Protein AF-A0A023F7Y7-F1 (afdb_monomer)

Mean predicted aligned error: 24.51 Å

Radius of gyration: 85.64 Å; Cα contacts (8 Å, |Δi|>4): 2; chains: 1; bounding box: 188×161×275 Å

Organism: Triatoma infestans (NCBI:txid30076)

pLDDT: mean 73.12, std 21.16, range [27.33, 96.0]

Secondary structure (DSSP, 8-state):
-------------------------------------------------------------------------------------------S-SSS-------------------HHHHHHHHHHHHHHHHHHHHHHHHHHHHHHHHHHHHHHHHHHHHHHHHHHHHHHHHHHHHHHHHHHHHHHHHHHHHHHHHHHHHHHHHHHHHHHHHHHHHHHHHHHHHHHHHHHHTT-SS---------------HHHHHHHHHHHHHHHHHHHHHHHHHHHHHHHHHHHHHHHHHHTTPPPPPS--HHHHHHHHHHHHHHHHHHHHHHHHHHHHHHHHHHHHHHHHHHHHHHHHHHHHHHHHHHHHHHHHHHHHHHHHHHHHHHHHHHHHHHHHHHHHHHHHHHHHHHHHHHHHHHHHHHHHHHHHHHHHHHHHHHHHHHHHHHHHHHHHHHHHHHHHHHHHHHHHHHHHHHHHHHHHHHHHHHHHHHHHHHHHHHHHHHHHHHHHHHHHHHHHHHHHHHHHHHHHHTS--------------------HHHHHHHHHHHHHHHHHHHHHHHHHHHHHHHHHHHHHHHHHHHHHHHHHHHHHHHHHHHHHHHHHHHHHHHHHHHHHHHHHHHHHHHHHHHHHHHHHHHHHHHHHHHHHHHHHHHHHHHHHHHHHHHHHHHHHHHHHHHHHHHHHHHHHHHHHHHHHHHHHHHHHHHHHHHHHHHHHHHHHHHHHHHHHHHHHHHHHHHHHHHHHHGGGTGGG-SS--SSSSSGGGSTTSS------------TTS-SSSHHHHHHHHHHHHHHHHHHHHHHHHHHHHHHHHHHHHHHHHHHHHHHHHHHHHHHHHHHHHHHHHHHHHHHHHHHHHHHHHHHHHHHHHHHHHHHHHHHHHHHHHHHHHHHHHHHHHHHHHHHHHHHHHHHHHHHHHHHHHHHHHHHHHHHHHHHHHHHHHHHHHHHHHHHHHHHHHHHHHHHHHHHHTT----------------------

Sequence (1006 aa):
ENEGSRNDISSPSGSTSTDNGLRSNVNNKEANDWNDAFLSAENVIDPATVPLSSWSNEELQQQSNIEEKSISSNKDNTTDTDVASILPRGLANFFTHHVTSNSTGVEKYERGVQTEGELQTQIRALTEANRRLVQQNASLTSEVASLSRVVEDLESQVAVSQDENANLSTGLEELDIQHQQAIEQVLVVKDETQKQYEVLQTRYSELENNFEKELKQRLEAKQREKKDSETMYDIELNDVGTECEQETEGIDSFDFMKELEERDNELELVLCENARLREVVKEMKEELERQADSLPAIPENNIEEVEALELRVSVLENEISILREVRTNLETEVASSRTTIEDLTRRLQISDAMIRNQDNSQCDEEKVAAAVREQCEQELQTIRNHCEKVEASLRSLELQSGDALAKLRREVEDKDRRREELERELEKLQNEVAEERRQYSLNVDVENASYKKKISQLQCQLQDMDTQLDKLQKEIEVKDKKMCAIIFESNSLKEEFDFYKNEMEVNYKTLSEDYENLQAVVKSTKTEVCEEFTQSNESELASSSPRMIASLENEIKHQQEMHTKTESELRLIIKEQELEIQSRKVSENKKKQEIEDKTVLCQDLQMQITQLQLQIDNLEFRNSQIQADYKLEKELLLKELDSLKTISNEFDVSKDIFKQKELEFKNQLQLKDEELTKLKSKMKEHEVSLEEKFAQIKMSLEEEVNKKDKEIEKAKEMETESKKEAENLIIELQTKLERLEKELDEMHCRMERTVEENISLKQFSNELQKKYDSLVKITEMSSAEAENKIISLLEEVNGLKSILEKSETQLKQAEDNANYNAEMYESIKEEFLKKLEHERLAHQKEIEMINQEKLSLEENITKQSQDYQEQIKRIQTEISELSKNYQMKLAEIRNNQNEIERLNAVLVAEKTKYEKMLVEKQQEIATEKLAAVNLEEKLAQMEDMLKDKNKETSVLSQEVVSLKNQLEYASQLLSVVDRQEAEGQPSADANLSGSQVDQITCNVIK

Foldseek 3Di:
DDDYDDYDDDDDDDDDDDDDDDDDDDDDDDDDPDDDDDDDDDDDDDDDDDDDDDDDDDDDDDDDDDDDDDDDDDDDDDDDDDDDDDDDPDDDDDPPDDDDDDDDDDDDDDDDPPDPVNVVVVVVVVVVVVVVVVVVVVVVVVVVVVVVVVVVVVVVVVVVVVVVVVVVVVVVVVVVVVVVVVVVVVVVVVVVVVVVVVVVVVVVVVVVVVVVVVVVVVVVVVVVVVVVVVVPPPDDDDDDDDDDDDDDDDVVVVVVVVVVVVVVVVVVVVVVVVVVVVVVVVVVVVVVVVVVVVDDDDDPPDVVVVVVVVVVVVVVVVVVVVVVVVVVVVVVVVVVVVVVVVVVVVVVVVVVVVVVVVVVVVVVVVVVVVVVVVVVVVVVVVVVVVVVVVVVVVVVVVVVVVVVVVVVVVVVVVVVVVVVVVVVVVVVVVVVVVVVVVVVVVVVVVVVVVVVVVVVVVVVVVVVVVVVVVVVVVVVVVVVVVVVVVVVVVVVVVVVVVVVVVVVVVVVVVVVVVVVVVVVVVVPPDDDDDDDDDDDDDDDDDDDDVPVVVVVVVVVVVVVVVVVVVVVVVVVVVVVVVVVVVVVVVVVVVVVVVVVVVVVVVVVVVVVVVVVVVVVVVVVVVVVVVVVVVVVVVVVVVVVVVVVVVVVVVVVVVVVVVVVVVVVVVVVVVVVVVVVVVVVVVVVVVVVVVVVVVVVVVVVVVVVVVVVVVVVVVVVVVVVVVVVVVVVVVVVVVVVVVVVVVVVVVVVVVVVVVVVVPPDPPPPPPPPPPPDPPPPDDDDDDDDDDDDPPVPDPCVVVVVVVVVVVVVVVVVCVVVVVVCVVVVVVVVVVVVVVVVVVVVVVVVVVVVVVVVVVVVVVVVVVVVVVVVVVVVVVVVVVVVVVVVVVVVVVVVVVVVVVVVVVVVVVVVVVVVVVVVVVVVVVVVVVVVVVVVVVVVVVVVVVVVVVVVVVVVVVVVVVVVVVVVVVVVVVVVVVVVVVVVVVVDDDDDDDDDDDDDDDDDDDDDDD

Solvent-accessible surface area (backbone atoms only — not comparable to full-atom values): 59619 Å² total; per-residue (Å²): 140,86,82,87,79,81,87,79,85,88,87,88,90,88,82,87,90,79,88,89,81,94,80,90,84,85,88,89,80,89,87,87,94,84,89,88,80,90,86,84,88,85,87,90,81,88,92,82,79,92,82,92,77,92,82,77,95,7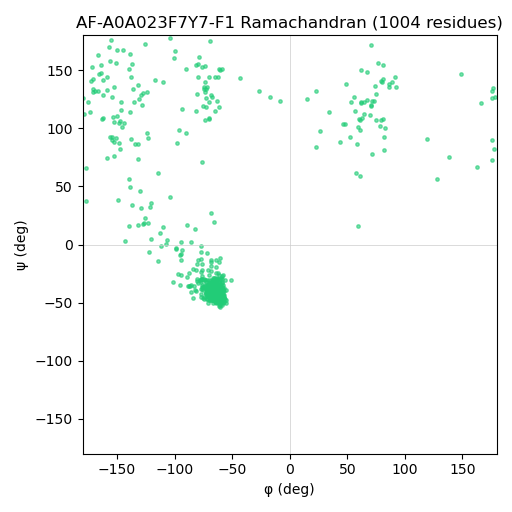6,90,90,87,82,89,89,87,80,84,88,80,87,77,89,84,90,78,90,80,90,80,84,90,78,92,82,92,80,85,86,86,84,89,86,86,87,88,85,84,90,91,78,90,82,84,90,85,92,77,91,81,82,91,77,89,71,49,73,63,55,57,53,49,52,52,49,52,52,50,54,50,51,53,50,52,52,52,51,50,52,50,50,53,53,49,50,57,52,51,51,50,54,48,52,55,48,54,51,51,49,50,53,51,50,54,52,50,50,52,50,52,53,52,50,53,53,48,51,50,52,50,52,51,52,51,52,52,52,50,53,52,47,56,51,50,50,52,53,47,54,53,49,50,53,52,46,54,53,49,51,58,48,48,53,50,50,53,49,51,52,51,54,47,52,53,46,55,48,57,65,47,69,74,69,62,90,65,84,82,86,83,87,88,82,89,81,92,79,94,69,97,61,74,72,59,54,60,51,52,47,51,50,52,53,48,52,52,50,50,50,54,52,51,53,51,52,51,52,52,52,50,51,53,48,52,54,48,55,48,50,56,57,49,66,80,62,67,75,86,77,75,95,82,50,68,72,60,49,54,53,45,53,54,48,48,56,51,50,53,50,52,52,51,51,54,50,50,53,49,50,50,50,53,51,50,52,50,54,50,48,56,49,50,58,49,52,51,52,50,49,56,50,49,57,52,50,50,53,51,49,54,52,51,50,55,51,50,50,50,51,57,48,53,52,51,52,50,53,50,55,51,51,51,51,49,50,60,48,51,55,52,50,51,54,50,49,56,51,49,52,50,53,52,49,53,52,50,58,50,51,50,50,52,49,58,51,49,51,54,51,47,56,48,51,51,52,52,50,53,52,52,51,52,51,52,50,50,51,50,50,52,51,50,51,50,51,52,52,50,50,52,50,51,51,52,50,50,53,52,52,49,52,52,48,54,52,48,51,58,46,50,57,49,53,50,53,48,48,54,54,49,50,56,50,50,51,50,50,50,52,53,52,49,51,54,44,53,53,49,53,48,53,49,50,51,50,52,49,52,50,48,52,53,48,51,50,49,51,52,50,54,53,58,62,70,74,75,74,81,88,80,86,85,89,87,79,88,83,85,82,86,86,82,88,85,88,66,75,67,60,56,52,52,53,52,49,49,54,47,48,50,50,51,51,49,53,49,52,49,51,51,49,54,48,52,52,52,50,51,51,51,49,52,49,51,50,51,54,53,49,51,52,52,51,49,54,51,50,56,49,50,52,53,52,51,53,51,52,50,50,52,53,53,51,48,55,51,50,55,52,50,52,51,51,51,53,48,52,53,50,52,54,52,51,52,52,53,50,55,50,53,50,51,55,48,52,51,49,54,52,53,54,48,54,52,51,52,52,53,48,54,50,50,51,52,49,52,50,53,54,50,50,54,49,52,53,51,50,50,55,48,51,51,52,50,50,54,49,48,52,55,47,52,53,51,50,52,52,52,46,52,54,49,51,54,50,47,60,51,48,51,56,55,47,49,57,51,46,54,57,48,54,56,54,47,54,57,51,49,56,53,49,54,57,50,50,67,51,48,59,57,51,52,54,58,49,50,66,47,51,72,59,54,58,77,72,53,71,85,73,80,83,84,83,84,83,80,80,75,72,80,82,72,70,91,82,77,89,86,88,86,87,82,90,80,87,83,94,83,72,92,70,82,52,82,65,65,65,71,58,56,67,61,56,59,66,60,50,65,67,49,54,67,53,50,60,62,48,48,62,56,45,50,55,54,44,54,52,45,50,49,51,48,48,49,52,47,52,50,49,48,51,52,47,51,52,48,49,54,51,48,52,51,52,53,48,52,52,50,53,51,50,50,53,50,53,51,49,54,51,52,51,50,52,50,52,52,52,49,51,53,51,51,52,50,51,52,51,53,51,50,53,51,50,51,50,52,51,50,53,49,52,51,51,51,50,52,51,50,52,53,51,50,52,50,51,54,49,51,51,54,52,50,53,50,50,53,52,52,49,52,54,52,48,54,59,46,52,56,51,49,52,54,49,50,53,52,50,52,50,51,49,51,52,51,50,51,51,49,52,48,51,51,51,51,48,52,51,49,52,51,50,50,52,53,47,55,52,48,56,51,51,63,74,67,71,73,84,89,84,82,88,84,92,86,89,84,84,90,80,83,88,80,91,76,83,88,133

Structure (mmCIF, N/CA/C/O backbone):
data_AF-A0A023F7Y7-F1
#
_entry.id   AF-A0A023F7Y7-F1
#
loop_
_atom_site.group_PDB
_atom_site.id
_atom_site.type_symbol
_atom_site.label_atom_id
_atom_site.label_alt_id
_atom_site.label_comp_id
_atom_site.label_asym_id
_atom_site.label_entity_id
_atom_site.label_seq_id
_atom_site.pdbx_PDB_ins_code
_atom_site.Cartn_x
_atom_site.Cartn_y
_atom_site.Cartn_z
_atom_site.occupancy
_atom_site.B_iso_or_equiv
_atom_site.auth_seq_id
_atom_site.auth_comp_id
_atom_site.auth_asym_id
_atom_site.auth_atom_id
_atom_site.pdbx_PDB_model_num
ATOM 1 N N . GLU A 1 1 ? 1.804 -61.308 -26.197 1.00 37.00 1 GLU A N 1
ATOM 2 C CA . GLU A 1 1 ? 3.216 -61.297 -26.616 1.00 37.00 1 GLU A CA 1
ATOM 3 C C . GLU A 1 1 ? 3.505 -59.957 -27.298 1.00 37.00 1 GLU A C 1
ATOM 5 O O . GLU A 1 1 ? 2.946 -59.751 -28.362 1.00 37.00 1 GLU A O 1
ATOM 10 N N . ASN A 1 2 ? 4.271 -58.982 -26.782 1.00 35.34 2 ASN A N 1
ATOM 11 C CA . ASN A 1 2 ? 4.605 -58.543 -25.404 1.00 35.34 2 ASN A CA 1
ATOM 12 C C . ASN A 1 2 ? 5.389 -57.194 -25.497 1.00 35.34 2 ASN A C 1
ATOM 14 O O . ASN A 1 2 ? 6.049 -56.981 -26.505 1.00 35.34 2 ASN A O 1
ATOM 18 N N . GLU A 1 3 ? 5.398 -56.251 -24.539 1.00 41.00 3 GLU A N 1
ATOM 19 C CA . GLU A 1 3 ? 4.597 -56.075 -23.309 1.00 41.00 3 GLU A CA 1
ATOM 20 C C . GLU A 1 3 ? 4.677 -54.618 -22.765 1.00 41.00 3 GLU A C 1
ATOM 22 O O . GLU A 1 3 ? 5.773 -54.138 -22.500 1.00 41.00 3 GLU A O 1
ATOM 27 N N . GLY A 1 4 ? 3.533 -53.961 -22.496 1.00 36.62 4 GLY A N 1
ATOM 28 C CA . GLY A 1 4 ? 3.425 -52.824 -21.550 1.00 36.62 4 GLY A CA 1
ATOM 29 C C . GLY A 1 4 ? 3.942 -51.438 -22.008 1.00 36.62 4 GLY A C 1
ATOM 30 O O . GLY A 1 4 ? 4.792 -51.331 -22.875 1.00 36.62 4 GLY A O 1
ATOM 31 N N . SER A 1 5 ? 3.476 -50.314 -21.445 1.00 40.50 5 SER A N 1
ATOM 32 C CA . SER A 1 5 ? 2.498 -50.150 -20.358 1.00 40.50 5 SER A CA 1
ATOM 33 C C . SER A 1 5 ? 1.924 -48.722 -20.299 1.00 40.50 5 SER A C 1
ATOM 35 O O . SER A 1 5 ? 2.685 -47.772 -20.408 1.00 40.50 5 SER A O 1
ATOM 37 N N . ARG A 1 6 ? 0.616 -48.628 -20.002 1.00 38.41 6 ARG A N 1
ATOM 38 C CA . ARG A 1 6 ? -0.070 -47.635 -19.135 1.00 38.41 6 ARG A CA 1
ATOM 39 C C . ARG A 1 6 ? 0.058 -46.120 -19.426 1.00 38.41 6 ARG A C 1
ATOM 41 O O . ARG A 1 6 ? 1.143 -45.570 -19.365 1.00 38.41 6 ARG A O 1
ATOM 48 N N . ASN A 1 7 ? -1.050 -45.449 -19.785 1.00 38.50 7 ASN A N 1
ATOM 49 C CA . ASN A 1 7 ? -2.026 -44.751 -18.895 1.00 38.50 7 ASN A CA 1
ATOM 50 C C . ASN A 1 7 ? -1.510 -43.351 -18.452 1.00 38.50 7 ASN A C 1
ATOM 52 O O . ASN A 1 7 ? -0.341 -43.226 -18.120 1.00 38.50 7 ASN A O 1
ATOM 56 N N . ASP A 1 8 ? -2.297 -42.268 -18.366 1.00 34.56 8 ASP A N 1
ATOM 57 C CA . ASP A 1 8 ? -3.756 -42.096 -18.505 1.00 34.56 8 ASP A CA 1
ATOM 58 C C . ASP A 1 8 ? -4.146 -40.595 -18.642 1.00 34.56 8 ASP A C 1
ATOM 60 O O . ASP A 1 8 ? -3.380 -39.736 -18.223 1.00 34.56 8 ASP A O 1
ATOM 64 N N . ILE A 1 9 ? -5.376 -40.323 -19.123 1.00 34.91 9 ILE A N 1
ATOM 65 C CA . ILE A 1 9 ? -6.310 -39.247 -18.667 1.00 34.91 9 ILE A CA 1
ATOM 66 C C . ILE A 1 9 ? -5.819 -37.768 -18.762 1.00 34.91 9 ILE A C 1
ATOM 68 O O . ILE A 1 9 ? -5.003 -37.320 -17.972 1.00 34.91 9 ILE A O 1
ATOM 72 N N . SER A 1 10 ? -6.246 -36.991 -19.777 1.00 32.69 10 SER A N 1
ATOM 73 C CA . SER A 1 10 ? -7.430 -36.073 -19.801 1.00 32.69 10 SER A CA 1
ATOM 74 C C . SER A 1 10 ? -7.183 -34.683 -19.147 1.00 32.69 10 SER A C 1
ATOM 76 O O . SER A 1 10 ? -6.282 -34.545 -18.338 1.00 32.69 10 SER A O 1
ATOM 78 N N . SER A 1 11 ? -7.864 -33.565 -19.457 1.00 34.91 11 SER A N 1
ATOM 79 C CA . SER A 1 11 ? -9.120 -33.278 -20.185 1.00 34.91 11 SER A CA 1
ATOM 80 C C . SER A 1 11 ? -9.082 -31.890 -20.883 1.00 34.91 11 SER A C 1
ATOM 82 O O . SER A 1 11 ? -8.210 -31.084 -20.567 1.00 34.91 11 SER A O 1
ATOM 84 N N . PRO A 1 12 ? -10.034 -31.571 -21.790 1.00 52.00 12 PRO A N 1
ATOM 85 C CA . PRO A 1 12 ? -10.094 -30.301 -22.530 1.00 52.00 12 PRO A CA 1
ATOM 86 C C . PRO A 1 12 ? -11.100 -29.283 -21.951 1.00 52.00 12 PRO A C 1
ATOM 88 O O . PRO A 1 12 ? -12.031 -29.660 -21.239 1.00 52.00 12 PRO A O 1
ATOM 91 N N . SER A 1 13 ? -11.018 -28.016 -22.378 1.00 35.25 13 SER A N 1
ATOM 92 C CA . SER A 1 13 ? -12.151 -27.077 -22.306 1.00 35.25 13 SER A CA 1
ATOM 93 C C . SER A 1 13 ? -12.146 -26.043 -23.443 1.00 35.25 13 SER A C 1
ATOM 95 O O . SER A 1 13 ? -11.407 -25.064 -23.448 1.00 35.25 13 SER A O 1
ATOM 97 N N . GLY A 1 14 ? -13.040 -26.249 -24.409 1.00 37.78 14 GLY A N 1
ATOM 98 C CA . GLY A 1 14 ? -13.419 -25.250 -25.401 1.00 37.78 14 GLY A CA 1
ATOM 99 C C . GLY A 1 14 ? -14.891 -25.422 -25.762 1.00 37.78 14 GLY A C 1
ATOM 100 O O . GLY A 1 14 ? -15.275 -26.462 -26.288 1.00 37.78 14 GLY A O 1
ATOM 101 N N . SER A 1 15 ? -15.708 -24.415 -25.457 1.00 33.47 15 SER A N 1
ATOM 102 C CA . SER A 1 15 ? -17.111 -24.291 -25.882 1.00 33.47 15 SER A CA 1
ATOM 103 C C . SER A 1 15 ? -17.527 -22.826 -25.692 1.00 33.47 15 SER A C 1
ATOM 105 O O . SER A 1 15 ? -17.471 -22.328 -24.571 1.00 33.47 15 SER A O 1
ATOM 107 N N . THR A 1 16 ? -17.705 -22.016 -26.736 1.00 36.50 16 THR A N 1
ATOM 108 C CA . THR A 1 16 ? -18.857 -21.951 -27.665 1.00 36.50 16 THR A CA 1
ATOM 109 C C . THR A 1 16 ? -20.177 -21.526 -27.021 1.00 36.50 16 THR A C 1
ATOM 111 O O . THR A 1 16 ? -20.703 -22.172 -26.122 1.00 36.50 16 THR A O 1
ATOM 114 N N . SER A 1 17 ? -20.724 -20.451 -27.582 1.00 38.72 17 SER A N 1
ATOM 115 C CA . SER A 1 17 ? -22.015 -19.816 -27.317 1.00 38.72 17 SER A CA 1
ATOM 116 C C . SER A 1 17 ? -23.241 -20.614 -27.779 1.00 38.72 17 SER A C 1
ATOM 118 O O . SER A 1 17 ? -23.219 -21.137 -28.887 1.00 38.72 17 SER A O 1
ATOM 120 N N . THR A 1 18 ? -24.327 -20.535 -27.001 1.00 36.72 18 THR A N 1
ATOM 121 C CA . THR A 1 18 ? -25.775 -20.522 -27.365 1.00 36.72 18 THR A CA 1
ATOM 122 C C . THR A 1 18 ? -26.507 -20.298 -26.030 1.00 36.72 18 THR A C 1
ATOM 124 O O . THR A 1 18 ? -26.172 -20.981 -25.069 1.00 36.72 18 THR A O 1
ATOM 127 N N . ASP A 1 19 ? -27.348 -19.295 -25.775 1.00 36.34 19 ASP A N 1
ATOM 128 C CA . ASP A 1 19 ? -28.493 -18.696 -26.488 1.00 36.34 19 ASP A CA 1
ATOM 129 C C . ASP A 1 19 ? -29.791 -19.539 -26.479 1.00 36.34 19 ASP A C 1
ATOM 131 O O . ASP A 1 19 ? -29.773 -20.739 -26.736 1.00 36.34 19 ASP A O 1
ATOM 135 N N . ASN A 1 20 ? -30.911 -18.841 -26.237 1.00 35.41 20 ASN A N 1
ATOM 136 C CA . ASN A 1 20 ? -32.318 -19.256 -26.088 1.00 35.41 20 ASN A CA 1
ATOM 137 C C . ASN A 1 20 ? -32.792 -19.961 -24.795 1.00 35.41 20 ASN A C 1
ATOM 139 O O . ASN A 1 20 ? -32.363 -21.057 -24.455 1.00 35.41 20 ASN A O 1
ATOM 143 N N . GLY A 1 21 ? -33.897 -19.436 -24.232 1.00 30.86 21 GLY A N 1
ATOM 144 C CA . GLY A 1 21 ? -35.080 -20.302 -24.061 1.00 30.86 21 GLY A CA 1
ATOM 145 C C . GLY A 1 21 ? -35.904 -20.242 -22.764 1.00 30.86 21 GLY A C 1
ATOM 146 O O . GLY A 1 21 ? -35.910 -21.193 -21.995 1.00 30.86 21 GLY A O 1
ATOM 147 N N . LEU A 1 22 ? -36.711 -19.190 -22.593 1.00 36.91 22 LEU A N 1
ATOM 148 C CA . LEU A 1 22 ? -37.979 -19.151 -21.825 1.00 36.91 22 LEU A CA 1
ATOM 149 C C . LEU A 1 22 ? -38.660 -20.512 -21.490 1.00 36.91 22 LEU A C 1
ATOM 151 O O . LEU A 1 22 ? -39.102 -21.188 -22.421 1.00 36.91 22 LEU A O 1
ATOM 155 N N . ARG A 1 23 ? -38.976 -20.782 -20.200 1.00 32.16 23 ARG A N 1
ATOM 156 C CA . ARG A 1 23 ? -40.371 -21.001 -19.698 1.00 32.16 23 ARG A CA 1
ATOM 157 C C . ARG A 1 23 ? -40.525 -21.349 -18.194 1.00 32.16 23 ARG A C 1
ATOM 159 O O . ARG A 1 23 ? -39.996 -22.335 -17.709 1.00 32.16 23 ARG A O 1
ATOM 166 N N . SER A 1 24 ? -41.376 -20.561 -17.526 1.00 36.25 24 SER A N 1
ATOM 167 C CA . SER A 1 24 ? -42.404 -20.906 -16.507 1.00 36.25 24 SER A CA 1
ATOM 168 C C . SER A 1 24 ? -42.422 -22.282 -15.794 1.00 36.25 24 SER A C 1
ATOM 170 O O . SER A 1 24 ? -42.680 -23.287 -16.456 1.00 36.25 24 SER A O 1
ATOM 172 N N . ASN A 1 25 ? -42.402 -22.291 -14.444 1.00 30.94 25 ASN A N 1
ATOM 173 C CA . ASN A 1 25 ? -43.534 -22.640 -13.531 1.00 30.94 25 ASN A CA 1
ATOM 174 C C . ASN A 1 25 ? -43.037 -22.873 -12.072 1.00 30.94 25 ASN A C 1
ATOM 176 O O . ASN A 1 25 ? -42.085 -23.612 -11.884 1.00 30.94 25 ASN A O 1
ATOM 180 N N . VAL A 1 26 ? -43.516 -22.137 -11.050 1.00 33.12 26 VAL A N 1
ATOM 181 C CA . VAL A 1 26 ? -44.699 -22.383 -10.165 1.00 33.12 26 VAL A CA 1
ATOM 182 C C . VAL A 1 26 ? -44.358 -23.152 -8.863 1.00 33.12 26 VAL A C 1
ATOM 184 O O . VAL A 1 26 ? -43.688 -24.173 -8.915 1.00 33.12 26 VAL A O 1
ATOM 187 N N . ASN A 1 27 ? -44.915 -22.670 -7.732 1.00 33.41 27 ASN A N 1
ATOM 188 C CA . ASN A 1 27 ? -44.823 -23.153 -6.329 1.00 33.41 27 ASN A CA 1
ATOM 189 C C . ASN A 1 27 ? -43.442 -22.948 -5.652 1.00 33.41 27 ASN A C 1
ATOM 191 O O . ASN A 1 27 ? -42.433 -23.443 -6.125 1.00 33.41 27 ASN A O 1
ATOM 195 N N . ASN A 1 28 ? -43.306 -22.194 -4.554 1.00 34.22 28 ASN A N 1
ATOM 196 C CA . ASN A 1 28 ? -44.057 -22.328 -3.299 1.00 34.22 28 ASN A CA 1
ATOM 197 C C . ASN A 1 28 ? -44.479 -20.991 -2.656 1.00 34.22 28 ASN A C 1
ATOM 199 O O . ASN A 1 28 ? -43.803 -19.970 -2.761 1.00 34.22 28 ASN A O 1
ATOM 203 N N . LYS A 1 29 ? -45.601 -21.057 -1.939 1.00 34.12 29 LYS A N 1
ATOM 204 C CA . LYS A 1 29 ? -46.192 -20.052 -1.042 1.00 34.12 29 LYS A CA 1
ATOM 205 C C . LYS A 1 29 ? -46.704 -20.829 0.187 1.00 34.12 29 LYS A C 1
ATOM 207 O O . LYS A 1 29 ? -46.882 -22.034 0.047 1.00 34.12 29 LYS A O 1
ATOM 212 N N . GLU A 1 30 ? -46.988 -20.147 1.303 1.00 35.38 30 GLU A N 1
ATOM 213 C CA . GLU A 1 30 ? -47.218 -20.702 2.665 1.00 35.38 30 GLU A CA 1
ATOM 214 C C . GLU A 1 30 ? -45.902 -20.898 3.455 1.00 35.38 30 GLU A C 1
ATOM 216 O O . GLU A 1 30 ? -44.915 -21.361 2.893 1.00 35.38 30 GLU A O 1
ATOM 221 N N . ALA A 1 31 ? -45.791 -20.526 4.738 1.00 34.62 31 ALA A N 1
ATOM 222 C CA . ALA A 1 31 ? -46.728 -19.828 5.634 1.00 34.62 31 ALA A CA 1
ATOM 223 C C . ALA A 1 31 ? -45.968 -19.005 6.697 1.00 34.62 31 ALA A C 1
ATOM 225 O O . ALA A 1 31 ? -44.827 -19.342 7.005 1.00 34.62 31 ALA A O 1
ATOM 226 N N . ASN A 1 32 ? -46.613 -17.964 7.253 1.00 33.81 32 ASN A N 1
ATOM 227 C CA . ASN A 1 32 ? -46.604 -17.594 8.687 1.00 33.81 32 ASN A CA 1
ATOM 228 C C . ASN A 1 32 ? -47.371 -16.272 8.931 1.00 33.81 32 ASN A C 1
ATOM 230 O O . ASN A 1 32 ? -46.775 -15.240 9.225 1.00 33.81 32 ASN A O 1
ATOM 234 N N . ASP A 1 33 ? -48.705 -16.325 8.844 1.00 36.06 33 ASP A N 1
ATOM 235 C CA . ASP A 1 33 ? -49.616 -15.292 9.373 1.00 36.06 33 ASP A CA 1
ATOM 236 C C . ASP A 1 33 ? -50.139 -15.735 10.753 1.00 36.06 33 ASP A C 1
ATOM 238 O O . ASP A 1 33 ? -51.183 -16.375 10.832 1.00 36.06 33 ASP A O 1
ATOM 242 N N . TRP A 1 34 ? -49.422 -15.425 11.839 1.00 37.28 34 TRP A N 1
ATOM 243 C CA . TRP A 1 34 ? -49.931 -15.516 13.222 1.00 37.28 34 TRP A CA 1
ATOM 244 C C . TRP A 1 34 ? -49.201 -14.507 14.121 1.00 37.28 34 TRP A C 1
ATOM 246 O O . TRP A 1 34 ? -48.181 -14.847 14.715 1.00 37.28 34 TRP A O 1
ATOM 256 N N . ASN A 1 35 ? -49.715 -13.273 14.208 1.00 35.00 35 ASN A N 1
ATOM 257 C CA . ASN A 1 35 ? -49.787 -12.469 15.442 1.00 35.00 35 ASN A CA 1
ATOM 258 C C . ASN A 1 35 ? -50.341 -11.069 15.145 1.00 35.00 35 ASN A C 1
ATOM 260 O O . ASN A 1 35 ? -49.585 -10.135 14.894 1.00 35.00 35 ASN A O 1
ATOM 264 N N . ASP A 1 36 ? -51.665 -10.930 15.223 1.00 35.91 36 ASP A N 1
ATOM 265 C CA . ASP A 1 36 ? -52.320 -9.622 15.257 1.00 35.91 36 ASP A CA 1
ATOM 266 C C . ASP A 1 36 ? -53.638 -9.725 16.052 1.00 35.91 36 ASP A C 1
ATOM 268 O O . ASP A 1 36 ? -54.665 -10.122 15.502 1.00 35.91 36 ASP A O 1
ATOM 272 N N . ALA A 1 37 ? -53.598 -9.462 17.370 1.00 34.62 37 ALA A N 1
ATOM 273 C CA . ALA A 1 37 ? -54.764 -9.138 18.215 1.00 34.62 37 ALA A CA 1
ATOM 274 C C . ALA A 1 37 ? -54.356 -8.719 19.653 1.00 34.62 37 ALA A C 1
ATOM 276 O O . ALA A 1 37 ? -53.533 -9.392 20.265 1.00 34.62 37 ALA A O 1
ATOM 277 N N . PHE A 1 38 ? -55.052 -7.711 20.219 1.00 31.06 38 PHE A N 1
ATOM 278 C CA . PHE A 1 38 ? -54.976 -7.199 21.615 1.00 31.06 38 PHE A CA 1
ATOM 279 C C . PHE A 1 38 ? -53.634 -6.507 22.002 1.00 31.06 38 PHE A C 1
ATOM 281 O O . PHE A 1 38 ? -52.578 -7.111 21.903 1.00 31.06 38 PHE A O 1
ATOM 288 N N . LEU A 1 39 ? -53.568 -5.250 22.482 1.00 36.31 39 LEU A N 1
ATOM 289 C CA . LEU A 1 39 ? -54.580 -4.319 23.029 1.00 36.31 39 LEU A CA 1
ATOM 290 C C . LEU A 1 39 ? -54.312 -2.836 22.679 1.00 36.31 39 LEU A C 1
ATOM 292 O O . LEU A 1 39 ? -53.236 -2.468 22.224 1.00 36.31 39 LEU A O 1
ATOM 296 N N . SER A 1 40 ? -55.323 -1.993 22.920 1.00 37.09 40 SER A N 1
ATOM 297 C CA . SER A 1 40 ? -55.353 -0.544 22.643 1.00 37.09 40 SER A CA 1
ATOM 298 C C . SER A 1 40 ? -55.175 0.329 23.904 1.00 37.09 40 SER A C 1
ATOM 300 O O . SER A 1 40 ? -55.202 -0.195 25.015 1.00 37.09 40 SER A O 1
ATOM 302 N N . ALA A 1 41 ? -55.147 1.660 23.698 1.00 33.34 41 ALA A N 1
ATOM 303 C CA . ALA A 1 41 ? -54.934 2.762 24.663 1.00 33.34 41 ALA A CA 1
ATOM 304 C C . ALA A 1 41 ? -53.441 3.022 25.000 1.00 33.34 41 ALA A C 1
ATOM 306 O O . ALA A 1 41 ? -52.652 2.090 25.046 1.00 33.34 41 ALA A O 1
ATOM 307 N N . GLU A 1 42 ? -52.966 4.263 25.184 1.00 31.59 42 GLU A N 1
ATOM 308 C CA . GLU A 1 42 ? -53.670 5.529 25.467 1.00 31.59 42 GLU A CA 1
ATOM 309 C C . GLU A 1 42 ? -52.857 6.773 25.000 1.00 31.59 42 GLU A C 1
ATOM 311 O O . GLU A 1 42 ? -51.707 6.648 24.592 1.00 31.59 42 GLU A O 1
ATOM 316 N N . ASN A 1 43 ? -53.447 7.971 25.136 1.00 36.78 43 ASN A N 1
ATOM 317 C CA . ASN A 1 43 ? -52.856 9.323 25.013 1.00 36.78 43 ASN A CA 1
ATOM 318 C C . ASN A 1 43 ? -52.663 9.967 23.622 1.00 36.78 43 ASN A C 1
ATOM 320 O O . ASN A 1 43 ? -51.617 9.920 22.979 1.00 36.78 43 ASN A O 1
ATOM 324 N N . VAL A 1 44 ? -53.703 10.727 23.267 1.00 34.88 44 VAL A N 1
ATOM 325 C CA . VAL A 1 44 ? -53.732 11.844 22.311 1.00 34.88 44 VAL A CA 1
ATOM 326 C C . VAL A 1 44 ? -53.065 13.090 22.913 1.00 34.88 44 VAL A C 1
ATOM 328 O O . VAL A 1 44 ? -53.423 13.473 24.025 1.00 34.88 44 VAL A O 1
ATOM 331 N N . ILE A 1 45 ? -52.214 13.789 22.150 1.00 34.34 45 ILE A N 1
ATOM 332 C CA . ILE A 1 45 ? -51.974 15.242 22.291 1.00 34.34 45 ILE A CA 1
ATOM 333 C C . ILE A 1 45 ? -51.948 15.879 20.886 1.00 34.34 45 ILE A C 1
ATOM 335 O O . ILE A 1 45 ? -51.327 15.345 19.969 1.00 34.34 45 ILE A O 1
ATOM 339 N N . ASP A 1 46 ? -52.656 17.003 20.733 1.00 32.62 46 ASP A N 1
ATOM 340 C CA . ASP A 1 46 ? -52.842 17.781 19.495 1.00 32.62 46 ASP A CA 1
ATOM 341 C C . ASP A 1 46 ? -51.551 18.333 18.858 1.00 32.62 46 ASP A C 1
ATOM 343 O O . ASP A 1 46 ? -50.649 18.791 19.566 1.00 32.62 46 ASP A O 1
ATOM 347 N N . PRO A 1 47 ? -51.550 18.489 17.519 1.00 37.22 47 PRO A N 1
ATOM 348 C CA . PRO A 1 47 ? -50.796 19.543 16.849 1.00 37.22 47 PRO A CA 1
ATOM 349 C C . PRO A 1 47 ? -51.688 20.436 15.958 1.00 37.22 47 PRO A C 1
ATOM 351 O O . PRO A 1 47 ? -51.907 20.176 14.774 1.00 37.22 47 PRO A O 1
ATOM 354 N N . ALA A 1 48 ? -52.116 21.567 16.518 1.00 36.72 48 ALA A N 1
ATOM 355 C CA . ALA A 1 48 ? -52.597 22.759 15.815 1.00 36.72 48 ALA A CA 1
ATOM 356 C C . ALA A 1 48 ? -51.981 23.983 16.539 1.00 36.72 48 ALA A C 1
ATOM 358 O O . ALA A 1 48 ? -51.820 23.942 17.752 1.00 36.72 48 ALA A O 1
ATOM 359 N N . THR A 1 49 ? -51.583 25.105 15.925 1.00 35.25 49 THR A N 1
ATOM 360 C CA . THR A 1 49 ? -51.965 25.705 14.633 1.00 35.25 49 THR A CA 1
ATOM 361 C C . THR A 1 49 ? -50.945 26.813 14.263 1.00 35.25 49 THR A C 1
ATOM 363 O O . THR A 1 49 ? -50.591 27.558 15.166 1.00 35.25 49 THR A O 1
ATOM 366 N N . VAL A 1 50 ? -50.635 27.029 12.962 1.00 33.94 50 VAL A N 1
ATOM 367 C CA . VAL A 1 50 ? -50.388 28.366 12.311 1.00 33.94 50 VAL A CA 1
ATOM 368 C C . VAL A 1 50 ? -49.125 29.195 12.716 1.00 33.94 50 VAL A C 1
ATOM 370 O O . VAL A 1 50 ? -48.775 29.221 13.888 1.00 33.94 50 VAL A O 1
ATOM 373 N N . PRO A 1 51 ? -48.492 30.014 11.828 1.00 45.62 51 PRO A N 1
ATOM 374 C CA . PRO A 1 51 ? -48.360 29.988 10.356 1.00 45.62 51 PRO A CA 1
ATOM 375 C C . PRO A 1 51 ? -46.892 30.037 9.838 1.00 45.62 51 PRO A C 1
ATOM 377 O O . PRO A 1 51 ? -45.958 30.363 10.563 1.00 45.62 51 PRO A O 1
ATOM 380 N N . LEU A 1 52 ? -46.701 29.859 8.522 1.00 42.50 52 LEU A N 1
ATOM 381 C CA . LEU A 1 52 ? -45.516 30.387 7.825 1.00 42.50 52 LEU A CA 1
ATOM 382 C C . LEU A 1 52 ? -45.627 31.912 7.646 1.00 42.50 52 LEU A C 1
ATOM 384 O O . LEU A 1 52 ? -46.627 32.391 7.109 1.00 42.50 52 LEU A O 1
ATOM 388 N N . SER A 1 53 ? -44.559 32.655 7.952 1.00 31.45 53 SER A N 1
ATOM 389 C CA . SER A 1 53 ? -44.367 34.022 7.447 1.00 31.45 53 SER A CA 1
ATOM 390 C C . SER A 1 53 ? -42.887 34.363 7.229 1.00 31.45 53 SER A C 1
ATOM 392 O O . SER A 1 53 ? -42.151 34.597 8.184 1.00 31.45 53 SER A O 1
ATOM 394 N N . SER A 1 54 ? -42.496 34.414 5.952 1.00 36.09 54 SER A N 1
ATOM 395 C CA . SER A 1 54 ? -41.544 35.375 5.363 1.00 36.09 54 SER A CA 1
ATOM 396 C C . SER A 1 54 ? -40.484 35.998 6.288 1.00 36.09 54 SER A C 1
ATOM 398 O O . SER A 1 54 ? -40.744 37.037 6.897 1.00 36.09 54 SER A O 1
ATOM 400 N N . TRP A 1 55 ? -39.267 35.448 6.293 1.00 32.72 55 TRP A N 1
ATOM 401 C CA . TRP A 1 55 ? -38.063 36.180 6.713 1.00 32.72 55 TRP A CA 1
ATOM 402 C C . TRP A 1 55 ? -37.171 36.462 5.499 1.00 32.72 55 TRP A C 1
ATOM 404 O O . TRP A 1 55 ? -37.090 35.664 4.564 1.00 32.72 55 TRP A O 1
ATOM 414 N N . SER A 1 56 ? -36.612 37.666 5.486 1.00 32.78 56 SER A N 1
ATOM 415 C CA . SER A 1 56 ? -35.996 38.342 4.346 1.00 32.78 56 SER A CA 1
ATOM 416 C C . SER A 1 56 ? -34.502 38.054 4.204 1.00 32.78 56 SER A C 1
ATOM 418 O O . SER A 1 56 ? -33.799 37.881 5.195 1.00 32.78 56 SER A O 1
ATOM 420 N N . ASN A 1 57 ? -34.007 38.100 2.963 1.00 38.88 57 ASN A N 1
ATOM 421 C CA . ASN A 1 57 ? -32.579 38.259 2.689 1.00 38.88 57 ASN A CA 1
ATOM 422 C C . ASN A 1 57 ? -32.147 39.683 3.060 1.00 38.88 57 ASN A C 1
ATOM 424 O O . ASN A 1 57 ? -32.459 40.614 2.320 1.00 38.88 57 ASN A O 1
ATOM 428 N N . GLU A 1 58 ? -31.395 39.841 4.144 1.00 35.09 58 GLU A N 1
ATOM 429 C CA . GLU A 1 58 ? -30.551 41.011 4.400 1.00 35.09 58 GLU A CA 1
ATOM 430 C C . GLU A 1 58 ? -29.415 40.619 5.367 1.00 35.09 58 GLU A C 1
ATOM 432 O O . GLU A 1 58 ? -29.525 39.623 6.074 1.00 35.09 58 GLU A O 1
ATOM 437 N N . GLU A 1 59 ? -28.321 41.387 5.353 1.00 35.00 59 GLU A N 1
ATOM 438 C CA . GLU A 1 59 ? -27.110 41.225 6.189 1.00 35.00 59 GLU A CA 1
ATOM 439 C C . GLU A 1 59 ? -26.159 40.042 5.893 1.00 35.00 59 GLU A C 1
ATOM 441 O O . GLU A 1 59 ? -26.023 39.095 6.663 1.00 35.00 59 GLU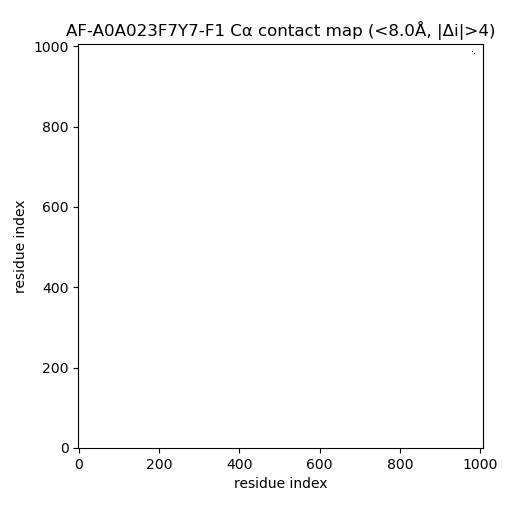 A O 1
ATOM 446 N N . LEU A 1 60 ? -25.336 40.197 4.845 1.00 34.34 60 LEU A N 1
ATOM 447 C CA . LEU A 1 60 ? -23.924 39.778 4.904 1.00 34.34 60 LEU A CA 1
ATOM 448 C C . LEU A 1 60 ? -23.059 40.618 3.946 1.00 34.34 60 LEU A C 1
ATOM 450 O O . LEU A 1 60 ? -22.682 40.193 2.857 1.00 34.34 60 LEU A O 1
ATOM 454 N N . GLN A 1 61 ? -22.768 41.861 4.345 1.00 36.47 61 GLN A N 1
ATOM 455 C CA . GLN A 1 61 ? -21.844 42.731 3.613 1.00 36.47 61 GLN A CA 1
ATOM 456 C C . GLN A 1 61 ? -21.075 43.668 4.557 1.00 36.47 61 GLN A C 1
ATOM 458 O O . GLN A 1 61 ? -21.428 44.834 4.726 1.00 36.47 61 GLN A O 1
ATOM 463 N N . GLN A 1 62 ? -19.998 43.160 5.164 1.00 34.56 62 GLN A N 1
ATOM 464 C CA . GLN A 1 62 ? -18.925 43.982 5.732 1.00 34.56 62 GLN A CA 1
ATOM 465 C C . GLN A 1 62 ? -17.656 43.151 5.997 1.00 34.56 62 GLN A C 1
ATOM 467 O O . GLN A 1 62 ? -17.750 41.990 6.371 1.00 34.56 62 GLN A O 1
ATOM 472 N N . GLN A 1 63 ? -16.495 43.807 5.858 1.00 33.16 63 GLN A N 1
ATOM 473 C CA . GLN A 1 63 ? -15.126 43.338 6.163 1.00 33.16 63 GLN A CA 1
ATOM 474 C C . GLN A 1 63 ? -14.388 42.457 5.130 1.00 33.16 63 GLN A C 1
ATOM 476 O O . GLN A 1 63 ? -14.171 41.270 5.334 1.00 33.16 63 GLN A O 1
ATOM 481 N N . SER A 1 64 ? -13.804 43.115 4.121 1.00 34.22 64 SER A N 1
ATOM 482 C CA . SER A 1 64 ? -12.404 42.861 3.728 1.00 34.22 64 SER A CA 1
ATOM 483 C C . SER A 1 64 ? -11.807 44.103 3.047 1.00 34.22 64 SER A C 1
ATOM 485 O O . SER A 1 64 ? -11.909 44.270 1.836 1.00 34.22 64 SER A O 1
ATOM 487 N N . ASN A 1 65 ? -11.209 44.998 3.836 1.00 36.31 65 ASN A N 1
ATOM 488 C CA . ASN A 1 65 ? -10.395 46.113 3.342 1.00 36.31 65 ASN A CA 1
ATOM 489 C C . ASN A 1 65 ? -9.158 46.219 4.246 1.00 36.31 65 ASN A C 1
ATOM 491 O O . ASN A 1 65 ? -9.197 46.876 5.285 1.00 36.31 65 ASN A O 1
ATOM 495 N N . ILE A 1 66 ? -8.082 45.528 3.871 1.00 38.38 66 ILE A N 1
ATOM 496 C CA . ILE A 1 66 ? -6.737 45.736 4.417 1.00 38.38 66 ILE A CA 1
ATOM 497 C C . ILE A 1 66 ? -5.802 45.857 3.216 1.00 38.38 66 ILE A C 1
ATOM 499 O O . ILE A 1 66 ? -5.813 45.014 2.324 1.00 38.38 66 ILE A O 1
ATOM 503 N N . GLU A 1 67 ? -5.058 46.958 3.175 1.00 33.00 67 GLU A N 1
ATOM 504 C CA . GLU A 1 67 ? -4.205 47.342 2.053 1.00 33.00 67 GLU A CA 1
ATOM 505 C C . GLU A 1 67 ? -2.942 46.472 1.989 1.00 33.00 67 GLU A C 1
ATOM 507 O O . GLU A 1 67 ? -2.202 46.361 2.970 1.00 33.00 67 GLU A O 1
ATOM 512 N N . GLU A 1 68 ? -2.630 45.931 0.811 1.00 33.97 68 GLU A N 1
ATOM 513 C CA . GLU A 1 68 ? -1.312 45.361 0.540 1.00 33.97 68 GLU A CA 1
ATOM 514 C C . GLU A 1 68 ? -0.261 46.479 0.463 1.00 33.97 68 GLU A C 1
ATOM 516 O O . GLU A 1 68 ? -0.195 47.238 -0.506 1.00 33.97 68 GLU A O 1
ATOM 521 N N . LYS A 1 69 ? 0.613 46.563 1.472 1.00 37.25 69 LYS A N 1
ATOM 522 C CA . LYS A 1 69 ? 1.870 47.315 1.374 1.00 37.25 69 LYS A CA 1
ATOM 523 C C . LYS A 1 69 ? 3.011 46.379 1.012 1.00 37.25 69 LYS A C 1
ATOM 525 O O . LYS A 1 69 ? 3.601 45.729 1.870 1.00 37.25 69 LYS A O 1
ATOM 530 N N . SER A 1 70 ? 3.346 46.367 -0.270 1.00 40.41 70 SER A N 1
ATOM 531 C CA . SER A 1 70 ? 4.557 45.741 -0.788 1.00 40.41 70 SER A CA 1
ATOM 532 C C . SER A 1 70 ? 5.803 46.498 -0.308 1.00 40.41 70 SER A C 1
ATOM 534 O O . SER A 1 70 ? 5.933 47.707 -0.505 1.00 40.41 70 SER A O 1
ATOM 536 N N . ILE A 1 71 ? 6.746 45.776 0.302 1.00 34.09 71 ILE A N 1
ATOM 537 C CA . ILE A 1 71 ? 8.116 46.239 0.550 1.00 34.09 71 ILE A CA 1
ATOM 538 C C . ILE A 1 71 ? 9.056 45.167 0.009 1.00 34.09 71 ILE A C 1
ATOM 540 O O . ILE A 1 71 ? 9.006 44.015 0.431 1.00 34.09 71 ILE A O 1
ATOM 544 N N . SER A 1 72 ? 9.901 45.547 -0.947 1.00 35.91 72 SER A N 1
ATOM 545 C CA . SER A 1 72 ? 10.946 44.683 -1.486 1.00 35.91 72 SER A CA 1
ATOM 546 C C . SER A 1 72 ? 12.156 44.635 -0.553 1.00 35.91 72 SER A C 1
ATOM 548 O O . SER A 1 72 ? 12.555 45.650 0.020 1.00 35.91 72 SER A O 1
ATOM 550 N N . SER A 1 73 ? 12.798 43.471 -0.462 1.00 33.03 73 SER A N 1
ATOM 551 C CA . SER A 1 73 ? 14.095 43.322 0.200 1.00 33.03 73 SER A CA 1
ATOM 552 C C . SER A 1 73 ? 15.051 42.482 -0.647 1.00 33.03 73 SER A C 1
ATOM 554 O O . SER A 1 73 ? 15.185 41.279 -0.447 1.00 33.03 73 SER A O 1
ATOM 556 N N . ASN A 1 74 ? 15.759 43.144 -1.564 1.00 39.72 74 ASN A N 1
ATOM 557 C CA . ASN A 1 74 ? 17.072 42.678 -2.005 1.00 39.72 74 ASN A CA 1
ATOM 558 C C . ASN A 1 74 ? 18.127 43.377 -1.147 1.00 39.72 74 ASN A C 1
ATOM 560 O O . ASN A 1 74 ? 18.276 44.597 -1.267 1.00 39.72 74 ASN A O 1
ATOM 564 N N . LYS A 1 75 ? 18.893 42.614 -0.359 1.00 34.53 75 LYS A N 1
ATOM 565 C CA . LYS A 1 75 ? 20.344 42.814 -0.251 1.00 34.53 75 LYS A CA 1
ATOM 566 C C . LYS A 1 75 ? 21.038 41.701 0.521 1.00 34.53 75 LYS A C 1
ATOM 568 O O . LYS A 1 75 ? 20.632 41.354 1.624 1.00 34.53 75 LYS A O 1
ATOM 573 N N . ASP A 1 76 ? 22.136 41.246 -0.060 1.00 39.97 76 ASP A N 1
ATOM 574 C CA . ASP A 1 76 ? 23.155 40.429 0.581 1.00 39.97 76 ASP A CA 1
ATOM 575 C C . ASP A 1 76 ? 23.768 41.147 1.792 1.00 39.97 76 ASP A C 1
ATOM 577 O O . ASP A 1 76 ? 23.902 42.376 1.796 1.00 39.97 76 ASP A O 1
ATOM 581 N N . ASN A 1 77 ? 24.229 40.366 2.771 1.00 34.41 77 ASN A N 1
ATOM 582 C CA . ASN A 1 77 ? 25.615 40.461 3.232 1.00 34.41 77 ASN A CA 1
ATOM 583 C C . ASN A 1 77 ? 26.001 39.263 4.111 1.00 34.41 77 ASN A C 1
ATOM 585 O O . ASN A 1 77 ? 25.318 38.908 5.068 1.00 34.41 77 ASN A O 1
ATOM 589 N N . THR A 1 78 ? 27.157 38.698 3.790 1.00 42.81 78 THR A N 1
ATOM 590 C CA . THR A 1 78 ? 27.955 37.790 4.619 1.00 42.81 78 THR A CA 1
ATOM 591 C C . THR A 1 78 ? 28.433 38.464 5.909 1.00 42.81 78 THR A C 1
ATOM 593 O O . THR A 1 78 ? 28.848 39.617 5.827 1.00 42.81 78 THR A O 1
ATOM 596 N N . THR A 1 79 ? 28.499 37.727 7.026 1.00 35.94 79 THR A N 1
ATOM 597 C CA . THR A 1 79 ? 29.714 37.555 7.868 1.00 35.94 79 THR A CA 1
ATOM 598 C C . THR A 1 79 ? 29.432 36.634 9.058 1.00 35.94 79 THR A C 1
ATOM 600 O O . THR A 1 79 ? 28.526 36.908 9.838 1.00 35.94 79 THR A O 1
ATOM 603 N N . ASP A 1 80 ? 30.265 35.603 9.181 1.00 32.62 80 ASP A N 1
ATOM 604 C CA . ASP A 1 80 ? 30.866 35.028 10.393 1.00 32.62 80 ASP A CA 1
ATOM 605 C C . ASP A 1 80 ? 30.085 35.007 11.719 1.00 32.62 80 ASP A C 1
ATOM 607 O O . ASP A 1 80 ? 29.891 36.007 12.412 1.00 32.62 80 ASP A O 1
ATOM 611 N N . THR A 1 81 ? 29.781 33.778 12.128 1.00 38.94 81 THR A N 1
ATOM 612 C CA . THR A 1 81 ? 29.429 33.379 13.489 1.00 38.94 81 THR A CA 1
ATOM 613 C C . THR A 1 81 ? 30.654 33.468 14.401 1.00 38.94 81 THR A C 1
ATOM 615 O O . THR A 1 81 ? 31.618 32.744 14.167 1.00 38.94 81 THR A O 1
ATOM 618 N N . ASP A 1 82 ? 30.598 34.242 15.492 1.00 33.94 82 ASP A N 1
ATOM 619 C CA . ASP A 1 82 ? 31.414 33.920 16.669 1.00 33.94 82 ASP A CA 1
ATOM 620 C C . ASP A 1 82 ? 30.829 34.417 18.009 1.00 33.94 82 ASP A C 1
ATOM 622 O O . ASP A 1 82 ? 30.338 35.536 18.157 1.00 33.94 82 ASP A O 1
ATOM 626 N N . VAL A 1 83 ? 30.892 33.504 18.976 1.00 40.66 83 VAL A N 1
ATOM 627 C CA . VAL A 1 83 ? 30.644 33.550 20.431 1.00 40.66 83 VAL A CA 1
ATOM 628 C C . VAL A 1 83 ? 30.408 34.917 21.120 1.00 40.66 83 VAL A C 1
ATOM 630 O O . VAL A 1 83 ? 31.332 35.716 21.242 1.00 40.66 83 VAL A O 1
ATOM 633 N N . ALA A 1 84 ? 29.260 35.071 21.814 1.00 32.62 84 ALA A N 1
ATOM 634 C CA . ALA A 1 84 ? 29.214 35.527 23.226 1.00 32.62 84 ALA A CA 1
ATOM 635 C C . ALA A 1 84 ? 27.822 35.422 23.897 1.00 32.62 84 ALA A C 1
ATOM 637 O O . ALA A 1 84 ? 26.819 35.944 23.419 1.00 32.62 84 ALA A O 1
ATOM 638 N N . SER A 1 85 ? 27.791 34.835 25.094 1.00 47.69 85 SER A N 1
ATOM 639 C CA . SER A 1 85 ? 26.629 34.736 25.991 1.00 47.69 85 SER A CA 1
ATOM 640 C C . SER A 1 85 ? 26.246 36.066 26.669 1.00 47.69 85 SER A C 1
ATOM 642 O O . SER A 1 85 ? 27.070 36.616 27.405 1.00 47.69 85 SER A O 1
ATOM 644 N N . ILE A 1 86 ? 24.986 36.522 26.565 1.00 35.44 86 ILE A N 1
ATOM 645 C CA . ILE A 1 86 ? 24.428 37.588 27.431 1.00 35.44 86 ILE A CA 1
ATOM 646 C C . ILE A 1 86 ? 22.983 37.274 27.871 1.00 35.44 86 ILE A C 1
ATOM 648 O O . ILE A 1 86 ? 22.045 37.309 27.082 1.00 35.44 86 ILE A O 1
ATOM 652 N N . LEU A 1 87 ? 22.807 37.047 29.178 1.00 45.91 87 LEU A N 1
ATOM 653 C CA . LEU A 1 87 ? 21.518 36.996 29.886 1.00 45.91 87 LEU A CA 1
ATOM 654 C C . LEU A 1 87 ? 20.890 38.398 30.043 1.00 45.91 87 LEU A C 1
ATOM 656 O O . LEU A 1 87 ? 21.559 39.282 30.589 1.00 45.91 87 LEU A O 1
ATOM 660 N N . PRO A 1 88 ? 19.588 38.596 29.762 1.00 43.94 88 PRO A N 1
ATOM 661 C CA . PRO A 1 88 ? 18.863 39.795 30.181 1.00 43.94 88 PRO A CA 1
ATOM 662 C C . PRO A 1 88 ? 18.209 39.615 31.567 1.00 43.94 88 PRO A C 1
ATOM 664 O O . PRO A 1 88 ? 17.082 39.144 31.704 1.00 43.94 88 PRO A O 1
ATOM 667 N N . ARG A 1 89 ? 18.882 40.074 32.631 1.00 46.66 89 ARG A N 1
ATOM 668 C CA . ARG A 1 89 ? 18.190 40.478 33.875 1.00 46.66 89 ARG A CA 1
ATOM 669 C C . ARG A 1 89 ? 17.528 41.838 33.634 1.00 46.66 89 ARG A C 1
ATOM 671 O O . ARG A 1 89 ? 18.260 42.800 33.417 1.00 46.66 89 ARG A O 1
ATOM 678 N N . GLY A 1 90 ? 16.198 41.970 33.739 1.00 41.59 90 GLY A N 1
ATOM 679 C CA . GLY A 1 90 ? 15.601 43.288 33.462 1.00 41.59 90 GLY A CA 1
ATOM 680 C C . GLY A 1 90 ? 14.096 43.531 33.628 1.00 41.59 90 GLY A C 1
ATOM 681 O O . GLY A 1 90 ? 13.570 44.306 32.844 1.00 41.59 90 GLY A O 1
ATOM 682 N N . LEU A 1 91 ? 13.396 42.969 34.625 1.00 40.94 91 LEU A N 1
ATOM 683 C CA . LEU A 1 91 ? 11.986 43.335 34.911 1.00 40.94 91 LEU A CA 1
ATOM 684 C C . LEU A 1 91 ? 11.670 43.442 36.421 1.00 40.94 91 LEU A C 1
ATOM 686 O O . LEU A 1 91 ? 10.779 42.778 36.937 1.00 40.94 91 LEU A O 1
ATOM 690 N N . ALA A 1 92 ? 12.413 44.286 37.149 1.00 42.06 92 ALA A N 1
ATOM 691 C CA . ALA A 1 92 ? 12.226 44.480 38.600 1.00 42.06 92 ALA A CA 1
ATOM 692 C C . ALA A 1 92 ? 11.931 45.930 39.052 1.00 42.06 92 ALA A C 1
ATOM 694 O O . ALA A 1 92 ? 11.627 46.140 40.221 1.00 42.06 92 ALA A O 1
ATOM 695 N N . ASN A 1 93 ? 11.996 46.931 38.161 1.00 45.72 93 ASN A N 1
ATOM 696 C CA . ASN A 1 93 ? 11.960 48.357 38.532 1.00 45.72 93 ASN A CA 1
ATOM 697 C C . ASN A 1 93 ? 10.956 49.174 37.693 1.00 45.72 93 ASN A C 1
ATOM 699 O O . ASN A 1 93 ? 11.377 49.957 36.845 1.00 45.72 93 ASN A O 1
ATOM 703 N N . PHE A 1 94 ? 9.642 49.026 37.919 1.00 39.53 94 PHE A N 1
ATOM 704 C CA . PHE A 1 94 ? 8.645 49.912 37.274 1.00 39.53 94 PHE A CA 1
ATOM 705 C C . PHE A 1 94 ? 7.413 50.316 38.115 1.00 39.53 94 PHE A C 1
ATOM 707 O O . PHE A 1 94 ? 6.562 51.044 37.617 1.00 39.53 94 PHE A O 1
ATOM 714 N N . PHE A 1 95 ? 7.314 49.922 39.393 1.00 38.94 95 PHE A N 1
ATOM 715 C CA . PHE A 1 95 ? 6.148 50.223 40.253 1.00 38.94 95 PHE A CA 1
ATOM 716 C C . PHE A 1 95 ? 6.478 51.013 41.537 1.00 38.94 95 PHE A C 1
ATOM 718 O O . PHE A 1 95 ? 5.820 50.863 42.563 1.00 38.94 95 PHE A O 1
ATOM 725 N N . THR A 1 96 ? 7.486 51.891 41.490 1.00 42.62 96 THR A N 1
ATOM 726 C CA . THR A 1 96 ? 7.960 52.655 42.667 1.00 42.62 96 THR A CA 1
ATOM 727 C C . THR A 1 96 ? 8.033 54.178 42.496 1.00 42.62 96 THR A C 1
ATOM 729 O O . THR A 1 96 ? 8.643 54.845 43.324 1.00 42.62 96 THR A O 1
ATOM 732 N N . HIS A 1 97 ? 7.345 54.767 41.509 1.00 40.06 97 HIS A N 1
ATOM 733 C CA . HIS A 1 97 ? 7.119 56.221 41.466 1.00 40.06 97 HIS A CA 1
ATOM 734 C C . HIS A 1 97 ? 5.760 56.605 40.859 1.00 40.06 97 HIS A C 1
ATOM 736 O O . HIS A 1 97 ? 5.622 56.640 39.645 1.00 40.06 97 HIS A O 1
ATOM 742 N N . HIS A 1 98 ? 4.783 56.935 41.718 1.00 38.03 98 HIS A N 1
ATOM 743 C CA . HIS A 1 98 ? 3.954 58.156 41.639 1.00 38.03 98 HIS A CA 1
ATOM 744 C C . HIS A 1 98 ? 2.893 58.185 42.758 1.00 38.03 98 HIS A C 1
ATOM 746 O O . HIS A 1 98 ? 1.723 57.877 42.552 1.00 38.03 98 HIS A O 1
ATOM 752 N N . VAL A 1 99 ? 3.299 58.619 43.958 1.00 41.66 99 VAL A N 1
ATOM 753 C CA . VAL A 1 99 ? 2.375 59.088 45.007 1.00 41.66 99 VAL A CA 1
ATOM 754 C C . VAL A 1 99 ? 2.896 60.416 45.552 1.00 41.66 99 VAL A C 1
ATOM 756 O O . VAL A 1 99 ? 3.622 60.448 46.541 1.00 41.66 99 VAL A O 1
ATOM 759 N N . THR A 1 100 ? 2.524 61.516 44.896 1.00 38.94 100 THR A N 1
ATOM 760 C CA . THR A 1 100 ? 2.652 62.880 45.434 1.00 38.94 100 THR A CA 1
ATOM 761 C C . THR A 1 100 ? 1.601 63.814 44.824 1.00 38.94 100 THR A C 1
ATOM 763 O O . THR A 1 100 ? 1.724 64.263 43.692 1.00 38.94 100 THR A O 1
ATOM 766 N N . SER A 1 101 ? 0.592 64.126 45.638 1.00 42.69 101 SER A N 1
ATOM 767 C CA . SER A 1 101 ? 0.045 65.475 45.858 1.00 42.69 101 SER A CA 1
ATOM 768 C C . SER A 1 101 ? -0.249 66.401 44.660 1.00 42.69 101 SER A C 1
ATOM 770 O O . SER A 1 101 ? 0.640 67.103 44.194 1.00 42.69 101 SER A O 1
ATOM 772 N N . ASN A 1 102 ? -1.536 66.530 44.311 1.00 34.12 102 ASN A N 1
ATOM 773 C CA . ASN A 1 102 ? -2.280 67.790 44.070 1.00 34.12 102 ASN A CA 1
ATOM 774 C C . ASN A 1 102 ? -3.762 67.398 43.865 1.00 34.12 102 ASN A C 1
ATOM 776 O O . ASN A 1 102 ? -4.045 66.581 43.002 1.00 34.12 102 ASN A O 1
ATOM 780 N N . SER A 1 103 ? -4.746 67.741 44.704 1.00 44.53 103 SER A N 1
ATOM 781 C CA . SER A 1 103 ? -5.138 69.019 45.326 1.00 44.53 103 SER A CA 1
ATOM 782 C C . SER A 1 103 ? -5.799 70.010 44.355 1.00 44.53 103 SER A C 1
ATOM 784 O O . SER A 1 103 ? -5.192 70.437 43.380 1.00 44.53 103 SER A O 1
ATOM 786 N N . THR A 1 104 ? -7.017 70.429 44.723 1.00 42.56 104 THR A N 1
ATOM 787 C CA . THR A 1 104 ? -7.929 71.399 44.072 1.00 42.56 104 THR A CA 1
ATOM 788 C C . THR A 1 104 ? -8.604 70.964 42.761 1.00 42.56 104 THR A C 1
ATOM 790 O O . THR A 1 104 ? -7.955 70.627 41.782 1.00 42.56 104 THR A O 1
ATOM 793 N N . GLY A 1 105 ? -9.944 71.004 42.756 1.00 34.66 105 GLY A N 1
ATOM 794 C CA . GLY A 1 105 ? -10.792 70.589 41.630 1.00 34.66 105 GLY A CA 1
ATOM 795 C C . GLY A 1 105 ? -12.240 70.361 42.074 1.00 34.66 105 GLY A C 1
ATOM 796 O O . GLY A 1 105 ? -12.700 69.228 42.134 1.00 34.66 105 GLY A O 1
ATOM 797 N N . VAL A 1 106 ? -12.933 71.428 42.486 1.00 45.66 106 VAL A N 1
ATOM 798 C CA . VAL A 1 106 ? -14.336 71.354 42.931 1.00 45.66 106 VAL A CA 1
ATOM 799 C C . VAL A 1 106 ? -15.266 71.343 41.722 1.00 45.66 106 VAL A C 1
ATOM 801 O O . VAL A 1 106 ? -15.419 72.382 41.088 1.00 45.66 106 VAL A O 1
ATOM 804 N N . GLU A 1 107 ? -15.994 70.249 41.504 1.00 37.25 107 GLU A N 1
ATOM 805 C CA . GLU A 1 107 ? -17.316 70.308 40.872 1.00 37.25 107 GLU A CA 1
ATOM 806 C C . GLU A 1 107 ? -18.342 69.501 41.671 1.00 37.25 107 GLU A C 1
ATOM 808 O O . GLU A 1 107 ? -18.072 68.421 42.196 1.00 37.25 107 GLU A O 1
ATOM 813 N N . LYS A 1 108 ? -19.529 70.092 41.822 1.00 48.53 108 LYS A N 1
ATOM 814 C CA . LYS A 1 108 ? -20.654 69.509 42.551 1.00 48.53 108 LYS A CA 1
ATOM 815 C C . LYS A 1 108 ? -21.373 68.507 41.656 1.00 48.53 108 LYS A C 1
ATOM 817 O O . LYS A 1 108 ? -21.872 68.912 40.612 1.00 48.53 108 LYS A O 1
ATOM 822 N N . TYR A 1 109 ? -21.605 67.299 42.158 1.00 39.19 109 TYR A N 1
ATOM 823 C CA . TYR A 1 109 ? -22.831 66.574 41.832 1.00 39.19 109 TYR A CA 1
ATOM 824 C C . TYR A 1 109 ? -23.571 66.185 43.109 1.00 39.19 109 TYR A C 1
ATOM 826 O O . TYR A 1 109 ? -22.988 65.716 44.085 1.00 39.19 109 TYR A O 1
ATOM 834 N N . GLU A 1 110 ? -24.868 66.479 43.117 1.00 41.56 110 GLU A N 1
ATOM 835 C CA . GLU A 1 110 ? -25.774 66.143 44.208 1.00 41.56 110 GLU A CA 1
ATOM 836 C C . GLU A 1 110 ? -26.201 64.671 44.151 1.00 41.56 110 GLU A C 1
ATOM 838 O O . GLU A 1 110 ? -26.232 64.065 43.086 1.00 41.56 110 GLU A O 1
ATOM 843 N N . ARG A 1 111 ? -26.704 64.178 45.291 1.00 44.00 111 ARG A N 1
ATOM 844 C CA . ARG A 1 111 ? -27.641 63.045 45.391 1.00 44.00 111 ARG A CA 1
ATOM 845 C C . ARG A 1 111 ? -27.169 61.707 44.808 1.00 44.00 111 ARG A C 1
ATOM 847 O O . ARG A 1 111 ? -27.612 61.251 43.762 1.00 44.00 111 ARG A O 1
ATOM 854 N N . GLY A 1 112 ? -26.459 60.985 45.663 1.00 40.91 112 GLY A N 1
ATOM 855 C CA . GLY A 1 112 ? -26.451 59.528 45.674 1.00 40.91 112 GLY A CA 1
ATOM 856 C C . GLY A 1 112 ? -26.057 59.041 47.060 1.00 40.91 112 GLY A C 1
ATOM 857 O O . GLY A 1 112 ? -24.872 58.896 47.333 1.00 40.91 112 GLY A O 1
ATOM 858 N N . VAL A 1 113 ? -27.030 58.792 47.947 1.00 51.03 113 VAL A N 1
ATOM 859 C CA . VAL A 1 113 ? -26.772 57.981 49.151 1.00 51.03 113 VAL A CA 1
ATOM 860 C C . VAL A 1 113 ? -26.727 56.527 48.690 1.00 51.03 113 VAL A C 1
ATOM 862 O O . VAL A 1 113 ? -27.656 55.762 48.932 1.00 51.03 113 VAL A O 1
ATOM 865 N N . GLN A 1 114 ? -25.664 56.173 47.965 1.00 47.69 114 GLN A N 1
ATOM 866 C CA . GLN A 1 114 ? -25.303 54.775 47.791 1.00 47.69 114 GLN A CA 1
ATOM 867 C C . GLN A 1 114 ? -24.923 54.277 49.172 1.00 47.69 114 GLN A C 1
ATOM 869 O O . GLN A 1 114 ? -24.008 54.800 49.815 1.00 47.69 114 GLN A O 1
ATOM 874 N N . THR A 1 115 ? -25.717 53.340 49.672 1.00 61.25 115 THR A N 1
ATOM 875 C CA . THR A 1 115 ? -25.532 52.825 51.024 1.00 61.25 115 THR A CA 1
ATOM 876 C C . THR A 1 115 ? -24.153 52.178 51.140 1.00 61.25 115 THR A C 1
ATOM 878 O O . THR A 1 115 ? -23.620 51.646 50.167 1.00 61.25 115 THR A O 1
ATOM 881 N N . GLU A 1 116 ? -23.566 52.187 52.337 1.00 62.91 116 GLU A N 1
ATOM 882 C CA . GLU A 1 116 ? -22.258 51.564 52.600 1.00 62.91 116 GLU A CA 1
ATOM 883 C C . GLU A 1 116 ? -22.200 50.103 52.097 1.00 62.91 116 GLU A C 1
ATOM 885 O O . GLU A 1 116 ? -21.170 49.651 51.598 1.00 62.91 116 GLU A O 1
ATOM 890 N N . GLY A 1 117 ? -23.344 49.404 52.106 1.00 69.44 117 GLY A N 1
ATOM 891 C CA . GLY A 1 117 ? -23.518 48.064 51.545 1.00 69.44 117 GLY A CA 1
ATOM 892 C C . GLY A 1 117 ? -23.381 47.949 50.018 1.00 69.44 117 GLY A C 1
ATOM 893 O O . GLY A 1 117 ? -22.934 46.904 49.547 1.00 69.44 117 GLY A O 1
ATOM 894 N N . GLU A 1 118 ? -23.692 48.980 49.224 1.00 72.44 118 GLU A N 1
ATOM 895 C CA . GLU A 1 118 ? -23.446 48.976 47.769 1.00 72.44 118 GLU A CA 1
ATOM 896 C C . GLU A 1 118 ? -21.946 49.032 47.472 1.00 72.44 118 GLU A C 1
ATOM 898 O O . GLU A 1 118 ? -21.431 48.196 46.729 1.00 72.44 118 GLU A O 1
ATOM 903 N N . LEU A 1 119 ? -21.225 49.940 48.138 1.00 76.75 119 LEU A N 1
ATOM 904 C CA . LEU A 1 119 ? -19.761 50.015 48.094 1.00 76.75 119 LEU A CA 1
ATOM 905 C C . LEU A 1 119 ? -19.123 48.698 48.553 1.00 76.75 119 LEU A C 1
ATOM 907 O O . LEU A 1 119 ? -18.225 48.176 47.894 1.00 76.75 119 LEU A O 1
ATOM 911 N N . GLN A 1 120 ? -19.625 48.105 49.638 1.00 79.62 120 GLN A N 1
ATOM 912 C CA . GLN A 1 120 ? -19.135 46.824 50.150 1.00 79.62 120 GLN A CA 1
ATOM 913 C C . GLN A 1 120 ? -19.429 45.652 49.193 1.00 79.62 120 GLN A C 1
ATOM 915 O O . GLN A 1 120 ? -18.611 44.737 49.061 1.00 79.62 120 GLN A O 1
ATOM 920 N N . THR A 1 121 ? -20.556 45.694 48.475 1.00 80.12 121 THR A N 1
ATOM 921 C CA . THR A 1 121 ? -20.906 44.729 47.419 1.00 80.12 121 THR A CA 1
ATOM 922 C C . THR A 1 121 ? -19.994 44.888 46.204 1.00 80.12 121 THR A C 1
ATOM 924 O O . THR A 1 121 ? -19.496 43.893 45.679 1.00 80.12 121 THR A O 1
ATOM 927 N N . GLN A 1 122 ? -19.697 46.125 45.800 1.00 84.56 122 GLN A N 1
ATOM 928 C CA . GLN A 1 122 ? -18.804 46.424 44.681 1.00 84.56 122 GLN A CA 1
ATOM 929 C C . GLN A 1 122 ? -17.349 46.040 44.993 1.00 84.56 122 GLN A C 1
ATOM 931 O O . GLN A 1 122 ? -16.688 45.425 44.159 1.00 84.56 122 GLN A O 1
ATOM 936 N N . ILE A 1 123 ? -16.876 46.289 46.221 1.00 83.44 123 ILE A N 1
ATOM 937 C CA . ILE A 1 123 ? -15.577 45.805 46.717 1.00 83.44 123 ILE A CA 1
ATOM 938 C C . ILE A 1 123 ? -15.527 44.271 46.690 1.00 83.44 123 ILE A C 1
ATOM 940 O O . ILE A 1 123 ? -14.542 43.703 46.217 1.00 83.44 123 ILE A O 1
ATOM 944 N N . ARG A 1 124 ? -16.586 43.578 47.136 1.00 87.94 124 ARG A N 1
ATOM 945 C CA . ARG A 1 124 ? -16.654 42.106 47.094 1.00 87.94 124 ARG A CA 1
ATOM 946 C C . ARG A 1 124 ? -16.629 41.570 45.658 1.00 87.94 124 ARG A C 1
ATOM 948 O O . ARG A 1 124 ? -15.895 40.625 45.386 1.00 87.94 124 ARG A O 1
ATOM 955 N N . ALA A 1 125 ? -17.368 42.195 44.740 1.00 87.06 125 ALA A N 1
ATOM 956 C CA . ALA A 1 125 ? -17.377 41.835 43.322 1.00 87.06 125 ALA A CA 1
ATOM 957 C C . ALA A 1 125 ? -15.999 42.041 42.665 1.00 87.06 125 ALA A C 1
ATOM 959 O O . ALA A 1 125 ? -15.509 41.143 41.984 1.00 87.06 125 ALA A O 1
ATOM 960 N N . LEU A 1 126 ? -15.337 43.173 42.930 1.00 89.19 126 LEU A N 1
ATOM 961 C CA . LEU A 1 126 ? -13.968 43.439 42.472 1.00 89.19 126 LEU A CA 1
ATOM 962 C C . LEU A 1 126 ? -12.953 42.459 43.079 1.00 89.19 126 LEU A C 1
ATOM 964 O O . LEU A 1 126 ? -12.048 42.015 42.379 1.00 89.19 126 LEU A O 1
ATOM 968 N N . THR A 1 127 ? -13.117 42.075 44.348 1.00 88.81 127 THR A N 1
ATOM 969 C CA . THR A 1 127 ? -12.248 41.087 45.013 1.00 88.81 127 THR A CA 1
ATOM 970 C C . THR A 1 127 ? -12.379 39.708 44.363 1.00 88.81 127 THR A C 1
ATOM 972 O O . THR A 1 127 ? -11.367 39.077 44.066 1.00 88.81 127 THR A O 1
ATOM 975 N N . GLU A 1 128 ? -13.603 39.256 44.074 1.00 90.75 128 GLU A N 1
ATOM 976 C CA . GLU A 1 128 ? -13.833 37.971 43.403 1.00 90.75 128 GLU A CA 1
ATOM 977 C C . GLU A 1 128 ? -13.382 37.999 41.931 1.00 90.75 128 GLU A C 1
ATOM 979 O O . GLU A 1 128 ? -12.820 37.019 41.443 1.00 90.75 128 GLU A O 1
ATOM 984 N N . ALA A 1 129 ? -13.537 39.130 41.233 1.00 87.50 129 ALA A N 1
ATOM 985 C CA . ALA A 1 129 ? -12.983 39.323 39.892 1.00 87.50 129 ALA A CA 1
ATOM 986 C C . ALA A 1 129 ? -11.445 39.238 39.892 1.00 87.50 129 ALA A C 1
ATOM 988 O O . ALA A 1 129 ? -10.872 38.525 39.069 1.00 87.50 129 ALA A O 1
ATOM 989 N N . ASN A 1 130 ? -10.776 39.878 40.858 1.00 89.06 130 ASN A N 1
ATOM 990 C CA . ASN A 1 130 ? -9.325 39.762 41.030 1.00 89.06 130 ASN A CA 1
ATOM 991 C C . ASN A 1 130 ? -8.908 38.318 41.356 1.00 89.06 130 ASN A C 1
ATOM 993 O O . ASN A 1 130 ? -7.929 37.822 40.805 1.00 89.06 130 ASN A O 1
ATOM 997 N N . ARG A 1 131 ? -9.676 37.607 42.195 1.00 91.94 131 ARG A N 1
ATOM 998 C CA . ARG A 1 131 ? -9.431 36.189 42.513 1.00 91.94 131 ARG A CA 1
ATOM 999 C C . ARG A 1 131 ? -9.488 35.309 41.261 1.00 91.94 131 ARG A C 1
ATOM 1001 O O . ARG A 1 131 ? -8.603 34.478 41.070 1.00 91.94 131 ARG A O 1
ATOM 1008 N N . ARG A 1 132 ? -10.473 35.535 40.384 1.00 90.81 132 ARG A N 1
ATOM 1009 C CA . ARG A 1 132 ? -10.597 34.843 39.089 1.00 90.81 132 ARG A CA 1
ATOM 1010 C C . ARG A 1 132 ? -9.448 35.177 38.139 1.00 90.81 132 ARG A C 1
ATOM 1012 O O . ARG A 1 132 ? -8.888 34.259 37.556 1.00 90.81 132 ARG A O 1
ATOM 1019 N N . LEU A 1 133 ? -9.047 36.447 38.032 1.00 90.44 133 LEU A N 1
ATOM 1020 C CA . LEU A 1 133 ? -7.897 36.853 37.211 1.00 90.44 133 LEU A CA 1
ATOM 1021 C C . LEU A 1 133 ? -6.581 36.235 37.709 1.00 90.44 133 LEU A C 1
ATOM 1023 O O . LEU A 1 133 ? -5.775 35.785 36.902 1.00 90.44 133 LEU A O 1
ATOM 1027 N N . VAL A 1 134 ? -6.375 36.139 39.027 1.00 90.88 134 VAL A N 1
ATOM 1028 C CA . VAL A 1 134 ? -5.208 35.448 39.606 1.00 90.88 134 VAL A CA 1
ATOM 1029 C C . VAL A 1 134 ? -5.234 33.948 39.292 1.00 90.88 134 VAL A C 1
ATOM 1031 O O . VAL A 1 134 ? -4.202 33.395 38.918 1.00 90.88 134 VAL A O 1
ATOM 1034 N N . GLN A 1 135 ? -6.395 33.291 39.379 1.00 90.06 135 GLN A N 1
ATOM 1035 C CA . GLN A 1 135 ? -6.541 31.882 38.986 1.00 90.06 135 GLN A CA 1
ATOM 1036 C C . GLN A 1 135 ? -6.303 31.669 37.483 1.00 90.06 135 GLN A C 1
ATOM 1038 O O . GLN A 1 135 ? -5.594 30.738 37.105 1.00 90.06 135 GLN A O 1
ATOM 1043 N N . GLN A 1 136 ? -6.824 32.553 36.630 1.00 91.81 136 GLN A N 1
ATOM 1044 C CA . GLN A 1 136 ? -6.606 32.511 35.184 1.00 91.81 136 GLN A CA 1
ATOM 1045 C C . GLN A 1 136 ? -5.125 32.724 34.833 1.00 91.81 136 GLN A C 1
ATOM 1047 O O . GLN A 1 136 ? -4.570 31.952 34.058 1.00 91.81 136 GLN A O 1
ATOM 1052 N N . ASN A 1 137 ? -4.450 33.693 35.458 1.00 89.81 137 ASN A N 1
ATOM 1053 C CA . ASN A 1 137 ? -3.014 33.923 35.271 1.00 89.81 137 ASN A CA 1
ATOM 1054 C C . ASN A 1 137 ? -2.157 32.751 35.769 1.00 89.81 137 ASN A C 1
ATOM 1056 O O . ASN A 1 137 ? -1.137 32.447 35.153 1.00 89.81 137 ASN A O 1
ATOM 1060 N N . ALA A 1 138 ? -2.557 32.069 36.848 1.00 90.06 138 ALA A N 1
ATOM 1061 C CA . ALA A 1 138 ? -1.888 30.850 37.302 1.00 90.06 138 ALA A CA 1
ATOM 1062 C C . ALA A 1 138 ? -2.058 29.701 36.288 1.00 90.06 138 ALA A C 1
ATOM 1064 O O . ALA A 1 138 ? -1.084 29.019 35.975 1.00 90.06 138 ALA A O 1
ATOM 1065 N N . SER A 1 139 ? -3.261 29.541 35.722 1.00 90.81 139 SER A N 1
ATOM 1066 C CA . SER A 1 139 ? -3.537 28.567 34.656 1.00 90.81 139 SER A CA 1
ATOM 1067 C C . SER A 1 139 ? -2.703 28.850 33.404 1.00 90.81 139 SER A C 1
ATOM 1069 O O . SER A 1 139 ? -1.988 27.967 32.941 1.00 90.81 139 SER A O 1
ATOM 1071 N N . LEU A 1 140 ? -2.715 30.093 32.911 1.00 91.69 140 LEU A N 1
ATOM 1072 C CA . LEU A 1 140 ? -1.943 30.513 31.736 1.00 91.69 140 LEU A CA 1
ATOM 1073 C C . LEU A 1 140 ? -0.429 30.382 31.962 1.00 91.69 140 LEU A C 1
ATOM 1075 O O . LEU A 1 140 ? 0.286 29.949 31.068 1.00 91.69 140 LEU A O 1
ATOM 1079 N N . THR A 1 141 ? 0.074 30.684 33.164 1.00 91.44 141 THR A N 1
ATOM 1080 C CA . THR A 1 141 ? 1.491 30.449 33.508 1.00 91.44 141 THR A CA 1
ATOM 1081 C C . THR A 1 141 ? 1.844 28.958 33.453 1.00 91.44 141 THR A C 1
ATOM 1083 O O . THR A 1 141 ? 2.922 28.603 32.980 1.00 91.44 141 THR A O 1
ATOM 1086 N N . SER A 1 142 ? 0.944 28.075 33.902 1.00 90.69 142 SER A N 1
ATOM 1087 C CA . SER A 1 142 ? 1.139 26.621 33.815 1.00 90.69 142 SER A CA 1
ATOM 1088 C C . SER A 1 142 ? 1.082 26.107 32.373 1.00 90.69 142 SER A C 1
ATOM 1090 O O . SER A 1 142 ? 1.840 25.208 32.018 1.00 90.69 142 SER A O 1
ATOM 1092 N N . GLU A 1 143 ? 0.203 26.671 31.546 1.00 91.38 143 GLU A N 1
ATOM 1093 C CA . GLU A 1 143 ? 0.074 26.348 30.123 1.00 91.38 143 GLU A CA 1
ATOM 1094 C C . GLU A 1 143 ? 1.316 26.789 29.340 1.00 91.38 143 GLU A C 1
ATOM 1096 O O . GLU A 1 143 ? 1.922 25.974 28.650 1.00 91.38 143 GLU A O 1
ATOM 1101 N N . VAL A 1 144 ? 1.782 28.028 29.542 1.00 90.88 144 VAL A N 1
ATOM 1102 C CA . VAL A 1 144 ? 3.043 28.532 28.972 1.00 90.88 144 VAL A CA 1
ATOM 1103 C C . VAL A 1 144 ? 4.224 27.657 29.396 1.00 90.88 144 VAL A C 1
ATOM 1105 O O . VAL A 1 144 ? 5.011 27.265 28.545 1.00 90.88 144 VAL A O 1
ATOM 1108 N N . ALA A 1 145 ? 4.325 27.273 30.674 1.00 88.75 145 ALA A N 1
ATOM 1109 C CA . ALA A 1 145 ? 5.387 26.376 31.137 1.00 88.75 145 ALA A CA 1
ATOM 1110 C C . ALA A 1 145 ? 5.306 24.965 30.518 1.00 88.75 145 ALA A C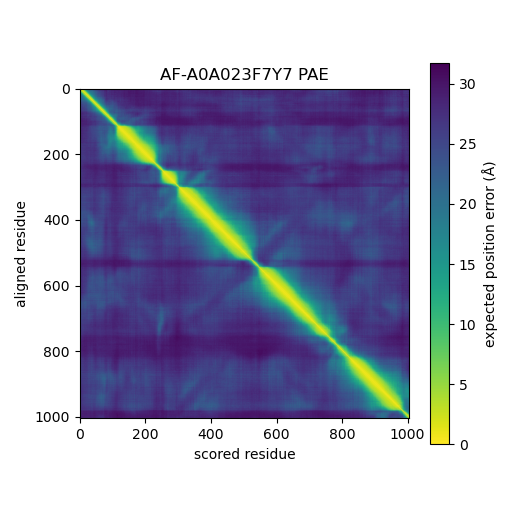 1
ATOM 1112 O O . ALA A 1 145 ? 6.337 24.322 30.328 1.00 88.75 145 ALA A O 1
ATOM 1113 N N . SER A 1 146 ? 4.103 24.479 30.192 1.00 92.38 146 SER A N 1
ATOM 1114 C CA . SER A 1 146 ? 3.921 23.220 29.461 1.00 92.38 146 SER A CA 1
ATOM 1115 C C . SER A 1 146 ? 4.351 23.355 28.000 1.00 92.38 146 SER A C 1
ATOM 1117 O O . SER A 1 146 ? 5.058 22.489 27.495 1.00 92.38 146 SER A O 1
ATOM 1119 N N . LEU A 1 147 ? 3.969 24.449 27.335 1.00 89.50 147 LEU A N 1
ATOM 1120 C CA . LEU A 1 147 ? 4.352 24.732 25.951 1.00 89.50 147 LEU A CA 1
ATOM 1121 C C . LEU A 1 147 ? 5.863 24.958 25.813 1.00 89.50 147 LEU A C 1
ATOM 1123 O O . LEU A 1 147 ? 6.451 24.459 24.861 1.00 89.50 147 LEU A O 1
ATOM 1127 N N . SER A 1 148 ? 6.516 25.618 26.776 1.00 90.25 148 SER A N 1
ATOM 1128 C CA . SER A 1 148 ? 7.978 25.763 26.792 1.00 90.25 148 SER A CA 1
ATOM 1129 C C . SER A 1 148 ? 8.703 24.417 26.829 1.00 90.25 148 SER A C 1
ATOM 1131 O O . SER A 1 148 ? 9.667 24.255 26.095 1.00 90.25 148 SER A O 1
ATOM 1133 N N . ARG A 1 149 ? 8.217 23.428 27.596 1.00 90.69 149 ARG A N 1
ATOM 1134 C CA . ARG A 1 149 ? 8.801 22.072 27.576 1.00 90.69 149 ARG A CA 1
ATOM 1135 C C . ARG A 1 149 ? 8.606 21.376 26.235 1.00 90.69 149 ARG A C 1
ATOM 1137 O O . ARG A 1 149 ? 9.531 20.749 25.750 1.00 90.69 149 ARG A O 1
ATOM 1144 N N . VAL A 1 150 ? 7.430 21.518 25.619 1.00 90.06 150 VAL A N 1
ATOM 1145 C CA . VAL A 1 150 ? 7.182 20.967 24.275 1.00 90.06 150 VAL A CA 1
ATOM 1146 C C . VAL A 1 150 ? 8.114 21.610 23.241 1.00 90.06 150 VAL A C 1
ATOM 1148 O O . VAL A 1 150 ? 8.585 20.918 22.347 1.00 90.06 150 VAL A O 1
ATOM 1151 N N . VAL A 1 151 ? 8.428 22.904 23.373 1.00 88.56 151 VAL A N 1
ATOM 1152 C CA . VAL A 1 151 ? 9.439 23.570 22.535 1.00 88.56 151 VAL A CA 1
ATOM 1153 C C . VAL A 1 151 ? 10.841 23.014 22.808 1.00 88.56 151 VAL A C 1
ATOM 1155 O O . VAL A 1 151 ? 11.506 22.641 21.852 1.00 88.56 151 VAL A O 1
ATOM 1158 N N . GLU A 1 152 ? 11.265 22.872 24.069 1.00 89.69 152 GLU A N 1
ATOM 1159 C CA . GLU A 1 152 ? 12.564 22.267 24.430 1.00 89.69 152 GLU A CA 1
ATOM 1160 C C . GLU A 1 152 ? 12.700 20.817 23.906 1.00 89.69 152 GLU A C 1
ATOM 1162 O O . GLU A 1 152 ? 13.736 20.448 23.349 1.00 89.69 152 GLU A O 1
ATOM 1167 N N . ASP A 1 153 ? 11.643 20.004 24.013 1.00 89.88 153 ASP A N 1
ATOM 1168 C CA . ASP A 1 153 ? 11.599 18.631 23.490 1.00 89.88 153 ASP A CA 1
ATOM 1169 C C . ASP A 1 153 ? 11.675 18.601 21.950 1.00 89.88 153 ASP A C 1
ATOM 1171 O O . ASP A 1 153 ? 12.363 17.751 21.379 1.00 89.88 153 ASP A O 1
ATOM 1175 N N . LEU A 1 154 ? 11.002 19.531 21.261 1.00 89.19 154 LEU A N 1
ATOM 1176 C CA . LEU A 1 154 ? 11.058 19.660 19.799 1.00 89.19 154 LEU A CA 1
ATOM 1177 C C . LEU A 1 154 ? 12.421 20.172 19.315 1.00 89.19 154 LEU A C 1
ATOM 1179 O O . LEU A 1 154 ? 12.946 19.647 18.336 1.00 89.19 154 LEU A O 1
ATOM 1183 N N . GLU A 1 155 ? 13.024 21.147 19.998 1.00 89.06 155 GLU A N 1
ATOM 1184 C CA . GLU A 1 155 ? 14.384 21.624 19.714 1.00 89.06 155 GLU A CA 1
ATOM 1185 C C . GLU A 1 155 ? 15.410 20.490 19.886 1.00 89.06 155 GLU A C 1
ATOM 1187 O O . GLU A 1 155 ? 16.272 20.300 19.026 1.00 89.06 155 GLU A O 1
ATOM 1192 N N . SER A 1 156 ? 15.258 19.668 20.930 1.00 91.75 156 SER A N 1
ATOM 1193 C CA . SER A 1 156 ? 16.070 18.464 21.148 1.00 91.75 156 SER A CA 1
ATOM 1194 C C . SER A 1 156 ? 15.892 17.421 20.031 1.00 91.75 156 SER A C 1
ATOM 1196 O O . SER A 1 156 ? 16.876 16.886 19.519 1.00 91.75 156 SER A O 1
ATOM 1198 N N . GLN A 1 157 ? 14.658 17.170 19.575 1.00 85.75 157 GLN A N 1
ATOM 1199 C CA . GLN A 1 157 ? 14.399 16.270 18.439 1.00 85.75 157 GLN A CA 1
ATOM 1200 C C . GLN A 1 157 ? 14.973 16.801 17.117 1.00 85.75 157 GLN A C 1
ATOM 1202 O O . GLN A 1 157 ? 15.496 16.020 16.320 1.00 85.75 157 GLN A O 1
ATOM 1207 N N . VAL A 1 158 ? 14.914 18.115 16.880 1.00 89.12 158 VAL A N 1
ATOM 1208 C CA . VAL A 1 158 ? 15.527 18.746 15.701 1.00 89.12 158 VAL A CA 1
ATOM 1209 C C . VAL A 1 158 ? 17.049 18.605 15.739 1.00 89.12 158 VAL A C 1
ATOM 1211 O O . VAL A 1 158 ? 17.629 18.262 14.712 1.00 89.12 158 VAL A O 1
ATOM 1214 N N . ALA A 1 159 ? 17.689 18.784 16.899 1.00 85.81 159 ALA A N 1
ATOM 1215 C CA . ALA A 1 159 ? 19.129 18.569 17.051 1.00 85.81 159 ALA A CA 1
ATOM 1216 C C . ALA A 1 159 ? 19.531 17.111 16.748 1.00 85.81 159 ALA A C 1
ATOM 1218 O O . ALA A 1 159 ? 20.419 16.880 15.931 1.00 85.81 159 ALA A O 1
ATOM 1219 N N . VAL A 1 160 ? 18.817 16.123 17.305 1.00 88.25 160 VAL A N 1
ATOM 1220 C CA . VAL A 1 160 ? 19.061 14.696 17.007 1.00 88.25 160 VAL A CA 1
ATOM 1221 C C . VAL A 1 160 ? 18.847 14.384 15.520 1.00 88.25 160 VAL A C 1
ATOM 1223 O O . VAL A 1 160 ? 19.637 13.657 14.926 1.00 88.25 160 VAL A O 1
ATOM 1226 N N . SER A 1 161 ? 17.825 14.965 14.884 1.00 83.81 161 SER A N 1
ATOM 1227 C CA . SER A 1 161 ? 17.582 14.807 13.442 1.00 83.81 161 SER A CA 1
ATOM 1228 C C . SER A 1 161 ? 18.679 15.448 12.578 1.00 83.81 161 SER A C 1
ATOM 1230 O O . SER A 1 161 ? 19.020 14.927 11.516 1.00 83.81 161 SER A O 1
ATOM 1232 N N . GLN A 1 162 ? 19.275 16.559 13.020 1.00 86.06 162 GLN A N 1
ATOM 1233 C CA . GLN A 1 162 ? 20.424 17.170 12.344 1.00 86.06 162 GLN A CA 1
ATOM 1234 C C . GLN A 1 162 ? 21.677 16.292 12.457 1.00 86.06 162 GLN A C 1
ATOM 1236 O O . GLN A 1 162 ? 22.340 16.080 11.442 1.00 86.06 162 GLN A O 1
ATOM 1241 N N . ASP A 1 163 ? 21.944 15.704 13.627 1.00 87.25 163 ASP A N 1
ATOM 1242 C CA . ASP A 1 163 ? 23.037 14.741 13.815 1.00 87.25 163 ASP A CA 1
ATOM 1243 C C . ASP A 1 163 ? 22.814 13.447 13.005 1.00 87.25 163 ASP A C 1
ATOM 1245 O O . ASP A 1 163 ? 23.743 12.950 12.365 1.00 87.25 163 ASP A O 1
ATOM 1249 N N . GLU A 1 164 ? 21.593 12.898 12.963 1.00 86.19 164 GLU A N 1
ATOM 1250 C CA . GLU A 1 164 ? 21.266 11.746 12.103 1.00 86.19 164 GLU A CA 1
ATOM 1251 C C . GLU A 1 164 ? 21.495 12.067 10.615 1.00 86.19 164 GLU A C 1
ATOM 1253 O O . GLU A 1 164 ? 22.118 11.275 9.906 1.00 86.19 164 GLU A O 1
ATOM 1258 N N . ASN A 1 165 ? 21.061 13.241 10.143 1.00 84.38 165 ASN A N 1
ATOM 1259 C CA . ASN A 1 165 ? 21.275 13.671 8.758 1.00 84.38 165 ASN A CA 1
ATOM 1260 C C . ASN A 1 165 ? 22.757 13.922 8.436 1.00 84.38 165 ASN A C 1
ATOM 1262 O O . ASN A 1 165 ? 23.199 13.583 7.339 1.00 84.38 165 ASN A O 1
ATOM 1266 N N . ALA A 1 166 ? 23.538 14.467 9.373 1.00 84.25 166 ALA A N 1
ATOM 1267 C CA . ALA A 1 166 ? 24.982 14.628 9.207 1.00 84.25 166 ALA A CA 1
ATOM 1268 C C . ALA A 1 166 ? 25.678 13.264 9.061 1.00 84.25 166 ALA A C 1
ATOM 1270 O O . ALA A 1 166 ? 26.436 13.058 8.115 1.00 84.25 166 ALA A O 1
ATOM 1271 N N . ASN A 1 167 ? 25.343 12.301 9.927 1.00 86.19 167 ASN A N 1
ATOM 1272 C CA . ASN A 1 167 ? 25.873 10.937 9.854 1.00 86.19 167 ASN A CA 1
ATOM 1273 C C . ASN A 1 167 ? 25.469 10.217 8.553 1.00 86.19 167 ASN A C 1
ATOM 1275 O O . ASN A 1 167 ? 26.298 9.534 7.954 1.00 86.19 167 ASN A O 1
ATOM 1279 N N . LEU A 1 168 ? 24.229 10.393 8.079 1.00 85.94 168 LEU A N 1
ATOM 1280 C CA . LEU A 1 168 ? 23.789 9.868 6.779 1.00 85.94 168 LEU A CA 1
ATOM 1281 C C . LEU A 1 168 ? 24.545 10.514 5.610 1.00 85.94 168 LEU A C 1
ATOM 1283 O O . LEU A 1 168 ? 24.923 9.810 4.677 1.00 85.94 168 LEU A O 1
ATOM 1287 N N . SER A 1 169 ? 24.812 11.822 5.669 1.00 87.25 169 SER A N 1
ATOM 1288 C CA . SER A 1 169 ? 25.602 12.521 4.650 1.00 87.25 169 SER A CA 1
ATOM 1289 C C . SER A 1 169 ? 27.041 12.000 4.590 1.00 87.25 169 SER A C 1
ATOM 1291 O O . SER A 1 169 ? 27.544 11.751 3.499 1.00 87.25 169 SER A O 1
ATOM 1293 N N . THR A 1 170 ? 27.688 11.778 5.739 1.00 86.75 170 THR A N 1
ATOM 1294 C CA . THR A 1 170 ? 29.031 11.175 5.798 1.00 86.75 170 THR A CA 1
ATOM 1295 C C . THR A 1 170 ? 29.024 9.714 5.335 1.00 86.75 170 THR A C 1
ATOM 1297 O O . THR A 1 170 ? 29.936 9.297 4.630 1.00 86.75 170 THR A O 1
ATOM 1300 N N . GLY A 1 171 ? 27.983 8.941 5.663 1.00 88.00 171 GLY A N 1
ATOM 1301 C CA . GLY A 1 171 ? 27.837 7.561 5.186 1.00 88.00 171 GLY A CA 1
ATOM 1302 C C . GLY A 1 171 ? 27.636 7.454 3.669 1.00 88.00 171 GLY A C 1
ATOM 1303 O O . GLY A 1 171 ? 28.145 6.520 3.052 1.00 88.00 171 GLY A O 1
ATOM 1304 N N . LEU A 1 172 ? 26.941 8.418 3.055 1.00 84.50 172 LEU A N 1
ATOM 1305 C CA . LEU A 1 172 ? 26.826 8.526 1.596 1.00 84.50 172 LEU A CA 1
ATOM 1306 C C . LEU A 1 172 ? 28.156 8.932 0.948 1.00 84.50 172 LEU A C 1
ATOM 1308 O O . LEU A 1 172 ? 28.538 8.335 -0.052 1.00 84.50 172 LEU A O 1
ATOM 1312 N N . GLU A 1 173 ? 28.890 9.881 1.536 1.00 88.88 173 GLU A N 1
ATOM 1313 C CA . GLU A 1 173 ? 30.226 10.270 1.064 1.00 88.88 173 GLU A CA 1
ATOM 1314 C C . GLU A 1 173 ? 31.216 9.090 1.128 1.00 88.88 173 GLU A C 1
ATOM 1316 O O . GLU A 1 173 ? 31.950 8.842 0.172 1.00 88.88 173 GLU A O 1
ATOM 1321 N N . GLU A 1 174 ? 31.199 8.300 2.207 1.00 89.25 174 GLU A N 1
ATOM 1322 C CA . GLU A 1 174 ? 32.030 7.095 2.321 1.00 89.25 174 GLU A CA 1
ATOM 1323 C C . GLU A 1 174 ? 31.623 6.007 1.308 1.00 89.25 174 GLU A C 1
ATOM 1325 O O . GLU A 1 174 ? 32.495 5.347 0.736 1.00 89.25 174 GLU A O 1
ATOM 1330 N N . LEU A 1 175 ? 30.325 5.851 1.021 1.00 90.06 175 LEU A N 1
ATOM 1331 C CA . LEU A 1 175 ? 29.835 4.928 -0.007 1.00 90.06 175 LEU A CA 1
ATOM 1332 C C . LEU A 1 175 ? 30.250 5.364 -1.424 1.00 90.06 175 LEU A C 1
ATOM 1334 O O . LEU A 1 175 ? 30.697 4.527 -2.208 1.00 90.06 175 LEU A O 1
ATOM 1338 N N . ASP A 1 176 ? 30.168 6.656 -1.746 1.00 89.19 176 ASP A N 1
ATOM 1339 C CA . ASP A 1 176 ? 30.633 7.196 -3.030 1.00 89.19 176 ASP A CA 1
ATOM 1340 C C . ASP A 1 176 ? 32.154 7.051 -3.188 1.00 89.19 176 ASP A C 1
ATOM 1342 O O . ASP A 1 176 ? 32.629 6.679 -4.262 1.00 89.19 176 ASP A O 1
ATOM 1346 N N . ILE A 1 177 ? 32.931 7.234 -2.113 1.00 88.69 177 ILE A N 1
ATOM 1347 C CA . ILE A 1 177 ? 34.373 6.941 -2.108 1.00 88.69 177 ILE A CA 1
ATOM 1348 C C . ILE A 1 177 ? 34.629 5.448 -2.378 1.00 88.69 177 ILE A C 1
ATOM 1350 O O . ILE A 1 177 ? 35.514 5.118 -3.172 1.00 88.69 177 ILE A O 1
ATOM 1354 N N . GLN A 1 178 ? 33.857 4.536 -1.776 1.00 88.31 178 GLN A N 1
ATOM 1355 C CA . GLN A 1 178 ? 33.972 3.095 -2.039 1.00 88.31 178 GLN A CA 1
ATOM 1356 C C . GLN A 1 178 ? 33.606 2.739 -3.489 1.00 88.31 178 GLN A C 1
ATOM 1358 O O . GLN A 1 178 ? 34.321 1.960 -4.124 1.00 88.31 178 GLN A O 1
ATOM 1363 N N . HIS A 1 179 ? 32.548 3.333 -4.050 1.00 86.50 179 HIS A N 1
ATOM 1364 C CA . HIS A 1 179 ? 32.191 3.162 -5.460 1.00 86.50 179 HIS A CA 1
ATOM 1365 C C . HIS A 1 179 ? 33.280 3.700 -6.395 1.00 86.50 179 HIS A C 1
ATOM 1367 O O . HIS A 1 179 ? 33.668 3.009 -7.337 1.00 86.50 179 HIS A O 1
ATOM 1373 N N . GLN A 1 180 ? 33.836 4.881 -6.115 1.00 90.31 180 GLN A N 1
ATOM 1374 C CA . GLN A 1 180 ? 34.919 5.466 -6.905 1.00 90.31 180 GLN A CA 1
ATOM 1375 C C . GLN A 1 180 ? 36.178 4.580 -6.882 1.00 90.31 180 GLN A C 1
ATOM 1377 O O . GLN A 1 180 ? 36.777 4.336 -7.930 1.00 90.31 180 GLN A O 1
ATOM 1382 N N . GLN A 1 181 ? 36.538 4.022 -5.720 1.00 89.50 181 GLN A N 1
ATOM 1383 C CA . GLN A 1 181 ? 37.639 3.059 -5.589 1.00 89.50 181 GLN A CA 1
ATOM 1384 C C . GLN A 1 181 ? 37.365 1.742 -6.332 1.00 89.50 181 GLN A C 1
ATOM 1386 O O . GLN A 1 181 ? 38.280 1.173 -6.929 1.00 89.50 181 GLN A O 1
ATOM 1391 N N . ALA A 1 182 ? 36.124 1.248 -6.325 1.00 87.88 182 ALA A N 1
ATOM 1392 C CA . ALA A 1 182 ? 35.741 0.059 -7.085 1.00 87.88 182 ALA A CA 1
ATOM 1393 C C . ALA A 1 182 ? 35.830 0.303 -8.604 1.00 87.88 182 ALA A C 1
ATOM 1395 O O . ALA A 1 182 ? 36.337 -0.549 -9.333 1.00 87.88 182 ALA A O 1
ATOM 1396 N N . ILE A 1 183 ? 35.413 1.483 -9.076 1.00 88.06 183 ILE A N 1
ATOM 1397 C CA . ILE A 1 183 ? 35.552 1.904 -10.478 1.00 88.06 183 ILE A CA 1
ATOM 1398 C C . ILE A 1 183 ? 37.034 1.988 -10.873 1.00 88.06 183 ILE A C 1
ATOM 1400 O O . ILE A 1 183 ? 37.411 1.441 -11.910 1.00 88.06 183 ILE A O 1
ATOM 1404 N N . GLU A 1 184 ? 37.897 2.590 -10.045 1.00 91.25 184 GLU A N 1
ATOM 1405 C CA . GLU A 1 184 ? 39.349 2.602 -10.291 1.00 91.25 184 GLU A CA 1
ATOM 1406 C C . GLU A 1 184 ? 39.939 1.185 -10.366 1.00 91.25 184 GLU A C 1
ATOM 1408 O O . GLU A 1 184 ? 40.715 0.895 -11.277 1.00 91.25 184 GLU A O 1
ATOM 1413 N N . GLN A 1 185 ? 39.544 0.270 -9.474 1.00 88.81 185 GLN A N 1
ATOM 1414 C CA . GLN A 1 185 ? 39.999 -1.125 -9.522 1.00 88.81 185 GLN A CA 1
ATOM 1415 C C . GLN A 1 185 ? 39.561 -1.837 -10.811 1.00 88.81 185 GLN A C 1
ATOM 1417 O O . GLN A 1 185 ? 40.369 -2.536 -11.424 1.00 88.81 185 GLN A O 1
ATOM 1422 N N . VAL A 1 186 ? 38.319 -1.632 -11.263 1.00 86.69 186 VAL A N 1
ATOM 1423 C CA . VAL A 1 186 ? 37.821 -2.190 -12.533 1.00 86.69 186 VAL A CA 1
ATOM 1424 C C . VAL A 1 186 ? 38.587 -1.620 -13.730 1.00 86.69 186 VAL A C 1
ATOM 1426 O O . VAL A 1 186 ? 38.948 -2.378 -14.630 1.00 86.69 186 VAL A O 1
ATOM 1429 N N . LEU A 1 187 ? 38.901 -0.320 -13.736 1.00 88.06 187 LEU A N 1
ATOM 1430 C CA . LEU A 1 187 ? 39.714 0.300 -14.788 1.00 88.06 187 LEU A CA 1
ATOM 1431 C C . LEU A 1 187 ? 41.148 -0.252 -14.812 1.00 88.06 187 LEU A C 1
ATOM 1433 O O . LEU A 1 187 ? 41.647 -0.589 -15.882 1.00 88.06 187 LEU A O 1
ATOM 1437 N N . VAL A 1 188 ? 41.783 -0.449 -13.652 1.00 91.75 188 VAL A N 1
ATOM 1438 C CA . VAL A 1 188 ? 43.115 -1.078 -13.565 1.00 91.75 188 VAL A CA 1
ATOM 1439 C C . VAL A 1 188 ? 43.095 -2.519 -14.091 1.00 91.75 188 VAL A C 1
ATOM 1441 O O . VAL A 1 188 ? 43.997 -2.913 -14.832 1.00 91.75 188 VAL A O 1
ATOM 1444 N N . VAL A 1 189 ? 42.063 -3.305 -13.763 1.00 88.38 189 VAL A N 1
ATOM 1445 C CA . VAL A 1 189 ? 41.900 -4.674 -14.287 1.00 88.38 189 VAL A CA 1
ATOM 1446 C C . VAL A 1 189 ? 41.647 -4.667 -15.797 1.00 88.38 189 VAL A C 1
ATOM 1448 O O . VAL A 1 189 ? 42.207 -5.505 -16.507 1.00 88.38 189 VAL A O 1
ATOM 1451 N N . LYS A 1 190 ? 40.863 -3.713 -16.312 1.00 93.44 190 LYS A N 1
ATOM 1452 C CA . LYS A 1 190 ? 40.639 -3.527 -17.752 1.00 93.44 190 LYS A CA 1
ATOM 1453 C C . LYS A 1 190 ? 41.948 -3.223 -18.483 1.00 93.44 190 LYS A C 1
ATOM 1455 O O . LYS A 1 190 ? 42.254 -3.905 -19.456 1.00 93.44 190 LYS A O 1
ATOM 1460 N N . ASP A 1 191 ? 42.734 -2.262 -18.003 1.00 90.62 191 ASP A N 1
ATOM 1461 C CA . ASP A 1 191 ? 44.009 -1.870 -18.619 1.00 90.62 191 ASP A CA 1
ATOM 1462 C C . ASP A 1 191 ? 45.045 -3.005 -18.590 1.00 90.62 191 ASP A C 1
ATOM 1464 O O . ASP A 1 191 ? 45.835 -3.166 -19.522 1.00 90.62 191 ASP A O 1
ATOM 1468 N N . GLU A 1 192 ? 45.052 -3.819 -17.534 1.00 91.88 192 GLU A N 1
ATOM 1469 C CA . GLU A 1 192 ? 45.907 -5.006 -17.446 1.00 91.88 192 GLU A CA 1
ATOM 1470 C C . GLU A 1 192 ? 45.437 -6.124 -18.394 1.00 91.88 192 GLU A C 1
ATOM 1472 O O . GLU A 1 192 ? 46.252 -6.735 -19.087 1.00 91.88 192 GLU A O 1
ATOM 1477 N N . THR A 1 193 ? 44.125 -6.341 -18.510 1.00 86.56 193 THR A N 1
ATOM 1478 C CA . THR A 1 193 ? 43.541 -7.310 -19.457 1.00 86.56 193 THR A CA 1
ATOM 1479 C C . THR A 1 193 ? 43.794 -6.891 -20.910 1.00 86.56 193 THR A C 1
ATOM 1481 O O . THR A 1 193 ? 44.158 -7.726 -21.736 1.00 86.56 193 THR A O 1
ATOM 1484 N N . GLN A 1 194 ? 43.693 -5.594 -21.212 1.00 90.75 194 GLN A N 1
ATOM 1485 C CA . GLN A 1 194 ? 44.010 -5.013 -22.518 1.00 90.75 194 GLN A CA 1
ATOM 1486 C C . GLN A 1 194 ? 45.476 -5.270 -22.907 1.00 90.75 194 GLN A C 1
ATOM 1488 O O . GLN A 1 194 ? 45.742 -5.767 -24.000 1.00 90.75 194 GLN A O 1
ATOM 1493 N N . LYS A 1 195 ? 46.432 -5.044 -21.994 1.00 91.44 195 LYS A N 1
ATOM 1494 C CA . LYS A 1 195 ? 47.852 -5.380 -22.228 1.00 91.44 195 LYS A CA 1
ATOM 1495 C C . LYS A 1 195 ? 48.066 -6.874 -22.464 1.00 91.44 195 LYS A C 1
ATOM 1497 O O . LYS A 1 195 ? 48.854 -7.253 -23.328 1.00 91.44 195 LYS A O 1
ATOM 1502 N N . GLN A 1 196 ? 47.385 -7.735 -21.707 1.00 88.56 196 GLN A N 1
ATOM 1503 C CA . GLN A 1 196 ? 47.475 -9.186 -21.898 1.00 88.56 196 GLN A CA 1
ATOM 1504 C C . GLN A 1 196 ? 46.920 -9.613 -23.263 1.00 88.56 196 GLN A C 1
ATOM 1506 O O . GLN A 1 196 ? 47.517 -10.471 -23.917 1.00 88.56 196 GLN A O 1
ATOM 1511 N N . TYR A 1 197 ? 45.841 -8.977 -23.727 1.00 90.56 197 TYR A N 1
ATOM 1512 C CA . TYR A 1 197 ? 45.294 -9.177 -25.066 1.00 90.56 197 TYR A CA 1
ATOM 1513 C C . TYR A 1 197 ? 46.273 -8.724 -26.162 1.00 90.56 197 TYR A C 1
ATOM 1515 O O . TYR A 1 197 ? 46.549 -9.493 -27.077 1.00 90.56 197 TYR A O 1
ATOM 1523 N N . GLU A 1 198 ? 46.882 -7.541 -26.039 1.00 91.69 198 GLU A N 1
ATOM 1524 C CA . GLU A 1 198 ? 47.891 -7.031 -26.986 1.00 91.69 198 GLU A CA 1
ATOM 1525 C C . GLU A 1 198 ? 49.130 -7.947 -27.076 1.00 91.69 198 GLU A C 1
ATOM 1527 O O . GLU A 1 198 ? 49.632 -8.237 -28.169 1.00 91.69 198 GLU A O 1
ATOM 1532 N N . VAL A 1 199 ? 49.593 -8.481 -25.939 1.00 90.94 199 VAL A N 1
ATOM 1533 C CA . VAL A 1 199 ? 50.672 -9.485 -25.889 1.00 90.94 199 VAL A CA 1
ATOM 1534 C C . VAL A 1 199 ? 50.249 -10.795 -26.565 1.00 90.94 199 VAL A C 1
ATOM 1536 O O . VAL A 1 199 ? 51.037 -11.386 -27.309 1.00 90.94 199 VAL A O 1
ATOM 1539 N N . LEU A 1 200 ? 49.016 -11.256 -26.340 1.00 91.06 200 LEU A N 1
ATOM 1540 C CA . LEU A 1 200 ? 48.499 -12.481 -26.952 1.00 91.06 200 LEU A CA 1
ATOM 1541 C C . LEU A 1 200 ? 48.317 -12.329 -28.468 1.00 91.06 200 LEU A C 1
ATOM 1543 O O . LEU A 1 200 ? 48.703 -13.228 -29.213 1.00 91.06 200 LEU A O 1
ATOM 1547 N N . GLN A 1 201 ? 47.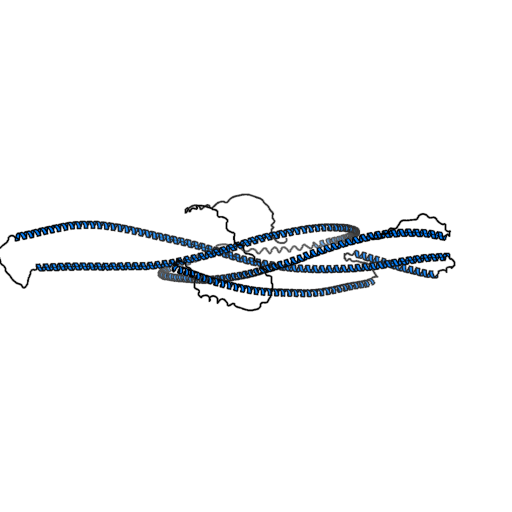806 -11.184 -28.924 1.00 90.81 201 GLN A N 1
ATOM 1548 C CA . GLN A 1 201 ? 47.655 -10.840 -30.337 1.00 90.81 201 GLN A CA 1
ATOM 1549 C C . GLN A 1 201 ? 49.018 -10.797 -31.039 1.00 90.81 201 GLN A C 1
ATOM 1551 O O . GLN A 1 201 ? 49.188 -11.430 -32.079 1.00 90.81 201 GLN A O 1
ATOM 1556 N N . THR A 1 202 ? 50.020 -10.158 -30.423 1.00 90.75 202 THR A N 1
ATOM 1557 C CA . THR A 1 202 ? 51.405 -10.149 -30.928 1.00 90.75 202 THR A CA 1
ATOM 1558 C C . THR A 1 202 ? 51.940 -11.576 -31.096 1.00 90.75 202 THR A C 1
ATOM 1560 O O . THR A 1 202 ? 52.464 -11.933 -32.151 1.00 90.75 202 THR A O 1
ATOM 1563 N N . ARG A 1 203 ? 51.740 -12.433 -30.086 1.00 89.56 203 ARG A N 1
ATOM 1564 C CA . ARG A 1 203 ? 52.165 -13.840 -30.118 1.00 89.56 203 ARG A CA 1
ATOM 1565 C C . ARG A 1 203 ? 51.404 -14.676 -31.155 1.00 89.56 203 ARG A C 1
ATOM 1567 O O . ARG A 1 203 ? 51.974 -15.618 -31.706 1.00 89.56 203 ARG A O 1
ATOM 1574 N N . TYR A 1 204 ? 50.141 -14.353 -31.427 1.00 89.25 204 TYR A N 1
ATOM 1575 C CA . TYR A 1 204 ? 49.361 -14.995 -32.485 1.00 89.25 204 TYR A CA 1
ATOM 1576 C C . TYR A 1 204 ? 49.921 -14.637 -33.866 1.00 89.25 204 TYR A C 1
ATOM 1578 O O . TYR A 1 204 ? 50.214 -15.536 -34.650 1.00 89.25 204 TYR A O 1
ATOM 1586 N N . SER A 1 205 ? 50.194 -13.353 -34.122 1.00 89.06 205 SER A N 1
ATOM 1587 C CA . SER A 1 205 ? 50.846 -12.906 -35.360 1.00 89.06 205 SER A CA 1
ATOM 1588 C C . SER A 1 205 ? 52.242 -13.517 -35.543 1.00 89.06 205 SER A C 1
ATOM 1590 O O . SER A 1 205 ? 52.608 -13.880 -36.659 1.00 89.06 205 SER A O 1
ATOM 1592 N N . GLU A 1 206 ? 53.026 -13.695 -34.474 1.00 91.44 206 GLU A N 1
ATOM 1593 C CA . GLU A 1 206 ? 54.296 -14.438 -34.536 1.00 91.44 206 GLU A CA 1
ATOM 1594 C C . GLU A 1 206 ? 54.095 -15.913 -34.923 1.00 91.44 206 GLU A C 1
ATOM 1596 O O . GLU A 1 206 ? 54.863 -16.450 -35.726 1.00 91.44 206 GLU A O 1
ATOM 1601 N N . LEU A 1 207 ? 53.075 -16.577 -34.368 1.00 91.38 207 LEU A N 1
ATOM 1602 C CA . LEU A 1 207 ? 52.763 -17.977 -34.662 1.00 91.38 207 LEU A CA 1
ATOM 1603 C C . LEU A 1 207 ? 52.289 -18.163 -36.109 1.00 91.38 207 LEU A C 1
ATOM 1605 O O . LEU A 1 207 ? 52.759 -19.076 -36.783 1.00 91.38 207 LEU A O 1
ATOM 1609 N N . GLU A 1 208 ? 51.430 -17.272 -36.598 1.00 90.69 208 GLU A N 1
ATOM 1610 C CA . GLU A 1 208 ? 50.949 -17.227 -37.982 1.00 90.69 208 GLU A CA 1
ATOM 1611 C C . GLU A 1 208 ? 52.109 -17.028 -38.971 1.00 90.69 208 GLU A C 1
ATOM 1613 O O . GLU A 1 208 ? 52.304 -17.847 -39.869 1.00 90.69 208 GLU A O 1
ATOM 1618 N N . ASN A 1 209 ? 52.981 -16.042 -38.722 1.00 89.94 209 ASN A N 1
ATOM 1619 C CA . ASN A 1 209 ? 54.206 -15.825 -39.501 1.00 89.94 209 ASN A CA 1
ATOM 1620 C C . ASN A 1 209 ? 55.149 -17.044 -39.494 1.00 89.94 209 ASN A C 1
ATOM 1622 O O . ASN A 1 209 ? 55.894 -17.266 -40.451 1.00 89.94 209 ASN A O 1
ATOM 1626 N N . ASN A 1 210 ? 55.189 -17.815 -38.405 1.00 89.50 210 ASN A N 1
ATOM 1627 C CA . ASN A 1 210 ? 55.991 -19.036 -38.330 1.00 89.50 210 ASN A CA 1
ATOM 1628 C C . ASN A 1 210 ? 55.335 -20.196 -39.091 1.00 89.50 210 ASN A C 1
ATOM 1630 O O . ASN A 1 210 ? 56.041 -20.938 -39.774 1.00 89.50 210 ASN A O 1
ATOM 1634 N N . PHE A 1 211 ? 54.007 -20.317 -39.033 1.00 88.94 211 PHE A N 1
ATOM 1635 C CA . PHE A 1 211 ? 53.252 -21.313 -39.788 1.00 88.94 211 PHE A CA 1
ATOM 1636 C C . PHE A 1 211 ? 53.351 -21.067 -41.298 1.00 88.94 211 PHE A C 1
ATOM 1638 O O . PHE A 1 211 ? 53.632 -21.998 -42.047 1.00 88.94 211 PHE A O 1
ATOM 1645 N N . GLU A 1 212 ? 53.230 -19.816 -41.751 1.00 89.62 212 GLU A N 1
ATOM 1646 C CA . GLU A 1 212 ? 53.403 -19.444 -43.161 1.00 89.62 212 GLU A CA 1
ATOM 1647 C C . GLU A 1 212 ? 54.824 -19.763 -43.664 1.00 89.62 212 GLU A C 1
ATOM 1649 O O . GLU A 1 212 ? 54.997 -20.352 -44.736 1.00 89.62 212 GLU A O 1
ATOM 1654 N N . LYS A 1 213 ? 55.859 -19.473 -42.858 1.00 89.50 213 LYS A N 1
ATOM 1655 C CA . LYS A 1 213 ? 57.247 -19.873 -43.156 1.00 89.50 213 LYS A CA 1
ATOM 1656 C C . LYS A 1 213 ? 57.406 -21.389 -43.250 1.00 89.50 213 LYS A C 1
ATOM 1658 O O . LYS A 1 213 ? 58.096 -21.854 -44.155 1.00 89.50 213 LYS A O 1
ATOM 1663 N N . GLU A 1 214 ? 56.797 -22.158 -42.348 1.00 89.19 214 GLU A N 1
ATOM 1664 C CA . GLU A 1 214 ? 56.860 -23.622 -42.397 1.00 89.19 214 GLU A CA 1
ATOM 1665 C C . GLU A 1 214 ? 56.120 -24.173 -43.626 1.00 89.19 214 GLU A C 1
ATOM 1667 O O . GLU A 1 214 ? 56.643 -25.041 -44.327 1.00 89.19 214 GLU A O 1
ATOM 1672 N N . LEU A 1 215 ? 54.940 -23.633 -43.944 1.00 87.56 215 LEU A N 1
ATOM 1673 C CA . LEU A 1 215 ? 54.156 -24.015 -45.116 1.00 87.56 215 LEU A CA 1
ATOM 1674 C C . LEU A 1 215 ? 54.942 -23.756 -46.409 1.00 87.56 215 LEU A C 1
ATOM 1676 O O . LEU A 1 215 ? 55.035 -24.636 -47.268 1.00 87.56 215 LEU A O 1
ATOM 1680 N N . LYS A 1 216 ? 55.590 -22.588 -46.504 1.00 88.81 216 LYS A N 1
ATOM 1681 C CA . LYS A 1 216 ? 56.484 -22.230 -47.609 1.00 88.81 216 LYS A CA 1
ATOM 1682 C C . LYS A 1 216 ? 57.694 -23.163 -47.698 1.00 88.81 216 LYS A C 1
ATOM 1684 O O . LYS A 1 216 ? 57.994 -23.650 -48.783 1.00 88.81 216 LYS A O 1
ATOM 1689 N N . GLN A 1 217 ? 58.342 -23.489 -46.577 1.00 87.25 217 GLN A N 1
ATOM 1690 C CA . GLN A 1 217 ? 59.447 -24.457 -46.553 1.00 87.25 217 GLN A CA 1
ATOM 1691 C C . GLN A 1 217 ? 59.009 -25.860 -47.000 1.00 87.25 217 GLN A C 1
ATOM 1693 O O . GLN A 1 217 ? 59.744 -26.514 -47.737 1.00 87.25 217 GLN A O 1
ATOM 1698 N N . ARG A 1 218 ? 57.809 -26.319 -46.618 1.00 83.81 218 ARG A N 1
ATOM 1699 C CA . ARG A 1 218 ? 57.247 -27.602 -47.080 1.00 83.81 218 ARG A CA 1
ATOM 1700 C C . ARG A 1 218 ? 56.921 -27.586 -48.579 1.00 83.81 218 ARG A C 1
ATOM 1702 O O . ARG A 1 218 ? 57.143 -28.591 -49.249 1.00 83.81 218 ARG A O 1
ATOM 1709 N N . LEU A 1 219 ? 56.432 -26.465 -49.113 1.00 82.19 219 LEU A N 1
ATOM 1710 C CA . LEU A 1 219 ? 56.215 -26.265 -50.552 1.00 82.19 219 LEU A CA 1
ATOM 1711 C C . LEU A 1 219 ? 57.535 -26.280 -51.336 1.00 82.19 219 LEU A C 1
ATOM 1713 O O . LEU A 1 219 ? 57.657 -27.021 -52.308 1.00 82.19 219 LEU A O 1
ATOM 1717 N N . GLU A 1 220 ? 58.544 -25.538 -50.878 1.00 82.25 220 GLU A N 1
ATOM 1718 C CA . GLU A 1 220 ? 59.884 -25.529 -51.477 1.00 82.25 220 GLU A CA 1
ATOM 1719 C C . GLU A 1 220 ? 60.569 -26.906 -51.386 1.00 82.25 220 GLU A C 1
ATOM 1721 O O . GLU A 1 220 ? 61.243 -27.318 -52.330 1.00 82.25 220 GLU A O 1
ATOM 1726 N N . ALA A 1 221 ? 60.367 -27.654 -50.293 1.00 76.88 221 ALA A N 1
ATOM 1727 C CA . ALA A 1 221 ? 60.856 -29.026 -50.151 1.00 76.88 221 ALA A CA 1
ATOM 1728 C C . ALA A 1 221 ? 60.183 -29.980 -51.151 1.00 76.88 221 ALA A C 1
ATOM 1730 O O . ALA A 1 221 ? 60.886 -30.669 -51.887 1.00 76.88 221 ALA A O 1
ATOM 1731 N N . LYS A 1 222 ? 58.846 -29.949 -51.267 1.00 79.56 222 LYS A N 1
ATOM 1732 C CA . LYS A 1 222 ? 58.107 -30.742 -52.267 1.00 79.56 222 LYS A CA 1
ATOM 1733 C C . LYS A 1 222 ? 58.495 -30.391 -53.705 1.00 79.56 222 LYS A C 1
ATOM 1735 O O . LYS A 1 222 ? 58.567 -31.278 -54.548 1.00 79.56 222 LYS A O 1
ATOM 1740 N N . GLN A 1 223 ? 58.769 -29.119 -54.006 1.00 74.56 223 GLN A N 1
ATOM 1741 C CA . GLN A 1 223 ? 59.255 -28.714 -55.330 1.00 74.56 223 GLN A CA 1
ATOM 1742 C C . GLN A 1 223 ? 60.666 -29.241 -55.628 1.00 74.56 223 GLN A C 1
ATOM 1744 O O . GLN A 1 223 ? 60.948 -29.573 -56.778 1.00 74.56 223 GLN A O 1
ATOM 1749 N N . ARG A 1 224 ? 61.541 -29.363 -54.618 1.00 65.88 224 ARG A N 1
ATOM 1750 C CA . ARG A 1 224 ? 62.850 -30.023 -54.775 1.00 65.88 224 ARG A CA 1
ATOM 1751 C C . ARG A 1 224 ? 62.702 -31.529 -54.964 1.00 65.88 224 ARG A C 1
ATOM 1753 O O . ARG A 1 224 ? 63.229 -32.041 -55.939 1.00 65.88 224 ARG A O 1
ATOM 1760 N N . GLU A 1 225 ? 61.900 -32.205 -54.139 1.00 63.62 225 GLU A N 1
ATOM 1761 C CA . GLU A 1 225 ? 61.599 -33.636 -54.318 1.00 63.62 225 GLU A CA 1
ATOM 1762 C C . GLU A 1 225 ? 60.992 -33.932 -55.698 1.00 63.62 225 GLU A C 1
ATOM 1764 O O . GLU A 1 225 ? 61.347 -34.934 -56.321 1.00 63.62 225 GLU A O 1
ATOM 1769 N N . LYS A 1 226 ? 60.136 -33.044 -56.228 1.00 61.28 226 LYS A N 1
ATOM 1770 C CA . LYS A 1 226 ? 59.608 -33.173 -57.593 1.00 61.28 226 LYS A CA 1
ATOM 1771 C C . LYS A 1 226 ? 60.711 -33.015 -58.649 1.00 61.28 226 LYS A C 1
ATOM 1773 O O . LYS A 1 226 ? 60.822 -33.868 -59.517 1.00 61.28 226 LYS A O 1
ATOM 1778 N N . LYS A 1 227 ? 61.595 -32.015 -58.535 1.00 55.81 227 LYS A N 1
ATOM 1779 C CA . LYS A 1 227 ? 62.743 -31.842 -59.454 1.00 55.81 227 LYS A CA 1
ATOM 1780 C C . LYS A 1 227 ? 63.757 -32.993 -59.405 1.00 55.81 227 LYS A C 1
ATOM 1782 O O . LYS A 1 227 ? 64.317 -33.364 -60.437 1.00 55.81 227 LYS A O 1
ATOM 1787 N N . ASP A 1 228 ? 63.965 -33.568 -58.226 1.00 50.09 228 ASP A N 1
ATOM 1788 C CA . ASP A 1 228 ? 64.899 -34.676 -58.003 1.00 50.09 228 ASP A CA 1
ATOM 1789 C C . ASP A 1 228 ? 64.306 -36.044 -58.416 1.00 50.09 228 ASP A C 1
ATOM 1791 O O . ASP A 1 228 ? 65.053 -36.998 -58.628 1.00 50.09 228 ASP A O 1
ATOM 1795 N N . SER A 1 229 ? 62.979 -36.156 -58.583 1.00 48.94 229 SER A N 1
ATOM 1796 C CA . SER A 1 229 ? 62.309 -37.354 -59.131 1.00 48.94 229 SER A CA 1
ATOM 1797 C C . SER A 1 229 ? 62.030 -37.260 -60.637 1.00 48.94 229 SER A C 1
ATOM 1799 O O . SER A 1 229 ? 62.200 -38.246 -61.354 1.00 48.94 229 SER A O 1
ATOM 1801 N N . GLU A 1 230 ? 61.713 -36.067 -61.143 1.00 44.69 230 GLU A N 1
ATOM 1802 C CA . GLU A 1 230 ? 61.507 -35.763 -62.570 1.00 44.69 230 GLU A CA 1
ATOM 1803 C C . GLU A 1 230 ? 62.816 -35.843 -63.387 1.00 44.69 230 GLU A C 1
ATOM 1805 O O . GLU A 1 230 ? 62.787 -35.953 -64.606 1.00 44.69 230 GLU A O 1
ATOM 1810 N N . THR A 1 231 ? 63.978 -35.892 -62.722 1.00 42.75 231 THR A N 1
ATOM 1811 C CA . THR A 1 231 ? 65.285 -36.184 -63.345 1.00 42.75 231 THR A CA 1
ATOM 1812 C C . THR A 1 231 ? 65.709 -37.661 -63.284 1.00 42.75 231 THR A C 1
ATOM 1814 O O . THR A 1 231 ? 66.790 -37.993 -63.774 1.00 42.75 231 THR A O 1
ATOM 1817 N N . MET A 1 232 ? 64.885 -38.564 -62.727 1.00 38.81 232 MET A N 1
ATOM 1818 C CA . MET A 1 232 ? 65.202 -40.002 -62.625 1.00 38.81 232 MET A CA 1
ATOM 1819 C C . MET A 1 232 ? 64.289 -40.927 -63.455 1.00 38.81 232 MET A C 1
ATOM 1821 O O . MET A 1 232 ? 64.658 -42.080 -63.665 1.00 38.81 232 MET A O 1
ATOM 1825 N N . TYR A 1 233 ? 63.140 -40.447 -63.948 1.00 38.97 233 TYR A N 1
ATOM 1826 C CA . TYR A 1 233 ? 62.115 -41.270 -64.621 1.00 38.97 233 TYR A CA 1
ATOM 1827 C C . TYR A 1 233 ? 61.791 -40.860 -66.072 1.00 38.97 233 TYR A C 1
ATOM 1829 O O . TYR A 1 233 ? 60.678 -41.047 -66.549 1.00 38.97 233 TYR A O 1
ATOM 1837 N N . ASP A 1 234 ? 62.799 -40.405 -66.818 1.00 39.25 234 ASP A N 1
ATOM 1838 C CA . ASP A 1 234 ? 62.729 -40.272 -68.289 1.00 39.25 234 ASP A CA 1
ATOM 1839 C C . ASP A 1 234 ? 63.017 -41.610 -69.022 1.00 39.25 234 ASP A C 1
ATOM 1841 O O . ASP A 1 234 ? 63.289 -41.658 -70.224 1.00 39.25 234 ASP A O 1
ATOM 1845 N N . ILE A 1 235 ? 63.006 -42.729 -68.284 1.00 39.88 235 ILE A N 1
ATOM 1846 C CA . ILE A 1 235 ? 63.224 -44.086 -68.791 1.00 39.88 235 ILE A CA 1
ATOM 1847 C C . ILE A 1 235 ? 62.174 -45.031 -68.186 1.00 39.88 235 ILE A C 1
ATOM 1849 O O . ILE A 1 235 ? 62.119 -45.214 -66.975 1.00 39.88 235 ILE A O 1
ATOM 1853 N N . GLU A 1 236 ? 61.437 -45.683 -69.091 1.00 36.06 236 GLU A N 1
ATOM 1854 C CA . GLU A 1 236 ? 60.598 -46.883 -68.914 1.00 36.06 236 GLU A CA 1
ATOM 1855 C C . GLU A 1 236 ? 59.189 -46.764 -68.282 1.00 36.06 236 GLU A C 1
ATOM 1857 O O . GLU A 1 236 ? 59.012 -46.753 -67.072 1.00 36.06 236 GLU A O 1
ATOM 1862 N N . LEU A 1 237 ? 58.202 -46.915 -69.186 1.00 37.75 237 LEU A N 1
ATOM 1863 C CA . LEU A 1 237 ? 56.964 -47.716 -69.071 1.00 37.75 237 LEU A CA 1
ATOM 1864 C C . LEU A 1 237 ? 55.882 -47.232 -68.077 1.00 37.75 237 LEU A C 1
ATOM 1866 O O . LEU A 1 237 ? 56.063 -47.213 -66.870 1.00 37.75 237 LEU A O 1
ATOM 1870 N N . ASN A 1 238 ? 54.732 -46.763 -68.569 1.00 33.69 238 ASN A N 1
ATOM 1871 C CA . ASN A 1 238 ? 53.564 -47.552 -69.012 1.00 33.69 238 ASN A CA 1
ATOM 1872 C C . ASN A 1 238 ? 52.874 -48.416 -67.933 1.00 33.69 238 ASN A C 1
ATOM 1874 O O . ASN A 1 238 ? 53.417 -49.425 -67.493 1.00 33.69 238 ASN A O 1
ATOM 1878 N N . ASP A 1 239 ? 51.575 -48.122 -67.798 1.00 32.56 239 ASP A N 1
ATOM 1879 C CA . ASP A 1 239 ? 50.455 -49.040 -67.534 1.00 32.56 239 ASP A CA 1
ATOM 1880 C C . ASP A 1 239 ? 50.070 -49.371 -66.073 1.00 32.56 239 ASP A C 1
ATOM 1882 O O . ASP A 1 239 ? 50.912 -49.634 -65.221 1.00 32.56 239 ASP A O 1
ATOM 1886 N N . VAL A 1 240 ? 48.745 -49.428 -65.851 1.00 36.06 240 VAL A N 1
ATOM 1887 C CA . VAL A 1 240 ? 48.009 -49.745 -64.601 1.00 36.06 240 VAL A CA 1
ATOM 1888 C C . VAL A 1 240 ? 48.246 -48.771 -63.415 1.00 36.06 240 VAL A C 1
ATOM 1890 O O . VAL A 1 240 ? 49.354 -48.626 -62.922 1.00 36.06 240 VAL A O 1
ATOM 1893 N N . GLY A 1 241 ? 47.261 -48.089 -62.817 1.00 37.25 241 GLY A N 1
ATOM 1894 C CA . GLY A 1 241 ? 45.802 -48.178 -62.926 1.00 37.25 241 GLY A CA 1
ATOM 1895 C C . GLY A 1 241 ? 45.151 -48.525 -61.579 1.00 37.25 241 GLY A C 1
ATOM 1896 O O . GLY A 1 241 ? 44.951 -49.704 -61.301 1.00 37.25 241 GLY A O 1
ATOM 1897 N N . THR A 1 242 ? 44.779 -47.516 -60.779 1.00 42.84 242 THR A N 1
ATOM 1898 C CA . THR A 1 242 ? 43.801 -47.655 -59.677 1.00 42.84 242 THR A CA 1
ATOM 1899 C C . THR A 1 242 ? 43.183 -46.310 -59.292 1.00 42.84 242 THR A C 1
ATOM 1901 O O . THR A 1 242 ? 43.856 -45.281 -59.324 1.00 42.84 242 THR A O 1
ATOM 1904 N N . GLU A 1 243 ? 41.901 -46.331 -58.931 1.00 41.75 243 GLU A N 1
ATOM 1905 C CA . GLU A 1 243 ? 41.091 -45.147 -58.626 1.00 41.75 243 GLU A CA 1
ATOM 1906 C C . GLU A 1 243 ? 41.390 -44.540 -57.242 1.00 41.75 243 GLU A C 1
ATOM 1908 O O . GLU A 1 243 ? 41.724 -45.252 -56.293 1.00 41.75 243 GLU A O 1
ATOM 1913 N N . CYS A 1 244 ? 41.167 -43.230 -57.100 1.00 34.88 244 CYS A N 1
ATOM 1914 C CA . CYS A 1 244 ? 40.694 -42.637 -55.848 1.00 34.88 244 CYS A CA 1
ATOM 1915 C C . CYS A 1 244 ? 39.942 -41.333 -56.154 1.00 34.88 244 CYS A C 1
ATOM 1917 O O . CYS A 1 244 ? 40.456 -40.464 -56.857 1.00 34.88 244 CYS A O 1
ATOM 1919 N N . GLU A 1 245 ? 38.714 -41.225 -55.658 1.00 47.03 245 GLU A N 1
ATOM 1920 C CA . GLU A 1 245 ? 37.781 -40.132 -55.938 1.00 47.03 245 GLU A CA 1
ATOM 1921 C C . GLU A 1 245 ? 38.208 -38.829 -55.241 1.00 47.03 245 GLU A C 1
ATOM 1923 O O . GLU A 1 245 ? 38.512 -38.830 -54.047 1.00 47.03 245 GLU A O 1
ATOM 1928 N N . GLN A 1 246 ? 38.154 -37.699 -55.955 1.00 38.75 246 GLN A N 1
ATOM 1929 C CA . GLN A 1 246 ? 38.040 -36.378 -55.328 1.00 38.75 246 GLN A CA 1
ATOM 1930 C C . GLN A 1 246 ? 37.385 -35.368 -56.282 1.00 38.75 246 GLN A C 1
ATOM 1932 O O . GLN A 1 246 ? 38.038 -34.712 -57.092 1.00 38.75 246 GLN A O 1
ATOM 1937 N N . GLU A 1 247 ? 36.060 -35.252 -56.175 1.00 47.84 247 GLU A N 1
ATOM 1938 C CA . GLU A 1 247 ? 35.292 -34.154 -56.760 1.00 47.84 247 GLU A CA 1
ATOM 1939 C C . GLU A 1 247 ? 35.511 -32.869 -55.945 1.00 47.84 247 GLU A C 1
ATOM 1941 O O . GLU A 1 247 ? 34.951 -32.725 -54.861 1.00 47.84 247 GLU A O 1
ATOM 1946 N N . THR A 1 248 ? 36.267 -31.908 -56.481 1.00 42.12 248 THR A N 1
ATOM 1947 C CA . THR A 1 248 ? 36.108 -30.477 -56.155 1.00 42.12 248 THR A CA 1
ATOM 1948 C C . THR A 1 248 ? 36.517 -29.618 -57.352 1.00 42.12 248 THR A C 1
ATOM 1950 O O . THR A 1 248 ? 37.696 -29.558 -57.692 1.00 42.12 248 THR A O 1
ATOM 1953 N N . GLU A 1 249 ? 35.527 -28.972 -57.972 1.00 49.25 249 GLU A N 1
ATOM 1954 C CA . GLU A 1 249 ? 35.586 -27.670 -58.665 1.00 49.25 249 GLU A CA 1
ATOM 1955 C C . GLU A 1 249 ? 36.974 -27.209 -59.170 1.00 49.25 249 GLU A C 1
ATOM 1957 O O . GLU A 1 249 ? 37.663 -26.423 -58.526 1.00 49.25 249 GLU A O 1
ATOM 1962 N N . GLY A 1 250 ? 37.370 -27.673 -60.364 1.00 49.22 250 GLY A N 1
ATOM 1963 C CA . GLY A 1 250 ? 38.676 -27.362 -60.971 1.00 49.22 250 GLY A CA 1
ATOM 1964 C C . GLY A 1 250 ? 38.642 -26.916 -62.438 1.00 49.22 250 GLY A C 1
ATOM 1965 O O . GLY A 1 250 ? 39.674 -26.967 -63.104 1.00 49.22 250 GLY A O 1
ATOM 1966 N N . ILE A 1 251 ? 37.480 -26.517 -62.968 1.00 48.09 251 ILE A N 1
ATOM 1967 C CA . ILE A 1 251 ? 37.290 -26.309 -64.418 1.00 48.09 251 ILE A CA 1
ATOM 1968 C C . ILE A 1 251 ? 37.955 -25.014 -64.932 1.00 48.09 251 ILE A C 1
ATOM 1970 O O . ILE A 1 251 ? 38.580 -25.048 -65.988 1.00 48.09 251 ILE A O 1
ATOM 1974 N N . ASP A 1 252 ? 37.961 -23.922 -64.160 1.00 55.19 252 ASP A N 1
ATOM 1975 C CA . ASP A 1 252 ? 38.554 -22.645 -64.610 1.00 55.19 252 ASP A CA 1
ATOM 1976 C C . ASP A 1 252 ? 40.094 -22.591 -64.494 1.00 55.19 252 ASP A C 1
ATOM 1978 O O . ASP A 1 252 ? 40.739 -21.718 -65.075 1.00 55.19 252 ASP A O 1
ATOM 1982 N N . SER A 1 253 ? 40.725 -23.529 -63.774 1.00 57.84 253 SER A N 1
ATOM 1983 C CA . SER A 1 253 ? 42.188 -23.530 -63.612 1.00 57.84 253 SER A CA 1
ATOM 1984 C C . SER A 1 253 ? 42.926 -24.053 -64.846 1.00 57.84 253 SER A C 1
ATOM 1986 O O . SER A 1 253 ? 44.065 -23.648 -65.077 1.00 57.84 253 SER A O 1
ATOM 1988 N N . PHE A 1 254 ? 42.326 -24.970 -65.612 1.00 62.50 254 PHE A N 1
ATOM 1989 C CA . PHE A 1 254 ? 42.987 -25.569 -66.773 1.00 62.50 254 PHE A CA 1
ATOM 1990 C C . PHE A 1 254 ? 42.987 -24.614 -67.970 1.00 62.50 254 PHE A C 1
ATOM 1992 O O . PHE A 1 254 ? 44.038 -24.393 -68.568 1.00 62.50 254 PHE A O 1
ATOM 1999 N N . ASP A 1 255 ? 41.849 -23.977 -68.260 1.00 63.16 255 ASP A N 1
ATOM 2000 C CA . ASP A 1 255 ? 41.750 -23.002 -69.351 1.00 63.16 255 ASP A CA 1
ATOM 2001 C C . ASP A 1 255 ? 42.605 -21.750 -69.086 1.00 63.16 255 ASP A C 1
ATOM 2003 O O . ASP A 1 255 ? 43.240 -21.247 -70.009 1.00 63.16 255 ASP A O 1
ATOM 2007 N N . PHE A 1 256 ? 42.735 -21.300 -67.829 1.00 69.44 256 PHE A N 1
ATOM 2008 C CA . PHE A 1 256 ? 43.642 -20.197 -67.481 1.00 69.44 256 PHE A CA 1
ATOM 2009 C C . PHE A 1 256 ? 45.128 -20.565 -67.639 1.00 69.44 256 PHE A C 1
ATOM 2011 O O . PHE A 1 256 ? 45.909 -19.780 -68.177 1.00 69.44 256 PHE A O 1
ATOM 2018 N N . MET A 1 257 ? 45.531 -21.769 -67.213 1.00 76.00 257 MET A N 1
ATOM 2019 C CA . MET A 1 257 ? 46.898 -22.265 -67.434 1.00 76.00 257 MET A CA 1
ATOM 2020 C C . MET A 1 257 ? 47.204 -22.432 -68.926 1.00 76.00 257 MET A C 1
ATOM 2022 O O . MET A 1 257 ? 48.319 -22.149 -69.358 1.00 76.00 257 MET A O 1
ATOM 2026 N N . LYS A 1 258 ? 46.204 -22.828 -69.719 1.00 80.56 258 LYS A N 1
ATOM 2027 C CA . LYS A 1 258 ? 46.317 -22.943 -71.169 1.00 80.56 258 LYS A CA 1
ATOM 2028 C C . LYS A 1 258 ? 46.372 -21.580 -71.869 1.00 80.56 258 LYS A C 1
ATOM 2030 O O . LYS A 1 258 ? 47.169 -21.431 -72.785 1.00 80.56 258 LYS A O 1
ATOM 2035 N N . GLU A 1 259 ? 45.613 -20.569 -71.433 1.00 81.44 259 GLU A N 1
ATOM 2036 C CA . GLU A 1 259 ? 45.759 -19.198 -71.961 1.00 81.44 259 GLU A CA 1
ATOM 2037 C C . GLU A 1 259 ? 47.148 -18.623 -71.630 1.00 81.44 259 GLU A C 1
ATOM 2039 O O . GLU A 1 259 ? 47.748 -17.954 -72.470 1.00 81.44 259 GLU A O 1
ATOM 2044 N N . LEU A 1 260 ? 47.692 -18.912 -70.441 1.00 80.75 260 LEU A N 1
ATOM 2045 C CA . LEU A 1 260 ? 49.072 -18.565 -70.086 1.00 80.75 260 LEU A CA 1
ATOM 2046 C C . LEU A 1 260 ? 50.093 -19.251 -71.003 1.00 80.75 260 LEU A C 1
ATOM 2048 O O . LEU A 1 260 ? 50.981 -18.581 -71.523 1.00 80.75 260 LEU A O 1
ATOM 2052 N N . GLU A 1 261 ? 49.941 -20.550 -71.259 1.00 85.31 261 GLU A N 1
ATOM 2053 C CA . GLU A 1 261 ? 50.813 -21.291 -72.176 1.00 85.31 261 GLU A CA 1
ATOM 2054 C C . GLU A 1 261 ? 50.685 -20.783 -73.627 1.00 85.31 261 GLU A C 1
ATOM 2056 O O . GLU A 1 261 ? 51.691 -20.598 -74.310 1.00 85.31 261 GLU A O 1
ATOM 2061 N N . GLU A 1 262 ? 49.476 -20.473 -74.105 1.00 85.88 262 GLU A N 1
ATOM 2062 C CA . GLU A 1 262 ? 49.249 -19.862 -75.423 1.00 85.88 262 GLU A CA 1
ATOM 2063 C C . GLU A 1 262 ? 49.874 -18.449 -75.512 1.00 85.88 262 GLU A C 1
ATOM 2065 O O . GLU A 1 262 ? 50.478 -18.114 -76.534 1.00 85.88 262 GLU A O 1
ATOM 2070 N N . ARG A 1 263 ? 49.825 -17.651 -74.434 1.00 85.50 263 ARG A N 1
ATOM 2071 C CA . ARG A 1 263 ? 50.477 -16.328 -74.330 1.00 85.50 263 ARG A CA 1
ATOM 2072 C C . ARG A 1 263 ? 51.999 -16.406 -74.303 1.00 85.50 263 ARG A C 1
ATOM 2074 O O . ARG A 1 263 ? 52.643 -15.590 -74.960 1.00 85.50 263 ARG A O 1
ATOM 2081 N N . ASP A 1 264 ? 52.574 -17.365 -73.584 1.00 87.31 264 ASP A N 1
ATOM 2082 C CA . ASP A 1 264 ? 54.026 -17.570 -73.547 1.00 87.31 264 ASP A CA 1
ATOM 2083 C C . ASP A 1 264 ? 54.545 -18.062 -74.912 1.00 87.31 264 ASP A C 1
ATOM 2085 O O . ASP A 1 264 ? 55.558 -17.558 -75.401 1.00 87.31 264 ASP A O 1
ATOM 2089 N N . ASN A 1 265 ? 53.803 -18.943 -75.596 1.00 87.19 265 ASN A N 1
ATOM 2090 C CA . ASN A 1 265 ? 54.096 -19.346 -76.977 1.00 87.19 265 ASN A CA 1
ATOM 2091 C C . ASN A 1 265 ? 53.994 -18.167 -77.971 1.00 87.19 265 ASN A C 1
ATOM 2093 O O . ASN A 1 265 ? 54.841 -18.023 -78.857 1.00 87.19 265 ASN A O 1
ATOM 2097 N N . GLU A 1 266 ? 52.986 -17.296 -77.836 1.00 87.62 266 GLU A N 1
ATOM 2098 C CA . GLU A 1 266 ? 52.857 -16.080 -78.653 1.00 87.62 266 GLU A CA 1
ATOM 2099 C C . GLU A 1 266 ? 54.019 -15.102 -78.390 1.00 87.62 266 GLU A C 1
ATOM 2101 O O . GLU A 1 266 ? 54.595 -14.545 -79.330 1.00 87.62 266 GLU A O 1
ATOM 2106 N N . LEU A 1 267 ? 54.434 -14.947 -77.128 1.00 89.38 267 LEU A N 1
ATOM 2107 C CA . LEU A 1 267 ? 55.585 -14.132 -76.743 1.00 89.38 267 LEU A CA 1
ATOM 2108 C C . LEU A 1 267 ? 56.899 -14.691 -77.312 1.00 89.38 267 LEU A C 1
ATOM 2110 O O . LEU A 1 267 ? 57.714 -13.919 -77.824 1.00 89.38 267 LEU A O 1
ATOM 2114 N N . GLU A 1 268 ? 57.108 -16.010 -77.273 1.00 90.50 268 GLU A N 1
ATOM 2115 C CA . GLU A 1 268 ? 58.294 -16.653 -77.847 1.00 90.50 268 GLU A CA 1
ATOM 2116 C C . GLU A 1 268 ? 58.342 -16.492 -79.376 1.00 90.50 268 GLU A C 1
ATOM 2118 O O . GLU A 1 268 ? 59.380 -16.097 -79.916 1.00 90.50 268 GLU A O 1
ATOM 2123 N N . LEU A 1 269 ? 57.212 -16.650 -80.077 1.00 87.06 269 LEU A N 1
ATOM 2124 C CA . LEU A 1 269 ? 57.108 -16.353 -81.513 1.00 87.06 269 LEU A CA 1
ATOM 2125 C C . LEU A 1 269 ? 57.466 -14.891 -81.831 1.00 87.06 269 LEU A C 1
ATOM 2127 O O . LEU A 1 269 ? 58.229 -14.631 -82.768 1.00 87.06 269 LEU A O 1
ATOM 2131 N N . VAL A 1 270 ? 56.974 -13.934 -81.037 1.00 86.88 270 VAL A N 1
ATOM 2132 C CA . VAL A 1 270 ? 57.313 -12.509 -81.188 1.00 86.88 270 VAL A CA 1
ATOM 2133 C C . VAL A 1 270 ? 58.801 -12.256 -80.928 1.00 86.88 270 VAL A C 1
ATOM 2135 O O . VAL A 1 270 ? 59.416 -11.475 -81.657 1.00 86.88 270 VAL A O 1
ATOM 2138 N N . LEU A 1 271 ? 59.415 -12.918 -79.942 1.00 86.12 271 LEU A N 1
ATOM 2139 C CA . LEU A 1 271 ? 60.852 -12.810 -79.661 1.00 86.12 271 LEU A CA 1
ATOM 2140 C C . LEU A 1 271 ? 61.709 -13.409 -80.788 1.00 86.12 271 LEU A C 1
ATOM 2142 O O . LEU A 1 271 ? 62.688 -12.778 -81.204 1.00 86.12 271 LEU A O 1
ATOM 2146 N N . CYS A 1 272 ? 61.325 -14.565 -81.335 1.00 86.88 272 CYS A N 1
ATOM 2147 C CA . CYS A 1 272 ? 61.970 -15.174 -82.499 1.00 86.88 272 CYS A CA 1
ATOM 2148 C C . CYS A 1 272 ? 61.884 -14.276 -83.742 1.00 86.88 272 CYS A C 1
ATOM 2150 O O . CYS A 1 272 ? 62.893 -14.074 -84.421 1.00 86.88 272 CYS A O 1
ATOM 2152 N N . GLU A 1 273 ? 60.725 -13.677 -84.019 1.00 88.38 273 GLU A N 1
ATOM 2153 C CA . GLU A 1 273 ? 60.570 -12.744 -85.141 1.00 88.38 273 GLU A CA 1
ATOM 2154 C C . GLU A 1 273 ? 61.366 -11.446 -84.916 1.00 88.38 273 GLU A C 1
ATOM 2156 O O . GLU A 1 273 ? 61.994 -10.934 -85.844 1.00 88.38 273 GLU A O 1
ATOM 2161 N N . ASN A 1 274 ? 61.453 -10.946 -83.677 1.00 85.31 274 ASN A N 1
ATOM 2162 C CA . ASN A 1 274 ? 62.307 -9.802 -83.337 1.00 85.31 274 ASN A CA 1
ATOM 2163 C C . ASN A 1 274 ? 63.797 -10.111 -83.572 1.00 85.31 274 ASN A C 1
ATOM 2165 O O . ASN A 1 274 ? 64.535 -9.267 -84.086 1.00 85.31 274 ASN A O 1
ATOM 2169 N N . ALA A 1 275 ? 64.245 -11.324 -83.232 1.00 87.56 275 ALA A N 1
ATOM 2170 C CA . ALA A 1 275 ? 65.597 -11.791 -83.528 1.00 87.56 275 ALA A CA 1
ATOM 2171 C C . ALA A 1 275 ? 65.836 -11.891 -85.045 1.00 87.56 275 ALA A C 1
ATOM 2173 O O . ALA A 1 275 ? 66.826 -11.354 -85.544 1.00 87.56 275 ALA A O 1
ATOM 2174 N N . ARG A 1 276 ? 64.890 -12.471 -85.797 1.00 91.62 276 ARG A N 1
ATOM 2175 C CA . ARG A 1 276 ? 64.951 -12.565 -87.265 1.00 91.62 276 ARG A CA 1
ATOM 2176 C C . ARG A 1 276 ? 65.037 -11.188 -87.928 1.00 91.62 276 ARG A C 1
ATOM 2178 O O . ARG A 1 276 ? 65.864 -10.985 -88.813 1.00 91.62 276 ARG A O 1
ATOM 2185 N N . LEU A 1 277 ? 64.230 -10.223 -87.485 1.00 86.19 277 LEU A N 1
ATOM 2186 C CA . LEU A 1 277 ? 64.258 -8.848 -87.995 1.00 86.19 277 LEU A CA 1
ATOM 2187 C C . LEU A 1 277 ? 65.584 -8.138 -87.685 1.00 86.19 277 LEU A C 1
ATOM 2189 O O . LEU A 1 277 ? 66.074 -7.382 -88.522 1.00 86.19 277 LEU A O 1
ATOM 2193 N N . ARG A 1 278 ? 66.209 -8.404 -86.530 1.00 84.62 278 ARG A N 1
ATOM 2194 C CA . ARG A 1 278 ? 67.556 -7.892 -86.214 1.00 84.62 278 ARG A CA 1
ATOM 2195 C C . ARG A 1 278 ? 68.628 -8.484 -87.128 1.00 84.62 278 ARG A C 1
ATOM 2197 O O . ARG A 1 278 ? 69.512 -7.741 -87.550 1.00 84.62 278 ARG A O 1
ATOM 2204 N N . GLU A 1 279 ? 68.533 -9.770 -87.466 1.00 84.88 279 GLU A N 1
ATOM 2205 C CA . GLU A 1 279 ? 69.432 -10.404 -88.438 1.00 84.88 279 GLU A CA 1
ATOM 2206 C C . GLU A 1 279 ? 69.247 -9.786 -89.837 1.00 84.88 279 GLU A C 1
ATOM 2208 O O . GLU A 1 279 ? 70.228 -9.377 -90.446 1.00 84.88 279 GLU A O 1
ATOM 2213 N N . VAL A 1 280 ? 68.005 -9.570 -90.297 1.00 84.62 280 VAL A N 1
ATOM 2214 C CA . VAL A 1 280 ? 67.717 -8.894 -91.583 1.00 84.62 280 VAL A CA 1
ATOM 2215 C C . VAL A 1 280 ? 68.243 -7.454 -91.613 1.00 84.62 280 VAL A C 1
ATOM 2217 O O . VAL A 1 280 ? 68.840 -7.037 -92.602 1.00 84.62 280 VAL A O 1
ATOM 2220 N N . VAL A 1 281 ? 68.072 -6.678 -90.536 1.00 83.06 281 VAL A N 1
ATOM 2221 C CA . VAL A 1 281 ? 68.624 -5.311 -90.442 1.00 83.06 281 VAL A CA 1
ATOM 2222 C C . VAL A 1 281 ? 70.155 -5.326 -90.484 1.00 83.06 281 VAL A C 1
ATOM 2224 O O . VAL A 1 281 ? 70.763 -4.443 -91.090 1.00 83.06 281 VAL A O 1
ATOM 2227 N N . LYS A 1 282 ? 70.790 -6.333 -89.877 1.00 85.19 282 LYS A N 1
ATOM 2228 C CA . LYS A 1 282 ? 72.240 -6.531 -89.927 1.00 85.19 282 LYS A CA 1
ATOM 2229 C C . LYS A 1 282 ? 72.706 -6.930 -91.332 1.00 85.19 282 LYS A C 1
ATOM 2231 O O . LYS A 1 282 ? 73.623 -6.296 -91.839 1.00 85.19 282 LYS A O 1
ATOM 2236 N N . GLU A 1 283 ? 72.041 -7.877 -91.995 1.00 81.69 283 GLU A N 1
ATOM 2237 C CA . GLU A 1 283 ? 72.322 -8.253 -93.389 1.00 81.69 283 GLU A CA 1
ATOM 2238 C C . GLU A 1 283 ? 72.163 -7.065 -94.345 1.00 81.69 283 GLU A C 1
ATOM 2240 O O . GLU A 1 283 ? 73.053 -6.812 -95.154 1.00 81.69 283 GLU A O 1
ATOM 2245 N N . MET A 1 284 ? 71.078 -6.290 -94.219 1.00 80.00 284 MET A N 1
ATOM 2246 C CA . MET A 1 284 ? 70.872 -5.068 -95.003 1.00 80.00 284 MET A CA 1
ATOM 2247 C C . MET A 1 284 ? 71.964 -4.028 -94.750 1.00 80.00 284 MET A C 1
ATOM 2249 O O . MET A 1 284 ? 72.372 -3.345 -95.684 1.00 80.00 284 MET A O 1
ATOM 2253 N N . LYS A 1 285 ? 72.448 -3.898 -93.509 1.00 79.81 285 LYS A N 1
ATOM 2254 C CA . LYS A 1 285 ? 73.530 -2.968 -93.174 1.00 79.81 285 LYS A CA 1
ATOM 2255 C C . LYS A 1 285 ? 74.872 -3.422 -93.754 1.00 79.81 285 LYS A C 1
ATOM 2257 O O . LYS A 1 285 ? 75.572 -2.603 -94.341 1.00 79.81 285 LYS A O 1
ATOM 2262 N N . GLU A 1 286 ? 75.207 -4.704 -93.632 1.00 80.31 286 GLU A N 1
ATOM 2263 C CA . GLU A 1 286 ? 76.414 -5.277 -94.238 1.00 80.31 286 GLU A CA 1
ATOM 2264 C C . GLU A 1 286 ? 76.364 -5.207 -95.773 1.00 80.31 286 GLU A C 1
ATOM 2266 O O . GLU A 1 286 ? 77.385 -4.979 -96.414 1.00 80.31 286 GLU A O 1
ATOM 2271 N N . GLU A 1 287 ? 75.185 -5.358 -96.379 1.00 77.56 287 GLU A N 1
ATOM 2272 C CA . GLU A 1 287 ? 74.990 -5.178 -97.819 1.00 77.56 287 GLU A CA 1
ATOM 2273 C C . GLU A 1 287 ? 75.111 -3.703 -98.238 1.00 77.56 287 GLU A C 1
ATOM 2275 O O . GLU A 1 287 ? 75.722 -3.414 -99.264 1.00 77.56 287 GLU A O 1
ATOM 2280 N N . LEU A 1 288 ? 74.633 -2.756 -97.421 1.00 75.81 288 LEU A N 1
ATOM 2281 C CA . LEU A 1 288 ? 74.861 -1.324 -97.647 1.00 75.81 288 LEU A CA 1
ATOM 2282 C C . LEU A 1 288 ? 76.356 -0.966 -97.570 1.00 75.81 288 LEU A C 1
ATOM 2284 O O . LEU A 1 288 ? 76.844 -0.190 -98.389 1.00 75.81 288 LEU A O 1
ATOM 2288 N N . GLU A 1 289 ? 77.088 -1.548 -96.613 1.00 74.19 289 GLU A N 1
ATOM 2289 C CA . GLU A 1 289 ? 78.541 -1.376 -96.473 1.00 74.19 289 GLU A CA 1
ATOM 2290 C C . GLU A 1 289 ? 79.300 -2.011 -97.659 1.00 74.19 289 GLU A C 1
ATOM 2292 O O . GLU A 1 289 ? 80.192 -1.370 -98.214 1.00 74.19 289 GLU A O 1
ATOM 2297 N N . ARG A 1 290 ? 78.891 -3.192 -98.156 1.00 71.94 290 ARG A N 1
ATOM 2298 C CA . ARG A 1 290 ? 79.438 -3.776 -99.405 1.00 71.94 290 ARG A CA 1
ATOM 2299 C C . ARG A 1 290 ? 79.156 -2.914 -100.636 1.00 71.94 290 ARG A C 1
ATOM 2301 O O . ARG A 1 290 ? 80.012 -2.804 -101.513 1.00 71.94 290 ARG A O 1
ATOM 2308 N N . GLN A 1 291 ? 77.969 -2.315 -100.725 1.00 63.56 291 GLN A N 1
ATOM 2309 C CA . GLN A 1 291 ? 77.603 -1.466 -101.858 1.00 63.56 291 GLN A CA 1
ATOM 2310 C C . GLN A 1 291 ? 78.352 -0.126 -101.833 1.00 63.56 291 GLN A C 1
ATOM 2312 O O . GLN A 1 291 ? 78.771 0.335 -102.897 1.00 63.56 291 GLN A O 1
ATOM 2317 N N . ALA A 1 292 ? 78.618 0.440 -100.649 1.00 57.44 292 ALA A N 1
ATOM 2318 C CA . ALA A 1 292 ? 79.408 1.663 -100.484 1.00 57.44 292 ALA A CA 1
ATOM 2319 C C . ALA A 1 292 ? 80.831 1.551 -101.073 1.00 57.44 292 ALA A C 1
ATOM 2321 O O . ALA A 1 292 ? 81.287 2.483 -101.735 1.00 57.44 292 ALA A O 1
ATOM 2322 N N . ASP A 1 293 ? 81.485 0.393 -100.929 1.00 53.09 293 ASP A N 1
ATOM 2323 C CA . ASP A 1 293 ? 82.826 0.122 -101.478 1.00 53.09 293 ASP A CA 1
ATOM 2324 C C . ASP A 1 293 ? 82.841 -0.179 -102.998 1.00 53.09 293 ASP A C 1
ATOM 2326 O O . ASP A 1 293 ? 83.907 -0.387 -103.584 1.00 53.09 293 ASP A O 1
ATOM 2330 N N . SER A 1 294 ? 81.678 -0.201 -103.664 1.00 52.62 294 SER A N 1
ATOM 2331 C CA . SER A 1 294 ? 81.537 -0.591 -105.082 1.00 52.62 294 SER A CA 1
ATOM 2332 C C . SER A 1 294 ? 80.955 0.489 -106.008 1.00 52.62 294 SER A C 1
ATOM 2334 O O . SER A 1 294 ? 80.745 0.233 -107.197 1.00 52.62 294 SER A O 1
ATOM 2336 N N . LEU A 1 295 ? 80.715 1.702 -105.497 1.00 48.09 295 LEU A N 1
ATOM 2337 C CA . LEU A 1 295 ? 80.166 2.811 -106.283 1.00 48.09 295 LEU A CA 1
ATOM 2338 C C . LEU A 1 295 ? 81.121 3.228 -107.427 1.00 48.09 295 LEU A C 1
ATOM 2340 O O . LEU A 1 295 ? 82.270 3.594 -107.164 1.00 48.09 295 LEU A O 1
ATOM 2344 N N . PRO A 1 296 ? 80.672 3.224 -108.700 1.00 52.59 296 PRO A N 1
ATOM 2345 C CA . PRO A 1 296 ? 81.475 3.722 -109.813 1.00 52.59 296 PRO A CA 1
ATOM 2346 C C . PRO A 1 296 ? 81.744 5.225 -109.683 1.00 52.59 296 PRO A C 1
ATOM 2348 O O . PRO A 1 296 ? 80.863 5.989 -109.290 1.00 52.59 296 PRO A O 1
ATOM 2351 N N . ALA A 1 297 ? 82.936 5.669 -110.089 1.00 50.66 297 ALA A N 1
ATOM 2352 C CA . ALA A 1 297 ? 83.243 7.094 -110.178 1.00 50.66 297 ALA A CA 1
ATOM 2353 C C . ALA A 1 297 ? 82.300 7.785 -111.183 1.00 50.66 297 ALA A C 1
ATOM 2355 O O . ALA A 1 297 ? 82.292 7.449 -112.370 1.00 50.66 297 ALA A O 1
ATOM 2356 N N . ILE A 1 298 ? 81.512 8.746 -110.695 1.00 46.12 298 ILE A N 1
ATOM 2357 C CA . ILE A 1 298 ? 80.546 9.504 -111.498 1.00 46.12 298 ILE A CA 1
ATOM 2358 C C . ILE A 1 298 ? 81.314 10.411 -112.481 1.00 46.12 298 ILE A C 1
ATOM 2360 O O . ILE A 1 298 ? 82.202 11.148 -112.049 1.00 46.12 298 ILE A O 1
ATOM 2364 N N . PRO A 1 299 ? 81.015 10.385 -113.793 1.00 47.62 299 PRO A N 1
ATOM 2365 C CA . PRO A 1 299 ? 81.673 11.257 -114.762 1.00 47.62 299 PRO A CA 1
ATOM 2366 C C . PRO A 1 299 ? 81.183 12.711 -114.624 1.00 47.62 299 PRO A C 1
ATOM 2368 O O . PRO A 1 299 ? 80.015 13.005 -114.857 1.00 47.62 299 PRO A O 1
ATOM 2371 N N . GLU A 1 300 ? 82.095 13.635 -114.308 1.00 47.59 300 GLU A N 1
ATOM 2372 C CA . GLU A 1 300 ? 81.833 15.043 -113.933 1.00 47.59 300 GLU A CA 1
ATOM 2373 C C . GLU A 1 300 ? 81.286 15.972 -115.056 1.00 47.59 300 GLU A C 1
ATOM 2375 O O . GLU A 1 300 ? 81.556 17.169 -115.044 1.00 47.59 300 GLU A O 1
ATOM 2380 N N . ASN A 1 301 ? 80.569 15.472 -116.073 1.00 50.38 301 ASN A N 1
ATOM 2381 C CA . ASN A 1 301 ? 80.194 16.263 -117.265 1.00 50.38 301 ASN A CA 1
ATOM 2382 C C . ASN A 1 301 ? 78.739 16.088 -117.763 1.00 50.38 301 ASN A C 1
ATOM 2384 O O . ASN A 1 301 ? 78.485 16.200 -118.960 1.00 50.38 301 ASN A O 1
ATOM 2388 N N . ASN A 1 302 ? 77.774 15.876 -116.861 1.00 51.16 302 ASN A N 1
ATOM 2389 C CA . ASN A 1 302 ? 76.334 15.943 -117.164 1.00 51.16 302 ASN A CA 1
ATOM 2390 C C . ASN A 1 302 ? 75.636 16.965 -116.243 1.00 51.16 302 ASN A C 1
ATOM 2392 O O . ASN A 1 302 ? 75.197 16.630 -115.146 1.00 51.16 302 ASN A O 1
ATOM 2396 N N . ILE A 1 303 ? 75.527 18.223 -116.687 1.00 59.12 303 ILE A N 1
ATOM 2397 C CA . ILE A 1 303 ? 74.925 19.316 -115.892 1.00 59.12 303 ILE A CA 1
ATOM 2398 C C . ILE A 1 303 ? 73.447 19.037 -115.560 1.00 59.12 303 ILE A C 1
ATOM 2400 O O . ILE A 1 303 ? 73.043 19.232 -114.419 1.00 59.12 303 ILE A O 1
ATOM 2404 N N . GLU A 1 304 ? 72.668 18.490 -116.500 1.00 63.16 304 GLU A N 1
ATOM 2405 C CA . GLU A 1 304 ? 71.253 18.135 -116.270 1.00 63.16 304 GLU A CA 1
ATOM 2406 C C . GLU A 1 304 ? 71.073 17.050 -115.189 1.00 63.16 304 GLU A C 1
ATOM 2408 O O . GLU A 1 304 ? 70.072 17.031 -114.476 1.00 63.16 304 GLU A O 1
ATOM 2413 N N . GLU A 1 305 ? 72.047 16.149 -115.039 1.00 64.81 305 GLU A N 1
ATOM 2414 C CA . GLU A 1 305 ? 72.006 15.067 -114.048 1.00 64.81 305 GLU A CA 1
ATOM 2415 C C . GLU A 1 305 ? 72.405 15.578 -112.653 1.00 64.81 305 GLU A C 1
ATOM 2417 O O . GLU A 1 305 ? 71.849 15.130 -111.652 1.00 64.81 305 GLU A O 1
ATOM 2422 N N . VAL A 1 306 ? 73.287 16.584 -112.589 1.00 70.31 306 VAL A N 1
ATOM 2423 C CA . VAL A 1 306 ? 73.605 17.319 -111.354 1.00 70.31 306 VAL A CA 1
ATOM 2424 C C . VAL A 1 306 ? 72.419 18.176 -110.905 1.00 70.31 306 VAL A C 1
ATOM 2426 O O . VAL A 1 306 ? 72.021 18.056 -109.753 1.00 70.31 306 VAL A O 1
ATOM 2429 N N . GLU A 1 307 ? 71.785 18.955 -111.789 1.00 73.94 307 GLU A N 1
ATOM 2430 C CA . GLU A 1 307 ? 70.587 19.745 -111.441 1.00 73.94 307 GLU A CA 1
ATOM 2431 C C . GLU A 1 307 ? 69.423 18.849 -110.970 1.00 73.94 307 GLU A C 1
ATOM 2433 O O . GLU A 1 307 ? 68.738 19.163 -109.993 1.00 73.94 307 GLU A O 1
ATOM 2438 N N . ALA A 1 308 ? 69.225 17.684 -111.602 1.00 76.19 308 ALA A N 1
ATOM 2439 C CA . ALA A 1 308 ? 68.235 16.702 -111.160 1.00 76.19 308 ALA A CA 1
ATOM 2440 C C . ALA A 1 308 ? 68.567 16.096 -109.781 1.00 76.19 308 ALA A C 1
ATOM 2442 O O . ALA A 1 308 ? 67.657 15.826 -108.990 1.00 76.19 308 ALA A O 1
ATOM 2443 N N . LEU A 1 309 ? 69.853 15.893 -109.471 1.00 78.19 309 LEU A N 1
ATOM 2444 C CA . LEU A 1 309 ? 70.306 15.442 -108.154 1.00 78.19 309 LEU A CA 1
ATOM 2445 C C . LEU A 1 309 ? 70.185 16.544 -107.094 1.00 78.19 309 LEU A C 1
ATOM 2447 O O . LEU A 1 309 ? 69.709 16.245 -106.005 1.00 78.19 309 LEU A O 1
ATOM 2451 N N . GLU A 1 310 ? 70.522 17.798 -107.395 1.00 79.94 310 GLU A N 1
ATOM 2452 C CA . GLU A 1 310 ? 70.345 18.941 -106.486 1.00 79.94 310 GLU A CA 1
ATOM 2453 C C . GLU A 1 310 ? 68.867 19.157 -106.137 1.00 79.94 310 GLU A C 1
ATOM 2455 O O . GLU A 1 310 ? 68.513 19.296 -104.964 1.00 79.94 310 GLU A O 1
ATOM 2460 N N . LEU A 1 311 ? 67.975 19.091 -107.131 1.00 83.12 311 LEU A N 1
ATOM 2461 C CA . LEU A 1 311 ? 66.534 19.209 -106.905 1.00 83.12 311 LEU A CA 1
ATOM 2462 C C . LEU A 1 311 ? 65.994 18.024 -106.086 1.00 83.12 311 LEU A C 1
ATOM 2464 O O . LEU A 1 311 ? 65.157 18.210 -105.202 1.00 83.12 311 LEU A O 1
ATOM 2468 N N . ARG A 1 312 ? 66.522 16.811 -106.303 1.00 85.12 312 ARG A N 1
ATOM 2469 C CA . ARG A 1 312 ? 66.197 15.631 -105.486 1.00 85.12 312 ARG A CA 1
ATOM 2470 C C . ARG A 1 312 ? 66.744 15.730 -104.059 1.00 85.12 312 ARG A C 1
ATOM 2472 O O . ARG A 1 312 ? 66.050 15.316 -103.135 1.00 85.12 312 ARG A O 1
ATOM 2479 N N . VAL A 1 313 ? 67.939 16.289 -103.863 1.00 83.75 313 VAL A N 1
ATOM 2480 C CA . VAL A 1 313 ? 68.501 16.582 -102.535 1.00 83.75 313 VAL A CA 1
ATOM 2481 C C . VAL A 1 313 ? 67.620 17.597 -101.813 1.00 83.75 313 VAL A C 1
ATOM 2483 O O . VAL A 1 313 ? 67.236 17.332 -100.683 1.00 83.75 313 VAL A O 1
ATOM 2486 N N . SER A 1 314 ? 67.189 18.676 -102.472 1.00 86.81 314 SER A N 1
ATOM 2487 C CA . SER A 1 314 ? 66.289 19.670 -101.870 1.00 86.81 314 SER A CA 1
ATOM 2488 C C . SER A 1 314 ? 64.933 19.076 -101.448 1.00 86.81 314 SER A C 1
ATOM 2490 O O . SER A 1 314 ? 64.432 19.381 -100.363 1.00 86.81 314 SER A O 1
ATOM 2492 N N . VAL A 1 315 ? 64.358 18.168 -102.249 1.00 86.69 315 VAL A N 1
ATOM 2493 C CA . VAL A 1 315 ? 63.145 17.419 -101.865 1.00 86.69 315 VAL A CA 1
ATOM 2494 C C . VAL A 1 315 ? 63.407 16.523 -100.649 1.00 86.69 315 VAL A C 1
ATOM 2496 O O . VAL A 1 315 ? 62.632 16.562 -99.695 1.00 86.69 315 VAL A O 1
ATOM 2499 N N . LEU A 1 316 ? 64.515 15.774 -100.635 1.00 89.88 316 LEU A N 1
ATOM 2500 C CA . LEU A 1 316 ? 64.892 14.913 -99.507 1.00 89.88 316 LEU A CA 1
ATOM 2501 C C . LEU A 1 316 ? 65.204 15.714 -98.230 1.00 89.88 316 LEU A C 1
ATOM 2503 O O . LEU A 1 316 ? 64.864 15.272 -97.138 1.00 89.88 316 LEU A O 1
ATOM 2507 N N . GLU A 1 317 ? 65.803 16.900 -98.334 1.00 89.56 317 GLU A N 1
ATOM 2508 C CA . GLU A 1 317 ? 66.030 17.805 -97.201 1.00 89.56 317 GLU A CA 1
ATOM 2509 C C . GLU A 1 317 ? 64.709 18.310 -96.606 1.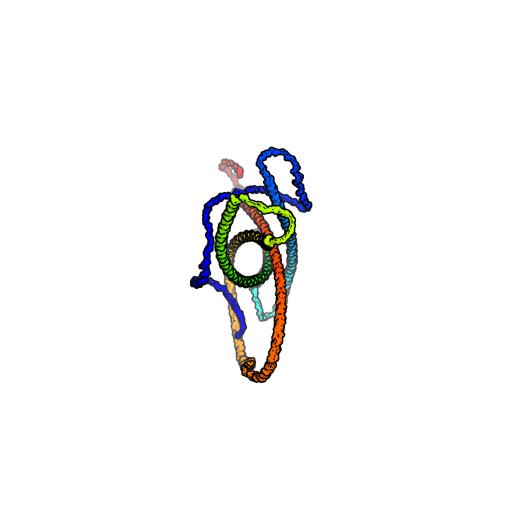00 89.56 317 GLU A C 1
ATOM 2511 O O . GLU A 1 317 ? 64.564 18.358 -95.381 1.00 89.56 317 GLU A O 1
ATOM 2516 N N . ASN A 1 318 ? 63.721 18.618 -97.452 1.00 90.25 318 ASN A N 1
ATOM 2517 C CA . ASN A 1 318 ? 62.379 18.990 -97.010 1.00 90.25 318 ASN A CA 1
ATOM 2518 C C . ASN A 1 318 ? 61.646 17.809 -96.342 1.00 90.25 318 ASN A C 1
ATOM 2520 O O . ASN A 1 318 ? 61.079 17.970 -95.262 1.00 90.25 318 ASN A O 1
ATOM 2524 N N . GLU A 1 319 ? 61.722 16.603 -96.915 1.00 91.75 319 GLU A N 1
ATOM 2525 C CA . GLU A 1 319 ? 61.195 15.378 -96.291 1.00 91.75 319 GLU A CA 1
ATOM 2526 C C . GLU A 1 319 ? 61.866 15.093 -94.936 1.00 91.75 319 GLU A C 1
ATOM 2528 O O . GLU A 1 319 ? 61.181 14.812 -93.954 1.00 91.75 319 GLU A O 1
ATOM 2533 N N . ILE A 1 320 ? 63.192 15.247 -94.833 1.00 89.12 320 ILE A N 1
ATOM 2534 C CA . ILE A 1 320 ? 63.935 15.137 -93.567 1.00 89.12 320 ILE A CA 1
ATOM 2535 C C . ILE A 1 320 ? 63.478 16.203 -92.559 1.00 89.12 320 ILE A C 1
ATOM 2537 O O . ILE A 1 320 ? 63.403 15.911 -91.364 1.00 89.12 320 ILE A O 1
ATOM 2541 N N . SER A 1 321 ? 63.159 17.422 -93.005 1.00 91.75 321 SER A N 1
ATOM 2542 C CA . SER A 1 321 ? 62.623 18.476 -92.136 1.00 91.75 321 SER A CA 1
ATOM 2543 C C . SER A 1 321 ? 61.244 18.105 -91.582 1.00 91.75 321 SER A C 1
ATOM 2545 O O . SER A 1 321 ? 61.042 18.163 -90.369 1.00 91.75 321 SER A O 1
ATOM 2547 N N . ILE A 1 322 ? 60.331 17.635 -92.438 1.00 92.00 322 ILE A N 1
ATOM 2548 C CA . ILE A 1 322 ? 58.993 17.168 -92.039 1.00 92.00 322 ILE A CA 1
ATOM 2549 C C . ILE A 1 322 ? 59.101 15.973 -91.081 1.00 92.00 322 ILE A C 1
ATOM 2551 O O . ILE A 1 322 ? 58.441 15.946 -90.046 1.00 92.00 322 ILE A O 1
ATOM 2555 N N . LEU A 1 323 ? 59.977 15.003 -91.362 1.00 91.12 323 LEU A N 1
ATOM 2556 C CA . LEU A 1 323 ? 60.193 13.845 -90.488 1.00 91.12 323 LEU A CA 1
ATOM 2557 C C . LEU A 1 323 ? 60.781 14.231 -89.122 1.00 91.12 323 LEU A C 1
ATOM 2559 O O . LEU A 1 323 ? 60.457 13.592 -88.120 1.00 91.12 323 LEU A O 1
ATOM 2563 N N . ARG A 1 324 ? 61.614 15.279 -89.048 1.00 91.81 324 ARG A N 1
ATOM 2564 C CA . ARG A 1 324 ? 62.086 15.838 -87.769 1.00 91.81 324 ARG A CA 1
ATOM 2565 C C . ARG A 1 324 ? 60.947 16.484 -86.986 1.00 91.81 324 ARG A C 1
ATOM 2567 O O . ARG A 1 324 ? 60.838 16.218 -85.796 1.00 91.81 324 ARG A O 1
ATOM 2574 N N . GLU A 1 325 ? 60.091 17.267 -87.639 1.00 92.38 325 GLU A N 1
ATOM 2575 C CA . GLU A 1 325 ? 58.920 17.885 -87.004 1.00 92.38 325 GLU A CA 1
ATOM 2576 C C . GLU A 1 325 ? 57.930 16.830 -86.488 1.00 92.38 325 GLU A C 1
ATOM 2578 O O . GLU A 1 325 ? 57.567 16.851 -85.313 1.00 92.38 325 GLU A O 1
ATOM 2583 N N . VAL A 1 326 ? 57.569 15.843 -87.317 1.00 92.56 326 VAL A N 1
ATOM 2584 C CA . VAL A 1 326 ? 56.714 14.710 -86.920 1.00 92.56 326 VAL A CA 1
ATOM 2585 C C . VAL A 1 326 ? 57.324 13.950 -85.744 1.00 92.56 326 VAL A C 1
ATOM 2587 O O . VAL A 1 326 ? 56.619 13.643 -84.783 1.00 92.56 326 VAL A O 1
ATOM 2590 N N . ARG A 1 327 ? 58.639 13.690 -85.768 1.00 91.69 327 ARG A N 1
ATOM 2591 C CA . ARG A 1 327 ? 59.338 13.060 -84.643 1.00 91.69 327 ARG A CA 1
ATOM 2592 C C . ARG A 1 327 ? 59.247 13.905 -83.371 1.00 91.69 327 ARG A C 1
ATOM 2594 O O . ARG A 1 327 ? 58.945 13.346 -82.323 1.00 91.69 327 ARG A O 1
ATOM 2601 N N . THR A 1 328 ? 59.493 15.213 -83.436 1.00 92.50 328 THR A N 1
ATOM 2602 C CA . THR A 1 328 ? 59.393 16.097 -82.263 1.00 92.50 328 THR A CA 1
ATOM 2603 C C . THR A 1 328 ? 57.964 16.147 -81.721 1.00 92.50 328 THR A C 1
ATOM 2605 O O . THR A 1 328 ? 57.779 16.046 -80.511 1.00 92.50 328 THR A O 1
ATOM 2608 N N . ASN A 1 329 ? 56.952 16.205 -82.591 1.00 91.75 329 ASN A N 1
ATOM 2609 C CA . ASN A 1 329 ? 55.548 16.162 -82.183 1.00 91.75 329 ASN A CA 1
ATOM 2610 C C . ASN A 1 329 ? 55.221 14.842 -81.458 1.00 91.75 329 ASN A C 1
ATOM 2612 O O . ASN A 1 329 ? 54.702 14.879 -80.342 1.00 91.75 329 ASN A O 1
ATOM 2616 N N . LEU A 1 330 ? 55.629 13.692 -82.008 1.00 92.56 330 LEU A N 1
ATOM 2617 C CA . LEU A 1 330 ? 55.475 12.385 -81.354 1.00 92.56 330 LEU A CA 1
ATOM 2618 C C . LEU A 1 330 ? 56.250 12.290 -80.029 1.00 92.56 330 LEU A C 1
ATOM 2620 O O . LEU A 1 330 ? 55.729 11.758 -79.053 1.00 92.56 330 LEU A O 1
ATOM 2624 N N . GLU A 1 331 ? 57.466 12.836 -79.942 1.00 91.25 331 GLU A N 1
ATOM 2625 C CA . GLU A 1 331 ? 58.228 12.900 -78.686 1.00 91.25 331 GLU A CA 1
ATOM 2626 C C . GLU A 1 331 ? 57.496 13.744 -77.622 1.00 91.25 331 GLU A C 1
ATOM 2628 O O . GLU A 1 331 ? 57.461 13.352 -76.452 1.00 91.25 331 GLU A O 1
ATOM 2633 N N . THR A 1 332 ? 56.842 14.849 -78.007 1.00 91.94 332 THR A N 1
ATOM 2634 C CA . THR A 1 332 ? 56.008 15.643 -77.083 1.00 91.94 332 THR A CA 1
ATOM 2635 C C . THR A 1 332 ? 54.699 14.950 -76.695 1.00 91.94 332 THR A C 1
ATOM 2637 O O . THR A 1 332 ? 54.300 15.021 -75.532 1.00 91.94 332 THR A O 1
ATOM 2640 N N . GLU A 1 333 ? 54.056 14.224 -77.611 1.00 91.75 333 GLU A N 1
ATOM 2641 C CA . GLU A 1 333 ? 52.834 13.458 -77.340 1.00 91.75 333 GLU A CA 1
ATOM 2642 C C . GLU A 1 333 ? 53.109 12.263 -76.414 1.00 91.75 333 GLU A C 1
ATOM 2644 O O . GLU A 1 333 ? 52.367 12.031 -75.457 1.00 91.75 333 GLU A O 1
ATOM 2649 N N . VAL A 1 334 ? 54.230 11.561 -76.612 1.00 91.75 334 VAL A N 1
ATOM 2650 C CA . VAL A 1 334 ? 54.710 10.499 -75.712 1.00 91.75 334 VAL A CA 1
ATOM 2651 C C . VAL A 1 334 ? 55.060 11.061 -74.331 1.00 91.75 334 VAL A C 1
ATOM 2653 O O . VAL A 1 334 ? 54.730 10.439 -73.319 1.00 91.75 334 VAL A O 1
ATOM 2656 N N . ALA A 1 335 ? 55.675 12.247 -74.252 1.00 90.56 335 ALA A N 1
ATOM 2657 C CA . ALA A 1 335 ? 55.938 12.911 -72.974 1.00 90.56 335 ALA A CA 1
ATOM 2658 C C . ALA A 1 335 ? 54.637 13.297 -72.241 1.00 90.56 335 ALA A C 1
ATOM 2660 O O . ALA A 1 335 ? 54.512 13.031 -71.046 1.00 90.56 335 ALA A O 1
ATOM 2661 N N . SER A 1 336 ? 53.650 13.849 -72.957 1.00 92.19 336 SER A N 1
ATOM 2662 C CA . SER A 1 336 ? 52.317 14.185 -72.426 1.00 92.19 336 SER A CA 1
ATOM 2663 C C . SER A 1 336 ? 51.524 12.942 -71.986 1.00 92.19 336 SER A C 1
ATOM 2665 O O . SER A 1 336 ? 50.848 12.930 -70.954 1.00 92.19 336 SER A O 1
ATOM 2667 N N . SER A 1 337 ? 51.660 11.843 -72.728 1.00 92.06 337 SER A N 1
ATOM 2668 C CA . SER A 1 337 ? 51.061 10.554 -72.372 1.00 92.06 337 SER A CA 1
ATOM 2669 C C . SER A 1 337 ? 51.700 9.979 -71.106 1.00 92.06 337 SER A C 1
ATOM 2671 O O . SER A 1 337 ? 50.992 9.502 -70.221 1.00 92.06 337 SER A O 1
ATOM 2673 N N . ARG A 1 338 ? 53.030 10.086 -70.961 1.00 92.25 338 ARG A N 1
ATOM 2674 C CA . ARG A 1 338 ? 53.744 9.654 -69.751 1.00 92.25 338 ARG A CA 1
ATOM 2675 C C . ARG A 1 338 ? 53.307 10.441 -68.513 1.00 92.25 338 ARG A C 1
ATOM 2677 O O . ARG A 1 338 ? 52.991 9.814 -67.507 1.00 92.25 338 ARG A O 1
ATOM 2684 N N . THR A 1 339 ? 53.225 11.771 -68.578 1.00 91.25 339 THR A N 1
ATOM 2685 C CA . THR A 1 339 ? 52.760 12.577 -67.430 1.00 91.25 339 THR A CA 1
ATOM 2686 C C . THR A 1 339 ? 51.301 12.280 -67.070 1.00 91.25 339 THR A C 1
ATOM 2688 O O . THR A 1 339 ? 50.954 12.257 -65.889 1.00 91.25 339 THR A O 1
ATOM 2691 N N . THR A 1 340 ? 50.458 11.973 -68.061 1.00 92.62 340 THR A N 1
ATOM 2692 C CA . THR A 1 340 ? 49.073 11.522 -67.840 1.00 92.62 340 THR A CA 1
ATOM 2693 C C . THR A 1 340 ? 49.026 10.165 -67.127 1.00 92.62 340 THR A C 1
ATOM 2695 O O . THR A 1 340 ? 48.289 10.012 -66.154 1.00 92.62 340 THR A O 1
ATOM 2698 N N . ILE A 1 341 ? 49.853 9.196 -67.538 1.00 90.00 341 ILE A N 1
ATOM 2699 C CA . ILE A 1 341 ? 49.981 7.888 -66.869 1.00 90.00 341 ILE A CA 1
ATOM 2700 C C . ILE A 1 341 ? 50.492 8.049 -65.426 1.00 90.00 341 ILE A C 1
ATOM 2702 O O . ILE A 1 341 ? 49.963 7.417 -64.511 1.00 90.00 341 ILE A O 1
ATOM 2706 N N . GLU A 1 342 ? 51.478 8.916 -65.192 1.00 91.75 342 GLU A N 1
ATOM 2707 C CA . GLU A 1 342 ? 52.000 9.231 -63.853 1.00 91.75 342 GLU A CA 1
ATOM 2708 C C . GLU A 1 342 ? 50.964 9.919 -62.943 1.00 91.75 342 GLU A C 1
ATOM 2710 O O . GLU A 1 342 ? 51.004 9.751 -61.722 1.00 91.75 342 GLU A O 1
ATOM 2715 N N . ASP A 1 343 ? 50.027 10.697 -63.495 1.00 92.12 343 ASP A N 1
ATOM 2716 C CA . ASP A 1 343 ? 48.902 11.258 -62.737 1.00 92.12 343 ASP A CA 1
ATOM 2717 C C . ASP A 1 343 ? 47.833 10.206 -62.423 1.00 92.12 343 ASP A C 1
ATOM 2719 O O . ASP A 1 343 ? 47.411 10.090 -61.273 1.00 92.12 343 ASP A O 1
ATOM 2723 N N . LEU A 1 344 ? 47.460 9.375 -63.400 1.00 92.00 344 LEU A N 1
ATOM 2724 C CA . LEU A 1 344 ? 46.519 8.269 -63.199 1.00 92.00 344 LEU A CA 1
ATOM 2725 C C . LEU A 1 344 ? 47.041 7.249 -62.176 1.00 92.00 344 LEU A C 1
ATOM 2727 O O . LEU A 1 344 ? 46.286 6.824 -61.305 1.00 92.00 344 LEU A O 1
ATOM 2731 N N . THR A 1 345 ? 48.338 6.931 -62.208 1.00 91.62 345 THR A N 1
ATOM 2732 C CA . THR A 1 345 ? 48.984 6.032 -61.236 1.00 91.62 345 THR A CA 1
ATOM 2733 C C . THR A 1 345 ? 48.930 6.618 -59.822 1.00 91.62 345 THR A C 1
ATOM 2735 O O . THR A 1 345 ? 48.602 5.906 -58.876 1.00 91.62 345 THR A O 1
ATOM 2738 N N . ARG A 1 346 ? 49.172 7.929 -59.658 1.00 92.06 346 ARG A N 1
ATOM 2739 C CA . ARG A 1 346 ? 49.029 8.608 -58.357 1.00 92.06 346 ARG A CA 1
ATOM 2740 C C . ARG A 1 346 ? 47.578 8.631 -57.872 1.00 92.06 346 ARG A C 1
ATOM 2742 O O . ARG A 1 346 ? 47.343 8.403 -56.690 1.00 92.06 346 ARG A O 1
ATOM 2749 N N . ARG A 1 347 ? 46.599 8.853 -58.758 1.00 91.38 347 ARG A N 1
ATOM 2750 C CA . ARG A 1 347 ? 45.167 8.780 -58.405 1.00 91.38 347 ARG A CA 1
ATOM 2751 C C . ARG A 1 347 ? 44.753 7.374 -57.972 1.00 91.38 347 ARG A C 1
ATOM 2753 O O . ARG A 1 347 ? 44.038 7.255 -56.983 1.00 91.38 347 ARG A O 1
ATOM 2760 N N . LEU A 1 348 ? 45.236 6.336 -58.657 1.00 91.81 348 LEU A N 1
ATOM 2761 C CA . LEU A 1 348 ? 44.997 4.940 -58.284 1.00 91.81 348 LEU A CA 1
ATOM 2762 C C . LEU A 1 348 ? 45.574 4.640 -56.892 1.00 91.81 348 LEU A C 1
ATOM 2764 O O . LEU A 1 348 ? 44.839 4.211 -56.015 1.00 91.81 348 LEU A O 1
ATOM 2768 N N . GLN A 1 349 ? 46.835 5.006 -56.637 1.00 92.94 349 GLN A N 1
ATOM 2769 C CA . GLN A 1 349 ? 47.471 4.836 -55.322 1.00 92.94 349 GLN A CA 1
ATOM 2770 C C . GLN A 1 349 ? 46.739 5.574 -54.187 1.00 92.94 349 GLN A C 1
ATOM 2772 O O . GLN A 1 349 ? 46.674 5.067 -53.066 1.00 92.94 349 GLN A O 1
ATOM 2777 N N . ILE A 1 350 ? 46.179 6.760 -54.460 1.00 91.44 350 ILE A N 1
ATOM 2778 C CA . ILE A 1 350 ? 45.326 7.487 -53.507 1.00 91.44 350 ILE A CA 1
ATOM 2779 C C . ILE A 1 350 ? 44.016 6.722 -53.272 1.00 91.44 350 ILE A C 1
ATOM 2781 O O . ILE A 1 350 ? 43.617 6.560 -52.121 1.00 91.44 350 ILE A O 1
ATOM 2785 N N . SER A 1 351 ? 43.382 6.203 -54.327 1.00 92.19 351 SER A N 1
ATOM 2786 C CA . SER A 1 351 ? 42.174 5.373 -54.225 1.00 92.19 351 SER A CA 1
ATOM 2787 C C . SER A 1 351 ? 42.420 4.107 -53.395 1.00 92.19 351 SER A C 1
ATOM 2789 O O . SER A 1 351 ? 41.665 3.833 -52.468 1.00 92.19 351 SER A O 1
ATOM 2791 N N . ASP A 1 352 ? 43.519 3.390 -53.638 1.00 91.75 352 ASP A N 1
ATOM 2792 C CA . ASP A 1 352 ? 43.899 2.180 -52.894 1.00 91.75 352 ASP A CA 1
ATOM 2793 C C . ASP A 1 352 ? 44.213 2.469 -51.417 1.00 91.75 352 ASP A C 1
ATOM 2795 O O . ASP A 1 352 ? 44.085 1.600 -50.553 1.00 91.75 352 ASP A O 1
ATOM 2799 N N . ALA A 1 353 ? 44.681 3.680 -51.099 1.00 90.06 353 ALA A N 1
ATOM 2800 C CA . ALA A 1 353 ? 44.860 4.130 -49.720 1.00 90.06 353 ALA A CA 1
ATOM 2801 C C . ALA A 1 353 ? 43.521 4.508 -49.060 1.00 90.06 353 ALA A C 1
ATOM 2803 O O . ALA A 1 353 ? 43.327 4.232 -47.877 1.00 90.06 353 ALA A O 1
ATOM 2804 N N . MET A 1 354 ? 42.586 5.098 -49.813 1.00 90.88 354 MET A N 1
ATOM 2805 C CA . MET A 1 354 ? 41.237 5.403 -49.327 1.00 90.88 354 MET A CA 1
ATOM 2806 C C . MET A 1 354 ? 40.421 4.135 -49.058 1.00 90.88 354 MET A C 1
ATOM 2808 O O . MET A 1 354 ? 39.805 4.056 -48.000 1.00 90.88 354 MET A O 1
ATOM 2812 N N . ILE A 1 355 ? 40.475 3.137 -49.948 1.00 91.19 355 ILE A N 1
ATOM 2813 C CA . ILE A 1 355 ? 39.806 1.837 -49.766 1.00 91.19 355 ILE A CA 1
ATOM 2814 C C . ILE A 1 355 ? 40.322 1.159 -48.492 1.00 91.19 355 ILE A C 1
ATOM 2816 O O . ILE A 1 355 ? 39.539 0.905 -47.587 1.00 91.19 355 ILE A O 1
ATOM 2820 N N . ARG A 1 356 ? 41.645 1.018 -48.325 1.00 89.94 356 ARG A N 1
ATOM 2821 C CA . ARG A 1 356 ? 42.220 0.427 -47.099 1.00 89.94 356 ARG A CA 1
ATOM 2822 C C . ARG A 1 356 ? 41.855 1.182 -45.816 1.00 89.94 356 ARG A C 1
ATOM 2824 O O . ARG A 1 356 ? 41.701 0.563 -44.769 1.00 89.94 356 ARG A O 1
ATOM 2831 N N . ASN A 1 357 ? 41.705 2.507 -45.870 1.00 90.69 357 ASN A N 1
ATOM 2832 C CA . ASN A 1 357 ? 41.217 3.278 -44.722 1.00 90.69 357 ASN A CA 1
ATOM 2833 C C . ASN A 1 357 ? 39.726 3.033 -44.443 1.00 90.69 357 ASN A C 1
ATOM 2835 O O . ASN A 1 357 ? 39.332 3.011 -43.279 1.00 90.69 357 ASN A O 1
ATOM 2839 N N . GLN A 1 358 ? 38.910 2.835 -45.480 1.00 91.06 358 GLN A N 1
ATOM 2840 C CA . GLN A 1 358 ? 37.506 2.452 -45.338 1.00 91.06 358 GLN A CA 1
ATOM 2841 C C . GLN A 1 358 ? 37.376 1.041 -44.748 1.00 91.06 358 GLN A C 1
ATOM 2843 O O . GLN A 1 358 ? 36.621 0.871 -43.794 1.00 91.06 358 GLN A O 1
ATOM 2848 N N . ASP A 1 359 ? 38.160 0.073 -45.228 1.00 89.94 359 ASP A N 1
ATOM 2849 C CA . ASP A 1 359 ? 38.184 -1.302 -44.707 1.00 89.94 359 ASP A CA 1
ATOM 2850 C C . ASP A 1 359 ? 38.597 -1.329 -43.223 1.00 89.94 359 ASP A C 1
ATOM 2852 O O . ASP A 1 359 ? 37.967 -1.996 -42.402 1.00 89.94 359 ASP A O 1
ATOM 2856 N N . ASN A 1 360 ? 39.613 -0.540 -42.844 1.00 89.38 360 ASN A N 1
ATOM 2857 C CA . ASN A 1 360 ? 40.012 -0.367 -41.443 1.00 89.38 360 ASN A CA 1
ATOM 2858 C C . ASN A 1 360 ? 38.880 0.243 -40.596 1.00 89.38 360 ASN A C 1
ATOM 2860 O O . ASN A 1 360 ? 38.615 -0.241 -39.498 1.00 89.38 360 ASN A O 1
ATOM 2864 N N . SER A 1 361 ? 38.183 1.265 -41.111 1.00 89.12 361 SER A N 1
ATOM 2865 C CA . SER A 1 361 ? 37.042 1.886 -40.422 1.00 89.12 361 SER A CA 1
ATOM 2866 C C . SER A 1 361 ? 35.885 0.901 -40.231 1.00 89.12 361 SER A C 1
ATOM 2868 O O . SER A 1 361 ? 35.303 0.860 -39.153 1.00 89.12 361 SER A O 1
ATOM 2870 N N . GLN A 1 362 ? 35.581 0.072 -41.235 1.00 90.06 362 GLN A N 1
ATOM 2871 C CA . GLN A 1 362 ? 34.561 -0.977 -41.133 1.00 90.06 362 GLN A CA 1
ATOM 2872 C C . GLN A 1 362 ? 34.961 -2.060 -40.122 1.00 90.06 362 GLN A C 1
ATOM 2874 O O . GLN A 1 362 ? 34.147 -2.461 -39.298 1.00 90.06 362 GLN A O 1
ATOM 2879 N N . CYS A 1 363 ? 36.229 -2.476 -40.116 1.00 92.50 363 CYS A N 1
ATOM 2880 C CA . CYS A 1 363 ? 36.770 -3.419 -39.136 1.00 92.50 363 CYS A CA 1
ATOM 2881 C C . CYS A 1 363 ? 36.659 -2.884 -37.693 1.00 92.50 363 CYS A C 1
ATOM 2883 O O . CYS A 1 363 ? 36.349 -3.636 -36.767 1.00 92.50 363 CYS A O 1
ATOM 2885 N N . ASP A 1 364 ? 36.877 -1.584 -37.480 1.00 89.38 364 ASP A N 1
ATOM 2886 C CA . ASP A 1 364 ? 36.717 -0.956 -36.165 1.00 89.38 364 ASP A CA 1
ATOM 2887 C C . ASP A 1 364 ? 35.237 -0.742 -35.786 1.00 89.38 364 ASP A C 1
ATOM 2889 O O . ASP A 1 364 ? 34.871 -0.976 -34.632 1.00 89.38 364 ASP A O 1
ATOM 2893 N N . GLU A 1 365 ? 34.359 -0.411 -36.740 1.00 88.25 365 GLU A N 1
ATOM 2894 C CA . GLU A 1 365 ? 32.900 -0.410 -36.543 1.00 88.25 365 GLU A CA 1
ATOM 2895 C C . GLU A 1 365 ? 32.379 -1.801 -36.138 1.00 88.25 365 GLU A C 1
ATOM 2897 O O . GLU A 1 365 ? 31.599 -1.911 -35.190 1.00 88.25 365 GLU A O 1
ATOM 2902 N N . GLU A 1 366 ? 32.847 -2.874 -36.783 1.00 91.00 366 GLU A N 1
ATOM 2903 C CA . GLU A 1 366 ? 32.482 -4.253 -36.439 1.00 91.00 366 GLU A CA 1
ATOM 2904 C C . GLU A 1 366 ? 32.966 -4.660 -35.041 1.00 91.00 366 GLU A C 1
ATOM 2906 O O . GLU A 1 366 ? 32.201 -5.275 -34.292 1.00 91.00 366 GLU A O 1
ATOM 2911 N N . LYS A 1 367 ? 34.190 -4.277 -34.643 1.00 90.19 367 LYS A N 1
ATOM 2912 C CA . LYS A 1 367 ? 34.703 -4.500 -33.275 1.00 90.19 367 LYS A CA 1
ATOM 2913 C C . LYS A 1 367 ? 33.864 -3.768 -32.233 1.00 90.19 367 LYS A C 1
ATOM 2915 O O . LYS A 1 367 ? 33.504 -4.365 -31.219 1.00 90.19 367 LYS A O 1
ATOM 2920 N N . VAL A 1 368 ? 33.517 -2.502 -32.476 1.00 90.00 368 VAL A N 1
ATOM 2921 C CA . VAL A 1 368 ? 32.651 -1.726 -31.574 1.00 90.00 368 VAL A CA 1
ATOM 2922 C C . VAL A 1 368 ? 31.255 -2.351 -31.506 1.00 90.00 368 VAL A C 1
ATOM 2924 O O . VAL A 1 368 ? 30.726 -2.546 -30.414 1.00 90.00 368 VAL A O 1
ATOM 2927 N N . ALA A 1 369 ? 30.678 -2.760 -32.638 1.00 88.50 369 ALA A N 1
ATOM 2928 C CA . ALA A 1 369 ? 29.385 -3.440 -32.681 1.00 88.50 369 ALA A CA 1
ATOM 2929 C C . ALA A 1 369 ? 29.408 -4.837 -32.027 1.00 88.50 369 ALA A C 1
ATOM 2931 O O . ALA A 1 369 ? 28.381 -5.300 -31.527 1.00 88.50 369 ALA A O 1
ATOM 2932 N N . ALA A 1 370 ? 30.544 -5.538 -32.026 1.00 89.56 370 ALA A N 1
ATOM 2933 C CA . ALA A 1 370 ? 30.732 -6.777 -31.274 1.00 89.56 370 ALA A CA 1
ATOM 2934 C C . ALA A 1 370 ? 30.798 -6.507 -29.762 1.00 89.56 370 ALA A C 1
ATOM 2936 O O . ALA A 1 370 ? 30.019 -7.096 -29.017 1.00 89.56 370 ALA A O 1
ATOM 2937 N N . ALA A 1 371 ? 31.629 -5.556 -29.324 1.00 88.94 371 ALA A N 1
ATOM 2938 C CA . ALA A 1 371 ? 31.769 -5.186 -27.914 1.00 88.94 371 ALA A CA 1
ATOM 2939 C C . ALA A 1 371 ? 30.454 -4.665 -27.302 1.00 88.94 371 ALA A C 1
ATOM 2941 O O . ALA A 1 371 ? 30.097 -5.045 -26.190 1.00 88.94 371 ALA A O 1
ATOM 2942 N N . VAL A 1 372 ? 29.687 -3.851 -28.040 1.00 89.44 372 VAL A N 1
ATOM 2943 C CA . VAL A 1 372 ? 28.361 -3.379 -27.602 1.00 89.44 372 VAL A CA 1
ATOM 2944 C C . VAL A 1 372 ? 27.361 -4.535 -27.497 1.00 89.44 372 VAL A C 1
ATOM 2946 O O . VAL A 1 372 ? 26.603 -4.590 -26.532 1.00 89.44 372 VAL A O 1
ATOM 2949 N N . ARG A 1 373 ? 27.365 -5.490 -28.441 1.00 91.50 373 ARG A N 1
ATOM 2950 C CA . ARG A 1 373 ? 26.508 -6.687 -28.350 1.00 91.50 373 ARG A CA 1
ATOM 2951 C C . ARG A 1 373 ? 26.855 -7.541 -27.132 1.00 91.50 373 ARG A C 1
ATOM 2953 O O . ARG A 1 373 ? 25.942 -7.936 -26.413 1.00 91.50 373 ARG A O 1
ATOM 2960 N N . GLU A 1 374 ? 28.142 -7.771 -26.881 1.00 92.75 374 GLU A N 1
ATOM 2961 C CA . GLU A 1 374 ? 28.609 -8.516 -25.710 1.00 92.75 374 GLU A CA 1
ATOM 2962 C C . GLU A 1 374 ? 28.214 -7.812 -24.401 1.00 92.75 374 GLU A C 1
ATOM 2964 O O . GLU A 1 374 ? 27.650 -8.449 -23.512 1.00 92.75 374 GLU A O 1
ATOM 2969 N N . GLN A 1 375 ? 28.413 -6.491 -24.301 1.00 91.31 375 GLN A N 1
ATOM 2970 C CA . GLN A 1 375 ? 27.989 -5.713 -23.134 1.00 91.31 375 GLN A CA 1
ATOM 2971 C C . GLN A 1 375 ? 26.472 -5.814 -22.908 1.00 91.31 375 GLN A C 1
ATOM 2973 O O . GLN A 1 375 ? 26.039 -6.120 -21.797 1.00 91.31 375 GLN A O 1
ATOM 2978 N N . CYS A 1 376 ? 25.653 -5.619 -23.948 1.00 89.75 376 CYS A N 1
ATOM 2979 C CA . CYS A 1 376 ? 24.200 -5.753 -23.831 1.00 89.75 376 CYS A CA 1
ATOM 2980 C C . CYS A 1 376 ? 23.771 -7.172 -23.420 1.00 89.75 376 CYS A C 1
ATOM 2982 O O . CYS A 1 376 ? 22.803 -7.322 -22.676 1.00 89.75 376 CYS A O 1
ATOM 2984 N N . GLU A 1 377 ? 24.473 -8.219 -23.862 1.00 92.69 377 GLU A N 1
ATOM 2985 C CA . GLU A 1 377 ? 24.188 -9.597 -23.451 1.00 92.69 377 GLU A CA 1
ATOM 2986 C C . GLU A 1 377 ? 24.568 -9.856 -21.980 1.00 92.69 377 GLU A C 1
ATOM 2988 O O . GLU A 1 377 ? 23.784 -10.463 -21.244 1.00 92.69 377 GLU A O 1
ATOM 2993 N N . GLN A 1 378 ? 25.701 -9.320 -21.510 1.00 91.75 378 GLN A N 1
ATOM 2994 C CA . GLN A 1 378 ? 26.103 -9.363 -20.097 1.00 91.75 378 GLN A CA 1
ATOM 2995 C C . GLN A 1 378 ? 25.122 -8.591 -19.189 1.00 91.75 378 GLN A C 1
ATOM 2997 O O . GLN A 1 378 ? 24.740 -9.083 -18.120 1.00 91.75 378 GLN A O 1
ATOM 3002 N N . GLU A 1 379 ? 24.656 -7.415 -19.618 1.00 90.62 379 GLU A N 1
ATOM 3003 C CA . GLU A 1 379 ? 23.638 -6.624 -18.914 1.00 90.62 379 GLU A CA 1
ATOM 3004 C C . GLU A 1 379 ? 22.289 -7.358 -18.868 1.00 90.62 379 GLU A C 1
ATOM 3006 O O . GLU A 1 379 ? 21.711 -7.517 -17.791 1.00 90.62 379 GLU A O 1
ATOM 3011 N N . LEU A 1 380 ? 21.817 -7.900 -19.998 1.00 89.62 380 LEU A N 1
ATOM 3012 C CA . LEU A 1 380 ? 20.591 -8.705 -20.055 1.00 89.62 380 LEU A CA 1
ATOM 3013 C C . LEU A 1 380 ? 20.672 -9.946 -19.161 1.00 89.62 380 LEU A C 1
ATOM 3015 O O . LEU A 1 380 ? 19.697 -10.270 -18.479 1.00 89.62 380 LEU A O 1
ATOM 3019 N N . GLN A 1 381 ? 21.816 -10.632 -19.117 1.00 92.38 381 GLN A N 1
ATOM 3020 C CA . GLN A 1 381 ? 21.990 -11.783 -18.234 1.00 92.38 381 GLN A CA 1
ATOM 3021 C C . GLN A 1 381 ? 22.022 -11.371 -16.755 1.00 92.38 381 GLN A C 1
ATOM 3023 O O . GLN A 1 381 ? 21.460 -12.069 -15.910 1.00 92.38 381 GLN A O 1
ATOM 3028 N N . THR A 1 382 ? 22.599 -10.212 -16.436 1.00 91.19 382 THR A N 1
ATOM 3029 C CA . THR A 1 382 ? 22.572 -9.640 -15.081 1.00 91.19 382 THR A CA 1
ATOM 3030 C C . THR A 1 382 ? 21.145 -9.287 -14.651 1.00 91.19 382 THR A C 1
ATOM 3032 O O . THR A 1 382 ? 20.743 -9.622 -13.535 1.00 91.19 382 THR A O 1
ATOM 3035 N N . ILE A 1 383 ? 20.347 -8.700 -15.550 1.00 90.06 383 ILE A N 1
ATOM 3036 C CA . ILE A 1 383 ? 18.927 -8.399 -15.322 1.00 90.06 383 ILE A CA 1
ATOM 3037 C C . ILE A 1 383 ? 18.124 -9.690 -15.109 1.00 90.06 383 ILE A C 1
ATOM 3039 O O . ILE A 1 383 ? 17.396 -9.775 -14.123 1.00 90.06 383 ILE A O 1
ATOM 3043 N N . ARG A 1 384 ? 18.299 -10.728 -15.945 1.00 92.12 384 ARG A N 1
ATOM 3044 C CA . ARG A 1 384 ? 17.652 -12.045 -15.746 1.00 92.12 384 ARG A CA 1
ATOM 3045 C C . ARG A 1 384 ? 17.967 -12.630 -14.369 1.00 92.12 384 ARG A C 1
ATOM 3047 O O . ARG A 1 384 ? 17.050 -12.951 -13.620 1.00 92.12 384 ARG A O 1
ATOM 3054 N N . ASN A 1 385 ? 19.249 -12.675 -14.001 1.00 90.94 385 ASN A N 1
ATOM 3055 C CA . ASN A 1 385 ? 19.698 -13.173 -12.699 1.00 90.94 385 ASN A CA 1
ATOM 3056 C C . ASN A 1 385 ? 19.117 -12.353 -11.523 1.00 90.94 385 ASN A C 1
ATOM 3058 O O . ASN A 1 385 ? 18.946 -12.881 -10.422 1.00 90.94 385 ASN A O 1
ATOM 3062 N N . HIS A 1 386 ? 18.841 -11.058 -11.716 1.00 91.19 386 HIS A N 1
ATOM 3063 C CA . HIS A 1 386 ? 18.171 -10.221 -10.719 1.00 91.19 386 HIS A CA 1
ATOM 3064 C C . HIS A 1 386 ? 16.665 -10.519 -10.644 1.00 91.19 386 HIS A C 1
ATOM 3066 O O . HIS A 1 386 ? 16.150 -10.727 -9.546 1.00 91.19 386 HIS A O 1
ATOM 3072 N N . CYS A 1 387 ? 15.976 -10.629 -11.784 1.00 88.38 387 CYS A N 1
ATOM 3073 C CA . CYS A 1 387 ? 14.566 -11.021 -11.850 1.00 88.38 387 CYS A CA 1
ATOM 3074 C C . CYS A 1 387 ? 14.320 -12.385 -11.187 1.00 88.38 387 CYS A C 1
ATOM 3076 O O . CYS A 1 387 ? 13.430 -12.490 -10.349 1.00 88.38 387 CYS A O 1
ATOM 3078 N N . GLU A 1 388 ? 15.151 -13.397 -11.459 1.00 91.00 388 GLU A N 1
ATOM 3079 C CA . GLU A 1 388 ? 15.053 -14.719 -10.819 1.00 91.00 388 GLU A CA 1
ATOM 3080 C C . GLU A 1 388 ? 15.191 -14.645 -9.285 1.00 91.00 388 GLU A C 1
ATOM 3082 O O . GLU A 1 388 ? 14.450 -15.311 -8.557 1.00 91.00 388 GLU A O 1
ATOM 3087 N N . LYS A 1 389 ? 16.089 -13.794 -8.764 1.00 91.12 389 LYS A N 1
ATOM 3088 C CA . LYS A 1 389 ? 16.231 -13.553 -7.314 1.00 91.12 389 LYS A CA 1
ATOM 3089 C C . LYS A 1 389 ? 15.012 -12.847 -6.719 1.00 91.12 389 LYS A C 1
ATOM 3091 O O . LYS A 1 389 ? 14.591 -13.195 -5.613 1.00 91.12 389 LYS A O 1
ATOM 3096 N N . VAL A 1 390 ? 14.447 -11.870 -7.430 1.00 89.75 390 VAL A N 1
ATOM 3097 C CA . VAL A 1 390 ? 13.232 -11.157 -7.007 1.00 89.75 390 VAL A CA 1
ATOM 3098 C C . VAL A 1 390 ? 12.030 -12.104 -7.009 1.00 89.75 390 VAL A C 1
ATOM 3100 O O . VAL A 1 390 ? 11.303 -12.145 -6.020 1.00 89.75 390 VAL A O 1
ATOM 3103 N N . GLU A 1 391 ? 11.866 -12.942 -8.036 1.00 91.56 391 GLU A N 1
ATOM 3104 C CA . GLU A 1 391 ? 10.829 -13.980 -8.076 1.00 91.56 391 GLU A CA 1
ATOM 3105 C C . GLU A 1 391 ? 10.979 -15.005 -6.946 1.00 91.56 391 GLU A C 1
ATOM 3107 O O . GLU A 1 391 ? 9.995 -15.348 -6.292 1.00 91.56 391 GLU A O 1
ATOM 3112 N N . ALA A 1 392 ? 12.198 -15.481 -6.671 1.00 90.69 392 ALA A N 1
ATOM 3113 C CA . ALA A 1 392 ? 12.451 -16.390 -5.554 1.00 90.69 392 ALA A CA 1
ATOM 3114 C C . ALA A 1 392 ? 12.112 -15.743 -4.196 1.00 90.69 392 ALA A C 1
ATOM 3116 O O . ALA A 1 392 ? 11.536 -16.395 -3.323 1.00 90.69 392 ALA A O 1
ATOM 3117 N N . SER A 1 393 ? 12.414 -14.450 -4.035 1.00 93.50 393 SER A N 1
ATOM 3118 C CA . SER A 1 393 ? 12.077 -13.684 -2.829 1.00 93.50 393 SER A CA 1
ATOM 3119 C C . SER A 1 393 ? 10.567 -13.473 -2.688 1.00 93.50 393 SER A C 1
ATOM 3121 O O . SER A 1 393 ? 10.032 -13.653 -1.595 1.00 93.50 393 SER A O 1
ATOM 3123 N N . LEU A 1 394 ? 9.865 -13.176 -3.788 1.00 90.06 394 LEU A N 1
ATOM 3124 C CA . LEU A 1 394 ? 8.405 -13.063 -3.821 1.00 90.06 394 LEU A CA 1
ATOM 3125 C C . LEU A 1 394 ? 7.732 -14.385 -3.439 1.00 90.06 394 LEU A C 1
ATOM 3127 O O . LEU A 1 394 ? 6.927 -14.392 -2.515 1.00 90.06 394 LEU A O 1
ATOM 3131 N N . ARG A 1 395 ? 8.127 -15.515 -4.044 1.00 91.06 395 ARG A N 1
ATOM 3132 C CA . ARG A 1 395 ? 7.575 -16.843 -3.700 1.00 91.06 395 ARG A CA 1
ATOM 3133 C C . ARG A 1 395 ? 7.821 -17.219 -2.232 1.00 91.06 395 ARG A C 1
ATOM 3135 O O . ARG A 1 395 ? 6.977 -17.856 -1.607 1.00 91.06 395 ARG A O 1
ATOM 3142 N N . SER A 1 396 ? 8.958 -16.809 -1.663 1.00 92.69 396 SER A N 1
ATOM 3143 C CA . SER A 1 396 ? 9.248 -16.973 -0.229 1.00 92.69 396 SER A CA 1
ATOM 3144 C C . SER A 1 396 ? 8.298 -16.141 0.646 1.00 92.69 396 SER A C 1
ATOM 3146 O O . SER A 1 396 ? 7.753 -16.649 1.627 1.00 92.69 396 SER A O 1
ATOM 3148 N N . LEU A 1 397 ? 8.036 -14.886 0.267 1.00 91.19 397 LEU A N 1
ATOM 3149 C CA . LEU A 1 397 ? 7.119 -13.988 0.976 1.00 91.19 397 LEU A CA 1
ATOM 3150 C C . LEU A 1 397 ? 5.647 -14.428 0.851 1.00 91.19 397 LEU A C 1
ATOM 3152 O O . LEU A 1 397 ? 4.891 -14.356 1.821 1.00 91.19 397 LEU A O 1
ATOM 3156 N N . GLU A 1 398 ? 5.237 -14.935 -0.313 1.00 90.81 398 GLU A N 1
ATOM 3157 C CA . GLU A 1 398 ? 3.925 -15.557 -0.540 1.00 90.81 398 GLU A CA 1
ATOM 3158 C C . GLU A 1 398 ? 3.724 -16.781 0.365 1.00 90.81 398 GLU A C 1
ATOM 3160 O O . GLU A 1 398 ? 2.670 -16.927 0.983 1.00 90.81 398 GLU A O 1
ATOM 3165 N N . LEU A 1 399 ? 4.751 -17.624 0.521 1.00 91.44 399 LEU A N 1
ATOM 3166 C CA . LEU A 1 399 ? 4.701 -18.773 1.426 1.00 91.44 399 LEU A CA 1
ATOM 3167 C C . LEU A 1 399 ? 4.585 -18.332 2.898 1.00 91.44 399 LEU A C 1
ATOM 3169 O O . LEU A 1 399 ? 3.705 -18.807 3.614 1.00 91.44 399 LEU A O 1
ATOM 3173 N N . GLN A 1 400 ? 5.413 -17.376 3.335 1.00 88.94 400 GLN A N 1
ATOM 3174 C CA . GLN A 1 400 ? 5.390 -16.851 4.709 1.00 88.94 400 GLN A CA 1
ATOM 3175 C C . GLN A 1 400 ? 4.062 -16.164 5.061 1.00 88.94 400 GLN A C 1
ATOM 3177 O O . GLN A 1 400 ? 3.516 -16.376 6.146 1.00 88.94 400 GLN A O 1
ATOM 3182 N N . SER A 1 401 ? 3.514 -15.361 4.145 1.00 88.94 401 SER A N 1
ATOM 3183 C CA . SER A 1 401 ? 2.210 -14.713 4.329 1.00 88.94 401 SER A CA 1
ATOM 3184 C C . SER A 1 401 ? 1.055 -15.720 4.284 1.00 88.94 401 SER A C 1
ATOM 3186 O O . SER A 1 401 ? 0.116 -15.598 5.074 1.00 88.94 401 SER A O 1
ATOM 3188 N N . GLY A 1 402 ? 1.150 -16.766 3.456 1.00 91.31 402 GLY A N 1
ATOM 3189 C CA . GLY A 1 402 ? 0.235 -17.908 3.462 1.00 91.31 402 GLY A CA 1
ATOM 3190 C C . GLY A 1 402 ? 0.200 -18.636 4.810 1.00 91.31 402 GLY A C 1
ATOM 3191 O O . GLY A 1 402 ? -0.881 -18.840 5.369 1.00 91.31 402 GLY A O 1
ATOM 3192 N N . ASP A 1 403 ? 1.365 -18.950 5.383 1.00 90.50 403 ASP A N 1
ATOM 3193 C CA . ASP A 1 403 ? 1.481 -19.581 6.705 1.00 90.50 403 ASP A CA 1
ATOM 3194 C C . ASP A 1 403 ? 0.954 -18.678 7.833 1.00 90.50 403 ASP A C 1
ATOM 3196 O O . ASP A 1 403 ? 0.240 -19.146 8.730 1.00 90.50 403 ASP A O 1
ATOM 3200 N N . ALA A 1 404 ? 1.238 -17.372 7.777 1.00 89.06 404 ALA A N 1
ATOM 3201 C CA . ALA A 1 404 ? 0.716 -16.392 8.727 1.00 89.06 404 ALA A CA 1
ATOM 3202 C C . ALA A 1 404 ? -0.820 -16.294 8.666 1.00 89.06 404 ALA A C 1
ATOM 3204 O O . ALA A 1 404 ? -1.487 -16.356 9.703 1.00 89.06 404 ALA A O 1
ATOM 3205 N N . LEU A 1 405 ? -1.402 -16.235 7.462 1.00 89.06 405 LEU A N 1
ATOM 3206 C CA . LEU A 1 405 ? -2.854 -16.263 7.259 1.00 89.06 405 LEU A CA 1
ATOM 3207 C C . LEU A 1 405 ? -3.472 -17.588 7.725 1.00 89.06 405 LEU A C 1
ATOM 3209 O O . LEU A 1 405 ? -4.533 -17.581 8.348 1.00 89.06 405 LEU A O 1
ATOM 3213 N N . ALA A 1 406 ? -2.815 -18.724 7.483 1.00 89.62 406 ALA A N 1
ATOM 3214 C CA . ALA A 1 406 ? -3.271 -20.028 7.960 1.00 89.62 406 ALA A CA 1
ATOM 3215 C C . ALA A 1 406 ? -3.218 -20.146 9.494 1.00 89.62 406 ALA A C 1
ATOM 3217 O O . ALA A 1 406 ? -4.027 -20.870 10.079 1.00 89.62 406 ALA A O 1
ATOM 3218 N N . LYS A 1 407 ? -2.280 -19.457 10.158 1.00 92.12 407 LYS A N 1
ATOM 3219 C CA . LYS A 1 407 ? -2.217 -19.357 11.624 1.00 92.12 407 LYS A CA 1
ATOM 3220 C C . LYS A 1 407 ? -3.333 -18.460 12.171 1.00 92.12 407 LYS A C 1
ATOM 3222 O O . LYS A 1 407 ? -4.032 -18.880 13.087 1.00 92.12 407 LYS A O 1
ATOM 3227 N N . LEU A 1 408 ? -3.547 -17.285 11.573 1.00 90.31 408 LEU A N 1
ATOM 3228 C CA . LEU A 1 408 ? -4.621 -16.363 11.964 1.00 90.31 408 LEU A CA 1
ATOM 3229 C C . LEU A 1 408 ? -6.017 -16.973 11.769 1.00 90.31 408 LEU A C 1
ATOM 3231 O O . LEU A 1 408 ? -6.866 -16.815 12.639 1.00 90.31 408 LEU A O 1
ATOM 3235 N N . ARG A 1 409 ? -6.253 -17.723 10.681 1.00 92.56 409 ARG A N 1
ATOM 3236 C CA . ARG A 1 409 ? -7.516 -18.460 10.471 1.00 92.56 409 ARG A CA 1
ATOM 3237 C C . ARG A 1 409 ? -7.798 -19.446 11.604 1.00 92.56 409 ARG A C 1
ATOM 3239 O O . ARG A 1 409 ? -8.883 -19.403 12.168 1.00 92.56 409 ARG A O 1
ATOM 3246 N N . ARG A 1 410 ? -6.806 -20.257 11.993 1.00 93.38 410 ARG A N 1
ATOM 3247 C CA . ARG A 1 410 ? -6.925 -21.183 13.134 1.00 93.38 410 ARG A CA 1
ATOM 3248 C C . ARG A 1 410 ? -7.200 -20.451 14.449 1.00 93.38 410 ARG A C 1
ATOM 3250 O O . ARG A 1 410 ? -8.060 -20.879 15.204 1.00 93.38 410 ARG A O 1
ATOM 3257 N N . GLU A 1 411 ? -6.536 -19.322 14.694 1.00 93.31 411 GLU A N 1
ATOM 3258 C CA . GLU A 1 411 ? -6.777 -18.509 15.895 1.00 93.31 411 GLU A CA 1
ATOM 3259 C C . GLU A 1 411 ? -8.198 -17.912 15.931 1.00 93.31 411 GLU A C 1
ATOM 3261 O O . GLU A 1 411 ? -8.808 -17.840 16.998 1.00 93.31 411 GLU A O 1
ATOM 3266 N N . VAL A 1 412 ? -8.752 -17.514 14.780 1.00 91.44 412 VAL A N 1
ATOM 3267 C CA . VAL A 1 412 ? -10.156 -17.083 14.661 1.00 91.44 412 VAL A CA 1
ATOM 3268 C C . VAL A 1 412 ? -11.106 -18.261 14.903 1.00 91.44 412 VAL A C 1
ATOM 3270 O O . VAL A 1 412 ? -12.001 -18.144 15.733 1.00 91.44 412 VAL A O 1
ATOM 3273 N N . GLU A 1 413 ? -10.866 -19.421 14.286 1.00 92.75 413 GLU A N 1
ATOM 3274 C CA . GLU A 1 413 ? -11.659 -20.647 14.488 1.00 92.75 413 GLU A CA 1
ATOM 3275 C C . GLU A 1 413 ? -11.629 -21.164 15.941 1.00 92.75 413 GLU A C 1
ATOM 3277 O O . GLU A 1 413 ? -12.604 -21.758 16.409 1.00 92.75 413 GLU A O 1
ATOM 3282 N N . ASP A 1 414 ? -10.522 -20.971 16.665 1.00 91.62 414 ASP A N 1
ATOM 3283 C CA . ASP A 1 414 ? -10.413 -21.272 18.099 1.00 91.62 414 ASP A CA 1
ATOM 3284 C C . ASP A 1 414 ? -11.189 -20.244 18.949 1.00 91.62 414 ASP A C 1
ATOM 3286 O O . ASP A 1 414 ? -11.908 -20.622 19.879 1.00 91.62 414 ASP A O 1
ATOM 3290 N N . LYS A 1 415 ? -11.105 -18.946 18.615 1.00 92.56 415 LYS A N 1
ATOM 3291 C CA . LYS A 1 415 ? -11.851 -17.874 19.302 1.00 92.56 415 LYS A CA 1
ATOM 3292 C C . LYS A 1 415 ? -13.359 -17.980 19.094 1.00 92.56 415 LYS A C 1
ATOM 3294 O O . LYS A 1 415 ? -14.103 -17.772 20.050 1.00 92.56 415 LYS A O 1
ATOM 3299 N N . ASP A 1 416 ? -13.812 -18.334 17.897 1.00 91.19 416 ASP A N 1
ATOM 3300 C CA . ASP A 1 416 ? -15.234 -18.521 17.613 1.00 91.19 416 ASP A CA 1
ATOM 3301 C C . ASP A 1 416 ? -15.778 -19.778 18.309 1.00 91.19 416 ASP A C 1
ATOM 3303 O O . ASP A 1 416 ? -16.817 -19.696 18.961 1.00 91.19 416 ASP A O 1
ATOM 3307 N N . ARG A 1 417 ? -15.025 -20.890 18.347 1.00 94.00 417 ARG A N 1
ATOM 3308 C CA . ARG A 1 417 ? -15.384 -22.052 19.189 1.00 94.00 417 ARG A CA 1
ATOM 3309 C C . ARG A 1 417 ? -15.479 -21.702 20.676 1.00 94.00 417 ARG A C 1
ATOM 3311 O O . ARG A 1 417 ? -16.398 -22.170 21.350 1.00 94.00 417 ARG A O 1
ATOM 3318 N N . ARG A 1 418 ? -14.576 -20.861 21.200 1.00 94.12 418 ARG A N 1
ATOM 3319 C CA . ARG A 1 418 ? -14.663 -20.392 22.594 1.00 94.12 418 ARG A CA 1
ATOM 3320 C C . ARG A 1 418 ? -15.838 -19.433 22.812 1.00 94.12 418 ARG A C 1
ATOM 3322 O O . ARG A 1 418 ? -16.428 -19.457 23.889 1.00 94.12 418 ARG A O 1
ATOM 3329 N N . ARG A 1 419 ? -16.214 -18.630 21.810 1.00 90.88 419 ARG A N 1
ATOM 3330 C CA . ARG A 1 419 ? -17.421 -17.790 21.846 1.00 90.88 419 ARG A CA 1
ATOM 3331 C C . ARG A 1 419 ? -18.685 -18.644 21.925 1.00 90.88 419 ARG A C 1
ATOM 3333 O O . ARG A 1 419 ? -19.468 -18.435 22.841 1.00 90.88 419 ARG A O 1
ATOM 3340 N N . GLU A 1 420 ? -18.840 -19.639 21.052 1.00 92.25 420 GLU A N 1
ATOM 3341 C CA . GLU A 1 420 ? -19.977 -20.576 21.086 1.00 92.25 420 GLU A CA 1
ATOM 3342 C C . GLU A 1 420 ? -20.085 -21.320 22.426 1.00 92.25 420 GLU A C 1
ATOM 3344 O O . GLU A 1 420 ? -21.177 -21.643 22.889 1.00 92.25 420 GLU A O 1
ATOM 3349 N N . GLU A 1 421 ? -18.949 -21.638 23.051 1.00 93.19 421 GLU A N 1
ATOM 3350 C CA . GLU A 1 421 ? -18.912 -22.285 24.362 1.00 93.19 421 GLU A CA 1
ATOM 3351 C C . GLU A 1 421 ? -19.353 -21.345 25.487 1.00 93.19 421 GLU A C 1
ATOM 3353 O O . GLU A 1 421 ? -20.192 -21.730 26.300 1.00 93.19 421 GLU A O 1
ATOM 3358 N N . LEU A 1 422 ? -18.877 -20.098 25.479 1.00 90.38 422 LEU A N 1
ATOM 3359 C CA . LEU A 1 422 ? -19.338 -19.059 26.401 1.00 90.38 422 LEU A CA 1
ATOM 3360 C C . LEU A 1 422 ? -20.822 -18.722 26.193 1.00 90.38 422 LEU A C 1
ATOM 3362 O O . LEU A 1 422 ? -21.532 -18.526 27.170 1.00 90.38 422 LEU A O 1
ATOM 3366 N N . GLU A 1 423 ? -21.318 -18.695 24.954 1.00 92.94 423 GLU A N 1
ATOM 3367 C CA . GLU A 1 423 ? -22.742 -18.490 24.649 1.00 92.94 423 GLU A CA 1
ATOM 3368 C C . GLU A 1 423 ? -23.604 -19.637 25.202 1.00 92.94 423 GLU A C 1
ATOM 3370 O O . GLU A 1 423 ? -24.623 -19.375 25.843 1.00 92.94 423 GLU A O 1
ATOM 3375 N N . ARG A 1 424 ? -23.153 -20.895 25.072 1.00 93.75 424 ARG A N 1
ATOM 3376 C CA . ARG A 1 424 ? -23.796 -22.068 25.698 1.00 93.75 424 ARG A CA 1
ATOM 3377 C C . ARG A 1 424 ? -23.772 -22.016 27.232 1.00 93.75 424 ARG A C 1
ATOM 3379 O O . ARG A 1 424 ? -24.764 -22.371 27.868 1.00 93.75 424 ARG A O 1
ATOM 3386 N N . GLU A 1 425 ? -22.674 -21.569 27.845 1.00 92.44 425 GLU A N 1
ATOM 3387 C CA . GLU A 1 425 ? -22.600 -21.341 29.298 1.00 92.44 425 GLU A CA 1
ATOM 3388 C C . GLU A 1 425 ? -23.563 -20.225 29.747 1.00 92.44 425 GLU A C 1
ATOM 3390 O O . GLU A 1 425 ? -24.250 -20.369 30.760 1.00 92.44 425 GLU A O 1
ATOM 3395 N N . LEU A 1 426 ? -23.665 -19.139 28.977 1.00 89.75 426 LEU A N 1
ATOM 3396 C CA . LEU A 1 426 ? -24.532 -17.994 29.264 1.00 89.75 426 LEU A CA 1
ATOM 3397 C C . LEU A 1 426 ? -26.018 -18.372 29.128 1.00 89.75 426 LEU A C 1
ATOM 3399 O O . LEU A 1 426 ? -26.814 -18.031 30.002 1.00 89.75 426 LEU A O 1
ATOM 3403 N N . GLU A 1 427 ? -26.390 -19.145 28.104 1.00 93.38 427 GLU A N 1
ATOM 3404 C CA . GLU A 1 427 ? -27.733 -19.723 27.958 1.00 93.38 427 GLU A CA 1
ATOM 3405 C C . GLU A 1 427 ? -28.070 -20.666 29.128 1.00 93.38 427 GLU A C 1
ATOM 3407 O O . GLU A 1 427 ? -29.165 -20.594 29.695 1.00 93.38 427 GLU A O 1
ATOM 3412 N N . LYS A 1 428 ? -27.125 -21.514 29.559 1.00 93.44 428 LYS A N 1
ATOM 3413 C CA . LYS A 1 428 ? -27.312 -22.380 30.734 1.00 93.44 428 LYS A CA 1
ATOM 3414 C C . LYS A 1 428 ? -27.557 -21.561 32.006 1.00 93.44 428 LYS A C 1
ATOM 3416 O O . LYS A 1 428 ? -28.523 -21.832 32.716 1.00 93.44 428 LYS A O 1
ATOM 3421 N N . LEU A 1 429 ? -26.745 -20.533 32.260 1.00 91.25 429 LEU A N 1
ATOM 3422 C CA . LEU A 1 429 ? -26.903 -19.638 33.413 1.00 91.25 429 LEU A CA 1
ATOM 3423 C C . LE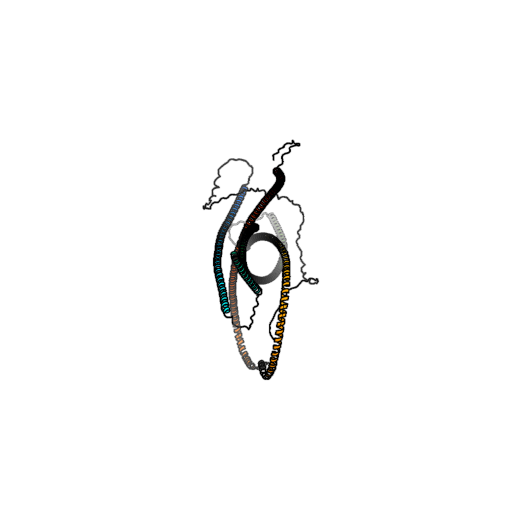U A 1 429 ? -28.214 -18.838 33.359 1.00 91.25 429 LEU A C 1
ATOM 3425 O O . LEU A 1 429 ? -28.859 -18.654 34.389 1.00 91.25 429 LEU A O 1
ATOM 3429 N N . GLN A 1 430 ? -28.656 -18.391 32.179 1.00 90.69 430 GLN A N 1
ATOM 3430 C CA . GLN A 1 430 ? -29.963 -17.742 32.025 1.00 90.69 430 GLN A CA 1
ATOM 3431 C C . GLN A 1 430 ? -31.117 -18.689 32.366 1.00 90.69 430 GLN A C 1
ATOM 3433 O O . GLN A 1 430 ? -32.064 -18.271 33.034 1.00 90.69 430 GLN A O 1
ATOM 3438 N N . ASN A 1 431 ? -31.028 -19.957 31.957 1.00 92.12 431 ASN A N 1
ATOM 3439 C CA . ASN A 1 431 ? -32.014 -20.977 32.306 1.00 92.12 431 ASN A CA 1
ATOM 3440 C C . ASN A 1 431 ? -32.009 -21.290 33.814 1.00 92.12 431 ASN A C 1
ATOM 3442 O O . ASN A 1 431 ? -33.079 -21.345 34.416 1.00 92.12 431 ASN A O 1
ATOM 3446 N N . GLU A 1 432 ? -30.837 -21.411 34.445 1.00 91.88 432 GLU A N 1
ATOM 3447 C CA . GLU A 1 432 ? -30.709 -21.588 35.903 1.00 91.88 432 GLU A CA 1
ATOM 3448 C C . GLU A 1 432 ? -31.318 -20.400 36.672 1.00 91.88 432 GLU A C 1
ATOM 3450 O O . GLU A 1 432 ? -32.161 -20.598 37.546 1.00 91.88 432 GLU A O 1
ATOM 3455 N N . VAL A 1 433 ? -31.011 -19.158 36.278 1.00 91.50 433 VAL A N 1
ATOM 3456 C CA . VAL A 1 433 ? -31.604 -17.943 36.872 1.00 91.50 433 VAL A CA 1
ATOM 3457 C C . VAL A 1 433 ? -33.116 -17.852 36.621 1.00 91.50 433 VAL A C 1
ATOM 3459 O O . VAL A 1 433 ? -33.856 -17.349 37.470 1.00 91.50 433 VAL A O 1
ATOM 3462 N N . ALA A 1 434 ? -33.616 -18.320 35.475 1.00 89.81 434 ALA A N 1
ATOM 3463 C CA . ALA A 1 434 ? -35.052 -18.372 35.201 1.00 89.81 434 ALA A CA 1
ATOM 3464 C C . ALA A 1 434 ? -35.770 -19.402 36.093 1.00 89.81 434 ALA A C 1
ATOM 3466 O O . ALA A 1 434 ? -36.875 -19.133 36.575 1.00 89.81 434 ALA A O 1
ATOM 3467 N N . GLU A 1 435 ? -35.132 -20.543 36.355 1.00 92.44 435 GLU A N 1
ATOM 3468 C CA . GLU A 1 435 ? -35.636 -21.587 37.248 1.00 92.44 435 GLU A CA 1
ATOM 3469 C C . GLU A 1 435 ? -35.620 -21.119 38.717 1.00 92.44 435 GLU A C 1
ATOM 3471 O O . GLU A 1 435 ? -36.642 -21.216 39.400 1.00 92.44 435 GLU A O 1
ATOM 3476 N N . GLU A 1 436 ? -34.537 -20.478 39.178 1.00 90.38 436 GLU A N 1
ATOM 3477 C CA . GLU A 1 436 ? -34.476 -19.836 40.502 1.00 90.38 436 GLU A CA 1
ATOM 3478 C C . GLU A 1 436 ? -35.556 -18.758 40.667 1.00 90.38 436 GLU A C 1
ATOM 3480 O O . GLU A 1 436 ? -36.235 -18.708 41.695 1.00 90.38 436 GLU A O 1
ATOM 3485 N N . ARG A 1 437 ? -35.781 -17.914 39.649 1.00 90.12 437 ARG A N 1
ATOM 3486 C CA . ARG A 1 437 ? -36.849 -16.898 39.672 1.00 90.12 437 ARG A CA 1
ATOM 3487 C C . ARG A 1 437 ? -38.240 -17.525 39.762 1.00 90.12 437 ARG A C 1
ATOM 3489 O O . ARG A 1 437 ? -39.074 -17.011 40.510 1.00 90.12 437 ARG A O 1
ATOM 3496 N N . ARG A 1 438 ? -38.500 -18.636 39.060 1.00 89.50 438 ARG A N 1
ATOM 3497 C CA . ARG A 1 438 ? -39.749 -19.407 39.220 1.00 89.50 438 ARG A CA 1
ATOM 3498 C C . ARG A 1 438 ? -39.887 -19.955 40.635 1.00 89.50 438 ARG A C 1
ATOM 3500 O O . ARG A 1 438 ? -40.956 -19.823 41.226 1.00 89.50 438 ARG A O 1
ATOM 3507 N N . GLN A 1 439 ? -38.827 -20.545 41.181 1.00 90.56 439 GLN A N 1
ATOM 3508 C CA . GLN A 1 439 ? -38.848 -21.142 42.514 1.00 90.56 439 GLN A CA 1
ATOM 3509 C C . GLN A 1 439 ? -39.034 -20.082 43.610 1.00 90.56 439 GLN A C 1
ATOM 3511 O O . GLN A 1 439 ? -39.822 -20.284 44.534 1.00 90.56 439 GLN A O 1
ATOM 3516 N N . TYR A 1 440 ? -38.392 -18.920 43.475 1.00 90.31 440 TYR A N 1
ATOM 3517 C CA . TYR A 1 440 ? -38.598 -17.774 44.357 1.00 90.31 440 TYR A CA 1
ATOM 3518 C C . TYR A 1 440 ? -40.033 -17.236 44.266 1.00 90.31 440 TYR A C 1
ATOM 3520 O O . TYR A 1 440 ? -40.669 -17.046 45.299 1.00 90.31 440 TYR A O 1
ATOM 3528 N N . SER A 1 441 ? -40.581 -17.071 43.054 1.00 91.31 441 SER A N 1
ATOM 3529 C CA . SER A 1 441 ? -41.987 -16.679 42.862 1.00 91.31 441 SER A CA 1
ATOM 3530 C C . SER A 1 441 ? -42.944 -17.662 43.541 1.00 91.31 441 SER A C 1
ATOM 3532 O O . SER A 1 441 ? -43.837 -17.240 44.269 1.00 91.31 441 SER A O 1
ATOM 3534 N N . LEU A 1 442 ? -42.721 -18.969 43.370 1.00 90.44 442 LEU A N 1
ATOM 3535 C CA . LEU A 1 442 ? -43.539 -20.012 43.988 1.00 90.44 442 LEU A CA 1
ATOM 3536 C C . LEU A 1 442 ? -43.469 -19.961 45.524 1.00 90.44 442 LEU A C 1
ATOM 3538 O O . LEU A 1 442 ? -44.496 -20.094 46.189 1.00 90.44 442 LEU A O 1
ATOM 3542 N N . ASN A 1 443 ? -42.283 -19.731 46.094 1.00 88.75 443 ASN A N 1
ATOM 3543 C CA . ASN A 1 443 ? -42.112 -19.564 47.539 1.00 88.75 443 ASN A CA 1
ATOM 3544 C C . ASN A 1 443 ? -42.857 -18.321 48.052 1.00 88.75 443 ASN A C 1
ATOM 3546 O O . ASN A 1 443 ? -43.592 -18.416 49.035 1.00 88.75 443 ASN A O 1
ATOM 3550 N N . VAL A 1 444 ? -42.740 -17.185 47.355 1.00 87.56 444 VAL A N 1
ATOM 3551 C CA . VAL A 1 444 ? -43.467 -15.945 47.676 1.00 87.56 444 VAL A CA 1
ATOM 3552 C C . VAL A 1 444 ? -44.983 -16.149 47.590 1.00 87.56 444 VAL A C 1
ATOM 3554 O O . VAL A 1 444 ? -45.710 -15.677 48.463 1.00 87.56 444 VAL A O 1
ATOM 3557 N N . ASP A 1 445 ? -45.487 -16.896 46.606 1.00 88.44 445 ASP A N 1
ATOM 3558 C CA . ASP A 1 445 ? -46.913 -17.226 46.493 1.00 88.44 445 ASP A CA 1
ATOM 3559 C C . ASP A 1 445 ? -47.403 -18.124 47.645 1.00 88.44 445 ASP A C 1
ATOM 3561 O O . ASP A 1 445 ? -48.494 -17.909 48.185 1.00 88.44 445 ASP A O 1
ATOM 3565 N N . VAL A 1 446 ? -46.589 -19.093 48.080 1.00 89.31 446 VAL A N 1
ATOM 3566 C CA . VAL A 1 446 ? -46.878 -19.958 49.239 1.00 89.31 446 VAL A CA 1
ATOM 3567 C C . VAL A 1 446 ? -46.875 -19.161 50.550 1.00 89.31 446 VAL A C 1
ATOM 3569 O O . VAL A 1 446 ? -47.792 -19.315 51.366 1.00 89.31 446 VAL A O 1
ATOM 3572 N N . GLU A 1 447 ? -45.900 -18.273 50.751 1.00 89.88 447 GLU A N 1
ATOM 3573 C CA . GLU A 1 447 ? -45.855 -17.373 51.907 1.00 89.88 447 GLU A CA 1
ATOM 3574 C C . GLU A 1 447 ? -47.041 -16.403 51.905 1.00 89.88 447 GLU A C 1
ATOM 3576 O O . GLU A 1 447 ? -47.751 -16.302 52.907 1.00 89.88 447 GLU A O 1
ATOM 3581 N N . ASN A 1 448 ? -47.350 -15.774 50.769 1.00 87.31 448 ASN A N 1
ATOM 3582 C CA . ASN A 1 448 ? -48.519 -14.908 50.611 1.00 87.31 448 ASN A CA 1
ATOM 3583 C C . ASN A 1 448 ? -49.832 -15.649 50.899 1.00 87.31 448 ASN A C 1
ATOM 3585 O O . ASN A 1 448 ? -50.708 -15.105 51.574 1.00 87.31 448 ASN A O 1
ATOM 3589 N N . ALA A 1 449 ? -49.981 -16.902 50.457 1.00 89.00 449 ALA A N 1
ATOM 3590 C CA . ALA A 1 449 ? -51.140 -17.728 50.791 1.00 89.00 449 ALA A CA 1
ATOM 3591 C C . ALA A 1 449 ? -51.228 -18.020 52.303 1.00 89.00 449 ALA A C 1
ATOM 3593 O O . ALA A 1 449 ? -52.318 -17.960 52.886 1.00 89.00 449 ALA A O 1
ATOM 3594 N N . SER A 1 450 ? -50.090 -18.278 52.956 1.00 92.94 450 SER A N 1
ATOM 3595 C CA . SER A 1 450 ? -49.989 -18.465 54.410 1.00 92.94 450 SER A CA 1
ATOM 3596 C C . SER A 1 450 ? -50.364 -17.192 55.182 1.00 92.94 450 SER A C 1
ATOM 3598 O O . SER A 1 450 ? -51.241 -17.227 56.053 1.00 92.94 450 SER A O 1
ATOM 3600 N N . TYR A 1 451 ? -49.791 -16.042 54.814 1.00 91.06 451 TYR A N 1
ATOM 3601 C CA . TYR A 1 451 ? -50.107 -14.747 55.416 1.00 91.06 451 TYR A CA 1
ATOM 3602 C C . TYR A 1 451 ? -51.567 -14.357 55.191 1.00 91.06 451 TYR A C 1
ATOM 3604 O O . TYR A 1 451 ? -52.238 -13.967 56.144 1.00 91.06 451 TYR A O 1
ATOM 3612 N N . LYS A 1 452 ? -52.112 -14.549 53.985 1.00 92.06 452 LYS A N 1
ATOM 3613 C CA . LYS A 1 452 ? -53.530 -14.300 53.684 1.00 92.06 452 LYS A CA 1
ATOM 3614 C C . LYS A 1 452 ? -54.448 -15.157 54.558 1.00 92.06 452 LYS A C 1
ATOM 3616 O O . LYS A 1 452 ? -55.387 -14.629 55.146 1.00 92.06 452 LYS A O 1
ATOM 3621 N N . LYS A 1 453 ? -54.131 -16.445 54.741 1.00 91.50 453 LYS A N 1
ATOM 3622 C CA . LYS A 1 453 ? -54.844 -17.338 55.672 1.00 91.50 453 LYS A CA 1
ATOM 3623 C C . LYS A 1 453 ? -54.744 -16.855 57.124 1.00 91.50 453 LYS A C 1
ATOM 3625 O O . LYS A 1 453 ? -55.741 -16.898 57.845 1.00 91.50 453 LYS A O 1
ATOM 3630 N N . LYS A 1 454 ? -53.575 -16.370 57.559 1.00 93.31 454 LYS A N 1
ATOM 3631 C CA . LYS A 1 454 ? -53.372 -15.836 58.915 1.00 93.31 454 LYS A CA 1
ATOM 3632 C C . LYS A 1 454 ? -54.130 -14.525 59.145 1.00 93.31 454 LYS A C 1
ATOM 3634 O O . LYS A 1 454 ? -54.744 -14.371 60.197 1.00 93.31 454 LYS A O 1
ATOM 3639 N N . ILE A 1 455 ? -54.146 -13.627 58.160 1.00 88.94 455 ILE A N 1
ATOM 3640 C CA . ILE A 1 455 ? -54.942 -12.393 58.162 1.00 88.94 455 ILE A CA 1
ATOM 3641 C C . ILE A 1 455 ? -56.430 -12.735 58.270 1.00 88.94 455 ILE A C 1
ATOM 3643 O O . ILE A 1 455 ? -57.096 -12.207 59.155 1.00 88.94 455 ILE A O 1
ATOM 3647 N N . SER A 1 456 ? -56.940 -13.678 57.469 1.00 90.75 456 SER A N 1
ATOM 3648 C CA . SER A 1 456 ? -58.339 -14.122 57.564 1.00 90.75 456 SER A CA 1
ATOM 3649 C C . SER A 1 456 ? -58.685 -14.702 58.942 1.00 90.75 456 SER A C 1
ATOM 3651 O O . SER A 1 456 ? -59.747 -14.403 59.477 1.00 90.75 456 SER A O 1
ATOM 3653 N N . GLN A 1 457 ? -57.785 -15.475 59.565 1.00 89.75 457 GLN A N 1
ATOM 3654 C CA . GLN A 1 457 ? -57.980 -15.957 60.940 1.00 89.75 457 GLN A CA 1
ATOM 3655 C C . GLN A 1 457 ? -58.043 -14.813 61.963 1.00 89.75 457 GLN A C 1
ATOM 3657 O O . GLN A 1 457 ? -58.918 -14.819 62.827 1.00 89.75 457 GLN A O 1
ATOM 3662 N N . LEU A 1 458 ? -57.136 -13.835 61.871 1.00 89.94 458 LEU A N 1
ATOM 3663 C CA . LEU A 1 458 ? -57.113 -12.672 62.765 1.00 89.94 458 LEU A CA 1
ATOM 3664 C C . LEU A 1 458 ? -58.349 -11.780 62.572 1.00 89.94 458 LEU A C 1
ATOM 3666 O O . LEU A 1 458 ? -58.890 -11.277 63.550 1.00 89.94 458 LEU A O 1
ATOM 3670 N N . GLN A 1 459 ? -58.838 -11.635 61.338 1.00 90.75 459 GLN A N 1
ATOM 3671 C CA . GLN A 1 459 ? -60.084 -10.926 61.032 1.00 90.75 459 GLN A CA 1
ATOM 3672 C C . GLN A 1 459 ? -61.303 -11.616 61.658 1.00 90.75 459 GLN A C 1
ATOM 3674 O O . GLN A 1 459 ? -62.115 -10.938 62.282 1.00 90.75 459 GLN A O 1
ATOM 3679 N N . CYS A 1 460 ? -61.407 -12.949 61.581 1.00 89.25 460 CYS A N 1
ATOM 3680 C CA . CYS A 1 460 ? -62.460 -13.686 62.290 1.00 89.25 460 CYS A CA 1
ATOM 3681 C C . CYS A 1 460 ? -62.365 -13.506 63.815 1.00 89.25 460 CYS A C 1
ATOM 3683 O O . CYS A 1 460 ? -63.382 -13.284 64.463 1.00 89.25 460 CYS A O 1
ATOM 3685 N N . GLN A 1 461 ? -61.156 -13.544 64.389 1.00 89.75 461 GLN A N 1
ATOM 3686 C CA . GLN A 1 461 ? -60.952 -13.326 65.828 1.00 89.75 461 GLN A CA 1
ATOM 3687 C C . GLN A 1 461 ? -61.332 -11.906 66.273 1.00 89.75 461 GLN A C 1
ATOM 3689 O O . GLN A 1 461 ? -61.951 -11.749 67.323 1.00 89.75 461 GLN A O 1
ATOM 3694 N N . LEU A 1 462 ? -61.003 -10.883 65.477 1.00 87.88 462 LEU A N 1
ATOM 3695 C CA . LEU A 1 462 ? -61.448 -9.508 65.718 1.00 87.88 462 LEU A CA 1
ATOM 3696 C C . LEU A 1 462 ? -62.975 -9.411 65.670 1.00 87.88 462 LEU A C 1
ATOM 3698 O O . LEU A 1 462 ? -63.570 -8.914 66.616 1.00 87.88 462 LEU A O 1
ATOM 3702 N N . GLN A 1 463 ? -63.613 -9.979 64.644 1.00 90.31 463 GLN A N 1
ATOM 3703 C CA . GLN A 1 463 ? -65.070 -9.956 64.498 1.00 90.31 463 GLN A CA 1
ATOM 3704 C C . GLN A 1 463 ? -65.799 -10.686 65.646 1.00 90.31 463 GLN A C 1
ATOM 3706 O O . GLN A 1 463 ? -66.855 -10.233 66.098 1.00 90.31 463 GLN A O 1
ATOM 3711 N N . ASP A 1 464 ? -65.228 -11.778 66.167 1.00 89.62 464 ASP A N 1
ATOM 3712 C CA . ASP A 1 464 ? -65.718 -12.456 67.373 1.00 89.62 464 ASP A CA 1
ATOM 3713 C C . ASP A 1 464 ? -65.558 -11.587 68.633 1.00 89.62 464 ASP A C 1
ATOM 3715 O O . ASP A 1 464 ? -66.467 -11.558 69.468 1.00 89.62 464 ASP A O 1
ATOM 3719 N N . MET A 1 465 ? -64.438 -10.866 68.785 1.00 88.62 465 MET A N 1
ATOM 3720 C CA . MET A 1 465 ? -64.233 -9.937 69.906 1.00 88.62 465 MET A CA 1
ATOM 3721 C C . MET A 1 465 ? -65.147 -8.714 69.822 1.00 88.62 465 MET A C 1
ATOM 3723 O O . MET A 1 465 ? -65.748 -8.357 70.832 1.00 88.62 465 MET A O 1
ATOM 3727 N N . ASP A 1 466 ? -65.331 -8.126 68.640 1.00 89.94 466 ASP A N 1
ATOM 3728 C CA . ASP A 1 466 ? -66.286 -7.039 68.413 1.00 89.94 466 ASP A CA 1
ATOM 3729 C C . ASP A 1 466 ? -67.700 -7.507 68.774 1.00 89.94 466 ASP A C 1
ATOM 3731 O O . ASP A 1 466 ? -68.400 -6.848 69.536 1.00 89.94 466 ASP A O 1
ATOM 3735 N N . THR A 1 467 ? -68.090 -8.716 68.357 1.00 89.50 467 THR A N 1
ATOM 3736 C CA . THR A 1 467 ? -69.381 -9.326 68.724 1.00 89.50 467 THR A CA 1
ATOM 3737 C C . THR A 1 467 ? -69.516 -9.581 70.236 1.00 89.50 467 THR A C 1
ATOM 3739 O O . THR A 1 467 ? -70.631 -9.582 70.767 1.00 89.50 467 THR A O 1
ATOM 3742 N N . GLN A 1 468 ? -68.415 -9.812 70.959 1.00 90.56 468 GLN A N 1
ATOM 3743 C CA . GLN A 1 468 ? -68.410 -9.920 72.425 1.00 90.56 468 GLN A CA 1
ATOM 3744 C C . GLN A 1 468 ? -68.504 -8.549 73.105 1.00 90.56 468 GLN A C 1
ATOM 3746 O O . GLN A 1 468 ? -69.291 -8.405 74.041 1.00 90.56 468 GLN A O 1
ATOM 3751 N N . LEU A 1 469 ? -67.773 -7.543 72.617 1.00 88.62 469 LEU A N 1
ATOM 3752 C CA . LEU A 1 469 ? -67.867 -6.156 73.079 1.00 88.62 469 LEU A CA 1
ATOM 3753 C C . LEU A 1 469 ? -69.291 -5.624 72.910 1.00 88.62 469 LEU A C 1
ATOM 3755 O O . LEU A 1 469 ? -69.868 -5.116 73.864 1.00 88.62 469 LEU A O 1
ATOM 3759 N N . ASP A 1 470 ? -69.902 -5.854 71.751 1.00 88.75 470 ASP A N 1
ATOM 3760 C CA . ASP A 1 470 ? -71.266 -5.432 71.430 1.00 88.75 470 ASP A CA 1
ATOM 3761 C C . ASP A 1 470 ? -72.310 -6.069 72.375 1.00 88.75 470 ASP A C 1
ATOM 3763 O O . ASP A 1 470 ? -73.282 -5.429 72.786 1.00 88.75 470 ASP A O 1
ATOM 3767 N N . LYS A 1 471 ? -72.093 -7.330 72.787 1.00 89.62 471 LYS A N 1
ATOM 3768 C CA . LYS A 1 471 ? -72.910 -8.019 73.806 1.00 89.62 471 LYS A CA 1
ATOM 3769 C C . LYS A 1 471 ? -72.698 -7.434 75.202 1.00 89.62 471 LYS A C 1
ATOM 3771 O O . LYS A 1 471 ? -73.682 -7.164 75.888 1.00 89.62 471 LYS A O 1
ATOM 3776 N N . LEU A 1 472 ? -71.446 -7.223 75.612 1.00 88.44 472 LEU A N 1
ATOM 3777 C CA . LEU A 1 472 ? -71.102 -6.643 76.915 1.00 88.44 472 LEU A CA 1
ATOM 3778 C C . LEU A 1 472 ? -71.623 -5.208 77.045 1.00 88.44 472 LEU A C 1
ATOM 3780 O O . LEU A 1 472 ? -72.173 -4.850 78.081 1.00 88.44 472 LEU A O 1
ATOM 3784 N N . GLN A 1 473 ? -71.527 -4.406 75.988 1.00 89.62 473 GLN A N 1
ATOM 3785 C CA . GLN A 1 473 ? -72.013 -3.030 75.957 1.00 89.62 473 GLN A CA 1
ATOM 3786 C C . GLN A 1 473 ? -73.545 -2.974 76.049 1.00 89.62 473 GLN A C 1
ATOM 3788 O O . GLN A 1 473 ? -74.081 -2.194 76.835 1.00 89.62 473 GLN A O 1
ATOM 3793 N N . LYS A 1 474 ? -74.262 -3.881 75.367 1.00 90.12 474 LYS A N 1
ATOM 3794 C CA . LYS A 1 474 ? -75.715 -4.069 75.552 1.00 90.12 474 LYS A CA 1
ATOM 3795 C C . LYS A 1 474 ? -76.072 -4.539 76.968 1.00 90.12 474 LYS A C 1
ATOM 3797 O O . LYS A 1 474 ? -77.088 -4.110 77.512 1.00 90.12 474 LYS A O 1
ATOM 3802 N N . GLU A 1 475 ? -75.257 -5.392 77.590 1.00 89.12 475 GLU A N 1
ATOM 3803 C CA . GLU A 1 475 ? -75.463 -5.819 78.979 1.00 89.12 475 GLU A CA 1
ATOM 3804 C C . GLU A 1 475 ? -75.250 -4.665 79.974 1.00 89.12 475 GLU A C 1
ATOM 3806 O O . GLU A 1 475 ? -76.051 -4.505 80.898 1.00 89.12 475 GLU A O 1
ATOM 3811 N N . ILE A 1 476 ? -74.220 -3.838 79.761 1.00 87.88 476 ILE A N 1
ATOM 3812 C CA . ILE A 1 476 ? -73.955 -2.614 80.529 1.00 87.88 476 ILE A CA 1
ATOM 3813 C C . ILE A 1 476 ? -75.126 -1.643 80.377 1.00 87.88 476 ILE A C 1
ATOM 3815 O O . ILE A 1 476 ? -75.706 -1.266 81.386 1.00 87.88 476 ILE A O 1
ATOM 3819 N N . GLU A 1 477 ? -75.583 -1.342 79.157 1.00 86.50 477 GLU A N 1
ATOM 3820 C CA . GLU A 1 477 ? -76.760 -0.487 78.951 1.00 86.50 477 GLU A CA 1
ATOM 3821 C C . GLU A 1 477 ? -78.012 -0.996 79.683 1.00 86.50 477 GLU A C 1
ATOM 3823 O O . GLU A 1 477 ? -78.794 -0.205 80.210 1.00 86.50 477 GLU A O 1
ATOM 3828 N N . VAL A 1 478 ? -78.242 -2.314 79.709 1.00 88.25 478 VAL A N 1
ATOM 3829 C CA . VAL A 1 478 ? -79.372 -2.914 80.438 1.00 88.25 478 VAL A CA 1
ATOM 3830 C C . VAL A 1 478 ? -79.183 -2.797 81.953 1.00 88.25 478 VAL A C 1
ATOM 3832 O O . VAL A 1 478 ? -80.163 -2.571 82.668 1.00 88.25 478 VAL A O 1
ATOM 3835 N N . LYS A 1 479 ? -77.953 -2.934 82.460 1.00 87.81 479 LYS A N 1
ATOM 3836 C CA . LYS A 1 479 ? -77.620 -2.724 83.877 1.00 87.81 479 LYS A CA 1
ATOM 3837 C C . LYS A 1 479 ? -77.762 -1.257 84.277 1.00 87.81 479 LYS A C 1
ATOM 3839 O O . LYS A 1 479 ? -78.403 -0.997 85.288 1.00 87.81 479 LYS A O 1
ATOM 3844 N N . ASP A 1 480 ? -77.291 -0.321 83.461 1.00 86.38 480 ASP A N 1
ATOM 3845 C CA . ASP A 1 480 ? -77.423 1.118 83.694 1.00 86.38 480 ASP A CA 1
ATOM 3846 C C . ASP A 1 480 ? -78.890 1.553 83.659 1.00 86.38 480 ASP A C 1
ATOM 3848 O O . ASP A 1 480 ? -79.348 2.222 84.580 1.00 86.38 480 ASP A O 1
ATOM 3852 N N . LYS A 1 481 ? -79.686 1.084 82.687 1.00 87.50 481 LYS A N 1
ATOM 3853 C CA . LYS A 1 481 ? -81.142 1.335 82.651 1.00 87.50 481 LYS A CA 1
ATOM 3854 C C . LYS A 1 481 ? -81.845 0.821 83.918 1.00 87.50 481 LYS A C 1
ATOM 3856 O O . LYS A 1 481 ? -82.708 1.514 84.455 1.00 87.50 481 LYS A O 1
ATOM 3861 N N . LYS A 1 482 ? -81.457 -0.354 84.436 1.00 87.00 482 LYS A N 1
ATOM 3862 C CA . LYS A 1 482 ? -81.956 -0.881 85.723 1.00 87.00 482 LYS A CA 1
ATOM 3863 C C . LYS A 1 482 ? -81.473 -0.058 86.919 1.00 87.00 482 LYS A C 1
ATOM 3865 O O . LYS A 1 482 ? -82.263 0.213 87.815 1.00 87.00 482 LYS A O 1
ATOM 3870 N N . MET A 1 483 ? -80.208 0.354 86.934 1.00 84.69 483 MET A N 1
ATOM 3871 C CA . MET A 1 483 ? -79.627 1.173 87.997 1.00 84.69 483 MET A CA 1
ATOM 3872 C C . MET A 1 483 ? -80.291 2.552 88.057 1.00 84.69 483 MET A C 1
ATOM 3874 O O . MET A 1 483 ? -80.682 2.981 89.136 1.00 84.69 483 MET A O 1
ATOM 3878 N N . CYS A 1 484 ? -80.518 3.206 86.916 1.00 84.31 484 CYS A N 1
ATOM 3879 C CA . CYS A 1 484 ? -81.295 4.440 86.835 1.00 84.31 484 CYS A CA 1
ATOM 3880 C C . CYS A 1 484 ? -82.720 4.249 87.367 1.00 84.31 484 CYS A C 1
ATOM 3882 O O . CYS A 1 484 ? -83.174 5.081 88.144 1.00 84.31 484 CYS A O 1
ATOM 3884 N N . ALA A 1 485 ? -83.409 3.156 87.013 1.00 83.06 485 ALA A N 1
ATOM 3885 C CA . ALA A 1 485 ? -84.741 2.863 87.549 1.00 83.06 485 ALA A CA 1
ATOM 3886 C C . ALA A 1 485 ? -84.734 2.717 89.085 1.00 83.06 485 ALA A C 1
ATOM 3888 O O . ALA A 1 485 ? -85.551 3.343 89.753 1.00 83.06 485 ALA A O 1
ATOM 3889 N N . ILE A 1 486 ? -83.760 1.988 89.645 1.00 83.12 486 ILE A N 1
ATOM 3890 C CA . ILE A 1 486 ? -83.571 1.852 91.102 1.00 83.12 486 ILE A CA 1
ATOM 3891 C C . ILE A 1 486 ? -83.244 3.207 91.753 1.00 83.12 486 ILE A C 1
ATOM 3893 O O . ILE A 1 486 ? -83.730 3.494 92.841 1.00 83.12 486 ILE A O 1
ATOM 3897 N N . ILE A 1 487 ? -82.447 4.063 91.105 1.00 82.06 487 ILE A N 1
ATOM 3898 C CA . ILE A 1 487 ? -82.143 5.416 91.601 1.00 82.06 487 ILE A CA 1
ATOM 3899 C C . ILE A 1 487 ? -83.403 6.292 91.601 1.00 82.06 487 ILE A C 1
ATOM 3901 O O . ILE A 1 487 ? -83.633 6.998 92.578 1.00 82.06 487 ILE A O 1
ATOM 3905 N N . PHE A 1 488 ? -84.243 6.232 90.562 1.00 81.56 488 PHE A N 1
ATOM 3906 C CA . PHE A 1 488 ? -85.527 6.943 90.539 1.00 81.56 488 PHE A CA 1
ATOM 3907 C C . PHE A 1 488 ? -86.478 6.450 91.638 1.00 81.56 488 PHE A C 1
ATOM 3909 O O . PHE A 1 488 ? -87.065 7.269 92.338 1.00 81.56 488 PHE A O 1
ATOM 3916 N N . GLU A 1 489 ? -86.590 5.136 91.833 1.00 84.00 489 GLU A N 1
ATOM 3917 C CA . GLU A 1 489 ? -87.424 4.531 92.880 1.00 84.00 489 GLU A CA 1
ATOM 3918 C C . GLU A 1 489 ? -86.910 4.883 94.291 1.00 84.00 489 GLU A C 1
ATOM 3920 O O . GLU A 1 489 ? -87.681 5.302 95.150 1.00 84.00 489 GLU A O 1
ATOM 3925 N N . SER A 1 490 ? -85.591 4.836 94.504 1.00 81.19 490 SER A N 1
ATOM 3926 C CA . SER A 1 490 ? -84.928 5.258 95.746 1.00 81.19 490 SER A CA 1
ATOM 3927 C C . SER A 1 490 ? -85.092 6.757 96.028 1.00 81.19 490 SER A C 1
ATOM 3929 O O . SER A 1 490 ? -85.338 7.147 97.168 1.00 81.19 490 SER A O 1
ATOM 3931 N N . ASN A 1 491 ? -85.017 7.609 95.001 1.00 80.81 491 ASN A N 1
ATOM 3932 C CA . ASN A 1 491 ? -85.273 9.043 95.142 1.00 80.81 491 ASN A CA 1
ATOM 3933 C C . ASN A 1 491 ? -86.750 9.321 95.454 1.00 80.81 491 ASN A C 1
ATOM 3935 O O . ASN A 1 491 ? -87.022 10.125 96.337 1.00 80.81 491 ASN A O 1
ATOM 3939 N N . SER A 1 492 ? -87.692 8.612 94.821 1.00 84.31 492 SER A N 1
ATOM 3940 C CA . SER A 1 492 ? -89.125 8.710 95.137 1.00 84.31 492 SER A CA 1
ATOM 3941 C C . SER A 1 492 ? -89.416 8.307 96.587 1.00 84.31 492 SER A C 1
ATOM 3943 O O . SER A 1 492 ? -90.117 9.024 97.294 1.00 84.31 492 SER A O 1
ATOM 3945 N N . LEU A 1 493 ? -88.836 7.196 97.058 1.00 81.88 493 LEU A N 1
ATOM 3946 C CA . LEU A 1 493 ? -88.938 6.758 98.456 1.00 81.88 493 LEU A CA 1
ATOM 3947 C C . LEU A 1 493 ? -88.275 7.747 99.423 1.00 81.88 493 LEU A C 1
ATOM 3949 O O . LEU A 1 493 ? -88.729 7.910 100.554 1.00 81.88 493 LEU A O 1
ATOM 3953 N N . LYS A 1 494 ? -87.205 8.423 98.994 1.00 83.00 494 LYS A N 1
ATOM 3954 C CA . LYS A 1 494 ? -86.553 9.469 99.783 1.00 83.00 494 LYS A CA 1
ATOM 3955 C C . LYS A 1 494 ? -87.402 10.737 99.864 1.00 83.00 494 LYS A C 1
ATOM 3957 O O . LYS A 1 494 ? -87.497 11.302 100.944 1.00 83.00 494 LYS A O 1
ATOM 3962 N N . GLU A 1 495 ? -88.034 11.165 98.774 1.00 81.81 495 GLU A N 1
ATOM 3963 C CA . GLU A 1 495 ? -88.977 12.291 98.772 1.00 81.81 495 GLU A CA 1
ATOM 3964 C C . GLU A 1 495 ? -90.197 11.996 99.658 1.00 81.81 495 GLU A C 1
ATOM 3966 O O . GLU A 1 495 ? -90.619 12.858 100.426 1.00 81.81 495 GLU A O 1
ATOM 3971 N N . GLU A 1 496 ? -90.708 10.762 99.633 1.00 79.00 496 GLU A N 1
ATOM 3972 C CA . GLU A 1 496 ? -91.768 10.287 100.530 1.00 79.00 496 GLU A CA 1
ATOM 3973 C C . GLU A 1 496 ? -91.307 10.254 102.003 1.00 79.00 496 GLU A C 1
ATOM 3975 O O . GLU A 1 496 ? -92.021 10.709 102.898 1.00 79.00 496 GLU A O 1
ATOM 3980 N N . PHE A 1 497 ? -90.075 9.809 102.275 1.00 81.56 497 PHE A N 1
ATOM 3981 C CA . PHE A 1 497 ? -89.480 9.853 103.614 1.00 81.56 497 PHE A CA 1
ATOM 3982 C C . PHE A 1 497 ? -89.251 11.288 104.116 1.00 81.56 497 PHE A C 1
ATOM 3984 O O . PHE A 1 497 ? -89.570 11.591 105.265 1.00 81.56 497 PHE A O 1
ATOM 3991 N N . ASP A 1 498 ? -88.726 12.182 103.275 1.00 78.56 498 ASP A N 1
ATOM 3992 C CA . ASP A 1 498 ? -88.517 13.592 103.609 1.00 78.56 498 ASP A CA 1
ATOM 3993 C C . ASP A 1 498 ? -89.868 14.318 103.789 1.00 78.56 498 ASP A C 1
ATOM 3995 O O . ASP A 1 498 ? -89.984 15.170 104.672 1.00 78.56 498 ASP A O 1
ATOM 3999 N N . PHE A 1 499 ? -90.923 13.934 103.056 1.00 85.00 499 PHE A N 1
ATOM 4000 C CA . PHE A 1 499 ? -92.300 14.370 103.318 1.00 85.00 499 PHE A CA 1
ATOM 4001 C C . PHE A 1 499 ? -92.770 13.943 104.716 1.00 85.00 499 PHE A C 1
ATOM 4003 O O . PHE A 1 499 ? -93.144 14.806 105.510 1.00 85.00 499 PHE A O 1
ATOM 4010 N N . TYR A 1 500 ? -92.681 12.653 105.064 1.00 79.69 500 TYR A N 1
ATOM 4011 C CA . TYR A 1 500 ? -93.074 12.160 106.393 1.00 79.69 500 TYR A CA 1
ATOM 4012 C C . TYR A 1 500 ? -92.236 12.761 107.526 1.00 79.69 500 TYR A C 1
ATOM 4014 O O . TYR A 1 500 ? -92.749 13.027 108.614 1.00 79.69 500 TYR A O 1
ATOM 4022 N N . LYS A 1 501 ? -90.948 13.009 107.281 1.00 82.88 501 LYS A N 1
ATOM 4023 C CA . LYS A 1 501 ? -90.065 13.704 108.217 1.00 82.88 501 LYS A CA 1
ATOM 4024 C C . LYS A 1 501 ? -90.536 15.141 108.444 1.00 82.88 501 LYS A C 1
ATOM 4026 O O . LYS A 1 501 ? -90.669 15.542 109.595 1.00 82.88 501 LYS A O 1
ATOM 4031 N N . ASN A 1 502 ? -90.825 15.889 107.379 1.00 78.62 502 ASN A N 1
ATOM 4032 C CA . ASN A 1 502 ? -91.339 17.257 107.475 1.00 78.62 502 ASN A CA 1
ATOM 4033 C C . ASN A 1 502 ? -92.723 17.297 108.148 1.00 78.62 502 ASN A C 1
ATOM 4035 O O . ASN A 1 502 ? -92.977 18.181 108.959 1.00 78.62 502 ASN A O 1
ATOM 4039 N N . GLU A 1 503 ? -93.601 16.328 107.873 1.00 82.31 503 GLU A N 1
ATOM 4040 C CA . GLU A 1 503 ? -94.897 16.179 108.548 1.00 82.31 503 GLU A CA 1
ATOM 4041 C C . GLU A 1 503 ? -94.718 15.920 110.054 1.00 82.31 503 GLU A C 1
ATOM 4043 O O . GLU A 1 503 ? -95.349 16.582 110.878 1.00 82.31 503 GLU A O 1
ATOM 4048 N N . MET A 1 504 ? -93.804 15.024 110.439 1.00 75.50 504 MET A N 1
ATOM 4049 C CA . MET A 1 504 ? -93.432 14.790 111.840 1.00 75.50 504 MET A CA 1
ATOM 4050 C C . MET A 1 504 ? -92.807 16.026 112.500 1.00 75.50 504 MET A C 1
ATOM 4052 O O . MET A 1 504 ? -93.086 16.291 113.666 1.00 75.50 504 MET A O 1
ATOM 4056 N N . GLU A 1 505 ? -91.998 16.801 111.778 1.00 75.94 505 GLU A N 1
ATOM 4057 C CA . GLU A 1 505 ? -91.351 18.018 112.283 1.00 75.94 505 GLU A CA 1
ATOM 4058 C C . GLU A 1 505 ? -92.366 19.165 112.467 1.00 75.94 505 GLU A C 1
ATOM 4060 O O . GLU A 1 505 ? -92.323 19.872 113.476 1.00 75.94 505 GLU A O 1
ATOM 4065 N N . VAL A 1 506 ? -93.355 19.285 111.571 1.00 76.75 506 VAL A N 1
ATOM 4066 C CA . VAL A 1 506 ? -94.523 20.170 111.734 1.00 76.75 506 VAL A CA 1
ATOM 4067 C C . VAL A 1 506 ? -95.384 19.724 112.916 1.00 76.75 506 VAL A C 1
ATOM 4069 O O . VAL A 1 506 ? -95.663 20.542 113.787 1.00 76.75 506 VAL A O 1
ATOM 4072 N N . ASN A 1 507 ? -95.740 18.440 113.009 1.00 75.38 507 ASN A N 1
ATOM 4073 C CA . ASN A 1 507 ? -96.523 17.899 114.126 1.00 75.38 507 ASN A CA 1
ATOM 4074 C C . ASN A 1 507 ? -95.809 18.092 115.475 1.00 75.38 507 ASN A C 1
ATOM 4076 O O . ASN A 1 507 ? -96.443 18.459 116.463 1.00 75.38 507 ASN A O 1
ATOM 4080 N N . TYR A 1 508 ? -94.487 17.904 115.521 1.00 73.69 508 TYR A N 1
ATOM 4081 C CA . TYR A 1 508 ? -93.668 18.179 116.702 1.00 73.69 508 TYR A CA 1
ATOM 4082 C C . TYR A 1 508 ? -93.672 19.669 117.061 1.00 73.69 508 TYR A C 1
ATOM 4084 O O . TYR A 1 508 ? -93.767 20.024 118.236 1.00 73.69 508 TYR A O 1
ATOM 4092 N N . LYS A 1 509 ? -93.621 20.555 116.060 1.00 75.00 509 LYS A N 1
ATOM 4093 C CA . LYS A 1 509 ? -93.689 22.001 116.269 1.00 75.00 509 LYS A CA 1
ATOM 4094 C C . LYS A 1 509 ? -95.061 22.448 116.780 1.00 75.00 509 LYS A C 1
ATOM 4096 O O . LYS A 1 509 ? -95.107 23.199 117.747 1.00 75.00 509 LYS A O 1
ATOM 4101 N N . THR A 1 510 ? -96.157 21.927 116.225 1.00 74.44 510 THR A N 1
ATOM 4102 C CA . THR A 1 510 ? -97.516 22.156 116.745 1.00 74.44 510 THR A CA 1
ATOM 4103 C C . THR A 1 510 ? -97.653 21.642 118.177 1.00 74.44 510 THR A C 1
ATOM 4105 O O . THR A 1 510 ? -98.142 22.369 119.032 1.00 74.44 510 THR A O 1
ATOM 4108 N N . LEU A 1 511 ? -97.131 20.449 118.485 1.00 75.56 511 LEU A N 1
ATOM 4109 C CA . LEU A 1 511 ? -97.127 19.906 119.847 1.00 75.56 511 LEU A CA 1
ATOM 4110 C C . LEU A 1 511 ? -96.288 20.760 120.821 1.00 75.56 511 LEU A C 1
ATOM 4112 O O . LEU A 1 511 ? -96.642 20.891 121.992 1.00 75.56 511 LEU A O 1
ATOM 4116 N N . SER A 1 512 ? -95.193 21.361 120.345 1.00 72.62 512 SER A N 1
ATOM 4117 C CA . SER A 1 512 ? -94.368 22.297 121.117 1.00 72.62 512 SER A CA 1
ATOM 4118 C C . SER A 1 512 ? -95.081 23.632 121.361 1.00 72.62 512 SER A C 1
ATOM 4120 O O . SER A 1 512 ? -95.020 24.157 122.471 1.00 72.62 512 SER A O 1
ATOM 4122 N N . GLU A 1 513 ? -95.776 24.170 120.358 1.00 73.25 513 GLU A N 1
ATOM 4123 C CA . GLU A 1 513 ? -96.586 25.390 120.478 1.00 73.25 513 GLU A CA 1
ATOM 4124 C C . GLU A 1 513 ? -97.801 25.154 121.398 1.00 73.25 513 GLU A C 1
ATOM 4126 O O . GLU A 1 513 ? -98.083 25.977 122.268 1.00 73.25 513 GLU A O 1
ATOM 4131 N N . ASP A 1 514 ? -98.457 23.992 121.314 1.00 72.38 514 ASP A N 1
ATOM 4132 C CA . ASP A 1 514 ? -99.500 23.563 122.254 1.00 72.38 514 ASP A CA 1
ATOM 4133 C C . ASP A 1 514 ? -98.961 23.417 123.685 1.00 72.38 514 ASP A C 1
ATOM 4135 O O . ASP A 1 514 ? -99.631 23.815 124.639 1.00 72.38 514 ASP A O 1
ATOM 4139 N N . TYR A 1 515 ? -97.737 22.907 123.861 1.00 68.94 515 TYR A N 1
ATOM 4140 C CA . TYR A 1 515 ? -97.087 22.810 125.170 1.00 68.94 515 TYR A CA 1
ATOM 4141 C C . TYR A 1 515 ? -96.757 24.190 125.765 1.00 68.94 515 TYR A C 1
ATOM 4143 O O . TYR A 1 515 ? -96.995 24.414 126.956 1.00 68.94 515 TYR A O 1
ATOM 4151 N N . GLU A 1 516 ? -96.276 25.146 124.962 1.00 65.12 516 GLU A N 1
ATOM 4152 C CA . GLU A 1 516 ? -96.074 26.533 125.411 1.00 65.12 516 GLU A CA 1
ATOM 4153 C C . GLU A 1 516 ? -97.402 27.243 125.721 1.00 65.12 516 GLU A C 1
ATOM 4155 O O . GLU A 1 516 ? -97.508 27.916 126.750 1.00 65.12 516 GLU A O 1
ATOM 4160 N N . ASN A 1 517 ? -98.447 27.024 124.917 1.00 64.50 517 ASN A N 1
ATOM 4161 C CA . ASN A 1 517 ? -99.797 27.524 125.188 1.00 64.50 517 ASN A CA 1
ATOM 4162 C C . ASN A 1 517 ? -100.367 26.943 126.494 1.00 64.50 517 ASN A C 1
ATOM 4164 O O . ASN A 1 517 ? -100.929 27.679 127.311 1.00 64.50 517 ASN A O 1
ATOM 4168 N N . LEU A 1 518 ? -100.158 25.649 126.759 1.00 59.19 518 LEU A N 1
ATOM 4169 C CA . LEU A 1 518 ? -100.527 25.020 128.029 1.00 59.19 518 LEU A CA 1
ATOM 4170 C C . LEU A 1 518 ? -99.741 25.634 129.202 1.00 59.19 518 LEU A C 1
ATOM 4172 O O . LEU A 1 518 ? -100.308 25.900 130.264 1.00 59.19 518 LEU A O 1
ATOM 4176 N N . GLN A 1 519 ? -98.453 25.929 129.004 1.00 56.16 519 GLN A N 1
ATOM 4177 C CA . GLN A 1 519 ? -97.606 26.572 130.010 1.00 56.16 519 GLN A CA 1
ATOM 4178 C C . GLN A 1 519 ? -98.010 28.037 130.280 1.00 56.16 519 GLN A C 1
ATOM 4180 O O . GLN A 1 519 ? -97.881 28.509 131.414 1.00 56.16 519 GLN A O 1
ATOM 4185 N N . ALA A 1 520 ? -98.542 28.747 129.281 1.00 55.22 520 ALA A N 1
ATOM 4186 C CA . ALA A 1 520 ? -99.116 30.083 129.436 1.00 55.22 520 ALA A CA 1
ATOM 4187 C C . ALA A 1 520 ? -100.444 30.053 130.216 1.00 55.22 520 ALA A C 1
ATOM 4189 O O . ALA A 1 520 ? -100.631 30.849 131.139 1.00 55.22 520 ALA A O 1
ATOM 4190 N N . VAL A 1 521 ? -101.328 29.090 129.925 1.00 55.41 521 VAL A N 1
ATOM 4191 C CA . VAL A 1 521 ? -102.590 28.897 130.665 1.00 55.41 521 VAL A CA 1
ATOM 4192 C C . VAL A 1 521 ? -102.319 28.551 132.135 1.00 55.41 521 VAL A C 1
ATOM 4194 O O . VAL A 1 521 ? -102.899 29.180 133.023 1.00 55.41 521 VAL A O 1
ATOM 4197 N N . VAL A 1 522 ? -101.365 27.654 132.415 1.00 53.94 522 VAL A N 1
ATOM 4198 C CA . VAL A 1 522 ? -100.969 27.272 133.788 1.00 53.94 522 VAL A CA 1
ATOM 4199 C C . VAL A 1 522 ? -100.378 28.444 134.590 1.00 53.94 522 VAL A C 1
ATOM 4201 O O . VAL A 1 522 ? -100.557 28.498 135.807 1.00 53.94 522 VAL A O 1
ATOM 4204 N N . LYS A 1 523 ? -99.733 29.425 133.942 1.00 50.06 523 LYS A N 1
ATOM 4205 C CA . LYS A 1 523 ? -99.178 30.619 134.613 1.00 50.06 523 LYS A CA 1
ATOM 4206 C C . LYS A 1 523 ? -100.221 31.680 134.997 1.00 50.06 523 LYS A C 1
ATOM 4208 O O . LYS A 1 523 ? -99.895 32.572 135.775 1.00 50.06 523 LYS A O 1
ATOM 4213 N N . SER A 1 524 ? -101.459 31.594 134.502 1.00 44.00 524 SER A N 1
ATOM 4214 C CA . SER A 1 524 ? -102.504 32.606 134.753 1.00 44.00 524 SER A CA 1
ATOM 4215 C C . SER A 1 524 ? -103.443 32.307 135.934 1.00 44.00 524 SER A C 1
ATOM 4217 O O . SER A 1 524 ? -104.215 33.178 136.329 1.00 44.00 524 SER A O 1
ATOM 4219 N N . THR A 1 525 ? -103.375 31.109 136.533 1.00 41.72 525 THR A N 1
ATOM 4220 C CA . THR A 1 525 ? -104.334 30.670 137.570 1.00 41.72 525 THR A CA 1
ATOM 4221 C C . THR A 1 525 ? -103.705 29.927 138.757 1.00 41.72 525 THR A C 1
ATOM 4223 O O . THR A 1 525 ? -104.206 28.871 139.150 1.00 41.72 525 THR A O 1
ATOM 4226 N N . LYS A 1 526 ? -102.640 30.470 139.372 1.00 38.44 526 LYS A N 1
ATOM 4227 C CA . LYS A 1 526 ? -102.325 30.164 140.787 1.00 38.44 526 LYS A CA 1
ATOM 4228 C C . LYS A 1 526 ? -101.430 31.198 141.489 1.00 38.44 526 LYS A C 1
ATOM 4230 O O . LYS A 1 526 ? -100.261 30.952 141.772 1.00 38.44 526 LYS A O 1
ATOM 4235 N N . THR A 1 527 ? -102.002 32.351 141.816 1.00 33.69 527 THR A N 1
ATOM 4236 C CA . THR A 1 527 ? -101.503 33.199 142.908 1.00 33.69 527 THR A CA 1
ATOM 4237 C C . THR A 1 527 ? -101.859 32.578 144.264 1.00 33.69 527 THR A C 1
ATOM 4239 O O . THR A 1 527 ? -102.971 32.089 144.432 1.00 33.69 527 THR A O 1
ATOM 4242 N N . GLU A 1 528 ? -100.914 32.655 145.208 1.00 32.16 528 GLU A N 1
ATOM 4243 C CA . GLU A 1 528 ? -101.075 32.477 146.667 1.00 32.16 528 GLU A CA 1
ATOM 4244 C C . GLU A 1 528 ? -101.549 31.097 147.190 1.00 32.16 528 GLU A C 1
ATOM 4246 O O . GLU A 1 528 ? -102.715 30.736 147.078 1.00 32.16 528 GLU A O 1
ATOM 4251 N N . VAL A 1 529 ? -100.624 30.354 147.831 1.00 33.72 529 VAL A N 1
ATOM 4252 C CA . VAL A 1 529 ? -100.771 29.607 149.114 1.00 33.72 529 VAL A CA 1
ATOM 4253 C C . VAL A 1 529 ? -99.482 28.800 149.402 1.00 33.72 529 VAL A C 1
ATOM 4255 O O . VAL A 1 529 ? -99.095 27.989 148.566 1.00 33.72 529 VAL A O 1
ATOM 4258 N N . CYS A 1 530 ? -98.899 29.010 150.597 1.00 32.22 530 CYS A N 1
ATOM 4259 C CA . CYS A 1 530 ? -97.809 28.281 151.300 1.00 32.22 530 CYS A CA 1
ATOM 4260 C C . CYS A 1 530 ? -96.446 28.101 150.575 1.00 32.22 530 CYS A C 1
ATOM 4262 O O . CYS A 1 530 ? -96.393 27.719 149.414 1.00 32.22 530 CYS A O 1
ATOM 4264 N N . GLU A 1 531 ? -95.277 28.455 151.130 1.00 27.42 531 GLU A N 1
ATOM 4265 C CA . GLU A 1 531 ? -94.646 28.235 152.462 1.00 27.42 531 GLU A CA 1
ATOM 4266 C C . GLU A 1 531 ? -93.867 26.907 152.607 1.00 27.42 531 GLU A C 1
ATOM 4268 O O . GLU A 1 531 ? -94.310 25.858 152.158 1.00 27.42 531 GLU A O 1
ATOM 4273 N N . GLU A 1 532 ? -92.700 27.016 153.264 1.00 27.33 532 GLU A N 1
ATOM 4274 C CA . GLU A 1 532 ? -91.772 25.968 153.745 1.00 27.33 532 GLU A CA 1
ATOM 4275 C C . GLU A 1 532 ? -91.110 25.000 152.730 1.00 27.33 532 GLU A C 1
ATOM 4277 O O . GLU A 1 532 ? -91.610 23.917 152.446 1.00 27.33 532 GLU A O 1
ATOM 4282 N N . PHE A 1 533 ? -89.856 25.284 152.339 1.00 27.73 533 PHE A N 1
ATOM 4283 C CA . PHE A 1 533 ? -88.693 24.743 153.076 1.00 27.73 533 PHE A CA 1
ATOM 4284 C C . PHE A 1 533 ? -87.381 25.481 152.736 1.00 27.73 533 PHE A C 1
ATOM 4286 O O . PHE A 1 533 ? -87.242 26.104 151.685 1.00 27.73 533 PHE A O 1
ATOM 4293 N N . THR A 1 534 ? -86.425 25.455 153.667 1.00 30.80 534 THR A N 1
ATOM 4294 C CA . THR A 1 534 ? -85.217 26.303 153.692 1.00 30.80 534 THR A CA 1
ATOM 4295 C C . THR A 1 534 ? -83.932 25.622 153.203 1.00 30.80 534 THR A C 1
ATOM 4297 O O . THR A 1 534 ? -83.825 24.405 153.249 1.00 30.80 534 THR A O 1
ATOM 4300 N N . GLN A 1 535 ? -82.947 26.458 152.830 1.00 31.80 535 GLN A N 1
ATOM 4301 C CA . GLN A 1 535 ? -81.484 26.337 153.047 1.00 31.80 535 GLN A CA 1
ATOM 4302 C C . GLN A 1 535 ? -80.872 24.939 153.304 1.00 31.80 535 GLN A C 1
ATOM 4304 O O . GLN A 1 535 ? -81.236 24.297 154.282 1.00 31.80 535 GLN A O 1
ATOM 4309 N N . SER A 1 536 ? -79.776 24.595 152.602 1.00 29.62 536 SER A N 1
ATOM 4310 C CA . SER A 1 536 ? -78.434 24.471 153.229 1.00 29.62 536 SER A CA 1
ATOM 4311 C C . SER A 1 536 ? -77.330 23.969 152.268 1.00 29.62 536 SER A C 1
ATOM 4313 O O . SER A 1 536 ? -77.490 22.941 151.622 1.00 29.62 536 SER A O 1
ATOM 4315 N N . ASN A 1 537 ? -76.201 24.686 152.293 1.00 28.98 537 ASN A N 1
ATOM 4316 C CA . ASN A 1 537 ? -74.794 24.252 152.229 1.00 28.98 537 ASN A CA 1
ATOM 4317 C C . ASN A 1 537 ? -74.128 23.503 151.053 1.00 28.98 537 ASN A C 1
ATOM 4319 O O . ASN A 1 537 ? -74.671 22.674 150.332 1.00 28.98 537 ASN A O 1
ATOM 4323 N N . GLU A 1 538 ? -72.832 23.821 150.986 1.00 31.80 538 GLU A N 1
ATOM 4324 C CA . GLU A 1 538 ? -71.729 23.160 150.296 1.00 31.80 538 GLU A CA 1
ATOM 4325 C C . GLU A 1 538 ? -71.354 21.795 150.919 1.00 31.80 538 GLU A C 1
ATOM 4327 O O . GLU A 1 538 ? -71.765 21.446 152.025 1.00 31.80 538 GLU A O 1
ATOM 4332 N N . SER A 1 539 ? -70.411 21.122 150.251 1.00 35.22 539 SER A N 1
ATOM 4333 C CA . SER A 1 539 ? -69.554 20.029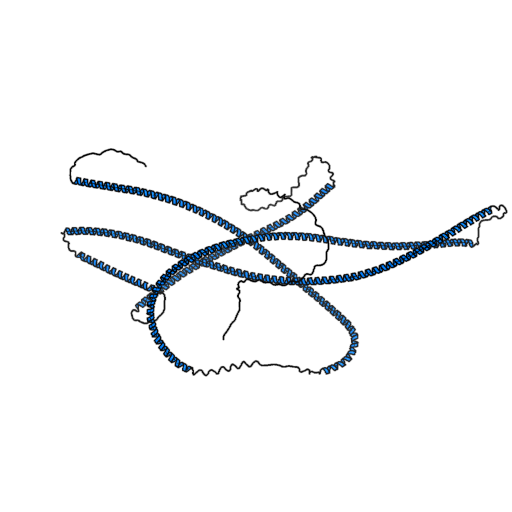 150.741 1.00 35.22 539 SER A CA 1
ATOM 4334 C C . SER A 1 539 ? -70.161 18.620 150.918 1.00 35.22 539 SER A C 1
ATOM 4336 O O . SER A 1 539 ? -70.782 18.276 151.914 1.00 35.22 539 SER A O 1
ATOM 4338 N N . GLU A 1 540 ? -69.737 17.778 149.969 1.00 36.97 540 GLU A N 1
ATOM 4339 C CA . GLU A 1 540 ? -69.110 16.466 150.196 1.00 36.97 540 GLU A CA 1
ATOM 4340 C C . GLU A 1 540 ? -69.915 15.149 150.280 1.00 36.97 540 GLU A C 1
ATOM 4342 O O . GLU A 1 540 ? -71.006 15.034 150.819 1.00 36.97 540 GLU A O 1
ATOM 4347 N N . LEU A 1 541 ? -69.236 14.126 149.736 1.00 28.25 541 LEU A N 1
ATOM 4348 C CA . LEU A 1 541 ? -69.458 12.677 149.782 1.00 28.25 541 LEU A CA 1
ATOM 4349 C C . LEU A 1 541 ? -70.754 12.044 149.212 1.00 28.25 541 LEU A C 1
ATOM 4351 O O . LEU A 1 541 ? -71.769 11.882 149.872 1.00 28.25 541 LEU A O 1
ATOM 4355 N N . ALA A 1 542 ? -70.527 11.392 148.065 1.00 30.70 542 ALA A N 1
ATOM 4356 C CA . ALA A 1 542 ? -70.679 9.942 147.878 1.00 30.70 542 ALA A CA 1
ATOM 4357 C C . ALA A 1 542 ? -72.066 9.286 147.661 1.00 30.70 542 ALA A C 1
ATOM 4359 O O . ALA A 1 542 ? -73.045 9.475 148.369 1.00 30.70 542 ALA A O 1
ATOM 4360 N N . SER A 1 543 ? -72.014 8.296 146.759 1.00 30.39 543 SER A N 1
ATOM 4361 C CA . SER A 1 543 ? -72.926 7.156 146.569 1.00 30.39 543 SER A CA 1
ATOM 4362 C C . SER A 1 543 ? -74.234 7.340 145.769 1.00 30.39 543 SER A C 1
ATOM 4364 O O . SER A 1 543 ? -75.308 7.637 146.274 1.00 30.39 543 SER A O 1
ATOM 4366 N N . SER A 1 544 ? -74.134 6.883 144.513 1.00 31.19 544 SER A N 1
ATOM 4367 C CA . SER A 1 544 ? -75.161 6.171 143.731 1.00 31.19 544 SER A CA 1
ATOM 4368 C C . SER A 1 544 ? -76.291 6.944 143.024 1.00 31.19 544 SER A C 1
ATOM 4370 O O . SER A 1 544 ? -77.318 7.289 143.591 1.00 31.19 544 SER A O 1
ATOM 4372 N N . SER A 1 545 ? -76.184 6.992 141.690 1.00 38.53 545 SER A N 1
ATOM 4373 C CA . SER A 1 545 ? -77.283 6.579 140.803 1.00 38.53 545 SER A CA 1
ATOM 4374 C C . SER A 1 545 ? -76.713 6.103 139.452 1.00 38.53 545 SER A C 1
ATOM 4376 O O . SER A 1 545 ? -76.209 6.928 138.687 1.00 38.53 545 SER A O 1
ATOM 4378 N N . PRO A 1 546 ? -76.760 4.794 139.119 1.00 48.72 546 PRO A N 1
ATOM 4379 C CA . PRO A 1 546 ? -76.082 4.246 137.933 1.00 48.72 546 PRO A CA 1
ATOM 4380 C C . PRO A 1 546 ? -76.544 4.796 136.573 1.00 48.72 546 PRO A C 1
ATOM 4382 O O . PRO A 1 546 ? -75.868 4.594 135.570 1.00 48.72 546 PRO A O 1
ATOM 4385 N N . ARG A 1 547 ? -77.697 5.476 136.503 1.00 51.34 547 ARG A N 1
ATOM 4386 C CA . ARG A 1 547 ? -78.334 5.851 135.228 1.00 51.34 547 ARG A CA 1
ATOM 4387 C C . ARG A 1 547 ? -77.698 7.046 134.516 1.00 51.34 547 ARG A C 1
ATOM 4389 O O . ARG A 1 547 ? -77.754 7.102 133.295 1.00 51.34 547 ARG A O 1
ATOM 4396 N N . MET A 1 548 ? -77.106 7.987 135.255 1.00 51.97 548 MET A N 1
ATOM 4397 C CA . MET A 1 548 ? -76.489 9.182 134.659 1.00 51.97 548 MET A CA 1
ATOM 4398 C C . MET A 1 548 ? -75.033 8.925 134.250 1.00 51.97 548 MET A C 1
ATOM 4400 O O . MET A 1 548 ? -74.613 9.368 133.185 1.00 51.97 548 MET A O 1
ATOM 4404 N N . ILE A 1 549 ? -74.312 8.113 135.033 1.00 52.69 549 ILE A N 1
ATOM 4405 C CA . ILE A 1 549 ? -72.989 7.593 134.661 1.00 52.69 549 ILE A CA 1
ATOM 4406 C C . ILE A 1 549 ? -73.111 6.726 133.404 1.00 52.69 549 ILE A C 1
ATOM 4408 O O . ILE A 1 549 ? -72.447 7.030 132.425 1.00 52.69 549 ILE A O 1
ATOM 4412 N N . ALA A 1 550 ? -74.054 5.776 133.345 1.00 57.88 550 ALA A N 1
ATOM 4413 C CA . ALA A 1 550 ? -74.282 4.983 132.132 1.00 57.88 550 ALA A CA 1
ATOM 4414 C C . ALA A 1 550 ? -74.649 5.831 130.895 1.00 57.88 550 ALA A C 1
ATOM 4416 O O . ALA A 1 550 ? -74.339 5.437 129.777 1.00 57.88 550 ALA A O 1
ATOM 4417 N N . SER A 1 551 ? -75.293 6.994 131.062 1.00 59.44 551 SER A N 1
ATOM 4418 C CA . SER A 1 551 ? -75.596 7.892 129.937 1.00 59.44 551 SER A CA 1
ATOM 4419 C C . SER A 1 551 ? -74.350 8.613 129.417 1.00 59.44 551 SER A C 1
ATOM 4421 O O . SER A 1 551 ? -74.183 8.724 128.207 1.00 59.44 551 SER A O 1
ATOM 4423 N N . LEU A 1 552 ? -73.471 9.081 130.308 1.00 60.47 552 LEU A N 1
ATOM 4424 C CA . LEU A 1 552 ? -72.212 9.733 129.931 1.00 60.47 552 LEU A CA 1
ATOM 4425 C C . LEU A 1 552 ? -71.153 8.725 129.468 1.00 60.47 552 LEU A C 1
ATOM 4427 O O . LEU A 1 552 ? -70.411 9.018 128.541 1.00 60.47 552 LEU A O 1
ATOM 4431 N N . GLU A 1 553 ? -71.113 7.525 130.044 1.00 63.47 553 GLU A N 1
ATOM 4432 C CA . GLU A 1 553 ? -70.275 6.419 129.573 1.00 63.47 553 GLU A CA 1
ATOM 4433 C C . GLU A 1 553 ? -70.731 5.923 128.199 1.00 63.47 553 GLU A C 1
ATOM 4435 O O . GLU A 1 553 ? -69.883 5.687 127.346 1.00 63.47 553 GLU A O 1
ATOM 4440 N N . ASN A 1 554 ? -72.042 5.830 127.934 1.00 69.44 554 ASN A N 1
ATOM 4441 C CA . ASN A 1 554 ? -72.543 5.508 126.595 1.00 69.44 554 ASN A CA 1
ATOM 4442 C C . ASN A 1 554 ? -72.258 6.625 125.582 1.00 69.44 554 ASN A C 1
ATOM 4444 O O . ASN A 1 554 ? -71.902 6.304 124.456 1.00 69.44 554 ASN A O 1
ATOM 4448 N N . GLU A 1 555 ? -72.361 7.904 125.956 1.00 72.19 555 GLU A N 1
ATOM 4449 C CA . GLU A 1 555 ? -72.015 9.022 125.064 1.00 72.19 555 GLU A CA 1
ATOM 4450 C C . GLU A 1 555 ? -70.505 9.070 124.781 1.00 72.19 555 GLU A C 1
ATOM 4452 O O . GLU A 1 555 ? -70.094 9.134 123.626 1.00 72.19 555 GLU A O 1
ATOM 4457 N N . ILE A 1 556 ? -69.653 8.940 125.805 1.00 74.31 556 ILE A N 1
ATOM 4458 C CA . ILE A 1 556 ? -68.192 8.869 125.636 1.00 74.31 556 ILE A CA 1
ATOM 4459 C C . ILE A 1 556 ? -67.807 7.639 124.808 1.00 74.31 556 ILE A C 1
ATOM 4461 O O . ILE A 1 556 ? -66.960 7.745 123.923 1.00 74.31 556 ILE A O 1
ATOM 446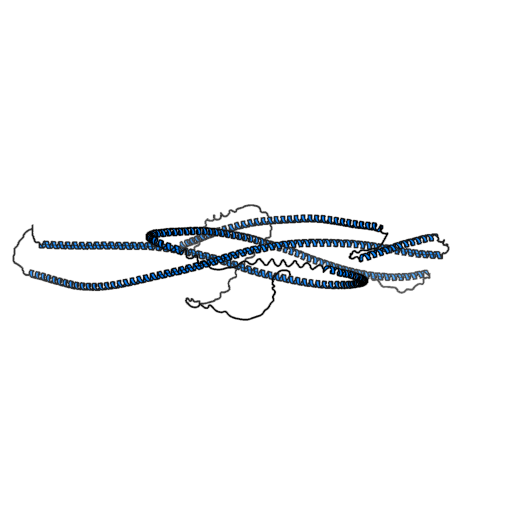5 N N . LYS A 1 557 ? -68.445 6.487 125.038 1.00 76.12 557 LYS A N 1
ATOM 4466 C CA . LYS A 1 557 ? -68.232 5.278 124.238 1.00 76.12 557 LYS A CA 1
ATOM 4467 C C . LYS A 1 557 ? -68.711 5.463 122.798 1.00 76.12 557 LYS A C 1
ATOM 4469 O O . LYS A 1 557 ? -67.998 5.062 121.886 1.00 76.12 557 LYS A O 1
ATOM 4474 N N . HIS A 1 558 ? -69.857 6.104 122.575 1.00 77.44 558 HIS A N 1
ATOM 4475 C CA . HIS A 1 558 ? -70.359 6.407 121.237 1.00 77.44 558 HIS A CA 1
ATOM 4476 C C . HIS A 1 558 ? -69.421 7.368 120.499 1.00 77.44 558 HIS A C 1
ATOM 4478 O O . HIS A 1 558 ? -69.083 7.121 119.344 1.00 77.44 558 HIS A O 1
ATOM 4484 N N . GLN A 1 559 ? -68.904 8.401 121.170 1.00 76.81 559 GLN A N 1
ATOM 4485 C CA . GLN A 1 559 ? -67.900 9.285 120.581 1.00 76.81 559 GLN A CA 1
ATOM 4486 C C . GLN A 1 559 ? -66.567 8.573 120.339 1.00 76.81 559 GLN A C 1
ATOM 4488 O O . GLN A 1 559 ? -65.959 8.815 119.305 1.00 76.81 559 GLN A O 1
ATOM 4493 N N . GLN A 1 560 ? -66.134 7.645 121.198 1.00 77.31 560 GLN A N 1
ATOM 4494 C CA . GLN A 1 560 ? -64.958 6.798 120.948 1.00 77.31 560 GLN A CA 1
ATOM 4495 C C . GLN A 1 560 ? -65.170 5.828 119.772 1.00 77.31 560 GLN A C 1
ATOM 4497 O O . GLN A 1 560 ? -64.261 5.650 118.960 1.00 77.31 560 GLN A O 1
ATOM 4502 N N . GLU A 1 561 ? -66.359 5.240 119.623 1.00 78.12 561 GLU A N 1
ATOM 4503 C CA . GLU A 1 561 ? -66.743 4.416 118.467 1.00 78.12 561 GLU A CA 1
ATOM 4504 C C . GLU A 1 561 ? -66.795 5.260 117.180 1.00 78.12 561 GLU A C 1
ATOM 4506 O O . GLU A 1 561 ? -66.260 4.847 116.153 1.00 78.12 561 GLU A O 1
ATOM 4511 N N . MET A 1 562 ? -67.324 6.486 117.230 1.00 80.25 562 MET A N 1
ATOM 4512 C CA . MET A 1 562 ? -67.302 7.421 116.100 1.00 80.25 562 MET A CA 1
ATOM 4513 C C . MET A 1 562 ? -65.881 7.895 115.763 1.00 80.25 562 MET A C 1
ATOM 4515 O O . MET A 1 562 ? -65.532 7.975 114.584 1.00 80.25 562 MET A O 1
ATOM 4519 N N . HIS A 1 563 ? -65.027 8.152 116.759 1.00 74.25 563 HIS A N 1
ATOM 4520 C CA . HIS A 1 563 ? -63.636 8.554 116.538 1.00 74.25 563 HIS A CA 1
ATOM 4521 C C . HIS A 1 563 ? -62.809 7.416 115.936 1.00 74.25 563 HIS A C 1
ATOM 4523 O O . HIS A 1 563 ? -62.081 7.642 114.974 1.00 74.25 563 HIS A O 1
ATOM 4529 N N . THR A 1 564 ? -62.950 6.189 116.450 1.00 78.19 564 THR A N 1
ATOM 4530 C CA . THR A 1 564 ? -62.258 5.004 115.910 1.00 78.19 564 THR A CA 1
ATOM 4531 C C . THR A 1 564 ? -62.781 4.614 114.530 1.00 78.19 564 THR A C 1
ATOM 4533 O O . THR A 1 564 ? -61.982 4.248 113.669 1.00 78.19 564 THR A O 1
ATOM 4536 N N . LYS A 1 565 ? -64.084 4.775 114.264 1.00 83.19 565 LYS A N 1
ATOM 4537 C CA . LYS A 1 565 ? -64.651 4.630 112.918 1.00 83.19 565 LYS A CA 1
ATOM 4538 C C . LYS A 1 565 ? -64.051 5.655 111.953 1.00 83.19 565 LYS A C 1
ATOM 4540 O O . LYS A 1 565 ? -63.484 5.253 110.940 1.00 83.19 565 LYS A O 1
ATOM 4545 N N . THR A 1 566 ? -64.076 6.942 112.305 1.00 80.38 566 THR A N 1
ATOM 4546 C CA . THR A 1 566 ? -63.500 8.027 111.486 1.00 80.38 566 THR A CA 1
ATOM 4547 C C . THR A 1 566 ? -61.997 7.822 111.264 1.00 80.38 566 THR A C 1
ATOM 4549 O O . THR A 1 566 ? -61.501 8.001 110.157 1.00 80.38 566 THR A O 1
ATOM 4552 N N . GLU A 1 567 ? -61.256 7.378 112.283 1.00 77.94 567 GLU A N 1
ATOM 4553 C CA . GLU A 1 567 ? -59.835 7.048 112.152 1.00 77.94 567 GLU A CA 1
ATOM 4554 C C . GLU A 1 567 ? -59.608 5.844 111.222 1.00 77.94 567 GLU A C 1
ATOM 4556 O O . GLU A 1 567 ? -58.671 5.850 110.424 1.00 77.94 567 GLU A O 1
ATOM 4561 N N . SER A 1 568 ? -60.471 4.823 111.273 1.00 80.62 568 SER A N 1
ATOM 4562 C CA . SER A 1 568 ? -60.398 3.673 110.365 1.00 80.62 568 SER A CA 1
ATOM 4563 C C . SER A 1 568 ? -60.711 4.051 108.912 1.00 80.62 568 SER A C 1
ATOM 4565 O O . SER A 1 568 ? -60.010 3.596 108.010 1.00 80.62 568 SER A O 1
ATOM 4567 N N . GLU A 1 569 ? -61.683 4.941 108.688 1.00 84.25 569 GLU A N 1
ATOM 4568 C CA . GLU A 1 569 ? -62.029 5.491 107.372 1.00 84.25 569 GLU A CA 1
ATOM 4569 C C . GLU A 1 569 ? -60.880 6.354 106.824 1.00 84.25 569 GLU A C 1
ATOM 4571 O O . GLU A 1 569 ? -60.446 6.150 105.692 1.00 84.25 569 GLU A O 1
ATOM 4576 N N . LEU A 1 570 ? -60.289 7.232 107.645 1.00 84.56 570 LEU A N 1
ATOM 4577 C CA . LEU A 1 570 ? -59.107 8.020 107.271 1.00 84.56 570 LEU A CA 1
ATOM 4578 C C . LEU A 1 570 ? -57.890 7.140 106.953 1.00 84.56 570 LEU A C 1
ATOM 4580 O O . LEU A 1 570 ? -57.201 7.388 105.966 1.00 84.56 570 LEU A O 1
ATOM 4584 N N . ARG A 1 571 ? -57.631 6.081 107.734 1.00 84.12 571 ARG A N 1
ATOM 4585 C CA . ARG A 1 571 ? -56.570 5.100 107.433 1.00 84.12 571 ARG A CA 1
ATOM 4586 C C . ARG A 1 571 ? -56.835 4.354 106.121 1.00 84.12 571 ARG A C 1
ATOM 4588 O O . ARG A 1 571 ? -55.878 4.034 105.418 1.00 84.12 571 ARG A O 1
ATOM 4595 N N . LEU A 1 572 ? -58.099 4.087 105.779 1.00 86.56 572 LEU A N 1
ATOM 4596 C CA . LEU A 1 572 ? -58.471 3.469 104.505 1.00 86.56 572 LEU A CA 1
ATOM 4597 C C . LEU A 1 572 ? -58.210 4.426 103.330 1.00 86.56 572 LEU A C 1
ATOM 4599 O O . LEU A 1 572 ? -57.546 4.032 102.376 1.00 86.56 572 LEU A O 1
ATOM 4603 N N . ILE A 1 573 ? -58.641 5.687 103.450 1.00 85.69 573 ILE A N 1
ATOM 4604 C CA . ILE A 1 573 ? -58.439 6.747 102.445 1.00 85.69 573 ILE A CA 1
ATOM 4605 C C . ILE A 1 573 ? -56.947 7.022 102.221 1.00 85.69 573 ILE A C 1
ATOM 4607 O O . ILE A 1 573 ? -56.508 7.116 101.079 1.00 85.69 573 ILE A O 1
ATOM 4611 N N . ILE A 1 574 ? -56.141 7.104 103.287 1.00 84.69 574 ILE A N 1
ATOM 4612 C CA . ILE A 1 574 ? -54.681 7.272 103.173 1.00 84.69 574 ILE A CA 1
ATOM 4613 C C . ILE A 1 574 ? -54.073 6.099 102.397 1.00 84.69 574 ILE A C 1
ATOM 4615 O O . ILE A 1 574 ? -53.290 6.313 101.476 1.00 84.69 574 ILE A O 1
ATOM 4619 N N . LYS A 1 575 ? -54.473 4.861 102.708 1.00 88.06 575 LYS A N 1
ATOM 4620 C CA . LYS A 1 575 ? -53.973 3.664 102.021 1.00 88.06 575 LYS A CA 1
ATOM 4621 C C . LYS A 1 575 ? -54.422 3.590 100.555 1.00 88.06 575 LYS A C 1
ATOM 4623 O O . LYS A 1 575 ? -53.666 3.121 99.707 1.00 88.06 575 LYS A O 1
ATOM 4628 N N . GLU A 1 576 ? -55.627 4.058 100.245 1.00 88.19 576 GLU A N 1
ATOM 4629 C CA . GLU A 1 576 ? -56.131 4.183 98.875 1.00 88.19 576 GLU A CA 1
ATOM 4630 C C . GLU A 1 576 ? -55.341 5.238 98.085 1.00 88.19 576 GLU A C 1
ATOM 4632 O O . GLU A 1 576 ? -54.878 4.953 96.982 1.00 88.19 576 GLU A O 1
ATOM 4637 N N . GLN A 1 577 ? -55.067 6.404 98.681 1.00 86.88 577 GLN A N 1
ATOM 4638 C CA . GLN A 1 577 ? -54.209 7.436 98.088 1.00 86.88 577 GLN A CA 1
ATOM 4639 C C . GLN A 1 577 ? -52.760 6.960 97.899 1.00 86.88 577 GLN A C 1
ATOM 4641 O O . GLN A 1 577 ? -52.157 7.240 96.865 1.00 86.88 577 GLN A O 1
ATOM 4646 N N . GLU A 1 578 ? -52.191 6.202 98.841 1.00 87.06 578 GLU A N 1
ATOM 4647 C CA . GLU A 1 578 ? -50.864 5.589 98.689 1.00 87.06 578 GLU A CA 1
ATOM 4648 C C . GLU A 1 578 ? -50.817 4.611 97.505 1.00 87.06 578 GLU A C 1
ATOM 4650 O O . GLU A 1 578 ? -49.870 4.646 96.713 1.00 87.06 578 GLU A O 1
ATOM 4655 N N . LEU A 1 579 ? -51.847 3.772 97.344 1.00 87.75 579 LEU A N 1
ATOM 4656 C CA . LEU A 1 579 ? -51.977 2.859 96.205 1.00 87.75 579 LEU A CA 1
ATOM 4657 C C . LEU A 1 579 ? -52.184 3.614 94.885 1.00 87.75 579 LEU A C 1
ATOM 4659 O O . LEU A 1 579 ? -51.588 3.241 93.872 1.00 87.75 579 LEU A O 1
ATOM 4663 N N . GLU A 1 580 ? -52.956 4.702 94.881 1.00 88.12 580 GLU A N 1
ATOM 4664 C CA . GLU A 1 580 ? -53.124 5.547 93.698 1.00 88.12 580 GLU A CA 1
ATOM 4665 C C . GLU A 1 580 ? -51.804 6.233 93.307 1.00 88.12 580 GLU A C 1
ATOM 4667 O O . GLU A 1 580 ? -51.424 6.228 92.136 1.00 88.12 580 GLU A O 1
ATOM 4672 N N . ILE A 1 581 ? -51.045 6.753 94.277 1.00 86.56 581 ILE A N 1
ATOM 4673 C CA . ILE A 1 581 ? -49.716 7.345 94.058 1.00 86.56 581 ILE A CA 1
ATOM 4674 C C . ILE A 1 581 ? -48.730 6.297 93.521 1.00 86.56 581 ILE A C 1
ATOM 4676 O O . ILE A 1 581 ? -47.955 6.602 92.610 1.00 86.56 581 ILE A O 1
ATOM 4680 N N . GLN A 1 582 ? -48.755 5.059 94.028 1.00 85.88 582 GLN A N 1
ATOM 4681 C CA . GLN A 1 582 ? -47.942 3.966 93.480 1.00 85.88 582 GLN A CA 1
ATOM 4682 C C . GLN A 1 582 ? -48.353 3.615 92.042 1.00 85.88 582 GLN A C 1
ATOM 4684 O O . GLN A 1 582 ? -47.489 3.517 91.172 1.00 85.88 582 GLN A O 1
ATOM 4689 N N . SER A 1 583 ? -49.655 3.503 91.765 1.00 87.00 583 SER A N 1
ATOM 4690 C CA . SER A 1 583 ? -50.189 3.237 90.422 1.00 87.00 583 SER A CA 1
ATOM 4691 C C . SER A 1 583 ? -49.804 4.336 89.421 1.00 87.00 583 SER A C 1
ATOM 4693 O O . SER A 1 583 ? -49.296 4.049 88.332 1.00 87.00 583 SER A O 1
ATOM 4695 N N . ARG A 1 584 ? -49.928 5.611 89.821 1.00 86.06 584 ARG A N 1
ATOM 4696 C CA . ARG A 1 584 ? -49.474 6.769 89.036 1.00 86.06 584 ARG A CA 1
ATOM 4697 C C . ARG A 1 584 ? -47.968 6.707 88.764 1.00 86.06 584 ARG A C 1
ATOM 4699 O O . ARG A 1 584 ? -47.590 6.835 87.605 1.00 86.06 584 ARG A O 1
ATOM 4706 N N . LYS A 1 585 ? -47.124 6.411 89.763 1.00 87.62 585 LYS A N 1
ATOM 4707 C CA . LYS A 1 585 ? -45.665 6.246 89.574 1.00 87.62 585 LYS A CA 1
ATOM 4708 C C . LYS A 1 585 ? -45.303 5.112 88.611 1.00 87.62 585 LYS A C 1
ATOM 4710 O O . LYS A 1 585 ? -44.400 5.275 87.796 1.00 87.62 585 LYS A O 1
ATOM 4715 N N . VAL A 1 586 ? -45.996 3.973 88.667 1.00 87.88 586 VAL A N 1
ATOM 4716 C CA . VAL A 1 586 ? -45.776 2.860 87.721 1.00 87.88 586 VAL A CA 1
ATOM 4717 C C . VAL A 1 586 ? -46.179 3.265 86.298 1.00 87.88 586 VAL A C 1
ATOM 4719 O O . VAL A 1 586 ? -45.438 2.999 85.352 1.00 87.88 586 VAL A O 1
ATOM 4722 N N . SER A 1 587 ? -47.308 3.960 86.141 1.00 89.88 587 SER A N 1
ATOM 4723 C CA . SER A 1 587 ? -47.769 4.498 84.852 1.00 89.88 587 SER A CA 1
ATOM 4724 C C . SER A 1 587 ? -46.810 5.553 84.280 1.00 89.88 587 SER A C 1
ATOM 4726 O O . SER A 1 587 ? -46.485 5.524 83.094 1.00 89.88 587 SER A O 1
ATOM 4728 N N . GLU A 1 588 ? -46.301 6.448 85.125 1.00 88.50 588 GLU A N 1
ATOM 4729 C CA . GLU A 1 588 ? -45.339 7.493 84.768 1.00 88.50 588 GLU A CA 1
ATOM 4730 C C . GLU A 1 588 ? -43.982 6.903 84.357 1.00 88.50 588 GLU A C 1
ATOM 4732 O O . GLU A 1 588 ? -43.464 7.254 83.299 1.00 88.50 588 GLU A O 1
ATOM 4737 N N . ASN A 1 589 ? -43.465 5.918 85.101 1.00 87.75 589 ASN A N 1
ATOM 4738 C CA . ASN A 1 589 ? -42.263 5.173 84.717 1.00 87.75 589 ASN A CA 1
ATOM 4739 C C . ASN A 1 589 ? -42.445 4.427 83.385 1.00 87.75 589 ASN A C 1
ATOM 4741 O O . ASN A 1 589 ? -41.544 4.452 82.549 1.00 87.75 589 ASN A O 1
ATOM 4745 N N . LYS A 1 590 ? -43.613 3.810 83.146 1.00 90.38 590 LYS A N 1
ATOM 4746 C CA . LYS A 1 590 ? -43.909 3.139 81.870 1.00 90.38 590 LYS A CA 1
ATOM 4747 C C . LYS A 1 590 ? -43.930 4.126 80.699 1.00 90.38 590 LYS A C 1
ATOM 4749 O O . LYS A 1 590 ? -43.341 3.841 79.663 1.00 90.38 590 LYS A O 1
ATOM 4754 N N . LYS A 1 591 ? -44.557 5.296 80.869 1.00 89.81 591 LYS A N 1
ATOM 4755 C CA . LYS A 1 591 ? -44.546 6.370 79.860 1.00 89.81 591 LYS A CA 1
ATOM 4756 C C . LYS A 1 591 ? -43.144 6.924 79.625 1.00 89.81 591 LYS A C 1
ATOM 4758 O O . LYS A 1 591 ? -42.802 7.216 78.486 1.00 89.81 591 LYS A O 1
ATOM 4763 N N . LYS A 1 592 ? -42.331 7.055 80.678 1.00 88.62 592 LYS A N 1
ATOM 4764 C CA . LYS A 1 592 ? -40.937 7.486 80.555 1.00 88.62 592 LYS A CA 1
ATOM 4765 C C . LYS A 1 592 ? -40.126 6.493 79.718 1.00 88.62 592 LYS A C 1
ATOM 4767 O O . LYS A 1 592 ? -39.467 6.930 78.783 1.00 88.62 592 LYS A O 1
ATOM 4772 N N . GLN A 1 593 ? -40.246 5.192 79.993 1.00 89.62 593 GLN A N 1
ATOM 4773 C CA . GLN A 1 593 ? -39.606 4.150 79.183 1.00 89.62 593 GLN A CA 1
ATOM 4774 C C . GLN A 1 593 ? -40.076 4.208 77.723 1.00 89.62 593 GLN A C 1
ATOM 4776 O O . GLN A 1 593 ? -39.251 4.235 76.824 1.00 89.62 593 GLN A O 1
ATOM 4781 N N . GLU A 1 594 ? -41.384 4.333 77.477 1.00 91.44 594 GLU A N 1
ATOM 4782 C CA . GLU A 1 594 ? -41.933 4.424 76.116 1.00 91.44 594 GLU A CA 1
ATOM 4783 C C . GLU A 1 594 ? -41.421 5.659 75.343 1.00 91.44 594 GLU A C 1
ATOM 4785 O O . GLU A 1 594 ? -41.215 5.593 74.132 1.00 91.44 594 GLU A O 1
ATOM 4790 N N . ILE A 1 595 ? -41.203 6.789 76.027 1.00 90.19 595 ILE A N 1
ATOM 4791 C CA . ILE A 1 595 ? -40.581 7.989 75.445 1.00 90.19 595 ILE A CA 1
ATOM 4792 C C . ILE A 1 595 ? -39.099 7.744 75.140 1.00 90.19 595 ILE A C 1
ATOM 4794 O O . ILE A 1 595 ? -38.618 8.179 74.095 1.00 90.19 595 ILE A O 1
ATOM 4798 N N . GLU A 1 596 ? -38.378 7.057 76.023 1.00 91.19 596 GLU A N 1
ATOM 4799 C CA . GLU A 1 596 ? -36.959 6.736 75.851 1.00 91.19 596 GLU A CA 1
ATOM 4800 C C . GLU A 1 596 ? -36.751 5.750 74.684 1.00 91.19 596 GLU A C 1
ATOM 4802 O O . GLU A 1 596 ? -35.991 6.053 73.765 1.00 91.19 596 GLU A O 1
ATOM 4807 N N . ASP A 1 597 ? -37.546 4.676 74.615 1.00 90.75 597 ASP A N 1
ATOM 4808 C CA . ASP A 1 597 ? -37.569 3.711 73.504 1.00 90.75 597 ASP A CA 1
ATOM 4809 C C . ASP A 1 597 ? -37.880 4.402 72.158 1.00 90.75 597 ASP A C 1
ATOM 4811 O O . ASP A 1 597 ? -37.208 4.171 71.150 1.00 90.75 597 ASP A O 1
ATOM 4815 N N . LYS A 1 598 ? -38.867 5.313 72.132 1.00 92.94 598 LYS A N 1
ATOM 4816 C CA . LYS A 1 598 ? -39.190 6.124 70.941 1.00 92.94 598 LYS A CA 1
ATOM 4817 C C . LYS A 1 598 ? -38.081 7.110 70.573 1.00 92.94 598 LYS A C 1
ATOM 4819 O O . LYS A 1 598 ? -37.906 7.400 69.394 1.00 92.94 598 LYS A O 1
ATOM 4824 N N . THR A 1 599 ? -37.338 7.625 71.551 1.00 90.69 599 THR A N 1
ATOM 4825 C CA . THR A 1 599 ? -36.215 8.545 71.314 1.00 90.69 599 THR A CA 1
ATOM 4826 C C . THR A 1 599 ? -35.054 7.814 70.647 1.00 90.69 599 THR A C 1
ATOM 4828 O O . THR A 1 599 ? -34.503 8.335 69.679 1.00 90.69 599 THR A O 1
ATOM 4831 N N . VAL A 1 600 ? -34.743 6.592 71.094 1.00 91.44 600 VAL A N 1
ATOM 4832 C CA . VAL A 1 600 ? -33.756 5.712 70.442 1.00 91.44 600 VAL A CA 1
ATOM 4833 C C . VAL A 1 600 ? -34.195 5.378 69.014 1.00 91.44 600 VAL A C 1
ATOM 4835 O O . VAL A 1 600 ? -33.435 5.614 68.079 1.00 91.44 600 VAL A O 1
ATOM 4838 N N . LEU A 1 601 ? -35.451 4.962 68.808 1.00 93.50 601 LEU A N 1
ATOM 4839 C CA . LEU A 1 601 ? -35.972 4.670 67.465 1.00 93.50 601 LEU A CA 1
ATOM 4840 C C . LEU A 1 601 ? -35.893 5.883 66.518 1.00 93.50 601 LEU A C 1
ATOM 4842 O O . LEU A 1 601 ? -35.546 5.736 65.348 1.00 93.50 601 LEU A O 1
ATOM 4846 N N . CYS A 1 602 ? -36.181 7.093 67.008 1.00 88.38 602 CYS A N 1
ATOM 4847 C CA . CYS A 1 602 ? -36.013 8.317 66.223 1.00 88.38 602 CYS A CA 1
ATOM 4848 C C . CYS A 1 602 ? -34.541 8.599 65.877 1.00 88.38 602 CYS A C 1
ATOM 4850 O O . CYS A 1 602 ? -34.271 9.078 64.779 1.00 88.38 602 CYS A O 1
ATOM 4852 N N . GLN A 1 603 ? -33.592 8.302 66.772 1.00 90.00 603 GLN A N 1
ATOM 4853 C CA . GLN A 1 603 ? -32.157 8.441 66.495 1.00 90.00 603 GLN A CA 1
ATOM 4854 C C . GLN A 1 603 ? -31.683 7.429 65.441 1.00 90.00 603 GLN A C 1
ATOM 4856 O O . GLN A 1 603 ? -30.981 7.819 64.508 1.00 90.00 603 GLN A O 1
ATOM 4861 N N . ASP A 1 604 ? -32.131 6.174 65.523 1.00 90.75 604 ASP A N 1
ATOM 4862 C CA . ASP A 1 604 ? -31.829 5.139 64.526 1.00 90.75 604 ASP A CA 1
ATOM 4863 C C . ASP A 1 604 ? -32.395 5.495 63.143 1.00 90.75 604 ASP A C 1
ATOM 4865 O O . ASP A 1 604 ? -31.694 5.395 62.134 1.00 90.75 604 ASP A O 1
ATOM 4869 N N . LEU A 1 605 ? -33.640 5.983 63.080 1.00 92.88 605 LEU A N 1
ATOM 4870 C CA . LEU A 1 605 ? -34.246 6.463 61.834 1.00 92.88 605 LEU A CA 1
ATOM 4871 C C . LEU A 1 605 ? -33.515 7.695 61.277 1.00 92.88 605 LEU A C 1
ATOM 4873 O O . LEU A 1 605 ? -33.275 7.766 60.074 1.00 92.88 605 LEU A O 1
ATOM 4877 N N . GLN A 1 606 ? -33.100 8.638 62.128 1.00 92.12 606 GLN A N 1
ATOM 4878 C CA . GLN A 1 606 ? -32.309 9.802 61.712 1.00 92.12 606 GLN A CA 1
ATOM 4879 C C . GLN A 1 606 ? -30.944 9.381 61.135 1.00 92.12 606 GLN A C 1
ATOM 4881 O O . GLN A 1 606 ? -30.486 9.949 60.139 1.00 92.12 606 GLN A O 1
ATOM 4886 N N . MET A 1 607 ? -30.308 8.365 61.724 1.00 94.12 607 MET A N 1
ATOM 4887 C CA . MET A 1 607 ? -29.060 7.784 61.227 1.00 94.12 607 MET A CA 1
ATOM 4888 C C . MET A 1 607 ? -29.262 7.092 59.871 1.00 94.12 607 MET A C 1
ATOM 4890 O O . MET A 1 607 ? -28.492 7.352 58.947 1.00 94.12 607 MET A O 1
ATOM 4894 N N . GLN A 1 608 ? -30.328 6.299 59.706 1.00 94.12 608 GLN A N 1
ATOM 4895 C CA . GLN A 1 608 ? -30.678 5.682 58.418 1.00 94.12 608 GLN A CA 1
ATOM 4896 C C . GLN A 1 608 ? -30.969 6.727 57.332 1.00 94.12 608 GLN A C 1
ATOM 4898 O O . GLN A 1 608 ? -30.455 6.603 56.224 1.00 94.12 608 GLN A O 1
ATOM 4903 N N . ILE A 1 609 ? -31.720 7.791 57.643 1.00 91.31 609 ILE A N 1
ATOM 4904 C CA . ILE A 1 609 ? -31.973 8.908 56.715 1.00 91.31 609 ILE A CA 1
ATOM 4905 C C . ILE A 1 609 ? -30.654 9.565 56.288 1.00 91.31 609 ILE A C 1
ATOM 4907 O O . ILE A 1 609 ? -30.446 9.810 55.103 1.00 91.31 609 ILE A O 1
ATOM 4911 N N . THR A 1 610 ? -29.735 9.798 57.229 1.00 91.31 610 THR A N 1
ATOM 4912 C CA . THR A 1 610 ? -28.420 10.393 56.932 1.00 91.31 610 THR A CA 1
ATOM 4913 C C . THR A 1 610 ? -27.568 9.473 56.047 1.00 91.31 610 THR A C 1
ATOM 4915 O O . THR A 1 610 ? -26.903 9.939 55.124 1.00 91.31 610 THR A O 1
ATOM 4918 N N . GLN A 1 611 ? -27.616 8.159 56.284 1.00 92.56 611 GLN A N 1
ATOM 4919 C CA . GLN A 1 611 ? -26.905 7.164 55.480 1.00 92.56 611 GLN A CA 1
ATOM 4920 C C . GLN A 1 611 ? -27.490 7.032 54.063 1.00 92.56 611 GLN A C 1
ATOM 4922 O O . GLN A 1 611 ? -26.729 6.935 53.100 1.00 92.56 611 GLN A O 1
ATOM 4927 N N . LEU A 1 612 ? -28.819 7.074 53.922 1.00 92.94 612 LEU A N 1
ATOM 4928 C CA . LEU A 1 612 ? -29.505 7.086 52.628 1.00 92.94 612 LEU A CA 1
ATOM 4929 C C . LEU A 1 612 ? -29.222 8.376 51.849 1.00 92.94 612 LEU A C 1
ATOM 4931 O O . LEU A 1 612 ? -28.963 8.302 50.652 1.00 92.94 612 LEU A O 1
ATOM 4935 N N . GLN A 1 613 ? -29.188 9.537 52.511 1.00 92.44 613 GLN A N 1
ATOM 4936 C CA . GLN A 1 613 ? -28.808 10.796 51.864 1.00 92.44 613 GLN A CA 1
ATOM 4937 C C . GLN A 1 613 ? -27.380 10.720 51.310 1.00 92.44 613 GLN A C 1
ATOM 4939 O O . GLN A 1 613 ? -27.164 11.012 50.141 1.00 92.44 613 GLN A O 1
ATOM 4944 N N . LEU A 1 614 ? -26.423 10.208 52.094 1.00 93.94 614 LEU A N 1
ATOM 4945 C CA . LEU A 1 614 ? -25.051 10.002 51.623 1.00 93.94 614 LEU A CA 1
ATOM 4946 C C . LEU A 1 614 ? -24.978 9.032 50.424 1.00 93.94 614 LEU A C 1
ATOM 4948 O O . LEU A 1 614 ? -24.116 9.179 49.560 1.00 93.94 614 LEU A O 1
ATOM 4952 N N . GLN A 1 615 ? -25.861 8.031 50.348 1.00 92.88 615 GLN A N 1
ATOM 4953 C CA . GLN A 1 615 ? -25.957 7.150 49.178 1.00 92.88 615 GLN A CA 1
ATOM 4954 C C . GLN A 1 615 ? -26.534 7.872 47.952 1.00 92.88 615 GLN A C 1
ATOM 4956 O O . GLN A 1 615 ? -26.012 7.677 46.856 1.00 92.88 615 GLN A O 1
ATOM 4961 N N . ILE A 1 616 ? -27.550 8.723 48.129 1.00 91.38 616 ILE A N 1
ATOM 4962 C CA . ILE A 1 616 ? -28.113 9.566 47.062 1.00 91.38 616 ILE A CA 1
ATOM 4963 C C . ILE A 1 616 ? -27.036 10.510 46.518 1.00 91.38 616 ILE A C 1
ATOM 4965 O O . ILE A 1 616 ? -26.760 10.467 45.322 1.00 91.38 616 ILE A O 1
ATOM 4969 N N . ASP A 1 617 ? -26.350 11.258 47.384 1.00 91.69 617 ASP A N 1
ATOM 4970 C CA . ASP A 1 617 ? -25.304 12.213 46.995 1.00 91.69 617 ASP A CA 1
ATOM 4971 C C . ASP A 1 617 ? -24.173 11.522 46.193 1.00 91.69 617 ASP A C 1
ATOM 4973 O O . ASP A 1 617 ? -23.695 12.038 45.179 1.00 91.69 617 ASP A O 1
ATOM 4977 N N . ASN A 1 618 ? -23.776 10.305 46.594 1.00 92.06 618 ASN A N 1
ATOM 4978 C CA . ASN A 1 618 ? -22.792 9.494 45.865 1.00 92.06 618 ASN A CA 1
ATOM 4979 C C . ASN A 1 618 ? -23.303 9.002 44.496 1.00 92.06 618 ASN A C 1
ATOM 4981 O O . ASN A 1 618 ? -22.526 8.920 43.541 1.00 92.06 618 ASN A O 1
ATOM 4985 N N . LEU A 1 619 ? -24.590 8.657 44.382 1.00 91.88 619 LEU A N 1
ATOM 4986 C CA . LEU A 1 619 ? -25.203 8.255 43.113 1.00 91.88 619 LEU A CA 1
ATOM 4987 C C . LEU A 1 619 ? -25.366 9.448 42.163 1.00 91.88 619 LEU A C 1
ATOM 4989 O O . LEU A 1 619 ? -25.089 9.306 40.973 1.00 91.88 619 LEU A O 1
ATOM 4993 N N . GLU A 1 620 ? -25.734 10.626 42.669 1.00 91.81 620 GLU A N 1
ATOM 4994 C CA . GLU A 1 620 ? -25.800 11.871 41.892 1.00 91.81 620 GLU A CA 1
ATOM 4995 C C . GLU A 1 620 ? -24.417 12.299 41.386 1.00 91.81 620 GLU A C 1
ATOM 4997 O O . GLU A 1 620 ? -24.268 12.640 40.208 1.00 91.81 620 GLU A O 1
ATOM 5002 N N . PHE A 1 621 ? -23.382 12.195 42.227 1.00 92.81 621 PHE A N 1
ATOM 5003 C CA . PHE A 1 621 ? -21.995 12.414 41.815 1.00 92.81 621 PHE A CA 1
ATOM 5004 C C . PHE A 1 621 ? -21.572 11.435 40.709 1.00 92.81 621 PHE A C 1
ATOM 5006 O O . PHE A 1 621 ? -21.062 11.852 39.667 1.00 92.81 621 PHE A O 1
ATOM 5013 N N . ARG A 1 622 ? -21.845 10.134 40.880 1.00 92.25 622 ARG A N 1
ATOM 5014 C CA . ARG A 1 622 ? -21.503 9.109 39.881 1.00 92.25 622 ARG A CA 1
ATOM 5015 C C . ARG A 1 622 ? -22.269 9.287 38.566 1.00 92.25 622 ARG A C 1
ATOM 5017 O O . ARG A 1 622 ? -21.689 9.093 37.504 1.00 92.25 622 ARG A O 1
ATOM 5024 N N . ASN A 1 623 ? -23.537 9.691 38.619 1.00 90.50 623 ASN A N 1
ATOM 5025 C CA . ASN A 1 623 ? -24.336 10.016 37.436 1.00 90.50 623 ASN A CA 1
ATOM 5026 C C . ASN A 1 623 ? -23.789 11.260 36.712 1.00 90.50 623 ASN A C 1
ATOM 5028 O O . ASN A 1 623 ? -23.686 11.270 35.488 1.00 90.50 623 ASN A O 1
ATOM 5032 N N . SER A 1 624 ? -23.358 12.278 37.463 1.00 90.75 624 SER A N 1
ATOM 5033 C CA . SER A 1 624 ? -22.712 13.477 36.909 1.00 90.75 624 SER A CA 1
ATOM 5034 C C . SER A 1 624 ? -21.391 13.145 36.206 1.00 90.75 624 SER A C 1
ATOM 5036 O O . SER A 1 624 ? -21.129 13.669 35.125 1.00 90.75 624 SER A O 1
ATOM 5038 N N . GLN A 1 625 ? -20.592 12.231 36.773 1.00 92.12 625 GLN A N 1
ATOM 5039 C CA . GLN A 1 625 ? -19.376 11.722 36.134 1.00 92.12 625 GLN A CA 1
ATOM 5040 C C . GLN A 1 625 ? -19.702 10.977 34.830 1.00 92.12 625 GLN A C 1
ATOM 5042 O O . GLN A 1 625 ? -19.163 11.328 33.787 1.00 92.12 625 GLN A O 1
ATOM 5047 N N . ILE A 1 626 ? -20.659 10.040 34.851 1.00 90.44 626 ILE A N 1
ATOM 5048 C CA . ILE A 1 626 ? -21.094 9.297 33.652 1.00 90.44 626 ILE A CA 1
ATOM 5049 C C . ILE A 1 626 ? -21.599 10.246 32.550 1.00 90.44 626 ILE A C 1
ATOM 5051 O O . ILE A 1 626 ? -21.305 10.036 31.375 1.00 90.44 626 ILE A O 1
ATOM 5055 N N . GLN A 1 627 ? -22.321 11.318 32.899 1.00 90.00 627 GLN A N 1
ATOM 5056 C CA . GLN A 1 627 ? -22.745 12.331 31.924 1.00 90.00 627 GLN A CA 1
ATOM 5057 C C . GLN A 1 627 ? -21.575 13.136 31.342 1.00 90.00 627 GLN A C 1
ATOM 5059 O O . GLN A 1 627 ? -21.616 13.488 30.161 1.00 90.00 627 GLN A O 1
ATOM 5064 N N . ALA A 1 628 ? -20.544 13.434 32.137 1.00 88.69 628 ALA A N 1
ATOM 5065 C CA . ALA A 1 628 ? -19.335 14.096 31.656 1.00 88.69 628 ALA A CA 1
ATOM 5066 C C . ALA A 1 628 ? -18.535 13.183 30.711 1.00 88.69 628 ALA A C 1
ATOM 5068 O O . ALA A 1 628 ? -18.155 13.622 29.624 1.00 88.69 628 ALA A O 1
ATOM 5069 N N . ASP A 1 629 ? -18.366 11.913 31.084 1.00 89.06 629 ASP A N 1
ATOM 5070 C CA . ASP A 1 629 ? -17.654 10.901 30.300 1.00 89.06 629 ASP A CA 1
ATOM 5071 C C . ASP A 1 629 ? -18.367 10.649 28.957 1.00 89.06 629 ASP A C 1
ATOM 5073 O O . ASP A 1 629 ? -17.749 10.762 27.900 1.00 89.06 629 ASP A O 1
ATOM 5077 N N . TYR A 1 630 ? -19.692 10.448 28.967 1.00 92.19 630 TYR A N 1
ATOM 5078 C CA . TYR A 1 630 ? -20.504 10.298 27.749 1.00 92.19 630 TYR A CA 1
ATOM 5079 C C . TYR A 1 630 ? -20.463 11.542 26.845 1.00 92.19 630 TYR A C 1
ATOM 5081 O O . TYR A 1 630 ? -20.468 11.440 25.616 1.00 92.19 630 TYR A O 1
ATOM 5089 N N . LYS A 1 631 ? -20.408 12.747 27.429 1.00 91.94 631 LYS A N 1
ATOM 5090 C CA . LYS A 1 631 ? -20.264 13.985 26.652 1.00 91.94 631 LYS A CA 1
ATOM 5091 C C . LYS A 1 631 ? -18.895 14.057 25.967 1.00 91.94 631 LYS A C 1
ATOM 5093 O O . LYS A 1 631 ? -18.837 14.478 24.813 1.00 91.94 631 LYS A O 1
ATOM 5098 N N . LEU A 1 632 ? -17.828 13.647 26.655 1.00 91.81 632 LEU A N 1
ATOM 5099 C CA . LEU A 1 632 ? -16.472 13.591 26.108 1.00 91.81 632 LEU A CA 1
ATOM 5100 C C . LEU A 1 632 ? -16.360 12.540 24.992 1.00 91.81 632 LEU A C 1
ATOM 5102 O O . LEU A 1 632 ? -15.846 12.847 23.920 1.00 91.81 632 LEU A O 1
ATOM 5106 N N . GLU A 1 633 ? -16.904 11.342 25.210 1.00 92.69 633 GLU A N 1
ATOM 5107 C CA . GLU A 1 633 ? -16.980 10.265 24.214 1.00 92.69 633 GLU A CA 1
ATOM 5108 C C . GLU A 1 633 ? -17.729 10.722 22.954 1.00 92.69 633 GLU A C 1
ATOM 5110 O O . GLU A 1 633 ? -17.226 10.582 21.840 1.00 92.69 633 GLU A O 1
ATOM 5115 N N . LYS A 1 634 ? -18.886 11.377 23.116 1.00 92.69 634 LYS A N 1
ATOM 5116 C CA . LYS A 1 634 ? -19.637 11.958 21.995 1.00 92.69 634 LYS A CA 1
ATOM 5117 C C . LYS A 1 634 ? -18.835 13.016 21.226 1.00 92.69 634 LYS A C 1
ATOM 5119 O O . LYS A 1 634 ? -18.966 13.104 20.007 1.00 92.69 634 LYS A O 1
ATOM 5124 N N . GLU A 1 635 ? -18.037 13.838 21.908 1.00 91.69 635 GLU A N 1
ATOM 5125 C CA . GLU A 1 635 ? -17.197 14.850 21.255 1.00 91.69 635 GLU A CA 1
ATOM 5126 C C . GLU A 1 635 ? -16.010 14.220 20.503 1.00 91.69 635 GLU A C 1
ATOM 5128 O O . GLU A 1 635 ? -15.651 14.692 19.423 1.00 91.69 635 GLU A O 1
ATOM 5133 N N . LEU A 1 636 ? -15.438 13.131 21.027 1.00 90.69 636 LEU A N 1
ATOM 5134 C CA . LEU A 1 636 ? -14.414 12.335 20.343 1.00 90.69 636 LEU A CA 1
ATOM 5135 C C . LEU A 1 636 ? -14.975 11.656 19.086 1.00 90.69 636 LEU A C 1
ATOM 5137 O O . LEU A 1 636 ? -14.409 11.831 18.010 1.00 90.69 636 LEU A O 1
ATOM 5141 N N . LEU A 1 637 ? -16.128 10.986 19.188 1.00 90.50 637 LEU A N 1
ATOM 5142 C CA . LEU A 1 637 ? -16.795 10.340 18.050 1.00 90.50 637 LEU A CA 1
ATOM 5143 C C . LEU A 1 637 ? -17.191 11.338 16.948 1.00 90.50 637 LEU A C 1
ATOM 5145 O O . LEU A 1 637 ? -17.140 11.006 15.767 1.00 90.50 637 LEU A O 1
ATOM 5149 N N . LEU A 1 638 ? -17.554 12.577 17.304 1.00 89.44 638 LEU A N 1
ATOM 5150 C CA . LEU A 1 638 ? -17.803 13.638 16.319 1.00 89.44 638 LEU A CA 1
ATOM 5151 C C . LEU A 1 638 ? -16.517 14.072 15.594 1.00 89.44 638 LEU A C 1
ATOM 5153 O O . LEU A 1 638 ? -16.538 14.217 14.374 1.00 89.44 638 LEU A O 1
ATOM 5157 N N . LYS A 1 639 ? -15.392 14.216 16.308 1.00 90.12 639 LYS A N 1
ATOM 5158 C CA . LYS A 1 639 ? -14.083 14.522 15.694 1.00 90.12 639 LYS A CA 1
ATOM 5159 C C . LYS A 1 639 ? -13.594 13.388 14.789 1.00 90.12 639 LYS A C 1
ATOM 5161 O O . LYS A 1 639 ? -13.040 13.649 13.721 1.00 90.12 639 LYS A O 1
ATOM 5166 N N . GLU A 1 640 ? -13.819 12.139 15.187 1.00 89.56 640 GLU A N 1
ATOM 5167 C CA . GLU A 1 640 ? -13.507 10.960 14.376 1.00 89.56 640 GLU A CA 1
ATOM 5168 C C . GLU A 1 640 ? -14.379 10.903 13.111 1.00 89.56 640 GLU A C 1
ATOM 5170 O O . GLU A 1 640 ? -13.858 10.687 12.019 1.00 89.56 640 GLU A O 1
ATOM 5175 N N . LEU A 1 641 ? -15.677 11.209 13.219 1.00 90.94 641 LEU A N 1
ATOM 5176 C CA . LEU A 1 641 ? -16.583 11.301 12.071 1.00 90.94 641 LEU A CA 1
ATOM 5177 C C . LEU A 1 641 ? -16.161 12.394 11.073 1.00 90.94 641 LEU A C 1
ATOM 5179 O O . LEU A 1 641 ? -16.167 12.147 9.866 1.00 90.94 641 LEU A O 1
ATOM 5183 N N . ASP A 1 642 ? -15.759 13.577 11.547 1.00 88.19 642 ASP A N 1
ATOM 5184 C CA . ASP A 1 642 ? -15.248 14.651 10.681 1.00 88.19 642 ASP A CA 1
ATOM 5185 C C . ASP A 1 642 ? -13.892 14.288 10.038 1.00 88.19 642 ASP A C 1
ATOM 5187 O O . ASP A 1 642 ? -13.647 14.608 8.869 1.00 88.19 642 ASP A O 1
ATOM 5191 N N . SER A 1 643 ? -13.041 13.539 10.747 1.00 88.81 643 SER A N 1
ATOM 5192 C CA . SER A 1 643 ? -11.787 12.998 10.198 1.00 88.81 643 SER A CA 1
ATOM 5193 C C . SER A 1 643 ? -12.055 11.961 9.100 1.00 88.81 643 SER A C 1
ATOM 5195 O O . SER A 1 643 ? -11.517 12.074 8.000 1.00 88.81 643 SER A O 1
ATOM 5197 N N . LEU A 1 644 ? -12.960 11.004 9.336 1.00 87.81 644 LEU A N 1
ATOM 5198 C CA . LEU A 1 644 ? -13.390 10.013 8.340 1.00 87.81 644 LEU A CA 1
ATOM 5199 C C . LEU A 1 644 ? -14.037 10.669 7.114 1.00 87.81 644 LEU A C 1
ATOM 5201 O O . LEU A 1 644 ? -13.806 10.243 5.983 1.00 87.81 644 LEU A O 1
ATOM 5205 N N . LYS A 1 645 ? -14.812 11.738 7.314 1.00 88.31 645 LYS A N 1
ATOM 5206 C CA . LYS A 1 645 ? -15.401 12.529 6.228 1.00 88.31 645 LYS A CA 1
ATOM 5207 C C . LYS A 1 645 ? -14.337 13.252 5.398 1.00 88.31 645 LYS A C 1
ATOM 5209 O O . LYS A 1 645 ? -14.472 13.332 4.180 1.00 88.31 645 LYS A O 1
ATOM 5214 N N . THR A 1 646 ? -13.271 13.732 6.037 1.00 88.31 646 THR A N 1
ATOM 5215 C CA . THR A 1 646 ? -12.112 14.330 5.353 1.00 88.31 646 THR A CA 1
ATOM 5216 C C . THR A 1 646 ? -11.383 13.281 4.509 1.00 88.31 646 THR A C 1
ATOM 5218 O O . THR A 1 646 ? -11.226 13.483 3.307 1.00 88.31 646 THR A O 1
ATOM 5221 N N . ILE A 1 647 ? -11.082 12.112 5.085 1.00 88.56 647 ILE A N 1
ATOM 5222 C CA . ILE A 1 647 ? -10.470 10.971 4.379 1.00 88.56 647 ILE A CA 1
ATOM 5223 C C . ILE A 1 647 ? -11.342 10.505 3.198 1.00 88.56 647 ILE A C 1
ATOM 5225 O O . ILE A 1 647 ? -10.825 10.219 2.120 1.00 88.56 647 ILE A O 1
ATOM 5229 N N . SER A 1 648 ? -12.671 10.472 3.355 1.00 89.44 648 SER A N 1
ATOM 5230 C CA . SER A 1 648 ? -13.594 10.130 2.261 1.00 89.44 648 SER A CA 1
ATOM 5231 C C . SER A 1 648 ? -13.503 11.120 1.095 1.00 89.44 648 SER A C 1
ATOM 5233 O O . SER A 1 648 ? -13.500 10.699 -0.060 1.00 89.44 648 SER A O 1
ATOM 5235 N N . ASN A 1 649 ? -13.397 12.423 1.379 1.00 87.12 649 ASN A N 1
ATOM 5236 C CA . ASN A 1 649 ? -13.241 13.445 0.342 1.00 87.12 649 ASN A CA 1
ATOM 5237 C C . ASN A 1 649 ? -11.878 13.322 -0.367 1.00 87.12 649 ASN A C 1
ATOM 5239 O O . ASN A 1 649 ? -11.810 13.417 -1.591 1.00 87.12 649 ASN A O 1
ATOM 5243 N N . GLU A 1 650 ? -10.798 13.074 0.381 1.00 87.44 650 GLU A N 1
ATOM 5244 C CA . GLU A 1 650 ? -9.454 12.837 -0.172 1.00 87.44 650 GLU A CA 1
ATOM 5245 C C . GLU A 1 650 ? -9.405 11.580 -1.054 1.00 87.44 650 GLU A C 1
ATOM 5247 O O . GLU A 1 650 ? -8.751 11.573 -2.103 1.00 87.44 650 GLU A O 1
ATOM 5252 N N . PHE A 1 651 ? -10.141 10.531 -0.676 1.00 89.44 651 PHE A N 1
ATOM 5253 C CA . PHE A 1 651 ? -10.289 9.317 -1.474 1.00 89.44 651 PHE A CA 1
ATOM 5254 C C . PHE A 1 651 ? -11.036 9.575 -2.790 1.00 89.44 651 PHE A C 1
ATOM 5256 O O . PHE A 1 651 ? -10.579 9.123 -3.841 1.00 89.44 651 PHE A O 1
ATOM 5263 N N . ASP A 1 652 ? -12.137 10.334 -2.773 1.00 86.50 652 ASP A N 1
ATOM 5264 C CA . ASP A 1 652 ? -12.863 10.685 -4.001 1.00 86.50 652 ASP A CA 1
ATOM 5265 C C . ASP A 1 652 ? -12.027 11.585 -4.934 1.00 86.50 652 ASP A C 1
ATOM 5267 O O . ASP A 1 652 ? -11.985 11.336 -6.141 1.00 86.50 652 ASP A O 1
ATOM 5271 N N . VAL A 1 653 ? -11.258 12.543 -4.396 1.00 87.25 653 VAL A N 1
ATOM 5272 C CA . VAL A 1 653 ? -10.279 13.324 -5.182 1.00 87.25 653 VAL A CA 1
ATOM 5273 C C . VAL A 1 653 ? -9.207 12.413 -5.792 1.00 87.25 653 VAL A C 1
ATOM 5275 O O . VAL A 1 653 ? -8.916 12.507 -6.985 1.00 87.25 653 VAL A O 1
ATOM 5278 N N . SER A 1 654 ? -8.651 11.484 -5.011 1.00 85.25 654 SER A N 1
ATOM 5279 C CA . SER A 1 654 ? -7.637 10.528 -5.485 1.00 85.25 654 SER A CA 1
ATOM 5280 C C . SER A 1 654 ? -8.173 9.614 -6.592 1.00 85.25 654 SER A C 1
ATOM 5282 O O . SER A 1 654 ? -7.481 9.331 -7.570 1.00 85.25 654 SER A O 1
ATOM 5284 N N . LYS A 1 655 ? -9.433 9.190 -6.473 1.00 90.31 655 LYS A N 1
ATOM 5285 C CA . LYS A 1 655 ? -10.157 8.377 -7.456 1.00 90.31 655 LYS A CA 1
ATOM 5286 C C . LYS A 1 655 ? -10.405 9.130 -8.763 1.00 90.31 655 LYS A C 1
ATOM 5288 O O . LYS A 1 655 ? -10.289 8.529 -9.830 1.00 90.31 655 LYS A O 1
ATOM 5293 N N . ASP A 1 656 ? -10.701 10.426 -8.708 1.00 87.00 656 ASP A N 1
ATOM 5294 C CA . ASP A 1 656 ? -10.861 11.250 -9.910 1.00 87.00 656 ASP A CA 1
ATOM 5295 C C . ASP A 1 656 ? -9.515 11.575 -10.582 1.00 87.00 656 ASP A C 1
ATOM 5297 O O . ASP A 1 656 ? -9.418 11.482 -11.808 1.00 87.00 656 ASP A O 1
ATOM 5301 N N . ILE A 1 657 ? -8.444 11.802 -9.809 1.00 86.56 657 ILE A N 1
ATOM 5302 C CA . ILE A 1 657 ? -7.066 11.866 -10.334 1.00 86.56 657 ILE A CA 1
ATOM 5303 C C . ILE A 1 657 ? -6.689 10.548 -11.031 1.00 86.56 657 ILE A C 1
ATOM 5305 O O . ILE A 1 657 ? -6.080 10.565 -12.103 1.00 86.56 657 ILE A O 1
ATOM 5309 N N . PHE A 1 658 ? -7.067 9.398 -10.462 1.00 87.94 658 PHE A N 1
ATOM 5310 C CA . PHE A 1 658 ? -6.783 8.093 -11.063 1.00 87.94 658 PHE A CA 1
ATOM 5311 C C . PHE A 1 658 ? -7.507 7.910 -12.406 1.00 87.94 658 PHE A C 1
ATOM 5313 O O . PHE A 1 658 ? -6.862 7.552 -13.389 1.00 87.94 658 PHE A O 1
ATOM 5320 N N . LYS A 1 659 ? -8.804 8.250 -12.492 1.00 87.94 659 LYS A N 1
ATOM 5321 C CA . LYS A 1 659 ? -9.553 8.262 -13.768 1.00 87.94 659 LYS A CA 1
ATOM 5322 C C . LYS A 1 659 ? -8.927 9.202 -14.801 1.00 87.94 659 LYS A C 1
ATOM 5324 O O . LYS A 1 659 ? -8.910 8.885 -15.988 1.00 87.94 659 LYS A O 1
ATOM 5329 N N . GLN A 1 660 ? -8.428 10.364 -14.372 1.00 87.94 660 GLN A N 1
ATOM 5330 C CA . GLN A 1 660 ? -7.770 11.314 -15.268 1.00 87.94 660 GLN A CA 1
ATOM 5331 C C . GLN A 1 660 ? -6.471 10.730 -15.842 1.00 87.94 660 GLN A C 1
ATOM 5333 O O . GLN A 1 660 ? -6.264 10.809 -17.052 1.00 87.94 660 GLN A O 1
ATOM 5338 N N . LYS A 1 661 ? -5.644 10.078 -15.012 1.00 87.25 661 LYS A N 1
ATOM 5339 C CA . LYS A 1 661 ? -4.444 9.359 -15.474 1.00 87.25 661 LYS A CA 1
ATOM 5340 C C . LYS A 1 661 ? -4.779 8.161 -16.364 1.00 87.25 661 LYS A C 1
ATOM 5342 O O . LYS A 1 661 ? -4.105 7.948 -17.363 1.00 87.25 661 LYS A O 1
ATOM 5347 N N . GLU A 1 662 ? -5.830 7.404 -16.053 1.00 88.12 662 GLU A N 1
ATOM 5348 C CA . GLU A 1 662 ? -6.309 6.300 -16.898 1.00 88.12 662 GLU A CA 1
ATOM 5349 C C . GLU A 1 662 ? -6.708 6.800 -18.298 1.00 88.12 662 GLU A C 1
ATOM 5351 O O . GLU A 1 662 ? -6.313 6.216 -19.309 1.00 88.12 662 GLU A O 1
ATOM 5356 N N . LEU A 1 663 ? -7.428 7.926 -18.372 1.00 89.19 663 LEU A N 1
ATOM 5357 C CA . LEU A 1 663 ? -7.784 8.573 -19.636 1.00 89.19 663 LEU A CA 1
ATOM 5358 C C . LEU A 1 663 ? -6.547 9.092 -20.388 1.00 89.19 663 LEU A C 1
ATOM 5360 O O . LEU A 1 663 ? -6.465 8.946 -21.607 1.00 89.19 663 LEU A O 1
ATOM 5364 N N . GLU A 1 664 ? -5.574 9.664 -19.677 1.00 85.81 664 GLU A N 1
ATOM 5365 C CA . GLU A 1 664 ? -4.311 10.123 -20.258 1.00 85.81 664 GLU A CA 1
ATOM 5366 C C . GLU A 1 664 ? -3.502 8.962 -20.856 1.00 85.81 664 GLU A C 1
ATOM 5368 O O . GLU A 1 664 ? -3.123 9.025 -22.027 1.00 85.81 664 GLU A O 1
ATOM 5373 N N . PHE A 1 665 ? -3.315 7.865 -20.114 1.00 87.62 665 PHE A N 1
ATOM 5374 C CA . PHE A 1 665 ? -2.645 6.665 -20.621 1.00 87.62 665 PHE A CA 1
ATOM 5375 C C . PHE A 1 665 ? -3.385 6.046 -21.808 1.00 87.62 665 PHE A C 1
ATOM 5377 O O . PHE A 1 665 ? -2.746 5.615 -22.767 1.00 87.62 665 PHE A O 1
ATOM 5384 N N . LYS A 1 666 ? -4.722 6.051 -21.802 1.00 87.44 666 LYS A N 1
ATOM 5385 C CA . LYS A 1 666 ? -5.525 5.579 -22.938 1.00 87.44 666 LYS A CA 1
ATOM 5386 C C . LYS A 1 666 ? -5.310 6.429 -24.195 1.00 87.44 666 LYS A C 1
ATOM 5388 O O . LYS A 1 666 ? -5.197 5.874 -25.286 1.00 87.44 666 LYS A O 1
ATOM 5393 N N . ASN A 1 667 ? -5.192 7.749 -24.047 1.00 86.19 667 ASN A N 1
ATOM 5394 C CA . ASN A 1 667 ? -4.871 8.654 -25.154 1.00 86.19 667 ASN A CA 1
ATOM 5395 C C . ASN A 1 667 ? -3.430 8.452 -25.659 1.00 86.19 667 ASN A C 1
ATOM 5397 O O . ASN A 1 667 ? -3.205 8.423 -26.868 1.00 86.19 667 ASN A O 1
ATOM 5401 N N . GLN A 1 668 ? -2.457 8.267 -24.758 1.00 85.75 668 GLN A N 1
ATOM 5402 C CA . GLN A 1 668 ? -1.070 7.955 -25.133 1.00 85.75 668 GLN A CA 1
ATOM 5403 C C . GLN A 1 668 ? -0.970 6.613 -25.876 1.00 85.75 668 GLN A C 1
ATOM 5405 O O . GLN A 1 668 ? -0.276 6.527 -26.889 1.00 85.75 668 GLN A O 1
ATOM 5410 N N . LEU A 1 669 ? -1.700 5.588 -25.421 1.00 87.44 669 LEU A N 1
ATOM 5411 C CA . LEU A 1 669 ? -1.767 4.285 -26.081 1.00 87.44 669 LEU A CA 1
ATOM 5412 C C . LEU A 1 669 ? -2.380 4.402 -27.483 1.00 87.44 669 LEU A C 1
ATOM 5414 O O . LEU A 1 669 ? -1.797 3.891 -28.433 1.00 87.44 669 LEU A O 1
ATOM 5418 N N . GLN A 1 670 ? -3.479 5.150 -27.641 1.00 87.25 670 GLN A N 1
ATOM 5419 C CA . GLN A 1 670 ? -4.076 5.398 -28.957 1.00 87.25 670 GLN A CA 1
ATOM 5420 C C . GLN A 1 670 ? -3.088 6.090 -29.914 1.00 87.25 670 GLN A C 1
ATOM 5422 O O . GLN A 1 670 ? -2.952 5.669 -31.061 1.00 87.25 670 GLN A O 1
ATOM 5427 N N . LEU A 1 671 ? -2.355 7.110 -29.452 1.00 85.38 671 LEU A N 1
ATOM 5428 C CA . LEU A 1 671 ? -1.320 7.763 -30.264 1.00 85.38 671 LEU A CA 1
ATOM 5429 C C . LEU A 1 671 ? -0.210 6.781 -30.676 1.00 85.38 671 LEU A C 1
ATOM 5431 O O . LEU A 1 671 ? 0.256 6.826 -31.815 1.00 85.38 671 LEU A O 1
ATOM 5435 N N . LYS A 1 672 ? 0.183 5.860 -29.786 1.00 87.38 672 LYS A N 1
ATOM 5436 C CA . LYS A 1 672 ? 1.164 4.808 -30.093 1.00 87.38 672 LYS A CA 1
ATOM 5437 C C . LYS A 1 672 ? 0.625 3.762 -31.069 1.00 87.38 672 LYS A C 1
ATOM 5439 O O . LYS A 1 672 ? 1.370 3.350 -31.954 1.00 87.38 672 LYS A O 1
ATOM 5444 N N . ASP A 1 673 ? -0.651 3.397 -30.992 1.00 85.69 673 ASP A N 1
ATOM 5445 C CA . ASP A 1 673 ? -1.304 2.529 -31.980 1.00 85.69 673 ASP A CA 1
ATOM 5446 C C . ASP A 1 673 ? -1.413 3.207 -33.358 1.00 85.69 673 ASP A C 1
ATOM 5448 O O . ASP A 1 673 ? -1.202 2.564 -34.391 1.00 85.69 673 ASP A O 1
ATOM 5452 N N . GLU A 1 674 ? -1.669 4.518 -33.408 1.00 87.69 674 GLU A N 1
ATOM 5453 C CA . GLU A 1 674 ? -1.659 5.306 -34.647 1.00 87.69 674 GLU A CA 1
ATOM 5454 C C . GLU A 1 674 ? -0.248 5.415 -35.257 1.00 87.69 674 GLU A C 1
ATOM 5456 O O . GLU A 1 674 ? -0.086 5.273 -36.474 1.00 87.69 674 GLU A O 1
ATOM 5461 N N . GLU A 1 675 ? 0.789 5.624 -34.437 1.00 87.00 675 GLU A N 1
ATOM 5462 C CA . GLU A 1 675 ? 2.197 5.565 -34.860 1.00 87.00 675 GLU A CA 1
ATOM 5463 C C . GLU A 1 675 ? 2.575 4.171 -35.379 1.00 87.00 675 GLU A C 1
ATOM 5465 O O . GLU A 1 675 ? 3.128 4.055 -36.474 1.00 87.00 675 GLU A O 1
ATOM 5470 N N . LEU A 1 676 ? 2.222 3.109 -34.647 1.00 86.31 676 LEU A N 1
ATOM 5471 C CA . LEU A 1 676 ? 2.473 1.720 -35.035 1.00 86.31 676 LEU A CA 1
ATOM 5472 C C . LEU A 1 676 ? 1.757 1.363 -36.343 1.00 86.31 676 LEU A C 1
ATOM 5474 O O . LEU A 1 676 ? 2.314 0.658 -37.182 1.00 86.31 676 LEU A O 1
ATOM 5478 N N . THR A 1 677 ? 0.542 1.872 -36.552 1.00 84.81 677 THR A N 1
ATOM 5479 C CA . THR A 1 677 ? -0.225 1.662 -37.788 1.00 84.81 677 THR A CA 1
ATOM 5480 C C . THR A 1 677 ? 0.434 2.363 -38.980 1.00 84.81 677 THR A C 1
ATOM 5482 O O . THR A 1 677 ? 0.569 1.750 -40.040 1.00 84.81 677 THR A O 1
ATOM 5485 N N . LYS A 1 678 ? 0.935 3.595 -38.804 1.00 85.94 678 LYS A N 1
ATOM 5486 C CA . LYS A 1 678 ? 1.745 4.304 -39.819 1.00 85.94 678 LYS A CA 1
ATOM 5487 C C . LYS A 1 678 ? 3.083 3.609 -40.090 1.00 85.94 678 LYS A C 1
ATOM 5489 O O . LYS A 1 678 ? 3.558 3.614 -41.223 1.00 85.94 678 LYS A O 1
ATOM 5494 N N . LEU A 1 679 ? 3.706 3.013 -39.072 1.00 82.38 679 LEU A N 1
ATOM 5495 C CA . LEU A 1 679 ? 4.944 2.254 -39.246 1.00 82.38 679 LEU A CA 1
ATOM 5496 C C . LEU A 1 679 ? 4.682 0.956 -40.023 1.00 82.38 679 LEU A C 1
ATOM 5498 O O . LEU A 1 679 ? 5.402 0.659 -40.970 1.00 82.38 679 LEU A O 1
ATOM 5502 N N . LYS A 1 680 ? 3.602 0.233 -39.693 1.00 82.25 680 LYS A N 1
ATOM 5503 C CA . LYS A 1 680 ? 3.155 -0.966 -40.419 1.00 82.25 680 LYS A CA 1
ATOM 5504 C C . LYS A 1 680 ? 2.792 -0.671 -41.875 1.00 82.25 680 LYS A C 1
ATOM 5506 O O . LYS A 1 680 ? 3.124 -1.485 -42.731 1.00 82.25 680 LYS A O 1
ATOM 5511 N N . SER A 1 681 ? 2.157 0.467 -42.185 1.00 81.25 681 SER A N 1
ATOM 5512 C CA . SER A 1 681 ? 1.868 0.825 -43.582 1.00 81.25 681 SER A CA 1
ATOM 5513 C C . SER A 1 681 ? 3.153 1.086 -44.373 1.00 81.25 681 SER A C 1
ATOM 5515 O O . SER A 1 681 ? 3.333 0.487 -45.427 1.00 81.25 681 SER A O 1
ATOM 5517 N N . LYS A 1 682 ? 4.095 1.864 -43.821 1.00 83.06 682 LYS A N 1
ATOM 5518 C CA . LYS A 1 682 ? 5.419 2.092 -44.432 1.00 83.06 682 LYS A CA 1
ATOM 5519 C C . LYS A 1 682 ? 6.236 0.811 -44.589 1.00 83.06 682 LYS A C 1
ATOM 5521 O O . LYS A 1 682 ? 6.907 0.630 -45.599 1.00 83.06 682 LYS A O 1
ATOM 5526 N N . MET A 1 683 ? 6.188 -0.080 -43.600 1.00 80.44 683 MET A N 1
ATOM 5527 C CA . MET A 1 683 ? 6.865 -1.375 -43.663 1.00 80.44 683 MET A CA 1
ATOM 5528 C C . MET A 1 683 ? 6.278 -2.236 -44.784 1.00 80.44 683 MET A C 1
ATOM 5530 O O . MET A 1 683 ? 7.038 -2.826 -45.538 1.00 80.44 683 MET A O 1
ATOM 5534 N N . LYS A 1 684 ? 4.951 -2.229 -44.958 1.00 81.00 684 LYS A N 1
ATOM 5535 C CA . LYS A 1 684 ? 4.266 -2.930 -46.051 1.00 81.00 684 LYS A CA 1
ATOM 5536 C C . LYS A 1 684 ? 4.536 -2.309 -47.430 1.00 81.00 684 LYS A C 1
ATOM 5538 O O . LYS A 1 684 ? 4.643 -3.031 -48.412 1.00 81.00 684 LYS A O 1
ATOM 5543 N N . GLU A 1 685 ? 4.677 -0.988 -47.520 1.00 80.69 685 GLU A N 1
ATOM 5544 C CA . GLU A 1 685 ? 5.137 -0.302 -48.741 1.00 80.69 685 GLU A CA 1
ATOM 5545 C C . GLU A 1 685 ? 6.578 -0.714 -49.102 1.00 80.69 685 GLU A C 1
ATOM 5547 O O . GLU A 1 685 ? 6.872 -1.002 -50.262 1.00 80.69 685 GLU A O 1
ATOM 5552 N N . HIS A 1 686 ? 7.465 -0.816 -48.105 1.00 79.06 686 HIS A N 1
ATOM 5553 C CA . HIS A 1 686 ? 8.825 -1.333 -48.281 1.00 79.06 686 HIS A CA 1
ATOM 5554 C C . HIS A 1 686 ? 8.864 -2.821 -48.649 1.00 79.06 686 HIS A C 1
ATOM 5556 O O . HIS A 1 686 ? 9.667 -3.202 -49.494 1.00 79.06 686 HIS A O 1
ATOM 5562 N N . GLU A 1 687 ? 8.008 -3.640 -48.038 1.00 82.81 687 GLU A N 1
ATOM 5563 C CA . GLU A 1 687 ? 7.838 -5.066 -48.331 1.00 82.81 687 GLU A CA 1
ATOM 5564 C C . GLU A 1 687 ? 7.421 -5.256 -49.793 1.00 82.81 687 GLU A C 1
ATOM 5566 O O . GLU A 1 687 ? 8.124 -5.938 -50.527 1.00 82.81 687 GLU A O 1
ATOM 5571 N N . VAL A 1 688 ? 6.396 -4.536 -50.270 1.00 80.81 688 VAL A N 1
ATOM 5572 C CA . VAL A 1 688 ? 5.989 -4.543 -51.688 1.00 80.81 688 VAL A CA 1
ATOM 5573 C C . VAL A 1 688 ? 7.124 -4.082 -52.612 1.00 80.81 688 VAL A C 1
ATOM 5575 O O . VAL A 1 688 ? 7.377 -4.726 -53.625 1.00 80.81 688 VAL A O 1
ATOM 5578 N N . SER A 1 689 ? 7.861 -3.021 -52.262 1.00 84.81 689 SER A N 1
ATOM 5579 C CA . SER A 1 689 ? 9.003 -2.560 -53.071 1.00 84.81 689 SER A CA 1
ATOM 5580 C C . SER A 1 689 ? 10.172 -3.559 -53.094 1.00 84.81 689 SER A C 1
ATOM 5582 O O . SER A 1 689 ? 10.903 -3.640 -54.084 1.00 84.81 689 SER A O 1
ATOM 5584 N N . LEU A 1 690 ? 10.369 -4.326 -52.018 1.00 79.12 690 LEU A N 1
ATOM 5585 C CA . LEU A 1 690 ? 11.327 -5.429 -51.980 1.00 79.12 690 LEU A CA 1
ATOM 5586 C C . LEU A 1 690 ? 10.825 -6.619 -52.798 1.00 79.12 690 LEU A C 1
ATOM 5588 O O . LEU A 1 690 ? 11.608 -7.166 -53.562 1.00 79.12 690 LEU A O 1
ATOM 5592 N N . GLU A 1 691 ? 9.544 -6.974 -52.707 1.00 79.12 691 GLU A N 1
ATOM 5593 C CA . GLU A 1 691 ? 8.903 -8.030 -53.500 1.00 79.12 691 GLU A CA 1
ATOM 5594 C C . GLU A 1 691 ? 9.029 -7.746 -55.008 1.00 79.12 691 GLU A C 1
ATOM 5596 O O . GLU A 1 691 ? 9.396 -8.631 -55.776 1.00 79.12 691 GLU A O 1
ATOM 5601 N N . GLU A 1 692 ? 8.825 -6.494 -55.436 1.00 80.00 692 GLU A N 1
ATOM 5602 C CA . GLU A 1 692 ? 9.043 -6.044 -56.820 1.00 80.00 692 GLU A CA 1
ATOM 5603 C C . GLU A 1 692 ? 10.511 -6.195 -57.253 1.00 80.00 692 GLU A C 1
ATOM 5605 O O . GLU A 1 692 ? 10.792 -6.725 -58.331 1.00 80.00 692 GLU A O 1
ATOM 5610 N N . LYS A 1 693 ? 11.468 -5.795 -56.402 1.00 80.25 693 LYS A N 1
ATOM 5611 C CA . LYS A 1 693 ? 12.906 -5.974 -56.671 1.00 80.25 693 LYS A CA 1
ATOM 5612 C C . LYS A 1 693 ? 13.308 -7.447 -56.703 1.00 80.25 693 LYS A C 1
ATOM 5614 O O . LYS A 1 693 ? 14.082 -7.838 -57.571 1.00 80.25 693 LYS A O 1
ATOM 5619 N N . PHE A 1 694 ? 12.776 -8.271 -55.803 1.00 76.94 694 PHE A N 1
ATOM 5620 C CA . PHE A 1 694 ? 13.004 -9.713 -55.788 1.00 76.94 694 PHE A CA 1
ATOM 5621 C C . PHE A 1 694 ? 12.380 -10.391 -57.005 1.00 76.94 694 PHE A C 1
ATOM 5623 O O . PHE A 1 694 ? 13.020 -11.261 -57.580 1.00 76.94 694 PHE A O 1
ATOM 5630 N N . ALA A 1 695 ? 11.197 -9.970 -57.459 1.00 78.06 695 ALA A N 1
ATOM 5631 C CA . ALA A 1 695 ? 10.610 -10.443 -58.709 1.00 78.06 695 ALA A CA 1
ATOM 5632 C C . ALA A 1 695 ? 11.487 -10.075 -59.917 1.00 78.06 695 ALA A C 1
ATOM 5634 O O . ALA A 1 695 ? 11.714 -10.915 -60.786 1.00 78.06 695 ALA A O 1
ATOM 5635 N N . GLN A 1 696 ? 12.048 -8.862 -59.946 1.00 76.31 696 GLN A N 1
ATOM 5636 C CA . GLN A 1 696 ? 12.942 -8.415 -61.016 1.00 76.31 696 GLN A CA 1
ATOM 5637 C C . GLN A 1 696 ? 14.293 -9.157 -61.013 1.00 76.31 696 GLN A C 1
ATOM 5639 O O . GLN A 1 696 ? 14.752 -9.599 -62.066 1.00 76.31 696 GLN A O 1
ATOM 5644 N N . ILE A 1 697 ? 14.897 -9.369 -59.837 1.00 78.88 697 ILE A N 1
ATOM 5645 C CA . ILE A 1 697 ? 16.102 -10.202 -59.666 1.00 78.88 697 ILE A CA 1
ATOM 5646 C C . ILE A 1 697 ? 15.804 -11.655 -60.048 1.00 78.88 697 ILE A C 1
ATOM 5648 O O . ILE A 1 697 ? 16.591 -12.274 -60.758 1.00 78.88 697 ILE A O 1
ATOM 5652 N N . LYS A 1 698 ? 14.651 -12.191 -59.632 1.00 79.81 698 LYS A N 1
ATOM 5653 C CA . LYS A 1 698 ? 14.217 -13.549 -59.965 1.00 79.81 698 LYS A CA 1
ATOM 5654 C C . LYS A 1 698 ? 14.044 -13.726 -61.469 1.00 79.81 698 LYS A C 1
ATOM 5656 O O . LYS A 1 698 ? 14.531 -14.720 -61.980 1.00 79.81 698 LYS A O 1
ATOM 5661 N N . MET A 1 699 ? 13.432 -12.775 -62.179 1.00 75.75 699 MET A N 1
ATOM 5662 C CA . MET A 1 699 ? 13.350 -12.823 -63.644 1.00 75.75 699 MET A CA 1
ATOM 5663 C C . MET A 1 699 ? 14.739 -12.834 -64.295 1.00 75.75 699 MET A C 1
ATOM 5665 O O . MET A 1 699 ? 14.982 -13.650 -65.176 1.00 75.75 699 MET A O 1
ATOM 5669 N N . SER A 1 700 ? 15.667 -11.990 -63.828 1.00 77.56 700 SER A N 1
ATOM 5670 C CA . SER A 1 700 ? 17.046 -11.966 -64.341 1.00 77.56 700 SER A CA 1
ATOM 5671 C C . SER A 1 700 ? 17.783 -13.290 -64.095 1.00 77.56 700 SER A C 1
ATOM 5673 O O . SER A 1 700 ? 18.456 -13.797 -64.989 1.00 77.56 700 SER A O 1
ATOM 5675 N N . LEU A 1 701 ? 17.630 -13.874 -62.901 1.00 76.69 701 LEU A N 1
ATOM 5676 C CA . LEU A 1 701 ? 18.179 -15.190 -62.566 1.00 76.69 701 LEU A CA 1
ATOM 5677 C C . LEU A 1 701 ? 17.501 -16.312 -63.353 1.00 76.69 701 LEU A C 1
ATOM 5679 O O . LEU A 1 701 ? 18.168 -17.252 -63.753 1.00 76.69 701 LEU A O 1
ATOM 5683 N N . GLU A 1 702 ? 16.197 -16.235 -63.599 1.00 78.00 702 GLU A N 1
ATOM 5684 C CA . GLU A 1 702 ? 15.446 -17.238 -64.354 1.00 78.00 702 GLU A CA 1
ATOM 5685 C C . GLU A 1 702 ? 15.835 -17.207 -65.842 1.00 78.00 702 GLU A C 1
ATOM 5687 O O . GLU A 1 702 ? 15.952 -18.264 -66.457 1.00 78.00 702 GLU A O 1
ATOM 5692 N N . GLU A 1 703 ? 16.150 -16.042 -66.417 1.00 77.31 703 GLU A N 1
ATOM 5693 C CA . GLU A 1 703 ? 16.767 -15.934 -67.749 1.00 77.31 703 GLU A CA 1
ATOM 5694 C C . GLU A 1 703 ? 18.185 -16.535 -67.794 1.00 77.31 703 GLU A C 1
ATOM 5696 O O . GLU A 1 703 ? 18.523 -17.254 -68.741 1.00 77.31 703 GLU A O 1
ATOM 5701 N N . GLU A 1 704 ? 19.005 -16.296 -66.768 1.00 76.50 704 GLU A N 1
ATOM 5702 C CA . GLU A 1 704 ? 20.374 -16.820 -66.684 1.00 76.50 704 GLU A CA 1
ATOM 5703 C C . GLU A 1 704 ? 20.419 -18.333 -66.404 1.00 76.50 704 GLU A C 1
ATOM 5705 O O . GLU A 1 704 ? 21.189 -19.056 -67.038 1.00 76.50 704 GLU A O 1
ATOM 5710 N N . VAL A 1 705 ? 19.519 -18.842 -65.559 1.00 74.31 705 VAL A N 1
ATOM 5711 C CA . VAL A 1 705 ? 19.283 -20.277 -65.351 1.00 74.31 705 VAL A CA 1
ATOM 5712 C C . VAL A 1 705 ? 18.785 -20.919 -66.643 1.00 74.31 705 VAL A C 1
ATOM 5714 O O . VAL A 1 705 ? 19.383 -21.891 -67.075 1.00 74.31 705 VAL A O 1
ATOM 5717 N N . ASN A 1 706 ? 17.816 -20.338 -67.363 1.00 75.31 706 ASN A N 1
ATOM 5718 C CA . ASN A 1 706 ? 17.385 -20.862 -68.671 1.00 75.31 706 ASN A CA 1
ATOM 5719 C C . ASN A 1 706 ? 18.506 -20.869 -69.733 1.00 75.31 706 ASN A C 1
ATOM 5721 O O . ASN A 1 706 ? 18.459 -21.650 -70.690 1.00 75.31 706 ASN A O 1
ATOM 5725 N N . LYS A 1 707 ? 19.506 -19.987 -69.614 1.00 76.25 707 LYS A N 1
ATOM 5726 C CA . LYS A 1 707 ? 20.715 -20.013 -70.450 1.00 76.25 707 LYS A CA 1
ATOM 5727 C C . LYS A 1 707 ? 21.647 -21.151 -70.019 1.00 76.25 707 LYS A C 1
ATOM 5729 O O . LYS A 1 707 ? 22.085 -21.918 -70.876 1.00 76.25 707 LYS A O 1
ATOM 5734 N N . LYS A 1 708 ? 21.898 -21.299 -68.715 1.00 74.56 708 LYS A N 1
ATOM 5735 C CA . LYS A 1 708 ? 22.725 -22.374 -68.148 1.00 74.56 708 LYS A CA 1
ATOM 5736 C C . LYS A 1 708 ? 22.113 -23.758 -68.343 1.00 74.56 708 LYS A C 1
ATOM 5738 O O . LYS A 1 708 ? 22.838 -24.674 -68.703 1.00 74.56 708 LYS A O 1
ATOM 5743 N N . ASP A 1 709 ? 20.798 -23.905 -68.245 1.00 74.56 709 ASP A N 1
ATOM 5744 C CA . ASP A 1 709 ? 20.088 -25.155 -68.514 1.00 74.56 709 ASP A CA 1
ATOM 5745 C C . ASP A 1 709 ? 20.260 -25.605 -69.968 1.00 74.56 709 ASP A C 1
ATOM 5747 O O . ASP A 1 709 ? 20.435 -26.793 -70.205 1.00 74.56 709 ASP A O 1
ATOM 5751 N N . LYS A 1 710 ? 20.330 -24.686 -70.942 1.00 74.62 710 LYS A N 1
ATOM 5752 C CA . LYS A 1 710 ? 20.656 -25.019 -72.347 1.00 74.62 710 LYS A CA 1
ATOM 5753 C C . LYS A 1 710 ? 22.122 -25.402 -72.557 1.00 74.62 710 LYS A C 1
ATOM 5755 O O . LYS A 1 710 ? 22.432 -26.177 -73.461 1.00 74.62 710 LYS A O 1
ATOM 5760 N N . GLU A 1 711 ? 23.034 -24.849 -71.759 1.00 70.50 711 GLU A N 1
ATOM 5761 C CA . GLU A 1 711 ? 24.445 -25.264 -71.735 1.00 70.50 711 GLU A CA 1
ATOM 5762 C C . GLU A 1 711 ? 24.576 -26.665 -71.098 1.00 70.50 711 GLU A C 1
ATOM 5764 O O . GLU A 1 711 ? 25.262 -27.531 -71.640 1.00 70.50 711 GLU A O 1
ATOM 5769 N N . ILE A 1 712 ? 23.828 -26.929 -70.021 1.00 71.25 712 ILE A N 1
ATOM 5770 C CA . ILE A 1 712 ? 23.739 -28.223 -69.330 1.00 71.25 712 ILE A CA 1
ATOM 5771 C C . ILE A 1 712 ? 23.024 -29.280 -70.184 1.00 71.25 712 ILE A C 1
ATOM 5773 O O . ILE A 1 712 ? 23.425 -30.436 -70.160 1.00 71.25 712 ILE A O 1
ATOM 5777 N N . GLU A 1 713 ? 21.991 -28.929 -70.951 1.00 71.81 713 GLU A N 1
ATOM 5778 C CA . GLU A 1 713 ? 21.275 -29.857 -71.838 1.00 71.81 713 GLU A CA 1
ATOM 5779 C C . GLU A 1 713 ? 22.212 -30.377 -72.941 1.00 71.81 713 GLU A C 1
ATOM 5781 O O . GLU A 1 713 ? 22.300 -31.585 -73.144 1.00 71.81 713 GLU A O 1
ATOM 5786 N N . LYS A 1 714 ? 23.041 -29.501 -73.530 1.00 70.81 714 LYS A N 1
ATOM 5787 C CA . LYS A 1 714 ? 24.134 -29.905 -74.435 1.00 70.81 714 LYS A CA 1
ATOM 5788 C C . LYS A 1 714 ? 25.194 -30.779 -73.761 1.00 70.81 714 LYS A C 1
ATOM 5790 O O . LYS A 1 714 ? 25.674 -31.731 -74.371 1.00 70.81 714 LYS A O 1
ATOM 5795 N N . ALA A 1 715 ? 25.580 -30.466 -72.523 1.00 66.12 715 ALA A N 1
ATOM 5796 C CA . ALA A 1 715 ? 26.532 -31.291 -71.776 1.00 66.12 715 ALA A CA 1
ATOM 5797 C C . ALA A 1 715 ? 25.952 -32.687 -71.473 1.00 66.12 715 ALA A C 1
ATOM 5799 O O . ALA A 1 715 ? 26.638 -33.694 -71.639 1.00 66.12 715 ALA A O 1
ATOM 5800 N N . LYS A 1 716 ? 24.663 -32.755 -71.114 1.00 68.25 716 LYS A N 1
ATOM 5801 C CA . LYS A 1 716 ? 23.924 -33.999 -70.869 1.00 68.25 716 LYS A CA 1
ATOM 5802 C C . LYS A 1 716 ? 23.729 -34.828 -72.132 1.00 68.25 716 LYS A C 1
ATOM 5804 O O . LYS A 1 716 ? 23.796 -36.046 -72.034 1.00 68.25 716 LYS A O 1
ATOM 5809 N N . GLU A 1 717 ? 23.539 -34.227 -73.308 1.00 68.31 717 GLU A N 1
ATOM 5810 C CA . GLU A 1 717 ? 23.531 -34.987 -74.567 1.00 68.31 717 GLU A CA 1
ATOM 5811 C C . GLU A 1 717 ? 24.850 -35.764 -74.738 1.00 68.31 717 GLU A C 1
ATOM 5813 O O . GLU A 1 717 ? 24.810 -36.988 -74.893 1.00 68.31 717 GLU A O 1
ATOM 5818 N N . MET A 1 718 ? 26.005 -35.107 -74.560 1.00 66.56 718 MET A N 1
ATOM 5819 C CA . MET A 1 718 ? 27.318 -35.776 -74.594 1.00 66.56 718 MET A CA 1
ATOM 5820 C C . MET A 1 718 ? 27.482 -36.828 -73.479 1.00 66.56 718 MET A C 1
ATOM 5822 O O . MET A 1 718 ? 28.009 -37.915 -73.718 1.00 66.56 718 MET A O 1
ATOM 5826 N N . GLU A 1 719 ? 26.984 -36.552 -72.269 1.00 64.19 719 GLU A N 1
ATOM 5827 C CA . GLU A 1 719 ? 27.011 -37.508 -71.154 1.00 64.19 719 GLU A CA 1
ATOM 5828 C C . GLU A 1 719 ? 26.140 -38.750 -71.426 1.00 64.19 719 GLU A C 1
ATOM 5830 O O . GLU A 1 719 ? 26.539 -39.866 -71.101 1.00 64.19 719 GLU A O 1
ATOM 5835 N N . THR A 1 720 ? 24.968 -38.598 -72.058 1.00 67.12 720 THR A N 1
ATOM 5836 C CA . THR A 1 720 ? 24.090 -39.734 -72.404 1.00 67.12 720 THR A CA 1
ATOM 5837 C C . THR A 1 720 ? 24.657 -40.619 -73.510 1.00 67.12 720 THR A C 1
ATOM 5839 O O . THR A 1 720 ? 24.346 -41.811 -73.554 1.00 67.12 720 THR A O 1
ATOM 5842 N N . GLU A 1 721 ? 25.497 -40.070 -74.387 1.00 64.38 721 GLU A N 1
ATOM 5843 C CA . GLU A 1 721 ? 26.207 -40.841 -75.407 1.00 64.38 721 GLU A CA 1
ATOM 5844 C C . GLU A 1 721 ? 27.309 -41.701 -74.758 1.00 64.38 721 GLU A C 1
ATOM 5846 O O . GLU A 1 721 ? 27.345 -42.912 -74.980 1.00 64.38 721 GLU A O 1
ATOM 5851 N N . SER A 1 722 ? 28.080 -41.125 -73.826 1.00 65.12 722 SER A N 1
ATOM 5852 C CA . SER A 1 722 ? 29.050 -41.854 -72.989 1.00 65.12 722 SER A CA 1
ATOM 5853 C C . SER A 1 722 ? 28.388 -42.904 -72.074 1.00 65.12 722 SER A C 1
ATOM 5855 O O . SER A 1 722 ? 28.833 -44.052 -71.991 1.00 65.12 722 SER A O 1
ATOM 5857 N N . LYS A 1 723 ? 27.247 -42.578 -71.446 1.00 66.94 723 LYS A N 1
ATOM 5858 C CA . LYS A 1 723 ? 26.489 -43.523 -70.603 1.00 66.94 723 LYS A CA 1
ATOM 5859 C C . LYS A 1 723 ? 25.954 -44.727 -71.373 1.00 66.94 723 LYS A C 1
ATOM 5861 O O . LYS A 1 723 ? 25.981 -45.822 -70.823 1.00 66.94 723 LYS A O 1
ATOM 5866 N N . LYS A 1 724 ? 25.538 -44.581 -72.637 1.00 70.25 724 LYS A N 1
ATOM 5867 C CA . LYS A 1 724 ? 25.173 -45.739 -73.479 1.00 70.25 724 LYS A CA 1
ATOM 5868 C C . LYS A 1 724 ? 26.359 -46.665 -73.735 1.00 70.25 724 LYS A C 1
ATOM 5870 O O . LYS A 1 724 ? 26.183 -47.879 -73.808 1.00 70.25 724 LYS A O 1
ATOM 5875 N N . GLU A 1 725 ? 27.559 -46.111 -73.878 1.00 68.38 725 GLU A N 1
ATOM 5876 C CA . GLU A 1 725 ? 28.785 -46.894 -74.043 1.00 68.38 725 GLU A CA 1
ATOM 5877 C C . GLU A 1 725 ? 29.106 -47.691 -72.764 1.00 68.38 725 GLU A C 1
ATOM 5879 O O . GLU A 1 725 ? 29.364 -48.896 -72.832 1.00 68.38 725 GLU A O 1
ATOM 5884 N N . ALA A 1 726 ? 28.946 -47.067 -71.591 1.00 65.75 726 ALA A N 1
ATOM 5885 C CA . ALA A 1 726 ? 29.071 -47.726 -70.290 1.00 65.75 726 ALA A CA 1
ATOM 5886 C C . ALA A 1 726 ? 27.969 -48.777 -70.018 1.00 65.75 726 ALA A C 1
ATOM 5888 O O . ALA A 1 726 ? 28.271 -49.872 -69.543 1.00 65.75 726 ALA A O 1
ATOM 5889 N N . GLU A 1 727 ? 26.702 -48.501 -70.349 1.00 70.62 727 GLU A N 1
ATOM 5890 C CA . GLU A 1 727 ? 25.588 -49.450 -70.181 1.00 70.62 727 GLU A CA 1
ATOM 5891 C C . GLU A 1 727 ? 25.775 -50.715 -71.031 1.00 70.62 727 GLU A C 1
ATOM 5893 O O . GLU A 1 727 ? 25.530 -51.821 -70.545 1.00 70.62 727 GLU A O 1
ATOM 5898 N N . ASN A 1 728 ? 26.285 -50.589 -72.262 1.00 71.06 728 ASN A N 1
ATOM 5899 C CA . ASN A 1 728 ? 26.631 -51.748 -73.093 1.00 71.06 728 ASN A CA 1
ATOM 5900 C C . ASN A 1 728 ? 27.701 -52.638 -72.425 1.00 71.06 728 ASN A C 1
ATOM 5902 O O . ASN A 1 728 ? 27.589 -53.866 -72.460 1.00 71.06 728 ASN A O 1
ATOM 5906 N N . LEU A 1 729 ? 28.698 -52.033 -71.768 1.00 75.25 729 LEU A N 1
ATOM 5907 C CA . LEU A 1 729 ? 29.712 -52.743 -70.979 1.00 75.25 729 LEU A CA 1
ATOM 5908 C C . LEU A 1 729 ? 29.113 -53.423 -69.735 1.00 75.25 729 LEU A C 1
ATOM 5910 O O . LEU A 1 729 ? 29.429 -54.580 -69.448 1.00 75.25 729 LEU A O 1
ATOM 5914 N N . ILE A 1 730 ? 28.212 -52.743 -69.021 1.00 71.12 730 ILE A N 1
ATOM 5915 C CA . ILE A 1 730 ? 27.522 -53.291 -67.842 1.00 71.12 730 ILE A CA 1
ATOM 5916 C C . ILE A 1 730 ? 26.657 -54.500 -68.224 1.00 71.12 730 ILE A C 1
ATOM 5918 O O . ILE A 1 730 ? 26.690 -55.508 -67.519 1.00 71.12 730 ILE A O 1
ATOM 5922 N N . ILE A 1 731 ? 25.952 -54.462 -69.359 1.00 73.50 731 ILE A N 1
ATOM 5923 C CA . ILE A 1 731 ? 25.147 -55.591 -69.860 1.00 73.50 731 ILE A CA 1
ATOM 5924 C C . ILE A 1 731 ? 26.034 -56.811 -70.191 1.00 73.50 731 ILE A C 1
ATOM 5926 O O . ILE A 1 731 ? 25.660 -57.956 -69.901 1.00 73.50 731 ILE A O 1
ATOM 5930 N N . GLU A 1 732 ? 27.238 -56.603 -70.741 1.00 74.38 732 GLU A N 1
ATOM 5931 C CA . GLU A 1 732 ? 28.200 -57.693 -70.977 1.00 74.38 732 GLU A CA 1
ATOM 5932 C C . GLU A 1 732 ? 28.731 -58.299 -69.662 1.00 74.38 732 GLU A C 1
ATOM 5934 O O . GLU A 1 732 ? 28.938 -59.513 -69.561 1.00 74.38 732 GLU A O 1
ATOM 5939 N N . LEU A 1 733 ? 28.934 -57.473 -68.632 1.00 75.56 733 LEU A N 1
ATOM 5940 C CA . LEU A 1 733 ? 29.361 -57.926 -67.306 1.00 75.56 733 LEU A CA 1
ATOM 5941 C C . LEU A 1 733 ? 28.235 -58.661 -66.562 1.00 75.56 733 LEU A C 1
ATOM 5943 O O . LEU A 1 733 ? 28.470 -59.745 -66.026 1.00 75.56 733 LEU A O 1
ATOM 5947 N N . GLN A 1 734 ? 27.000 -58.157 -66.600 1.00 71.88 734 GLN A N 1
ATOM 5948 C CA . GLN A 1 734 ? 25.830 -58.808 -65.997 1.00 71.88 734 GLN A CA 1
ATOM 5949 C C . GLN A 1 734 ? 25.558 -60.186 -66.621 1.00 71.88 734 GLN A C 1
ATOM 5951 O O . GLN A 1 734 ? 25.390 -61.164 -65.896 1.00 71.88 734 GLN A O 1
ATOM 5956 N N . THR A 1 735 ? 25.657 -60.326 -67.948 1.00 73.75 735 THR A N 1
ATOM 5957 C CA . THR A 1 735 ? 25.522 -61.639 -68.620 1.00 73.75 735 THR A CA 1
ATOM 5958 C C . THR A 1 735 ? 26.707 -62.595 -68.402 1.00 73.75 735 THR A C 1
ATOM 5960 O O . THR A 1 735 ? 26.636 -63.767 -68.800 1.00 73.75 735 THR A O 1
ATOM 5963 N N . LYS A 1 736 ? 27.809 -62.152 -67.779 1.00 75.25 736 LYS A N 1
ATOM 5964 C CA . LYS A 1 736 ? 28.839 -63.039 -67.197 1.00 75.25 736 LYS A CA 1
ATOM 5965 C C . LYS A 1 736 ? 28.501 -63.410 -65.750 1.00 75.25 736 LYS A C 1
ATOM 5967 O O . LYS A 1 736 ? 28.737 -64.552 -65.364 1.00 75.25 736 LYS A O 1
ATOM 5972 N N . LEU A 1 737 ? 27.918 -62.488 -64.987 1.00 75.00 737 LEU A N 1
ATOM 5973 C CA . LEU A 1 737 ? 27.580 -62.663 -63.573 1.00 75.00 737 LEU A CA 1
ATOM 5974 C C . LEU A 1 737 ? 26.414 -63.654 -63.375 1.00 75.00 737 LEU A C 1
ATOM 5976 O O . LEU A 1 737 ? 26.586 -64.629 -62.647 1.00 75.00 737 LEU A O 1
ATOM 5980 N N . GLU A 1 738 ? 25.325 -63.539 -64.149 1.00 75.44 738 GLU A N 1
ATOM 5981 C CA . GLU A 1 738 ? 24.204 -64.508 -64.146 1.00 75.44 738 GLU A CA 1
ATOM 5982 C C . GLU A 1 738 ? 24.656 -65.954 -64.449 1.00 75.44 738 GLU A C 1
ATOM 5984 O O . GLU A 1 738 ? 24.065 -66.932 -63.983 1.00 75.44 738 GLU A O 1
ATOM 5989 N N . ARG A 1 739 ? 25.723 -66.117 -65.247 1.00 74.56 739 ARG A N 1
ATOM 5990 C CA . ARG A 1 739 ? 26.304 -67.436 -65.549 1.00 74.56 739 ARG A CA 1
ATOM 5991 C C . ARG A 1 739 ? 27.002 -68.053 -64.337 1.00 74.56 739 ARG A C 1
ATOM 5993 O O . ARG A 1 739 ? 26.912 -69.264 -64.167 1.00 74.56 739 ARG A O 1
ATOM 6000 N N . LEU A 1 740 ? 27.661 -67.240 -63.513 1.00 74.81 740 LEU A N 1
ATOM 6001 C CA . LEU A 1 740 ? 28.345 -67.683 -62.296 1.00 74.81 740 LEU A CA 1
ATOM 6002 C C . LEU A 1 740 ? 27.355 -67.949 -61.153 1.00 74.81 740 LEU A C 1
ATOM 6004 O O . LEU A 1 740 ? 27.500 -68.939 -60.441 1.00 74.81 740 LEU A O 1
ATOM 6008 N N . GLU A 1 741 ? 26.314 -67.126 -61.012 1.00 75.38 741 GLU A N 1
ATOM 6009 C CA . GLU A 1 741 ? 25.245 -67.346 -60.023 1.00 75.38 741 GLU A CA 1
ATOM 6010 C C . GLU A 1 741 ? 24.516 -68.672 -60.270 1.00 75.38 741 GLU A C 1
ATOM 6012 O O . GLU A 1 741 ? 24.302 -69.454 -59.343 1.00 75.38 741 GLU A O 1
ATOM 6017 N N . LYS A 1 742 ? 24.249 -69.008 -61.537 1.00 74.62 742 LYS A N 1
ATOM 6018 C CA . LYS A 1 742 ? 23.651 -70.298 -61.897 1.00 74.62 742 LYS A CA 1
ATOM 6019 C C . LYS A 1 742 ? 24.528 -71.506 -61.526 1.00 74.62 742 LYS A C 1
ATOM 6021 O O . LYS A 1 742 ? 23.998 -72.543 -61.129 1.00 74.62 742 LYS A O 1
ATOM 6026 N N . GLU A 1 743 ? 25.853 -71.391 -61.631 1.00 73.31 743 GLU A N 1
ATOM 6027 C CA . GLU A 1 743 ? 26.780 -72.438 -61.167 1.00 73.31 743 GLU A CA 1
ATOM 6028 C C . GLU A 1 743 ? 26.809 -72.547 -59.629 1.00 73.31 743 GLU A C 1
ATOM 6030 O O . GLU A 1 743 ? 26.984 -73.645 -59.089 1.00 73.31 743 GLU A O 1
ATOM 6035 N N . LEU A 1 744 ? 26.582 -71.438 -58.915 1.00 74.88 744 LEU A N 1
ATOM 6036 C CA . LEU A 1 744 ? 26.503 -71.395 -57.452 1.00 74.88 744 LEU A CA 1
ATOM 6037 C C . LEU A 1 744 ? 25.231 -72.084 -56.920 1.00 74.88 744 LEU A C 1
ATOM 6039 O O . LEU A 1 744 ? 25.316 -72.910 -56.004 1.00 74.88 744 LEU A O 1
ATOM 6043 N N . ASP A 1 745 ? 24.074 -71.821 -57.534 1.00 71.19 745 ASP A N 1
ATOM 6044 C CA . ASP A 1 745 ? 22.786 -72.439 -57.178 1.00 71.19 745 ASP A CA 1
ATOM 6045 C C . ASP A 1 745 ? 22.782 -73.960 -57.414 1.00 71.19 745 ASP A C 1
ATOM 6047 O O . ASP A 1 745 ? 22.292 -74.736 -56.582 1.00 71.19 745 ASP A O 1
ATOM 6051 N N . GLU A 1 746 ? 23.409 -74.424 -58.502 1.00 71.56 746 GLU A N 1
ATOM 6052 C CA . GLU A 1 746 ? 23.614 -75.856 -58.761 1.00 71.56 746 GLU A CA 1
ATOM 6053 C C . GLU A 1 746 ? 24.521 -76.542 -57.722 1.00 71.56 746 GLU A C 1
ATOM 6055 O O . GLU A 1 746 ? 24.481 -77.776 -57.587 1.00 71.56 746 GLU A O 1
ATOM 6060 N N . MET A 1 747 ? 25.322 -75.773 -56.976 1.00 70.12 747 MET A N 1
ATOM 6061 C CA . MET A 1 747 ? 26.092 -76.248 -55.825 1.00 70.12 747 MET A CA 1
ATOM 6062 C C . MET A 1 747 ? 25.242 -76.268 -54.546 1.00 70.12 747 MET A C 1
ATOM 6064 O O . MET A 1 747 ? 25.230 -77.283 -53.843 1.00 70.12 747 MET A O 1
ATOM 6068 N N . HIS A 1 748 ? 24.487 -75.198 -54.265 1.00 67.44 748 HIS A N 1
ATOM 6069 C CA . HIS A 1 748 ? 23.632 -75.097 -53.072 1.00 67.44 748 HIS A CA 1
ATOM 6070 C C . HIS A 1 748 ? 22.577 -76.216 -53.029 1.00 67.44 748 HIS A C 1
ATOM 6072 O O . HIS A 1 748 ? 22.471 -76.937 -52.034 1.00 67.44 748 HIS A O 1
ATOM 6078 N N . CYS A 1 749 ? 21.930 -76.492 -54.167 1.00 67.06 749 CYS A N 1
ATOM 6079 C CA . CYS A 1 749 ? 20.973 -77.592 -54.340 1.00 67.06 749 CYS A CA 1
ATOM 6080 C C . CYS A 1 749 ? 21.544 -79.010 -54.097 1.00 67.06 749 CYS A C 1
ATOM 6082 O O . CYS A 1 749 ? 20.777 -79.981 -54.045 1.00 67.06 749 CYS A O 1
ATOM 6084 N N . ARG A 1 750 ? 22.873 -79.174 -53.987 1.00 63.72 750 ARG A N 1
ATOM 6085 C CA . ARG A 1 750 ? 23.525 -80.440 -53.587 1.00 63.72 750 ARG A CA 1
ATOM 6086 C C . ARG A 1 750 ? 23.827 -80.495 -52.090 1.00 63.72 750 ARG A C 1
ATOM 6088 O O . ARG A 1 750 ? 23.895 -81.592 -51.548 1.00 63.72 750 ARG A O 1
ATOM 6095 N N . MET A 1 751 ? 23.993 -79.343 -51.441 1.00 60.34 751 MET A N 1
ATOM 6096 C CA . MET A 1 751 ? 24.389 -79.223 -50.037 1.00 60.34 751 MET A CA 1
ATOM 6097 C C . MET A 1 751 ? 23.195 -79.354 -49.077 1.00 60.34 751 MET A C 1
ATOM 6099 O O . MET A 1 751 ? 23.316 -79.991 -48.030 1.00 60.34 751 MET A O 1
ATOM 6103 N N . GLU A 1 752 ? 22.019 -78.845 -49.453 1.00 58.28 752 GLU A N 1
ATOM 6104 C CA . GLU A 1 752 ? 20.807 -78.921 -48.615 1.00 58.28 752 GLU A CA 1
ATOM 6105 C C . GLU A 1 752 ? 20.320 -80.366 -48.400 1.00 58.28 752 GLU A C 1
ATOM 6107 O O . GLU A 1 752 ? 19.951 -80.741 -47.285 1.00 58.28 752 GLU A O 1
ATOM 6112 N N . ARG A 1 753 ? 20.452 -81.236 -49.414 1.00 57.59 753 ARG A N 1
ATOM 6113 C CA . ARG A 1 753 ? 20.080 -82.666 -49.317 1.00 57.59 753 ARG A CA 1
ATOM 6114 C C . ARG A 1 753 ? 20.916 -83.465 -48.311 1.00 57.59 753 ARG A C 1
ATOM 6116 O O . ARG A 1 753 ? 20.540 -84.580 -47.974 1.00 57.59 753 ARG A O 1
ATOM 6123 N N . THR A 1 754 ? 22.038 -82.921 -47.839 1.00 55.56 754 THR A N 1
ATOM 6124 C CA . THR A 1 754 ? 22.880 -83.533 -46.794 1.00 55.56 754 THR A CA 1
ATOM 6125 C C . THR A 1 754 ? 22.560 -83.055 -45.372 1.00 55.56 754 THR A C 1
ATOM 6127 O O . THR A 1 754 ? 23.137 -83.577 -44.419 1.00 55.56 754 THR A O 1
ATOM 6130 N N . VAL A 1 755 ? 21.650 -82.088 -45.198 1.00 54.03 755 VAL A N 1
ATOM 6131 C CA . VAL A 1 755 ? 21.310 -81.511 -43.880 1.00 54.03 755 VAL A CA 1
ATOM 6132 C C . VAL A 1 755 ? 19.998 -82.075 -43.315 1.00 54.03 755 VAL A C 1
ATOM 6134 O O . VAL A 1 755 ? 19.887 -82.266 -42.102 1.00 54.03 755 VAL A O 1
ATOM 6137 N N . GLU A 1 756 ? 19.031 -82.427 -44.168 1.00 52.47 756 GLU A N 1
ATOM 6138 C CA . GLU A 1 756 ? 17.708 -82.912 -43.732 1.00 52.47 756 GLU A CA 1
ATOM 6139 C C . GLU A 1 756 ? 17.723 -84.300 -43.054 1.00 52.47 756 GLU A C 1
ATOM 6141 O O . GLU A 1 756 ? 16.819 -84.610 -42.279 1.00 52.47 756 GLU A O 1
ATOM 6146 N N . GLU A 1 757 ? 18.773 -85.113 -43.229 1.00 50.69 757 GLU A N 1
ATOM 6147 C CA . GLU A 1 757 ? 18.886 -86.431 -42.572 1.00 50.69 757 GLU A CA 1
ATOM 6148 C C . GLU A 1 757 ? 19.298 -86.371 -41.079 1.00 50.69 757 GLU A C 1
ATOM 6150 O O . GLU A 1 757 ? 19.283 -87.397 -40.400 1.00 50.69 757 GLU A O 1
ATOM 6155 N N . ASN A 1 758 ? 19.638 -85.195 -40.524 1.00 49.97 758 ASN A N 1
ATOM 6156 C CA . ASN A 1 758 ? 20.178 -85.068 -39.154 1.00 49.97 758 ASN A CA 1
ATOM 6157 C C . ASN A 1 758 ? 19.222 -84.470 -38.094 1.00 49.97 758 ASN A C 1
ATOM 6159 O O . ASN A 1 758 ? 19.602 -84.353 -36.925 1.00 49.97 758 ASN A O 1
ATOM 6163 N N . ILE A 1 759 ? 17.977 -84.110 -38.437 1.00 48.28 759 ILE A N 1
ATOM 6164 C CA . ILE A 1 759 ? 17.052 -83.401 -37.522 1.00 48.28 759 ILE A CA 1
ATOM 6165 C C . ILE A 1 759 ? 15.827 -84.265 -37.162 1.00 48.28 759 ILE A C 1
ATOM 6167 O O . ILE A 1 759 ? 14.681 -83.925 -37.435 1.00 48.28 759 ILE A O 1
ATOM 6171 N N . SER A 1 760 ? 16.056 -85.412 -36.514 1.00 54.88 760 SER A N 1
ATOM 6172 C CA . SER A 1 760 ? 14.975 -86.273 -35.976 1.00 54.88 760 SER A CA 1
ATOM 6173 C C . SER A 1 760 ? 15.259 -86.881 -34.591 1.00 54.88 760 SER A C 1
ATOM 6175 O O . SER A 1 760 ? 14.567 -87.795 -34.153 1.00 54.88 760 SER A O 1
ATOM 6177 N N . LEU A 1 761 ? 16.250 -86.357 -33.855 1.00 47.25 761 LEU A N 1
ATOM 6178 C CA . LEU A 1 761 ? 16.713 -86.927 -32.575 1.00 47.25 761 LEU A CA 1
ATOM 6179 C C . LEU A 1 761 ? 16.713 -85.937 -31.387 1.00 47.25 761 LEU A C 1
ATOM 6181 O O . LEU A 1 761 ? 17.419 -86.138 -30.402 1.00 47.25 761 LEU A O 1
ATOM 6185 N N . LYS A 1 762 ? 15.901 -84.867 -31.451 1.00 45.34 762 LYS A N 1
ATOM 6186 C CA . LYS A 1 762 ? 15.856 -83.794 -30.428 1.00 45.34 762 LYS A CA 1
ATOM 6187 C C . LYS A 1 762 ? 14.445 -83.455 -29.902 1.00 45.34 762 LYS A C 1
ATOM 6189 O O . LYS A 1 762 ? 14.184 -82.319 -29.523 1.00 45.34 762 LYS A O 1
ATOM 6194 N N . GLN A 1 763 ? 13.537 -84.436 -29.844 1.00 50.12 763 GLN A N 1
ATOM 6195 C CA . GLN A 1 763 ? 12.154 -84.266 -29.343 1.00 50.12 763 GLN A CA 1
ATOM 6196 C C . GLN A 1 763 ? 11.851 -84.966 -27.996 1.00 50.12 763 GLN A C 1
ATOM 6198 O O . GLN A 1 763 ? 10.695 -85.087 -27.615 1.00 50.12 763 GLN A O 1
ATOM 6203 N N . PHE A 1 764 ? 12.867 -85.389 -27.231 1.00 45.94 764 PHE A N 1
ATOM 6204 C CA . PHE A 1 764 ? 12.670 -86.131 -25.967 1.00 45.94 764 PHE A CA 1
ATOM 6205 C C . PHE A 1 764 ? 12.775 -85.278 -24.677 1.00 45.94 764 PHE A C 1
ATOM 6207 O O . PHE A 1 764 ? 12.579 -85.788 -23.580 1.00 45.94 764 PHE A O 1
ATOM 6214 N N . SER A 1 765 ? 13.092 -83.978 -24.766 1.00 40.59 765 SER A N 1
ATOM 6215 C CA . SER A 1 765 ? 13.500 -83.186 -23.584 1.00 40.59 765 SER A CA 1
ATOM 6216 C C . SER A 1 765 ? 12.394 -82.379 -22.879 1.00 40.59 765 SER A C 1
ATOM 6218 O O . SER A 1 765 ? 12.656 -81.834 -21.809 1.00 40.59 765 SER A O 1
ATOM 6220 N N . ASN A 1 766 ? 11.182 -82.271 -23.441 1.00 45.28 766 ASN A N 1
ATOM 6221 C CA . ASN A 1 766 ? 10.188 -81.269 -23.003 1.00 45.28 766 ASN A CA 1
ATOM 6222 C C . ASN A 1 766 ? 8.987 -81.807 -22.195 1.00 45.28 766 ASN A C 1
ATOM 6224 O O . ASN A 1 766 ? 8.113 -81.023 -21.828 1.00 45.28 766 ASN A O 1
ATOM 6228 N N . GLU A 1 767 ? 8.927 -83.103 -21.864 1.00 49.25 767 GLU A N 1
ATOM 6229 C CA . GLU A 1 767 ? 7.802 -83.672 -21.090 1.00 49.25 767 GLU A CA 1
ATOM 6230 C C . GLU A 1 767 ? 8.018 -83.749 -19.565 1.00 49.25 767 GLU A C 1
ATOM 6232 O O . GLU A 1 767 ? 7.047 -83.935 -18.829 1.00 49.25 767 GLU A O 1
ATOM 6237 N N . LEU A 1 768 ? 9.243 -83.571 -19.049 1.00 45.59 768 LEU A N 1
ATOM 6238 C CA . LEU A 1 768 ? 9.503 -83.745 -17.608 1.00 45.59 768 LEU A CA 1
ATOM 6239 C C . LEU A 1 768 ? 9.112 -82.538 -16.734 1.00 45.59 768 LEU A C 1
ATOM 6241 O O . LEU A 1 768 ? 8.734 -82.724 -15.579 1.00 45.59 768 LEU A O 1
ATOM 6245 N N . GLN A 1 769 ? 9.159 -81.311 -17.265 1.00 43.12 769 GLN A N 1
ATOM 6246 C CA . GLN A 1 769 ? 9.011 -80.095 -16.448 1.00 43.12 769 GLN A CA 1
ATOM 6247 C C . GLN A 1 769 ? 7.557 -79.796 -16.024 1.00 43.12 769 GLN A C 1
ATOM 6249 O O . GLN A 1 769 ? 7.327 -79.039 -15.089 1.00 43.12 769 GLN A O 1
ATOM 6254 N N . LYS A 1 770 ? 6.553 -80.411 -16.666 1.00 48.72 770 LYS A N 1
ATOM 6255 C CA . LYS A 1 770 ? 5.121 -80.116 -16.434 1.00 48.72 770 LYS A CA 1
ATOM 6256 C C . LYS A 1 770 ? 4.459 -80.874 -15.272 1.00 48.72 770 LYS A C 1
ATOM 6258 O O . LYS A 1 770 ? 3.254 -80.729 -15.082 1.00 48.72 770 LYS A O 1
ATOM 6263 N N . LYS A 1 771 ? 5.193 -81.700 -14.513 1.00 50.69 771 LYS A N 1
ATOM 6264 C CA . LYS A 1 771 ? 4.619 -82.560 -13.451 1.00 50.69 771 LYS A CA 1
ATOM 6265 C C . LYS A 1 771 ? 4.999 -82.198 -12.009 1.00 50.69 771 LYS A C 1
ATOM 6267 O O . LYS A 1 771 ? 4.513 -82.867 -11.102 1.00 50.69 771 LYS A O 1
ATOM 6272 N N . TYR A 1 772 ? 5.824 -81.176 -11.781 1.00 42.50 772 TYR A N 1
ATOM 6273 C CA . TYR A 1 772 ? 6.293 -80.839 -10.429 1.00 42.50 772 TYR A CA 1
ATOM 6274 C C . TYR A 1 772 ? 5.351 -79.882 -9.666 1.00 42.50 772 TYR A C 1
ATOM 6276 O O . TYR A 1 772 ? 5.121 -80.063 -8.472 1.00 42.50 772 TYR A O 1
ATOM 6284 N N . ASP A 1 773 ? 4.711 -78.933 -10.356 1.00 41.12 773 ASP A N 1
ATOM 6285 C CA . ASP A 1 773 ? 4.061 -77.774 -9.713 1.00 41.12 773 ASP A CA 1
ATOM 6286 C C . ASP A 1 773 ? 2.584 -77.975 -9.298 1.00 41.12 773 ASP A C 1
ATOM 6288 O O . ASP A 1 773 ? 1.874 -77.013 -9.009 1.00 41.12 773 ASP A O 1
ATOM 6292 N N . SER A 1 774 ? 2.107 -79.224 -9.227 1.00 46.81 774 SER A N 1
ATOM 6293 C CA . SER A 1 774 ? 0.690 -79.548 -8.953 1.00 46.81 774 SER A CA 1
ATOM 6294 C C . SER A 1 774 ? 0.427 -80.245 -7.605 1.00 46.81 774 SER A C 1
ATOM 6296 O O . SER A 1 774 ? -0.683 -80.732 -7.395 1.00 46.81 774 SER A O 1
ATOM 6298 N N . LEU A 1 775 ? 1.411 -80.336 -6.694 1.00 39.28 775 LEU A N 1
ATOM 6299 C CA . LEU A 1 775 ? 1.345 -81.255 -5.537 1.00 39.28 775 LEU A CA 1
ATOM 6300 C C . LEU A 1 775 ? 1.490 -80.630 -4.127 1.00 39.28 775 LEU A C 1
ATOM 6302 O O . LEU A 1 775 ? 1.771 -81.357 -3.179 1.00 39.28 775 LEU A O 1
ATOM 6306 N N . VAL A 1 776 ? 1.300 -79.315 -3.943 1.00 42.09 776 VAL A N 1
ATOM 6307 C CA . VAL A 1 776 ? 1.517 -78.646 -2.630 1.00 42.09 776 VAL A CA 1
ATOM 6308 C C . VAL A 1 776 ? 0.332 -77.757 -2.204 1.00 42.09 776 VAL A C 1
ATOM 6310 O O . VAL A 1 776 ? 0.513 -76.610 -1.804 1.00 42.09 776 VAL A O 1
ATOM 6313 N N . LYS A 1 777 ? -0.915 -78.247 -2.323 1.00 42.12 777 LYS A N 1
ATOM 6314 C CA . LYS A 1 777 ? -2.111 -77.468 -1.917 1.00 42.12 777 LYS A CA 1
ATOM 6315 C C . LYS A 1 777 ? -3.322 -78.277 -1.402 1.00 42.12 777 LYS A C 1
ATOM 6317 O O . LYS A 1 777 ? -4.458 -77.909 -1.686 1.00 42.12 777 LYS A O 1
ATOM 6322 N N . ILE A 1 778 ? -3.104 -79.355 -0.631 1.00 35.47 778 ILE A N 1
ATOM 6323 C CA . ILE A 1 778 ? -4.180 -80.090 0.081 1.00 35.47 778 ILE A CA 1
ATOM 6324 C C . ILE A 1 778 ? -3.712 -80.609 1.459 1.00 35.47 778 ILE A C 1
ATOM 6326 O O . ILE A 1 778 ? -3.016 -81.617 1.500 1.00 35.47 778 ILE A O 1
ATOM 6330 N N . THR A 1 779 ? -4.156 -79.949 2.539 1.00 36.34 779 THR A N 1
ATOM 6331 C CA . THR A 1 779 ? -4.393 -80.420 3.936 1.00 36.34 779 THR A CA 1
ATOM 6332 C C . THR A 1 779 ? -4.819 -79.180 4.758 1.00 36.34 779 THR A C 1
ATOM 6334 O O . THR A 1 779 ? -4.216 -78.126 4.588 1.00 36.34 779 THR A O 1
ATOM 6337 N N . GLU A 1 780 ? -5.847 -79.149 5.616 1.00 34.34 780 GLU A N 1
ATOM 6338 C CA . GLU A 1 780 ? -6.784 -80.174 6.119 1.00 34.34 780 GLU A CA 1
ATOM 6339 C C . GLU A 1 780 ? -8.102 -79.502 6.624 1.00 34.34 780 GLU A C 1
ATOM 6341 O O . GLU A 1 780 ? -8.170 -78.275 6.705 1.00 34.34 780 GLU A O 1
ATOM 6346 N N . MET A 1 781 ? -9.165 -80.265 6.941 1.00 32.28 781 MET A N 1
ATOM 6347 C CA . MET A 1 781 ? -10.517 -79.752 7.285 1.00 32.28 781 MET A CA 1
ATOM 6348 C C . MET A 1 781 ? -11.171 -80.459 8.495 1.00 32.28 781 MET A C 1
ATOM 6350 O O . MET A 1 781 ? -11.004 -81.665 8.652 1.00 32.28 781 MET A O 1
ATOM 6354 N N . SER A 1 782 ? -12.107 -79.759 9.171 1.00 41.41 782 SER A N 1
ATOM 6355 C CA . SER A 1 782 ? -13.193 -80.302 10.043 1.00 41.41 782 SER A CA 1
ATOM 6356 C C . SER A 1 782 ? -12.749 -80.920 11.402 1.00 41.41 782 SER A C 1
ATOM 6358 O O . SER A 1 782 ? -11.556 -81.002 11.651 1.00 41.41 782 SER A O 1
ATOM 6360 N N . SER A 1 783 ? -13.595 -81.313 12.376 1.00 34.81 783 SER A N 1
ATOM 6361 C CA . SER A 1 783 ? -15.067 -81.414 12.479 1.00 34.81 783 SER A CA 1
ATOM 6362 C C . SER A 1 783 ? -15.554 -81.415 13.953 1.00 34.81 783 SER A C 1
ATOM 6364 O O . SER A 1 783 ? -15.044 -82.190 14.750 1.00 34.81 783 SER A O 1
ATOM 6366 N N . ALA A 1 784 ? -16.577 -80.600 14.244 1.00 38.09 784 ALA A N 1
ATOM 6367 C CA . ALA A 1 784 ? -17.806 -80.839 15.038 1.00 38.09 784 ALA A CA 1
ATOM 6368 C C . ALA A 1 784 ? -17.862 -81.480 16.462 1.00 38.09 784 ALA A C 1
ATOM 6370 O O . ALA A 1 784 ? -17.330 -82.544 16.739 1.00 38.09 784 ALA A O 1
ATOM 6371 N N . GLU A 1 785 ? -18.724 -80.842 17.274 1.00 37.22 785 GLU A N 1
ATOM 6372 C CA . GLU A 1 785 ? -19.753 -81.392 18.190 1.00 37.22 785 GLU A CA 1
ATOM 6373 C C . GLU A 1 785 ? -19.422 -82.265 19.431 1.00 37.22 785 GLU A C 1
ATOM 6375 O O . GLU A 1 785 ? -19.162 -83.457 19.376 1.00 37.22 785 GLU A O 1
ATOM 6380 N N . ALA A 1 786 ? -19.688 -81.653 20.595 1.00 41.69 786 ALA A N 1
ATOM 6381 C CA . ALA A 1 786 ? -20.679 -82.117 21.579 1.00 41.69 786 ALA A CA 1
ATOM 6382 C C . ALA A 1 786 ? -20.584 -83.538 22.184 1.00 41.69 786 ALA A C 1
ATOM 6384 O O . ALA A 1 786 ? -21.573 -84.267 22.186 1.00 41.69 786 ALA A O 1
ATOM 6385 N N . GLU A 1 787 ? -19.497 -83.866 22.890 1.00 37.81 787 GLU A N 1
ATOM 6386 C CA . GLU A 1 787 ? -19.499 -85.027 23.798 1.00 37.81 787 GLU A CA 1
ATOM 6387 C C . GLU A 1 787 ? -18.585 -84.840 25.024 1.00 37.81 787 GLU A C 1
ATOM 6389 O O . GLU A 1 787 ? -17.412 -85.194 25.012 1.00 37.81 787 GLU A O 1
ATOM 6394 N N . ASN A 1 788 ? -19.124 -84.246 26.102 1.00 42.25 788 ASN A N 1
ATOM 6395 C CA . ASN A 1 788 ? -18.975 -84.755 27.481 1.00 42.25 788 ASN A CA 1
ATOM 6396 C C . ASN A 1 788 ? -19.754 -83.923 28.516 1.00 42.25 788 ASN A C 1
ATOM 6398 O O . ASN A 1 788 ? -19.235 -83.400 29.499 1.00 42.25 788 ASN A O 1
ATOM 6402 N N . LYS A 1 789 ? -21.081 -83.981 28.382 1.00 52.12 789 LYS A N 1
ATOM 6403 C CA . LY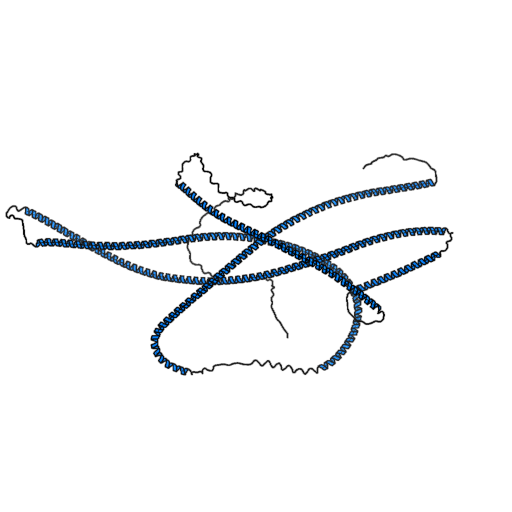S A 1 789 ? -22.061 -83.749 29.463 1.00 52.12 789 LYS A CA 1
ATOM 6404 C C . LYS A 1 789 ? -21.983 -84.835 30.569 1.00 52.12 789 LYS A C 1
ATOM 6406 O O . LYS A 1 789 ? -22.953 -85.063 31.283 1.00 52.12 789 LYS A O 1
ATOM 6411 N N . ILE A 1 790 ? -20.854 -85.556 30.644 1.00 45.94 790 ILE A N 1
ATOM 6412 C CA . ILE A 1 790 ? -20.671 -86.863 31.297 1.00 45.94 790 ILE A CA 1
ATOM 6413 C C . ILE A 1 790 ? -19.477 -86.843 32.294 1.00 45.94 790 ILE A C 1
ATOM 6415 O O . ILE A 1 790 ? -19.034 -87.867 32.796 1.00 45.94 790 ILE A O 1
ATOM 6419 N N . ILE A 1 791 ? -19.030 -85.649 32.699 1.00 44.31 791 ILE A N 1
ATOM 6420 C CA . ILE A 1 791 ? -18.545 -85.400 34.074 1.00 44.31 791 ILE A CA 1
ATOM 6421 C C . ILE A 1 791 ? -19.657 -84.617 34.803 1.00 44.31 791 ILE A C 1
ATOM 6423 O O . ILE A 1 791 ? -19.455 -83.570 35.399 1.00 44.31 791 ILE A O 1
ATOM 6427 N N . SER A 1 792 ? -20.928 -84.971 34.595 1.00 53.25 792 SER A N 1
ATOM 6428 C CA . SER A 1 792 ? -21.562 -86.083 35.318 1.00 53.25 792 SER A CA 1
ATOM 6429 C C . SER A 1 792 ? -21.215 -86.059 36.798 1.00 53.25 792 SER A C 1
ATOM 6431 O O . SER A 1 792 ? -20.290 -86.751 37.213 1.00 53.25 792 SER A O 1
ATOM 6433 N N . LEU A 1 793 ? -22.021 -85.326 37.572 1.00 52.59 793 LEU A N 1
ATOM 6434 C CA . LEU A 1 793 ? -22.841 -85.925 38.641 1.00 52.59 793 LEU A CA 1
ATOM 6435 C C . LEU A 1 793 ? -22.060 -86.689 39.746 1.00 52.59 793 LEU A C 1
ATOM 6437 O O . LEU A 1 793 ? -22.635 -87.453 40.515 1.00 52.59 793 LEU A O 1
ATOM 6441 N N . LEU A 1 794 ? -20.745 -86.471 39.841 1.00 44.44 794 LEU A N 1
ATOM 6442 C CA . LEU A 1 794 ? -19.824 -87.063 40.818 1.00 44.44 794 LEU A CA 1
ATOM 6443 C C . LEU A 1 794 ? -19.568 -86.123 42.003 1.00 44.44 794 LEU A C 1
ATOM 6445 O O . LEU A 1 794 ? -19.302 -86.585 43.109 1.00 44.44 794 LEU A O 1
ATOM 6449 N N . GLU A 1 795 ? -19.718 -84.811 41.806 1.00 47.44 795 GLU A N 1
ATOM 6450 C CA . GLU A 1 795 ? -19.634 -83.812 42.882 1.00 47.44 795 GLU A CA 1
ATOM 6451 C C . GLU A 1 795 ? -20.966 -83.652 43.642 1.00 47.44 795 GLU A C 1
ATOM 6453 O O . GLU A 1 795 ? -20.973 -83.287 44.820 1.00 47.44 795 GLU A O 1
ATOM 6458 N N . GLU A 1 796 ? -22.089 -84.050 43.026 1.00 52.00 796 GLU A N 1
ATOM 6459 C CA . GLU A 1 796 ? -23.424 -84.103 43.651 1.00 52.00 796 GLU A CA 1
ATOM 6460 C C . GLU A 1 796 ? -23.469 -85.002 44.903 1.00 52.00 796 GLU A C 1
ATOM 6462 O O . GLU A 1 796 ? -24.253 -84.759 45.821 1.00 52.00 796 GLU A O 1
ATOM 6467 N N . VAL A 1 797 ? -22.577 -85.995 44.994 1.00 54.75 797 VAL A N 1
ATOM 6468 C CA . VAL A 1 797 ? -22.479 -86.909 46.145 1.00 54.75 797 VAL A CA 1
ATOM 6469 C C . VAL A 1 797 ? -21.773 -86.264 47.353 1.00 54.75 797 VAL A C 1
ATOM 6471 O O . VAL A 1 797 ? -22.038 -86.654 48.490 1.00 54.75 797 VAL A O 1
ATOM 6474 N N . ASN A 1 798 ? -20.933 -85.239 47.156 1.00 49.78 798 ASN A N 1
ATOM 6475 C CA . ASN A 1 798 ? -20.251 -84.543 48.259 1.00 49.78 798 ASN A CA 1
ATOM 6476 C C . ASN A 1 798 ? -21.059 -83.362 48.828 1.00 49.78 798 ASN A C 1
ATOM 6478 O O . ASN A 1 798 ? -20.950 -83.067 50.021 1.00 49.78 798 ASN A O 1
ATOM 6482 N N . GLY A 1 799 ? -21.916 -82.717 48.026 1.00 50.12 799 GLY A N 1
ATOM 6483 C CA . GLY A 1 799 ? -22.734 -81.581 48.475 1.00 50.12 799 GLY A CA 1
ATOM 6484 C C . GLY A 1 799 ? -23.702 -81.921 49.618 1.00 50.12 799 GLY A C 1
ATOM 6485 O O . GLY A 1 799 ? -23.892 -81.121 50.537 1.00 50.12 799 GLY A O 1
ATOM 6486 N N . LEU A 1 800 ? -24.253 -83.140 49.630 1.00 53.06 800 LEU A N 1
ATOM 6487 C CA . LEU A 1 800 ? -25.198 -83.594 50.660 1.00 53.06 800 LEU A CA 1
ATOM 6488 C C . LEU A 1 800 ? -24.563 -83.776 52.051 1.00 53.06 800 LEU A C 1
ATOM 6490 O O . LEU A 1 800 ? -25.283 -83.798 53.048 1.00 53.06 800 LEU A O 1
ATOM 6494 N N . LYS A 1 801 ? -23.226 -83.814 52.153 1.00 47.66 801 LYS A N 1
ATOM 6495 C CA . LYS A 1 801 ? -22.512 -83.806 53.441 1.00 47.66 801 LYS A CA 1
ATOM 6496 C C . LYS A 1 801 ? -22.487 -82.412 54.091 1.00 47.66 801 LYS A C 1
ATOM 6498 O O . LYS A 1 801 ? -22.525 -82.313 55.312 1.00 47.66 801 LYS A O 1
ATOM 6503 N N . SER A 1 802 ? -22.517 -81.341 53.289 1.00 50.25 802 SER A N 1
ATOM 6504 C CA . SER A 1 802 ? -22.532 -79.943 53.765 1.00 50.25 802 SER A CA 1
ATOM 6505 C C . SER A 1 802 ? -23.860 -79.538 54.424 1.00 50.25 802 SER A C 1
ATOM 6507 O O . SER A 1 802 ? -23.906 -78.589 55.203 1.00 50.25 802 SER A O 1
ATOM 6509 N N . ILE A 1 803 ? -24.959 -80.243 54.133 1.00 54.41 803 ILE A N 1
ATOM 6510 C CA . ILE A 1 803 ? -26.292 -79.885 54.643 1.00 54.41 803 ILE A CA 1
ATOM 6511 C C . ILE A 1 803 ? -26.448 -80.237 56.133 1.00 54.41 803 ILE A C 1
ATOM 6513 O O . ILE A 1 803 ? -27.138 -79.518 56.849 1.00 54.41 803 ILE A O 1
ATOM 6517 N N . LEU A 1 804 ? -25.757 -81.273 56.624 1.00 47.34 804 LEU A N 1
ATOM 6518 C CA . LEU A 1 804 ? -25.815 -81.681 58.035 1.00 47.34 804 LEU A CA 1
ATOM 6519 C C . LEU A 1 804 ? -24.983 -80.759 58.953 1.00 47.34 804 LEU A C 1
ATOM 6521 O O . LEU A 1 804 ? -25.369 -80.485 60.084 1.00 47.34 804 LEU A O 1
ATOM 6525 N N . GLU A 1 805 ? -23.880 -80.215 58.436 1.00 50.34 805 GLU A N 1
ATOM 6526 C CA . GLU A 1 805 ? -22.982 -79.287 59.147 1.00 50.34 805 GLU A CA 1
ATOM 6527 C C . GLU A 1 805 ? -23.574 -77.857 59.246 1.00 50.34 805 GLU A C 1
ATOM 6529 O O . GLU A 1 805 ? -23.250 -77.078 60.147 1.00 50.34 805 GLU A O 1
ATOM 6534 N N . LYS A 1 806 ? -24.519 -77.524 58.351 1.00 52.78 806 LYS A N 1
ATOM 6535 C CA . LYS A 1 806 ? -25.250 -76.243 58.337 1.00 52.78 806 LYS A CA 1
ATOM 6536 C C . LYS A 1 806 ? -26.295 -76.108 59.446 1.00 52.78 806 LYS A C 1
ATOM 6538 O O . LYS A 1 806 ? -26.523 -74.995 59.904 1.00 52.78 806 LYS A O 1
ATOM 6543 N N . SER A 1 807 ? -26.919 -77.195 59.906 1.00 49.16 807 SER A N 1
ATOM 6544 C CA . SER A 1 807 ? -27.921 -77.117 60.986 1.00 49.16 807 SER A CA 1
ATOM 6545 C C . SER A 1 807 ? -27.312 -76.936 62.380 1.00 49.16 807 SER A C 1
ATOM 6547 O O . SER A 1 807 ? -27.955 -76.363 63.254 1.00 49.16 807 SER A O 1
ATOM 6549 N N . GLU A 1 808 ? -26.076 -77.391 62.597 1.00 45.97 808 GLU A N 1
ATOM 6550 C CA . GLU A 1 808 ? -25.412 -77.325 63.910 1.00 45.97 808 GLU A CA 1
ATOM 6551 C C . GLU A 1 808 ? -24.675 -75.989 64.132 1.00 45.97 808 GLU A C 1
ATOM 6553 O O . GLU A 1 808 ? -24.540 -75.520 65.260 1.00 45.97 808 GLU A O 1
ATOM 6558 N N . THR A 1 809 ? -24.283 -75.309 63.049 1.00 53.38 809 THR A N 1
ATOM 6559 C CA . THR A 1 809 ? -23.704 -73.954 63.085 1.00 53.38 809 THR A CA 1
ATOM 6560 C C . THR A 1 809 ? -24.759 -72.851 63.243 1.00 53.38 809 THR A C 1
ATOM 6562 O O . THR A 1 809 ? -24.516 -71.870 63.949 1.00 53.38 809 THR A O 1
ATOM 6565 N N . GLN A 1 810 ? -25.963 -73.029 62.685 1.00 49.50 810 GLN A N 1
ATOM 6566 C CA . GLN A 1 810 ? -27.067 -72.054 62.769 1.00 49.50 810 GLN A CA 1
ATOM 6567 C C . GLN A 1 810 ? -27.565 -71.779 64.200 1.00 49.50 810 GLN A C 1
ATOM 6569 O O . GLN A 1 810 ? -28.079 -70.694 64.469 1.00 49.50 810 GLN A O 1
ATOM 6574 N N . LEU A 1 811 ? -27.379 -72.719 65.134 1.00 47.44 811 LEU A N 1
ATOM 6575 C CA . LEU A 1 811 ? -27.766 -72.544 66.541 1.00 47.44 811 LEU A CA 1
ATOM 6576 C C . LEU A 1 811 ? -26.749 -71.747 67.369 1.00 47.44 811 LEU A C 1
ATOM 6578 O O . LEU A 1 811 ? -27.132 -71.143 68.365 1.00 47.44 811 LEU A O 1
ATOM 6582 N N . LYS A 1 812 ? -25.485 -71.678 66.934 1.00 50.09 812 LYS A N 1
ATOM 6583 C CA . LYS A 1 812 ? -24.474 -70.789 67.531 1.00 50.09 812 LYS A CA 1
ATOM 6584 C C . LYS A 1 812 ? -24.523 -69.388 66.915 1.00 50.09 812 LYS A C 1
ATOM 6586 O O . LYS A 1 812 ? -24.423 -68.386 67.614 1.00 50.09 812 LYS A O 1
ATOM 6591 N N . GLN A 1 813 ? -24.825 -69.331 65.617 1.00 48.34 813 GLN A N 1
ATOM 6592 C CA . GLN A 1 813 ? -24.999 -68.096 64.856 1.00 48.34 813 GLN A CA 1
ATOM 6593 C C . GLN A 1 813 ? -26.119 -67.192 65.406 1.00 48.34 813 GLN A C 1
ATOM 6595 O O . GLN A 1 813 ? -26.024 -65.980 65.275 1.00 48.34 813 GLN A O 1
ATOM 6600 N N . ALA A 1 814 ? -27.162 -67.735 66.044 1.00 49.09 814 ALA A N 1
ATOM 6601 C CA . ALA A 1 814 ? -28.238 -66.932 66.637 1.00 49.09 814 ALA A CA 1
ATOM 6602 C C . ALA A 1 814 ? -27.836 -66.204 67.938 1.00 49.09 814 ALA A C 1
ATOM 6604 O O . ALA A 1 814 ? -28.353 -65.122 68.210 1.00 49.09 814 ALA A O 1
ATOM 6605 N N . GLU A 1 815 ? -26.920 -66.780 68.721 1.00 47.50 815 GLU A N 1
ATOM 6606 C CA . GLU A 1 815 ? -26.444 -66.207 69.987 1.00 47.50 815 GLU A CA 1
ATOM 6607 C C . GLU A 1 815 ? -25.298 -65.215 69.726 1.00 47.50 815 GLU A C 1
ATOM 6609 O O . GLU A 1 815 ? -25.326 -64.089 70.228 1.00 47.50 815 GLU A O 1
ATOM 6614 N N . ASP A 1 816 ? -24.387 -65.564 68.806 1.00 51.72 816 ASP A N 1
ATOM 6615 C CA . ASP A 1 816 ? -23.389 -64.630 68.281 1.00 51.72 816 ASP A CA 1
ATOM 6616 C C . ASP A 1 816 ? -24.058 -63.446 67.550 1.00 51.72 816 ASP A C 1
ATOM 6618 O O . ASP A 1 816 ? -23.633 -62.316 67.750 1.00 51.72 816 ASP A O 1
ATOM 6622 N N . ASN A 1 817 ? -25.159 -63.632 66.799 1.00 50.38 817 ASN A N 1
ATOM 6623 C CA . ASN A 1 817 ? -25.860 -62.539 66.093 1.00 50.38 817 ASN A CA 1
ATOM 6624 C C . ASN A 1 817 ? -26.376 -61.411 67.009 1.00 50.38 817 ASN A C 1
ATOM 6626 O O . ASN A 1 817 ? -26.524 -60.281 66.546 1.00 50.38 817 ASN A O 1
ATOM 6630 N N . ALA A 1 818 ? -26.676 -61.672 68.285 1.00 52.03 818 ALA A N 1
ATOM 6631 C CA . ALA A 1 818 ? -27.147 -60.628 69.198 1.00 52.03 818 ALA A CA 1
ATOM 6632 C C . ALA A 1 818 ? -26.004 -59.704 69.656 1.00 52.03 818 ALA A C 1
ATOM 6634 O O . ALA A 1 818 ? -26.186 -58.489 69.726 1.00 52.03 818 ALA A O 1
ATOM 6635 N N . ASN A 1 819 ? -24.821 -60.273 69.910 1.00 50.47 819 ASN A N 1
ATOM 6636 C CA . ASN A 1 819 ? -23.629 -59.522 70.305 1.00 50.47 819 ASN A CA 1
ATOM 6637 C C . ASN A 1 819 ? -22.910 -58.932 69.075 1.00 50.47 819 ASN A C 1
ATOM 6639 O O . ASN A 1 819 ? -22.520 -57.767 69.080 1.00 50.47 819 ASN A O 1
ATOM 6643 N N . TYR A 1 820 ? -22.864 -59.696 67.979 1.00 53.66 820 TYR A N 1
ATOM 6644 C CA . TYR A 1 820 ? -22.426 -59.254 66.658 1.00 53.66 820 TYR A CA 1
ATOM 6645 C C . TYR A 1 820 ? -23.267 -58.090 66.158 1.00 53.66 820 TYR A C 1
ATOM 6647 O O . TYR A 1 820 ? -22.681 -57.162 65.646 1.00 53.66 820 TYR A O 1
ATOM 6655 N N . ASN A 1 821 ? -24.592 -58.037 66.347 1.00 54.75 821 ASN A N 1
ATOM 6656 C CA . ASN A 1 821 ? -25.345 -56.840 65.950 1.00 54.75 821 ASN A CA 1
ATOM 6657 C C . ASN A 1 821 ? -24.904 -55.583 66.725 1.00 54.75 821 ASN A C 1
ATOM 6659 O O . ASN A 1 821 ? -24.868 -54.508 66.136 1.00 54.75 821 ASN A O 1
ATOM 6663 N N . ALA A 1 822 ? -24.527 -55.685 68.004 1.00 54.94 822 ALA A N 1
ATOM 6664 C CA . ALA A 1 822 ? -24.029 -54.539 68.770 1.00 54.94 822 ALA A CA 1
ATOM 6665 C C . ALA A 1 822 ? -22.617 -54.105 68.324 1.00 54.94 822 ALA A C 1
ATOM 6667 O O . ALA A 1 822 ? -22.401 -52.924 68.048 1.00 54.94 822 ALA A O 1
ATOM 6668 N N . GLU A 1 823 ? -21.684 -55.052 68.175 1.00 57.50 823 GLU A N 1
ATOM 6669 C CA . GLU A 1 823 ? -20.349 -54.776 67.620 1.00 57.50 823 GLU A CA 1
ATOM 6670 C C . GLU A 1 823 ? -20.405 -54.373 66.140 1.00 57.50 823 GLU A C 1
ATOM 6672 O O . GLU A 1 823 ? -19.599 -53.564 65.705 1.00 57.50 823 GLU A O 1
ATOM 6677 N N . MET A 1 824 ? -21.376 -54.861 65.368 1.00 68.25 824 MET A N 1
ATOM 6678 C CA . MET A 1 824 ? -21.601 -54.509 63.966 1.00 68.25 824 MET A CA 1
ATOM 6679 C C . MET A 1 824 ? -22.227 -53.126 63.843 1.00 68.25 824 MET A C 1
ATOM 6681 O O . MET A 1 824 ? -21.839 -52.412 62.936 1.00 68.25 824 MET A O 1
ATOM 6685 N N . TYR A 1 825 ? -23.131 -52.686 64.726 1.00 66.94 825 TYR A N 1
ATOM 6686 C CA . TYR A 1 825 ? -23.593 -51.294 64.684 1.00 66.94 825 TYR A CA 1
ATOM 6687 C C . TYR A 1 825 ? -22.468 -50.315 65.025 1.00 66.94 825 TYR A C 1
ATOM 6689 O O . TYR A 1 825 ? -22.342 -49.296 64.349 1.00 66.94 825 TYR A O 1
ATOM 6697 N N . GLU A 1 826 ? -21.615 -50.629 66.004 1.00 69.94 826 GLU A N 1
ATOM 6698 C CA . GLU A 1 826 ? -20.497 -49.744 66.344 1.00 69.94 826 GLU A CA 1
ATOM 6699 C C . GLU A 1 826 ? -19.328 -49.870 65.343 1.00 69.94 826 GLU A C 1
ATOM 6701 O O . GLU A 1 826 ? -18.708 -48.863 65.023 1.00 69.94 826 GLU A O 1
ATOM 6706 N N . SER A 1 827 ? -19.106 -51.044 64.736 1.00 72.44 827 SER A N 1
ATOM 6707 C CA . SER A 1 827 ? -18.172 -51.246 63.615 1.00 72.44 827 SER A CA 1
ATOM 6708 C C . SER A 1 827 ? -18.666 -50.582 62.329 1.00 72.44 827 SER A C 1
ATOM 6710 O O . SER A 1 827 ? -17.893 -49.883 61.695 1.00 72.44 827 SER A O 1
ATOM 6712 N N . ILE A 1 828 ? -19.954 -50.683 61.973 1.00 74.19 828 ILE A N 1
ATOM 6713 C CA . ILE A 1 828 ? -20.555 -49.949 60.842 1.00 74.19 828 ILE A CA 1
ATOM 6714 C C . ILE A 1 828 ? -20.455 -48.449 61.088 1.00 74.19 828 ILE A C 1
ATOM 6716 O O . ILE A 1 828 ? -20.170 -47.706 60.161 1.00 74.19 828 ILE A O 1
ATOM 6720 N N . LYS A 1 829 ? -20.667 -47.973 62.316 1.00 77.06 829 LYS A N 1
ATOM 6721 C CA . LYS A 1 829 ? -20.517 -46.555 62.662 1.00 77.06 829 LYS A CA 1
ATOM 6722 C C . LYS A 1 829 ? -19.058 -46.106 62.606 1.00 77.06 829 LYS A C 1
ATOM 6724 O O . LYS A 1 829 ? -18.794 -45.024 62.094 1.00 77.06 829 LYS A O 1
ATOM 6729 N N . GLU A 1 830 ? -18.112 -46.909 63.086 1.00 78.12 830 GLU A N 1
ATOM 6730 C CA . GLU A 1 830 ? -16.680 -46.602 63.013 1.00 78.12 830 GLU A CA 1
ATOM 6731 C C . GLU A 1 830 ? -16.147 -46.711 61.572 1.00 78.12 830 GLU A C 1
ATOM 6733 O O . GLU A 1 830 ? -15.335 -45.892 61.157 1.00 78.12 830 GLU A O 1
ATOM 6738 N N . GLU A 1 831 ? -16.646 -47.655 60.774 1.00 78.88 831 GLU A N 1
ATOM 6739 C CA . GLU A 1 831 ? -16.382 -47.798 59.339 1.00 78.88 831 GLU A CA 1
ATOM 6740 C C . GLU A 1 831 ? -17.022 -46.658 58.544 1.00 78.88 831 GLU A C 1
ATOM 6742 O O . GLU A 1 831 ? -16.374 -46.101 57.666 1.00 78.88 831 GLU A O 1
ATOM 6747 N N . PHE A 1 832 ? -18.242 -46.233 58.882 1.00 81.81 832 PHE A N 1
ATOM 6748 C CA . PHE A 1 832 ? -18.897 -45.071 58.284 1.00 81.81 832 PHE A CA 1
ATOM 6749 C C . PHE A 1 832 ? -18.157 -43.779 58.642 1.00 81.81 832 PHE A C 1
ATOM 6751 O O . PHE A 1 832 ? -17.941 -42.954 57.765 1.00 81.81 832 PHE A O 1
ATOM 6758 N N . LEU A 1 833 ? -17.687 -43.624 59.885 1.00 81.56 833 LEU A N 1
ATOM 6759 C CA . LEU A 1 833 ? -16.830 -42.505 60.292 1.00 81.56 833 LEU A CA 1
ATOM 6760 C C . LEU A 1 833 ? -15.473 -42.538 59.580 1.00 81.56 833 LEU A C 1
ATOM 6762 O O . LEU A 1 833 ? -15.059 -41.516 59.046 1.00 81.56 833 LEU A O 1
ATOM 6766 N N . LYS A 1 834 ? -14.812 -43.700 59.487 1.00 84.12 834 LYS A N 1
ATOM 6767 C CA . LYS A 1 834 ? -13.571 -43.879 58.711 1.00 84.12 834 LYS A CA 1
ATOM 6768 C C . LYS A 1 834 ? -13.787 -43.584 57.231 1.00 84.12 834 LYS A C 1
ATOM 6770 O O . LYS A 1 834 ? -12.933 -42.960 56.615 1.00 84.12 834 LYS A O 1
ATOM 6775 N N . LYS A 1 835 ? -14.921 -43.995 56.660 1.00 84.81 835 LYS A N 1
ATOM 6776 C CA . LYS A 1 835 ? -15.286 -43.746 55.263 1.00 84.81 835 LYS A CA 1
ATOM 6777 C C . LYS A 1 835 ? -15.557 -42.266 55.022 1.00 84.81 835 LYS A C 1
ATOM 6779 O O . LYS A 1 835 ? -14.997 -41.720 54.086 1.00 84.81 835 LYS A O 1
ATOM 6784 N N . LEU A 1 836 ? -16.308 -41.611 55.903 1.00 82.56 836 LEU A N 1
ATOM 6785 C CA . LEU A 1 836 ? -16.618 -40.182 55.838 1.00 82.56 836 LEU A CA 1
ATOM 6786 C C . LEU A 1 836 ? -15.374 -39.313 56.100 1.00 82.56 836 LEU A C 1
ATOM 6788 O O . LEU A 1 836 ? -15.207 -38.267 55.482 1.00 82.56 836 LEU A O 1
ATOM 6792 N N . GLU A 1 837 ? -14.443 -39.762 56.945 1.00 85.38 837 GLU A N 1
ATOM 6793 C CA . GLU A 1 837 ? -13.135 -39.123 57.117 1.00 85.38 837 GLU A CA 1
ATOM 6794 C C . GLU A 1 837 ? -12.198 -39.379 55.925 1.00 85.38 837 GLU A C 1
ATOM 6796 O O . GLU A 1 837 ? -11.459 -38.477 55.533 1.00 85.38 837 GLU A O 1
ATOM 6801 N N . HIS A 1 838 ? -12.260 -40.555 55.294 1.00 86.00 838 HIS A N 1
ATOM 6802 C CA . HIS A 1 838 ? -11.517 -40.848 54.068 1.00 86.00 838 HIS A CA 1
ATOM 6803 C C . HIS A 1 838 ? -12.052 -40.050 52.871 1.00 86.00 838 HIS A C 1
ATOM 6805 O O . HIS A 1 838 ? -11.260 -39.530 52.093 1.00 86.00 838 HIS A O 1
ATOM 6811 N N . GLU A 1 839 ? -13.369 -39.880 52.773 1.00 85.81 839 GLU A N 1
ATOM 6812 C CA . GLU A 1 839 ? -14.073 -39.043 51.795 1.00 85.81 839 GLU A CA 1
ATOM 6813 C C . GLU A 1 839 ? -13.762 -37.556 52.034 1.00 85.81 839 GLU A C 1
ATOM 6815 O O . GLU A 1 839 ? -13.394 -36.842 51.104 1.00 85.81 839 GLU A O 1
ATOM 6820 N N . ARG A 1 840 ? -13.726 -37.104 53.299 1.00 88.94 840 ARG A N 1
ATOM 6821 C CA . ARG A 1 840 ? -13.219 -35.770 53.670 1.00 88.94 840 ARG A CA 1
ATOM 6822 C C . ARG A 1 840 ? -11.753 -35.573 53.271 1.00 88.94 840 ARG A C 1
ATOM 6824 O O . ARG A 1 840 ? -11.409 -34.508 52.772 1.00 88.94 840 ARG A O 1
ATOM 6831 N N . LEU A 1 841 ? -10.890 -36.572 53.467 1.00 87.50 841 LEU A N 1
ATOM 6832 C CA . LEU A 1 841 ? -9.481 -36.545 53.042 1.00 87.50 841 LEU A CA 1
ATOM 6833 C C . LEU A 1 841 ? -9.317 -36.600 51.516 1.00 87.50 841 LEU A C 1
ATOM 6835 O O . LEU A 1 841 ? -8.382 -35.998 50.989 1.00 87.50 841 LEU A O 1
ATOM 6839 N N . ALA A 1 842 ? -10.210 -37.295 50.811 1.00 85.81 842 ALA A N 1
ATOM 6840 C CA . ALA A 1 842 ? -10.254 -37.327 49.355 1.00 85.81 842 ALA A CA 1
ATOM 6841 C C . ALA A 1 842 ? -10.642 -35.950 48.806 1.00 85.81 842 ALA A C 1
ATOM 6843 O O . ALA A 1 842 ? -9.875 -35.390 48.029 1.00 85.81 842 ALA A O 1
ATOM 6844 N N . HIS A 1 843 ? -11.726 -35.346 49.302 1.00 86.88 843 HIS A N 1
ATOM 6845 C CA . HIS A 1 843 ? -12.118 -33.982 48.940 1.00 86.88 843 HIS A CA 1
ATOM 6846 C C . HIS A 1 843 ? -11.078 -32.932 49.359 1.00 86.88 843 HIS A C 1
ATOM 6848 O O . HIS A 1 843 ? -10.833 -31.985 48.621 1.00 86.88 843 HIS A O 1
ATOM 6854 N N . GLN A 1 844 ? -10.401 -33.101 50.502 1.00 89.12 844 GLN A N 1
ATOM 6855 C CA . GLN A 1 844 ? -9.286 -32.232 50.902 1.00 89.12 844 GLN A CA 1
ATOM 6856 C C . GLN A 1 844 ? -8.158 -32.267 49.855 1.00 89.12 844 GLN A C 1
ATOM 6858 O O . GLN A 1 844 ? -7.669 -31.211 49.462 1.00 89.12 844 GLN A O 1
ATOM 6863 N N . LYS A 1 845 ? -7.780 -33.461 49.373 1.00 89.31 845 LYS A N 1
ATOM 6864 C CA . LYS A 1 845 ? -6.786 -33.628 48.298 1.00 89.31 845 LYS A CA 1
ATOM 6865 C C . LYS A 1 845 ? -7.281 -33.132 46.944 1.00 89.31 845 LYS A C 1
ATOM 6867 O O . LYS A 1 845 ? -6.499 -32.568 46.195 1.00 89.31 845 LYS A O 1
ATOM 6872 N N . GLU A 1 846 ? -8.551 -33.339 46.626 1.00 88.81 846 GLU A N 1
ATOM 6873 C CA . GLU A 1 846 ? -9.187 -32.860 45.397 1.00 88.81 846 GLU A CA 1
ATOM 6874 C C . GLU A 1 846 ? -9.157 -31.326 45.337 1.00 88.81 846 GLU A C 1
ATOM 6876 O O . GLU A 1 846 ? -8.670 -30.762 44.363 1.00 88.81 846 GLU A O 1
ATOM 6881 N N . ILE A 1 847 ? -9.534 -30.651 46.427 1.00 87.50 847 ILE A N 1
ATOM 6882 C CA . ILE A 1 847 ? -9.399 -29.195 46.593 1.00 87.50 847 ILE A CA 1
ATOM 6883 C C . ILE A 1 847 ? -7.927 -28.759 46.490 1.00 87.50 847 ILE A C 1
ATOM 6885 O O . ILE A 1 847 ? -7.630 -27.717 45.910 1.00 87.50 847 ILE A O 1
ATOM 6889 N N . GLU A 1 848 ? -6.988 -29.530 47.038 1.00 89.00 848 GLU A N 1
ATOM 6890 C CA . GLU A 1 848 ? -5.553 -29.228 46.963 1.00 89.00 848 GLU A CA 1
ATOM 6891 C C . GLU A 1 848 ? -5.000 -29.365 45.530 1.00 89.00 848 GLU A C 1
ATOM 6893 O O . GLU A 1 848 ? -4.257 -28.488 45.089 1.00 89.00 848 GLU A O 1
ATOM 6898 N N . MET A 1 849 ? -5.433 -30.375 44.762 1.00 91.31 849 MET A N 1
ATOM 6899 C CA . MET A 1 849 ? -5.124 -30.500 43.330 1.00 91.31 849 MET A CA 1
ATOM 6900 C C . MET A 1 849 ? -5.760 -29.374 42.509 1.00 91.31 849 MET A C 1
ATOM 6902 O O . MET A 1 849 ? -5.057 -28.743 41.728 1.00 91.31 849 MET A O 1
ATOM 6906 N N . ILE A 1 850 ? -7.044 -29.063 42.725 1.00 89.00 850 ILE A N 1
ATOM 6907 C CA . ILE A 1 850 ? -7.746 -27.964 42.038 1.00 89.00 850 ILE A CA 1
ATOM 6908 C C . ILE A 1 850 ? -7.037 -26.626 42.293 1.00 89.00 850 ILE A C 1
ATOM 6910 O O . ILE A 1 850 ? -6.895 -25.816 41.381 1.00 89.00 850 ILE A O 1
ATOM 6914 N N . ASN A 1 851 ? -6.536 -26.389 43.510 1.00 87.50 851 ASN A N 1
ATOM 6915 C CA . ASN A 1 851 ? -5.762 -25.184 43.817 1.00 87.50 851 ASN A CA 1
ATOM 6916 C C . ASN A 1 851 ? -4.383 -25.165 43.130 1.00 87.50 851 ASN A C 1
ATOM 6918 O O . ASN A 1 851 ? -3.946 -24.100 42.700 1.00 87.50 851 ASN A O 1
ATOM 6922 N N . GLN A 1 852 ? -3.701 -26.309 42.994 1.00 89.50 852 GLN A N 1
ATOM 6923 C CA . GLN A 1 852 ? -2.442 -26.401 42.237 1.00 89.50 852 GLN A CA 1
ATOM 6924 C C . GLN A 1 852 ? -2.662 -26.203 40.730 1.00 89.50 852 GLN A C 1
ATOM 6926 O O . GLN A 1 852 ? -1.910 -25.470 40.090 1.00 89.50 852 GLN A O 1
ATOM 6931 N N . GLU A 1 853 ? -3.712 -26.803 40.171 1.00 90.00 853 GLU A N 1
ATOM 6932 C CA . GLU A 1 853 ? -4.099 -26.650 38.767 1.00 90.00 853 GLU A CA 1
ATOM 6933 C C . GLU A 1 853 ? -4.521 -25.206 38.466 1.00 90.00 853 GLU A C 1
ATOM 6935 O O . GLU A 1 853 ? -4.062 -24.622 37.485 1.00 90.00 853 GLU A O 1
ATOM 6940 N N . LYS A 1 854 ? -5.281 -24.575 39.371 1.00 90.06 854 LYS A N 1
ATOM 6941 C CA . LYS A 1 854 ? -5.599 -23.145 39.314 1.00 90.06 854 LYS A CA 1
ATOM 6942 C C . LYS A 1 854 ? -4.339 -22.272 39.313 1.00 90.06 854 LYS A C 1
ATOM 6944 O O . LYS A 1 854 ? -4.243 -21.383 38.474 1.00 90.06 854 LYS A O 1
ATOM 6949 N N . LEU A 1 855 ? -3.379 -22.516 40.209 1.00 89.94 855 LEU A N 1
ATOM 6950 C CA . LEU A 1 855 ? -2.118 -21.759 40.244 1.00 89.94 855 LEU A CA 1
ATOM 6951 C C . LEU A 1 855 ? -1.314 -21.930 38.945 1.00 89.94 855 LEU A C 1
ATOM 6953 O O . LEU A 1 855 ? -0.780 -20.953 38.425 1.00 89.94 855 LEU A O 1
ATOM 6957 N N . SER A 1 856 ? -1.276 -23.141 38.380 1.00 91.06 856 SER A N 1
ATOM 6958 C CA . SER A 1 856 ? -0.623 -23.399 37.090 1.00 91.06 856 SER A CA 1
ATOM 6959 C C . SER A 1 856 ? -1.341 -22.715 35.918 1.00 91.06 856 SER A C 1
ATOM 6961 O O . SER A 1 856 ? -0.690 -22.199 35.009 1.00 91.06 856 SER A O 1
ATOM 6963 N N . LEU A 1 857 ? -2.676 -22.656 35.937 1.00 89.38 857 LEU A N 1
ATOM 6964 C CA . LEU A 1 857 ? -3.472 -21.895 34.971 1.00 89.38 857 LEU A CA 1
ATOM 6965 C C . LEU A 1 857 ? -3.230 -20.385 35.097 1.00 89.38 857 LEU A C 1
ATOM 6967 O O . LEU A 1 857 ? -3.029 -19.725 34.082 1.00 89.38 857 LEU A O 1
ATOM 6971 N N . GLU A 1 858 ? -3.190 -19.840 36.315 1.00 89.50 858 GLU A N 1
ATOM 6972 C CA . GLU A 1 858 ? -2.874 -18.426 36.563 1.00 89.50 858 GLU A CA 1
ATOM 6973 C C . GLU A 1 858 ? -1.460 -18.063 36.065 1.00 89.50 858 GLU A C 1
ATOM 6975 O O . GLU A 1 858 ? -1.296 -17.040 35.391 1.00 89.50 858 GLU A O 1
ATOM 6980 N N . GLU A 1 859 ? -0.458 -18.917 36.306 1.00 92.12 859 GLU A N 1
ATOM 6981 C CA . GLU A 1 859 ? 0.917 -18.749 35.803 1.00 92.12 859 GLU A CA 1
ATOM 6982 C C . GLU A 1 859 ? 0.987 -18.820 34.264 1.00 92.12 859 GLU A C 1
ATOM 6984 O O . GLU A 1 859 ? 1.617 -17.974 33.624 1.00 92.12 859 GLU A O 1
ATOM 6989 N N . ASN A 1 860 ? 0.277 -19.767 33.642 1.00 91.06 860 ASN A N 1
ATOM 6990 C CA . ASN A 1 860 ? 0.188 -19.858 32.182 1.00 91.06 860 ASN A CA 1
ATOM 6991 C C . ASN A 1 860 ? -0.508 -18.633 31.564 1.00 91.06 860 ASN A C 1
ATOM 6993 O O . ASN A 1 860 ? -0.039 -18.120 30.549 1.00 91.06 860 ASN A O 1
ATOM 6997 N N . ILE A 1 861 ? -1.577 -18.117 32.182 1.00 89.12 861 ILE A N 1
ATOM 6998 C CA . ILE A 1 861 ? -2.278 -16.905 31.724 1.00 89.12 861 ILE A CA 1
ATOM 6999 C C . ILE A 1 861 ? -1.381 -15.668 31.864 1.00 89.12 861 ILE A C 1
ATOM 7001 O O . ILE A 1 861 ? -1.332 -14.843 30.949 1.00 89.12 861 ILE A O 1
ATOM 7005 N N . THR A 1 862 ? -0.634 -15.526 32.967 1.00 87.88 862 THR A N 1
ATOM 7006 C CA . THR A 1 862 ? 0.315 -14.405 33.113 1.00 87.88 862 THR A CA 1
ATOM 7007 C C . THR A 1 862 ? 1.439 -14.483 32.090 1.00 87.88 862 THR A C 1
ATOM 7009 O O . THR A 1 862 ? 1.762 -13.463 31.481 1.00 87.88 862 THR A O 1
ATOM 7012 N N . LYS A 1 863 ? 1.984 -15.676 31.836 1.00 91.38 863 LYS A N 1
ATOM 7013 C CA . LYS A 1 863 ? 3.007 -15.884 30.807 1.00 91.38 863 LYS A CA 1
ATOM 7014 C C . LYS A 1 863 ? 2.485 -15.581 29.400 1.00 91.38 863 LYS A C 1
ATOM 7016 O O . LYS A 1 863 ? 3.105 -14.809 28.681 1.00 91.38 863 LYS A O 1
ATOM 7021 N N . GLN A 1 864 ? 1.307 -16.089 29.037 1.00 91.00 864 GLN A N 1
ATOM 7022 C CA . GLN A 1 864 ? 0.683 -15.804 27.742 1.00 91.00 864 GLN A CA 1
ATOM 7023 C C . GLN A 1 864 ? 0.374 -14.303 27.572 1.00 91.00 864 GLN A C 1
ATOM 7025 O O . GLN A 1 864 ? 0.552 -13.746 26.490 1.00 91.00 864 GLN A O 1
ATOM 7030 N N . SER A 1 865 ? -0.036 -13.618 28.645 1.00 90.06 865 SER A N 1
ATOM 7031 C CA . SER A 1 865 ? -0.227 -12.161 28.652 1.00 90.06 865 SER A CA 1
ATOM 7032 C C . SER A 1 865 ? 1.088 -11.393 28.446 1.00 90.06 865 SER A C 1
ATOM 7034 O O . SER A 1 865 ? 1.111 -10.400 27.719 1.00 90.06 865 SER A O 1
ATOM 7036 N N . GLN A 1 866 ? 2.200 -11.869 29.019 1.00 89.19 866 GLN A N 1
ATOM 7037 C CA . GLN A 1 866 ? 3.536 -11.312 28.773 1.00 89.19 866 GLN A CA 1
ATOM 7038 C C . GLN A 1 866 ? 3.987 -11.538 27.323 1.00 89.19 866 GLN A C 1
ATOM 7040 O O . GLN A 1 866 ? 4.420 -10.581 26.681 1.00 89.19 866 GLN A O 1
ATOM 7045 N N . ASP A 1 867 ? 3.804 -12.745 26.779 1.00 90.50 867 ASP A N 1
ATOM 7046 C CA . ASP A 1 867 ? 4.124 -13.069 25.382 1.00 90.50 867 ASP A CA 1
ATOM 7047 C C . ASP A 1 867 ? 3.339 -12.168 24.404 1.00 90.50 867 ASP A C 1
ATOM 7049 O O . ASP A 1 867 ? 3.917 -11.614 23.465 1.00 90.50 867 ASP A O 1
ATOM 7053 N N . TYR A 1 868 ? 2.042 -11.930 24.653 1.00 92.12 868 TYR A N 1
ATOM 7054 C CA . TYR A 1 868 ? 1.248 -10.980 23.863 1.00 92.12 868 TYR A CA 1
ATOM 7055 C C . TYR A 1 868 ? 1.714 -9.526 24.032 1.00 92.12 868 TYR A C 1
ATOM 7057 O O . TYR A 1 868 ? 1.764 -8.794 23.044 1.00 92.12 868 TYR A O 1
ATOM 7065 N N . GLN A 1 869 ? 2.094 -9.085 25.237 1.00 88.62 869 GLN A N 1
ATOM 7066 C CA . GLN A 1 869 ? 2.658 -7.742 25.430 1.00 88.62 869 GLN A CA 1
ATOM 7067 C C . GLN A 1 869 ? 3.998 -7.562 24.705 1.00 88.62 869 GLN A C 1
ATOM 7069 O O . GLN A 1 869 ? 4.247 -6.493 24.147 1.00 88.62 869 GLN A O 1
ATOM 7074 N N . GLU A 1 870 ? 4.858 -8.582 24.675 1.00 91.12 870 GLU A N 1
ATOM 7075 C CA . GLU A 1 870 ? 6.072 -8.554 23.859 1.00 91.12 870 GLU A CA 1
ATOM 7076 C C . GLU A 1 870 ? 5.763 -8.529 22.364 1.00 91.12 870 GLU A C 1
ATOM 7078 O O . GLU A 1 870 ? 6.397 -7.775 21.629 1.00 91.12 870 GLU A O 1
ATOM 7083 N N . GLN A 1 871 ? 4.790 -9.316 21.901 1.00 91.94 871 GLN A N 1
ATOM 7084 C CA . GLN A 1 871 ? 4.395 -9.328 20.495 1.00 91.94 871 GLN A CA 1
ATOM 7085 C C . GLN A 1 871 ? 3.836 -7.965 20.059 1.00 91.94 871 GLN A C 1
ATOM 7087 O O . GLN A 1 871 ? 4.228 -7.457 19.011 1.00 91.94 871 GLN A O 1
ATOM 7092 N N . ILE A 1 872 ? 3.000 -7.332 20.890 1.00 87.75 872 ILE A N 1
ATOM 7093 C CA . ILE A 1 872 ? 2.499 -5.968 20.666 1.00 87.75 872 ILE A CA 1
ATOM 7094 C C . ILE A 1 872 ? 3.661 -4.969 20.599 1.00 87.75 872 ILE A C 1
ATOM 7096 O O . ILE A 1 872 ? 3.698 -4.162 19.675 1.00 87.75 872 ILE A O 1
ATOM 7100 N N . LYS A 1 873 ? 4.642 -5.048 21.512 1.00 89.44 873 LYS A N 1
ATOM 7101 C CA . LYS A 1 873 ? 5.836 -4.184 21.468 1.00 89.44 873 LYS A CA 1
ATOM 7102 C C . LYS A 1 873 ? 6.638 -4.369 20.178 1.00 89.44 873 LYS A C 1
ATOM 7104 O O . LYS A 1 873 ? 7.000 -3.375 19.564 1.00 89.44 873 LYS A O 1
ATOM 7109 N N . ARG A 1 874 ? 6.873 -5.612 19.736 1.00 89.69 874 ARG A N 1
ATOM 7110 C CA . ARG A 1 874 ? 7.585 -5.899 18.474 1.00 89.69 874 ARG A CA 1
ATOM 7111 C C . ARG A 1 874 ? 6.852 -5.304 17.269 1.00 89.69 874 ARG A C 1
ATOM 7113 O O . ARG A 1 874 ? 7.479 -4.621 16.471 1.00 89.69 874 ARG A O 1
ATOM 7120 N N . ILE A 1 875 ? 5.530 -5.480 17.193 1.00 89.56 875 ILE A N 1
ATOM 7121 C CA . ILE A 1 875 ? 4.692 -4.893 16.134 1.00 89.56 875 ILE A CA 1
ATOM 7122 C C . ILE A 1 875 ? 4.727 -3.354 16.189 1.00 89.56 875 ILE A C 1
ATOM 7124 O O . ILE A 1 875 ? 4.804 -2.704 15.154 1.00 89.56 875 ILE A O 1
ATOM 7128 N N . GLN A 1 876 ? 4.721 -2.746 17.380 1.00 88.94 876 GLN A N 1
ATOM 7129 C CA . GLN A 1 876 ? 4.858 -1.291 17.536 1.00 88.94 876 GLN A CA 1
ATOM 7130 C C . GLN A 1 876 ? 6.229 -0.775 17.068 1.00 88.94 876 GLN A C 1
ATOM 7132 O O . GLN A 1 876 ? 6.294 0.282 16.437 1.00 88.94 876 GLN A O 1
ATOM 7137 N N . THR A 1 877 ? 7.313 -1.515 17.326 1.00 88.38 877 THR A N 1
ATOM 7138 C CA . THR A 1 877 ? 8.647 -1.208 16.785 1.00 88.38 877 THR A CA 1
ATOM 7139 C C . THR A 1 877 ? 8.662 -1.322 15.260 1.00 88.38 877 THR A C 1
ATOM 7141 O O . THR A 1 877 ? 9.060 -0.372 14.596 1.00 88.38 877 THR A O 1
ATOM 7144 N N . GLU A 1 878 ? 8.137 -2.412 14.698 1.00 91.50 878 GLU A N 1
ATOM 7145 C CA . GLU A 1 878 ? 8.068 -2.644 13.248 1.00 91.50 878 GLU A CA 1
ATOM 7146 C C . GLU A 1 878 ? 7.235 -1.569 12.523 1.00 91.50 878 GLU A C 1
ATOM 7148 O O . GLU A 1 878 ? 7.670 -1.022 11.512 1.00 91.50 878 GLU A O 1
ATOM 7153 N N . ILE A 1 879 ? 6.084 -1.168 13.080 1.00 88.56 879 ILE A N 1
ATOM 7154 C CA . ILE A 1 879 ? 5.282 -0.037 12.577 1.00 88.56 879 ILE A CA 1
ATOM 7155 C C . ILE A 1 879 ? 6.085 1.272 12.614 1.00 88.56 879 ILE A C 1
ATOM 7157 O O . ILE A 1 879 ? 5.996 2.076 11.684 1.00 88.56 879 ILE A O 1
ATOM 7161 N N . SER A 1 880 ? 6.881 1.497 13.663 1.00 89.19 880 SER A N 1
ATOM 7162 C CA . SER A 1 880 ? 7.704 2.706 13.801 1.00 89.19 880 SER A CA 1
ATOM 7163 C C . SER A 1 880 ? 8.844 2.740 12.775 1.00 89.19 880 SER A C 1
ATOM 7165 O O . SER A 1 880 ? 9.077 3.775 12.150 1.00 89.19 880 SER A O 1
ATOM 7167 N N . GLU A 1 881 ? 9.510 1.606 12.542 1.00 89.88 881 GLU A N 1
ATOM 7168 C CA . GLU A 1 881 ? 10.561 1.450 11.528 1.00 89.88 881 GLU A CA 1
ATOM 7169 C C . GLU A 1 881 ? 10.008 1.585 10.102 1.00 89.88 881 GLU A C 1
ATOM 7171 O O . GLU A 1 881 ? 10.562 2.332 9.293 1.00 89.88 881 GLU A O 1
ATOM 7176 N N . LEU A 1 882 ? 8.872 0.947 9.802 1.00 90.44 882 LEU A N 1
ATOM 7177 C CA . LEU A 1 882 ? 8.168 1.100 8.525 1.00 90.44 882 LEU A CA 1
ATOM 7178 C C . LEU A 1 882 ? 7.734 2.551 8.282 1.00 90.44 882 LEU A C 1
ATOM 7180 O O . LEU A 1 882 ? 7.884 3.055 7.170 1.00 90.44 882 LEU A O 1
ATOM 7184 N N . SER A 1 883 ? 7.258 3.249 9.317 1.00 88.81 883 SER A N 1
ATOM 7185 C CA . SER A 1 883 ? 6.897 4.667 9.231 1.00 88.81 883 SER A CA 1
ATOM 7186 C C . SER A 1 883 ? 8.123 5.558 8.969 1.00 88.81 883 SER A C 1
ATOM 7188 O O . SER A 1 883 ? 8.071 6.422 8.091 1.00 88.81 883 SER A O 1
ATOM 7190 N N . LYS A 1 884 ? 9.266 5.302 9.633 1.00 90.56 884 LYS A N 1
ATOM 7191 C CA . LYS A 1 884 ? 10.539 6.002 9.359 1.00 90.56 884 LYS A CA 1
ATOM 7192 C C . LYS A 1 884 ? 11.018 5.758 7.921 1.00 90.56 884 LYS A C 1
ATOM 7194 O O . LYS A 1 884 ? 11.329 6.717 7.216 1.00 90.56 884 LYS A O 1
ATOM 7199 N N . ASN A 1 885 ? 10.986 4.510 7.449 1.00 88.94 885 ASN A N 1
ATOM 7200 C CA . ASN A 1 885 ? 11.337 4.153 6.069 1.00 88.94 885 ASN A CA 1
ATOM 7201 C C . ASN A 1 885 ? 10.407 4.808 5.034 1.00 88.94 885 ASN A C 1
ATOM 7203 O O . ASN A 1 885 ? 10.875 5.292 4.003 1.00 88.94 885 ASN A O 1
ATOM 7207 N N . TYR A 1 886 ? 9.101 4.878 5.307 1.00 90.81 886 TYR A N 1
ATOM 7208 C CA . TYR A 1 886 ? 8.141 5.556 4.435 1.00 90.81 886 TYR A CA 1
ATOM 7209 C C . TYR A 1 886 ? 8.410 7.067 4.351 1.00 90.81 886 TYR A C 1
ATOM 7211 O O . TYR A 1 886 ? 8.429 7.625 3.254 1.00 90.81 886 TYR A O 1
ATOM 7219 N N . GLN A 1 887 ? 8.707 7.726 5.477 1.00 88.69 887 GLN A N 1
ATOM 7220 C CA . GLN A 1 887 ? 9.102 9.141 5.491 1.00 88.69 887 GLN A CA 1
ATOM 7221 C C . GLN A 1 887 ? 10.412 9.386 4.724 1.00 88.69 887 GLN A C 1
ATOM 7223 O O . GLN A 1 887 ? 10.485 10.331 3.936 1.00 88.69 887 GLN A O 1
ATOM 7228 N N . MET A 1 888 ? 11.417 8.512 4.870 1.00 89.06 888 MET A N 1
ATOM 7229 C CA . MET A 1 888 ? 12.648 8.578 4.069 1.00 89.06 888 MET A CA 1
ATOM 7230 C C . MET A 1 888 ? 12.361 8.433 2.569 1.00 89.06 888 MET A C 1
ATOM 7232 O O . MET A 1 888 ? 12.853 9.235 1.776 1.00 89.06 888 MET A O 1
ATOM 7236 N N . LYS A 1 889 ? 11.507 7.483 2.164 1.00 91.06 889 LYS A N 1
ATOM 7237 C CA . LYS A 1 889 ? 11.115 7.317 0.755 1.00 91.06 889 LYS A CA 1
ATOM 7238 C C . LYS A 1 889 ? 10.326 8.511 0.211 1.00 91.06 889 LYS A C 1
ATOM 7240 O O . LYS A 1 889 ? 10.529 8.887 -0.940 1.00 91.06 889 LYS A O 1
ATOM 7245 N N . LEU A 1 890 ? 9.487 9.165 1.017 1.00 88.00 890 LEU A N 1
ATOM 7246 C CA . LEU A 1 890 ? 8.838 10.424 0.627 1.00 88.00 890 LEU A CA 1
ATOM 7247 C C . LEU A 1 890 ? 9.841 11.576 0.450 1.00 88.00 890 LEU A C 1
ATOM 7249 O O . LEU A 1 890 ? 9.670 12.392 -0.457 1.00 88.00 890 LEU A O 1
ATOM 7253 N N . ALA A 1 891 ? 10.887 11.651 1.278 1.00 87.75 891 ALA A N 1
ATOM 7254 C CA . ALA A 1 891 ? 11.960 12.632 1.117 1.00 87.75 891 ALA A CA 1
ATOM 7255 C C . ALA A 1 891 ? 12.793 12.369 -0.153 1.00 87.75 891 ALA A C 1
ATOM 7257 O O . ALA A 1 891 ? 13.053 13.295 -0.919 1.00 87.75 891 ALA A O 1
ATOM 7258 N N . GLU A 1 892 ? 13.126 11.107 -0.433 1.00 91.00 892 GLU A N 1
ATOM 7259 C CA . GLU A 1 892 ? 13.806 10.676 -1.662 1.00 91.00 892 GLU A CA 1
ATOM 7260 C C . GLU A 1 892 ? 12.983 11.008 -2.917 1.00 91.00 892 GLU A C 1
ATOM 7262 O O . GLU A 1 892 ? 13.509 11.587 -3.864 1.00 91.00 892 GLU A O 1
ATOM 7267 N N . ILE A 1 893 ? 11.668 10.745 -2.902 1.00 90.00 893 ILE A N 1
ATOM 7268 C CA . ILE A 1 893 ? 10.756 11.130 -3.992 1.00 90.00 893 ILE A CA 1
ATOM 7269 C C . ILE A 1 893 ? 10.758 12.650 -4.203 1.00 90.00 893 ILE A C 1
ATOM 7271 O O . ILE A 1 893 ? 10.829 13.090 -5.347 1.00 90.00 893 ILE A O 1
ATOM 7275 N N . ARG A 1 894 ? 10.734 13.465 -3.137 1.00 89.88 894 ARG A N 1
ATOM 7276 C CA . ARG A 1 894 ? 10.828 14.934 -3.258 1.00 89.88 894 ARG A CA 1
ATOM 7277 C C . ARG A 1 894 ? 12.171 15.388 -3.831 1.00 89.88 894 ARG A C 1
ATOM 7279 O O . ARG A 1 894 ? 12.183 16.279 -4.673 1.00 89.88 894 ARG A O 1
ATOM 7286 N N . ASN A 1 895 ? 13.284 14.776 -3.432 1.00 87.44 895 ASN A N 1
ATOM 7287 C CA . ASN A 1 895 ? 14.595 15.096 -4.003 1.00 87.44 895 ASN A CA 1
ATOM 7288 C C . ASN A 1 895 ? 14.665 14.732 -5.493 1.00 87.44 895 ASN A C 1
ATOM 7290 O O . ASN A 1 895 ? 15.104 15.551 -6.296 1.00 87.44 895 ASN A O 1
ATOM 7294 N N . ASN A 1 896 ? 14.144 13.566 -5.880 1.00 90.38 896 ASN A N 1
ATOM 7295 C CA . ASN A 1 896 ? 14.051 13.161 -7.283 1.00 90.38 896 ASN A CA 1
ATOM 7296 C C . ASN A 1 896 ? 13.123 14.089 -8.089 1.00 90.38 896 ASN A C 1
ATOM 7298 O O . ASN A 1 896 ? 13.439 14.430 -9.225 1.00 90.38 896 ASN A O 1
ATOM 7302 N N . GLN A 1 897 ? 12.016 14.554 -7.500 1.00 90.88 897 GLN A N 1
ATOM 7303 C CA . GLN A 1 897 ? 11.124 15.555 -8.096 1.00 90.88 897 GLN A CA 1
ATOM 7304 C C . GLN A 1 897 ? 11.869 16.879 -8.356 1.00 90.88 897 GLN A C 1
ATOM 7306 O O . GLN A 1 897 ? 11.837 17.389 -9.475 1.00 90.88 897 GLN A O 1
ATOM 7311 N N . ASN A 1 898 ? 12.599 17.388 -7.357 1.00 89.19 898 ASN A N 1
ATOM 7312 C CA . ASN A 1 898 ? 13.406 18.607 -7.470 1.00 89.19 898 ASN A CA 1
ATOM 7313 C C . ASN A 1 898 ? 14.506 18.468 -8.540 1.00 89.19 898 ASN A C 1
ATOM 7315 O O . ASN A 1 898 ? 14.767 19.408 -9.290 1.00 89.19 898 ASN A O 1
ATOM 7319 N N . GLU A 1 899 ? 15.140 17.297 -8.640 1.00 92.19 899 GLU A N 1
ATOM 7320 C CA . GLU A 1 899 ? 16.165 17.023 -9.652 1.00 92.19 899 GLU A CA 1
ATOM 7321 C C . GLU A 1 899 ? 15.567 16.920 -11.064 1.00 92.19 899 GLU A C 1
ATOM 7323 O O . GLU A 1 899 ? 16.131 17.465 -12.011 1.00 92.19 899 GLU A O 1
ATOM 7328 N N . ILE A 1 900 ? 14.380 16.324 -11.217 1.00 88.62 900 ILE A N 1
ATOM 7329 C CA . ILE A 1 900 ? 13.622 16.340 -12.478 1.00 88.62 900 ILE A CA 1
ATOM 7330 C C . ILE A 1 900 ? 13.260 17.780 -12.875 1.00 88.62 900 ILE A C 1
ATOM 7332 O O . ILE A 1 900 ? 13.397 18.147 -14.042 1.00 88.62 900 ILE A O 1
ATOM 7336 N N . GLU A 1 901 ? 12.836 18.624 -11.933 1.00 89.69 901 GLU A N 1
ATOM 7337 C CA . GLU A 1 901 ? 12.574 20.047 -12.187 1.00 89.69 901 GLU A CA 1
ATOM 7338 C C . GLU A 1 901 ? 13.851 20.804 -12.592 1.00 89.69 901 GLU A C 1
ATOM 7340 O O . GLU A 1 901 ? 13.831 21.569 -13.561 1.00 89.69 901 GLU A O 1
ATOM 7345 N N . ARG A 1 902 ? 14.988 20.525 -11.938 1.00 96.00 902 ARG A N 1
ATOM 7346 C CA . ARG A 1 902 ? 16.305 21.080 -12.293 1.00 96.00 902 ARG A CA 1
ATOM 7347 C C . ARG A 1 902 ? 16.739 20.667 -13.701 1.00 96.00 902 ARG A C 1
ATOM 7349 O O . ARG A 1 902 ? 17.142 21.523 -14.491 1.00 96.00 902 ARG A O 1
ATOM 7356 N N . LEU A 1 903 ? 16.637 19.382 -14.038 1.00 91.00 903 LEU A N 1
ATOM 7357 C CA . LEU A 1 903 ? 16.983 18.849 -15.359 1.00 91.00 903 LEU A CA 1
ATOM 7358 C C . LEU A 1 903 ? 16.055 19.397 -16.450 1.00 91.00 903 LEU A C 1
ATOM 7360 O O . LEU A 1 903 ? 16.534 19.782 -17.515 1.00 91.00 903 LEU A O 1
ATOM 7364 N N . ASN A 1 904 ? 14.755 19.533 -16.174 1.00 89.88 904 ASN A N 1
ATOM 7365 C CA . ASN A 1 904 ? 13.813 20.190 -17.082 1.00 89.88 904 ASN A CA 1
ATOM 7366 C C . ASN A 1 904 ? 14.169 21.668 -17.310 1.00 89.88 904 ASN A C 1
ATOM 7368 O O . ASN A 1 904 ? 14.124 22.133 -18.449 1.00 89.88 904 ASN A O 1
ATOM 7372 N N . ALA A 1 905 ? 14.575 22.406 -16.272 1.00 90.12 905 ALA A N 1
ATOM 7373 C CA . ALA A 1 905 ? 15.026 23.790 -16.419 1.00 90.12 905 ALA A CA 1
ATOM 7374 C C . ALA A 1 905 ? 16.294 23.900 -17.292 1.00 90.12 905 ALA A C 1
ATOM 7376 O O . ALA A 1 905 ? 16.370 24.779 -18.155 1.00 90.12 905 ALA A O 1
ATOM 7377 N N . VAL A 1 906 ? 17.255 22.979 -17.129 1.00 91.50 906 VAL A N 1
ATOM 7378 C CA . VAL A 1 906 ? 18.449 22.883 -17.991 1.00 91.50 906 VAL A CA 1
ATOM 7379 C C . VAL A 1 906 ? 18.056 22.566 -19.438 1.00 91.50 906 VAL A C 1
ATOM 7381 O O . VAL A 1 906 ? 18.480 23.279 -20.347 1.00 91.50 906 VAL A O 1
ATOM 7384 N N . LEU A 1 907 ? 17.191 21.572 -19.658 1.00 92.56 907 LEU A N 1
ATOM 7385 C CA . LEU A 1 907 ? 16.712 21.177 -20.986 1.00 92.56 907 LEU A CA 1
ATOM 7386 C C . LEU A 1 907 ? 15.980 22.326 -21.701 1.00 92.56 907 LEU A C 1
ATOM 7388 O O . LEU A 1 907 ? 16.192 22.555 -22.891 1.00 92.56 907 LEU A O 1
ATOM 7392 N N . VAL A 1 908 ? 15.144 23.085 -20.985 1.00 91.00 908 VAL A N 1
ATOM 7393 C CA . VAL A 1 908 ? 14.448 24.267 -21.522 1.00 91.00 908 VAL A CA 1
ATOM 7394 C C . VAL A 1 908 ? 15.437 25.381 -21.874 1.00 91.00 908 VAL A C 1
ATOM 7396 O O . VAL A 1 908 ? 15.317 25.987 -22.943 1.00 91.00 908 VAL A O 1
ATOM 7399 N N . ALA A 1 909 ? 16.439 25.640 -21.030 1.00 89.25 909 ALA A N 1
ATOM 7400 C CA . ALA A 1 909 ? 17.482 26.624 -21.317 1.00 89.25 909 ALA A CA 1
ATOM 7401 C C . ALA A 1 909 ? 18.321 26.229 -22.546 1.00 89.25 909 ALA A C 1
ATOM 7403 O O . ALA A 1 909 ? 18.606 27.067 -23.405 1.00 89.25 909 ALA A O 1
ATOM 7404 N N . GLU A 1 910 ? 18.670 24.949 -22.675 1.00 90.06 910 GLU A N 1
ATOM 7405 C CA . GLU A 1 910 ? 19.447 24.439 -23.801 1.00 90.06 910 GLU A CA 1
ATOM 7406 C C . GLU A 1 910 ? 18.633 24.405 -25.103 1.00 90.06 910 GLU A C 1
ATOM 7408 O O . GLU A 1 910 ? 19.112 24.867 -26.141 1.00 90.06 910 GLU A O 1
ATOM 7413 N N . LYS A 1 911 ? 17.357 24.004 -25.048 1.00 91.00 911 LYS A N 1
ATOM 7414 C CA . LYS A 1 911 ? 16.415 24.150 -26.166 1.00 91.00 911 LYS A CA 1
ATOM 7415 C C . LYS A 1 911 ? 16.321 25.606 -26.631 1.00 91.00 911 LYS A C 1
ATOM 7417 O O . LYS A 1 911 ? 16.467 25.870 -27.821 1.00 91.00 911 LYS A O 1
ATOM 7422 N N . THR A 1 912 ? 16.164 26.554 -25.704 1.00 91.31 912 THR A N 1
ATOM 7423 C CA . THR A 1 912 ? 16.104 27.996 -26.015 1.00 91.31 912 THR A CA 1
ATOM 7424 C C . THR A 1 912 ? 17.400 28.484 -26.683 1.00 91.31 912 THR A C 1
ATOM 7426 O O . THR A 1 912 ? 17.369 29.291 -27.614 1.00 91.31 912 THR A O 1
ATOM 7429 N N . LYS A 1 913 ? 18.559 27.965 -26.254 1.00 93.25 913 LYS A N 1
ATOM 7430 C CA . LYS A 1 913 ? 19.868 28.241 -26.867 1.00 93.25 913 LYS A CA 1
ATOM 7431 C C . LYS A 1 913 ? 19.951 27.705 -28.303 1.00 93.25 913 LYS A C 1
ATOM 7433 O O . LYS A 1 913 ? 20.430 28.427 -29.177 1.00 93.25 913 LYS A O 1
ATOM 7438 N N . TYR A 1 914 ? 19.470 26.488 -28.565 1.00 92.12 914 TYR A N 1
ATOM 7439 C CA . TYR A 1 914 ? 19.417 25.923 -29.919 1.00 92.12 914 TYR A CA 1
ATOM 7440 C C . TYR A 1 914 ? 18.416 26.648 -30.826 1.00 92.12 914 TYR A C 1
ATOM 7442 O O . TYR A 1 914 ? 18.749 26.937 -31.973 1.00 92.12 914 TYR A O 1
ATOM 7450 N N . GLU A 1 915 ? 17.235 27.014 -30.324 1.00 92.31 915 GLU A N 1
ATOM 7451 C CA . GLU A 1 915 ? 16.255 27.823 -31.063 1.00 92.31 915 GLU A CA 1
ATOM 7452 C C . GLU A 1 915 ? 16.845 29.185 -31.458 1.00 92.31 915 GLU A C 1
ATOM 7454 O O . GLU A 1 915 ? 16.728 29.601 -32.612 1.00 92.31 915 GLU A O 1
ATOM 7459 N N . LYS A 1 916 ? 17.573 29.844 -30.546 1.00 91.00 916 LYS A N 1
ATOM 7460 C CA . LYS A 1 916 ? 18.290 31.088 -30.852 1.00 91.00 916 LYS A CA 1
ATOM 7461 C C . LYS A 1 916 ? 19.377 30.888 -31.916 1.00 91.00 916 LYS A C 1
ATOM 7463 O O . LYS A 1 916 ? 19.429 31.656 -32.873 1.00 91.00 916 LYS A O 1
ATOM 7468 N N . MET A 1 917 ? 20.201 29.847 -31.786 1.00 90.75 917 MET A N 1
ATOM 7469 C CA . MET A 1 917 ? 21.252 29.519 -32.760 1.00 90.75 917 MET A CA 1
ATOM 7470 C C . MET A 1 917 ? 20.672 29.203 -34.150 1.00 90.75 917 MET A C 1
ATOM 7472 O O . MET A 1 917 ? 21.256 29.571 -35.167 1.00 90.75 917 MET A O 1
ATOM 7476 N N . LEU A 1 918 ? 19.501 28.560 -34.206 1.00 91.56 918 LEU A N 1
ATOM 7477 C CA . LEU A 1 918 ? 18.783 28.283 -35.449 1.00 91.56 918 LEU A CA 1
ATOM 7478 C C . LEU A 1 918 ? 18.287 29.574 -36.115 1.00 91.56 918 LEU A C 1
ATOM 7480 O O . LEU A 1 918 ? 18.429 29.716 -37.328 1.00 91.56 918 LEU A O 1
ATOM 7484 N N . VAL A 1 919 ? 17.754 30.527 -35.342 1.00 91.25 919 VAL A N 1
ATOM 7485 C CA . VAL A 1 919 ? 17.358 31.855 -35.849 1.00 91.25 919 VAL A CA 1
ATOM 7486 C C . VAL A 1 919 ? 18.575 32.635 -36.358 1.00 91.25 919 VAL A C 1
ATOM 7488 O O . VAL A 1 919 ? 18.525 33.185 -37.457 1.00 91.25 919 VAL A O 1
ATOM 7491 N N . GLU A 1 920 ? 19.689 32.625 -35.619 1.00 89.88 920 GLU A N 1
ATOM 7492 C CA . GLU A 1 920 ? 20.957 33.237 -36.046 1.00 89.88 920 GLU A CA 1
ATOM 7493 C C . GLU A 1 920 ? 21.456 32.611 -37.368 1.00 89.88 920 GLU A C 1
ATOM 7495 O O . GLU A 1 920 ? 21.758 33.336 -38.317 1.00 89.88 920 GLU A O 1
ATOM 7500 N N . LYS A 1 921 ? 21.423 31.276 -37.506 1.00 90.44 921 LYS A N 1
ATOM 7501 C CA . LYS A 1 921 ? 21.777 30.577 -38.757 1.00 90.44 921 LYS A CA 1
ATOM 7502 C C . LYS A 1 921 ? 20.825 30.870 -39.918 1.00 90.44 921 LYS A C 1
ATOM 7504 O O . LYS A 1 921 ? 21.277 31.022 -41.050 1.00 90.44 921 LYS A O 1
ATOM 7509 N N . GLN A 1 922 ? 19.521 30.985 -39.671 1.00 87.69 922 GLN A N 1
ATOM 7510 C CA . GLN A 1 922 ? 18.560 31.401 -40.700 1.00 87.69 922 GLN A CA 1
ATOM 7511 C C . GLN A 1 922 ? 18.823 32.838 -41.170 1.00 87.69 922 GLN A C 1
ATOM 7513 O O . GLN A 1 922 ? 18.692 33.125 -42.362 1.00 87.69 922 GLN A O 1
ATOM 7518 N N . GLN A 1 923 ? 19.241 33.726 -40.263 1.00 89.38 923 GLN A N 1
ATOM 7519 C CA . GLN A 1 923 ? 19.628 35.093 -40.594 1.00 89.38 923 GLN A CA 1
ATOM 7520 C C . GLN A 1 923 ? 20.937 35.141 -41.403 1.00 89.38 923 GLN A C 1
ATOM 7522 O O . GLN A 1 923 ? 20.992 35.862 -42.400 1.00 89.38 923 GLN A O 1
ATOM 7527 N N . GLU A 1 924 ? 21.945 34.333 -41.057 1.00 88.31 924 GLU A N 1
ATOM 7528 C CA . GLU A 1 924 ? 23.165 34.170 -41.864 1.00 88.31 924 GLU A CA 1
ATOM 7529 C C . GLU A 1 924 ? 22.840 33.695 -43.290 1.00 88.31 924 GLU A C 1
ATOM 7531 O O . GLU A 1 924 ? 23.230 34.356 -44.255 1.00 88.31 924 GLU A O 1
ATOM 7536 N N . ILE A 1 925 ? 22.032 32.636 -43.439 1.00 88.50 925 ILE A N 1
ATOM 7537 C CA . ILE A 1 925 ? 21.587 32.119 -44.748 1.00 88.50 925 ILE A CA 1
ATOM 7538 C C . ILE A 1 925 ? 20.827 33.192 -45.546 1.00 88.50 925 ILE A C 1
ATOM 7540 O O . ILE A 1 925 ? 20.969 33.279 -46.766 1.00 88.50 925 ILE A O 1
ATOM 7544 N N . ALA A 1 926 ? 20.023 34.033 -44.888 1.00 87.69 926 ALA A N 1
ATOM 7545 C CA . ALA A 1 926 ? 19.334 35.139 -45.550 1.00 87.69 926 ALA A CA 1
ATOM 7546 C C . ALA A 1 926 ? 20.314 36.219 -46.050 1.00 87.69 926 ALA A C 1
ATOM 7548 O O . ALA A 1 926 ? 20.152 36.718 -47.166 1.00 87.69 926 ALA A O 1
ATOM 7549 N N . THR A 1 927 ? 21.350 36.551 -45.271 1.00 89.50 927 THR A N 1
ATOM 7550 C CA . THR A 1 927 ? 22.395 37.496 -45.705 1.00 89.50 927 THR A CA 1
ATOM 7551 C C . THR A 1 927 ? 23.287 36.931 -46.810 1.00 89.50 927 THR A C 1
ATOM 7553 O O . THR A 1 927 ? 23.630 37.660 -47.737 1.00 89.50 927 THR A O 1
ATOM 7556 N N . GLU A 1 928 ? 23.600 35.634 -46.774 1.00 87.88 928 GLU A N 1
ATOM 7557 C CA . GLU A 1 928 ? 24.378 34.953 -47.811 1.00 87.88 928 GLU A CA 1
ATOM 7558 C C . GLU A 1 928 ? 23.598 34.871 -49.131 1.00 87.88 928 GLU A C 1
ATOM 7560 O O . GLU A 1 928 ? 24.133 35.218 -50.182 1.00 87.88 928 GLU A O 1
ATOM 7565 N N . LYS A 1 929 ? 22.297 34.546 -49.088 1.00 88.25 929 LYS A N 1
ATOM 7566 C CA . LYS A 1 929 ? 21.414 34.620 -50.267 1.00 88.25 929 LYS A CA 1
ATOM 7567 C C . LYS A 1 929 ? 21.349 36.027 -50.859 1.00 88.25 929 LYS A C 1
ATOM 7569 O O . LYS A 1 929 ? 21.409 36.176 -52.075 1.00 88.25 929 LYS A O 1
ATOM 7574 N N . LEU A 1 930 ? 21.266 37.062 -50.021 1.00 88.31 930 LEU A N 1
ATOM 7575 C CA . LEU A 1 930 ? 21.301 38.450 -50.489 1.00 88.31 930 LEU A CA 1
ATOM 7576 C C . LEU A 1 930 ? 22.659 38.796 -51.129 1.00 88.31 930 LEU A C 1
ATOM 7578 O O . LEU A 1 930 ? 22.704 39.494 -52.140 1.00 88.31 930 LEU A O 1
ATOM 7582 N N . ALA A 1 931 ? 23.770 38.299 -50.581 1.00 86.12 931 ALA A N 1
ATOM 7583 C CA . ALA A 1 931 ? 25.097 38.466 -51.173 1.00 86.12 931 ALA A CA 1
ATOM 7584 C C . ALA A 1 931 ? 25.234 37.732 -52.521 1.00 86.12 931 ALA A C 1
ATOM 7586 O O . ALA A 1 931 ? 25.805 38.299 -53.451 1.00 86.12 931 ALA A O 1
ATOM 7587 N N . ALA A 1 932 ? 24.665 36.529 -52.652 1.00 85.31 932 ALA A N 1
ATOM 7588 C CA . ALA A 1 932 ? 24.631 35.770 -53.901 1.00 85.31 932 ALA A CA 1
ATOM 7589 C C . ALA A 1 932 ? 23.848 36.508 -55.000 1.00 85.31 932 ALA A C 1
ATOM 7591 O O . ALA A 1 932 ? 24.391 36.716 -56.081 1.00 85.31 932 ALA A O 1
ATOM 7592 N N . VAL A 1 933 ? 22.647 37.022 -54.704 1.00 87.25 933 VAL A N 1
ATOM 7593 C CA . VAL A 1 933 ? 21.865 37.843 -55.654 1.00 87.25 933 VAL A CA 1
ATOM 7594 C C . VAL A 1 933 ? 22.649 39.089 -56.094 1.00 87.25 933 VAL A C 1
ATOM 7596 O O . VAL A 1 933 ? 22.736 39.382 -57.283 1.00 87.25 933 VAL A O 1
ATOM 7599 N N . ASN A 1 934 ? 23.317 39.782 -55.164 1.00 85.62 934 ASN A N 1
ATOM 7600 C CA . ASN A 1 934 ? 24.181 40.925 -55.496 1.00 85.62 934 ASN A CA 1
ATOM 7601 C C . ASN A 1 934 ? 25.409 40.545 -56.359 1.00 85.62 934 ASN A C 1
ATOM 7603 O O . ASN A 1 934 ? 25.979 41.410 -57.030 1.00 85.62 934 ASN A O 1
ATOM 7607 N N . LEU A 1 935 ? 25.868 39.289 -56.315 1.00 87.38 935 LEU A N 1
ATOM 7608 C CA . LEU A 1 935 ? 26.936 38.778 -57.180 1.00 87.38 935 LEU A CA 1
ATOM 7609 C C . LEU A 1 935 ? 26.400 38.379 -58.559 1.00 87.38 935 LEU A C 1
ATOM 7611 O O . LEU A 1 935 ? 27.044 38.704 -59.553 1.00 87.38 935 LEU A O 1
ATOM 7615 N N . GLU A 1 936 ? 25.221 37.762 -58.635 1.00 86.81 936 GLU A N 1
ATOM 7616 C CA . GLU A 1 936 ? 24.522 37.468 -59.893 1.00 86.81 936 GLU A CA 1
ATOM 7617 C C . GLU A 1 936 ? 24.207 38.754 -60.673 1.00 86.81 936 GLU A C 1
ATOM 7619 O O . GLU A 1 936 ? 24.519 38.839 -61.859 1.00 86.81 936 GLU A O 1
ATOM 7624 N N . GLU A 1 937 ? 23.708 39.805 -60.009 1.00 87.25 937 GLU A N 1
ATOM 7625 C CA . GLU A 1 937 ? 23.497 41.118 -60.641 1.00 87.25 937 GLU A CA 1
ATOM 7626 C C . GLU A 1 937 ? 24.801 41.721 -61.193 1.00 87.25 937 GLU A C 1
ATOM 7628 O O . GLU A 1 937 ? 24.809 42.300 -62.281 1.00 87.25 937 GLU A O 1
ATOM 7633 N N . LYS A 1 938 ? 25.926 41.567 -60.481 1.00 87.38 938 LYS A N 1
ATOM 7634 C CA . LYS A 1 938 ? 27.243 42.022 -60.961 1.00 87.38 938 LYS A CA 1
ATOM 7635 C C . LYS A 1 938 ? 27.772 41.181 -62.118 1.00 87.38 938 LYS A C 1
ATOM 7637 O O . LYS A 1 938 ? 28.398 41.738 -63.017 1.00 87.38 938 LYS A O 1
ATOM 7642 N N . LEU A 1 939 ? 27.540 39.869 -62.109 1.00 85.62 939 LEU A N 1
ATOM 7643 C CA . LEU A 1 939 ? 27.889 38.983 -63.219 1.00 85.62 939 LEU A CA 1
ATOM 7644 C C . LEU A 1 939 ? 27.096 39.367 -64.471 1.00 85.62 939 LEU A C 1
ATOM 7646 O O . LEU A 1 939 ? 27.714 39.608 -65.503 1.00 85.62 939 LEU A O 1
ATOM 7650 N N . ALA A 1 940 ? 25.781 39.568 -64.358 1.00 85.38 940 ALA A N 1
ATOM 7651 C CA . ALA A 1 940 ? 24.941 40.045 -65.458 1.00 85.38 940 ALA A CA 1
ATOM 7652 C C . ALA A 1 940 ? 25.413 41.407 -66.010 1.00 85.38 940 ALA A C 1
ATOM 7654 O O . ALA A 1 940 ? 25.545 41.577 -67.221 1.00 85.38 940 ALA A O 1
ATOM 7655 N N . GLN A 1 941 ? 25.767 42.362 -65.137 1.00 87.38 941 GLN A N 1
ATOM 7656 C CA . GLN A 1 941 ? 26.358 43.643 -65.556 1.00 87.38 941 GLN A CA 1
ATOM 7657 C C . GLN A 1 941 ? 27.697 43.468 -66.297 1.00 87.38 941 GLN A C 1
ATOM 7659 O O . GLN A 1 941 ? 27.970 44.190 -67.258 1.00 87.38 941 GLN A O 1
ATOM 7664 N N . MET A 1 942 ? 28.544 42.520 -65.881 1.00 85.75 942 MET A N 1
ATOM 7665 C CA . MET A 1 942 ? 29.797 42.210 -66.581 1.00 85.75 942 MET A CA 1
ATOM 7666 C C . MET A 1 942 ? 29.565 41.494 -67.917 1.00 85.75 942 MET A C 1
ATOM 7668 O O . MET A 1 942 ? 30.278 41.785 -68.876 1.00 85.75 942 MET A O 1
ATOM 7672 N N . GLU A 1 943 ? 28.568 40.614 -68.015 1.00 88.62 943 GLU A N 1
ATOM 7673 C CA . GLU A 1 943 ? 28.169 39.974 -69.273 1.00 88.62 943 GLU A CA 1
ATOM 7674 C C . GLU A 1 943 ? 27.644 40.994 -70.290 1.00 88.62 943 GLU A C 1
ATOM 7676 O O . GLU A 1 943 ? 28.066 40.965 -71.447 1.00 88.62 943 GLU A O 1
ATOM 7681 N N . ASP A 1 944 ? 26.802 41.944 -69.872 1.00 85.56 944 ASP A N 1
ATOM 7682 C CA . ASP A 1 944 ? 26.339 43.028 -70.747 1.00 85.56 944 ASP A CA 1
ATOM 7683 C C . ASP A 1 944 ? 27.499 43.943 -71.186 1.00 85.56 944 ASP A C 1
ATOM 7685 O O . ASP A 1 944 ? 27.617 44.255 -72.374 1.00 85.56 944 ASP A O 1
ATOM 7689 N N . MET A 1 945 ? 28.432 44.291 -70.286 1.00 86.19 945 MET A N 1
ATOM 7690 C CA . MET A 1 945 ? 29.654 45.019 -70.668 1.00 86.19 945 MET A CA 1
ATOM 7691 C C . MET A 1 945 ? 30.521 44.238 -71.666 1.00 86.19 945 MET A C 1
ATOM 7693 O O . MET A 1 945 ? 31.029 44.825 -72.623 1.00 86.19 945 MET A O 1
ATOM 7697 N N . LEU A 1 946 ? 30.695 42.924 -71.481 1.00 86.00 946 LEU A N 1
ATOM 7698 C CA . LEU A 1 946 ? 31.428 42.064 -72.418 1.00 86.00 946 LEU A CA 1
ATOM 7699 C C . LEU A 1 946 ? 30.720 41.978 -73.772 1.00 86.00 946 LEU A C 1
ATOM 7701 O O . LEU A 1 946 ? 31.369 42.022 -74.816 1.00 86.00 946 LEU A O 1
ATOM 7705 N N . LYS A 1 947 ? 29.390 41.903 -73.777 1.00 87.56 947 LYS A N 1
ATOM 7706 C CA . LYS A 1 947 ? 28.562 41.897 -74.985 1.00 87.56 947 LYS A CA 1
ATOM 7707 C C . LYS A 1 947 ? 28.695 43.204 -75.762 1.00 87.56 947 LYS A C 1
ATOM 7709 O O . LYS A 1 947 ? 28.831 43.161 -76.984 1.00 87.56 947 LYS A O 1
ATOM 7714 N N . ASP A 1 948 ? 28.723 44.345 -75.080 1.00 86.56 948 ASP A N 1
ATOM 7715 C CA . ASP A 1 948 ? 28.964 45.647 -75.707 1.00 86.56 948 ASP A CA 1
ATOM 7716 C C . ASP A 1 948 ? 30.411 45.803 -76.192 1.00 86.56 948 ASP A C 1
ATOM 7718 O O . ASP A 1 948 ? 30.625 46.247 -77.321 1.00 86.56 948 ASP A O 1
ATOM 7722 N N . LYS A 1 949 ? 31.405 45.322 -75.435 1.00 87.62 949 LYS A N 1
ATOM 7723 C CA . LYS A 1 949 ? 32.807 45.261 -75.889 1.00 87.62 949 LYS A CA 1
ATOM 7724 C C . LYS A 1 949 ? 33.005 44.337 -77.092 1.00 87.62 949 LYS A C 1
ATOM 7726 O O . LYS A 1 949 ? 33.806 44.648 -77.973 1.00 87.62 949 LYS A O 1
ATOM 7731 N N . ASN A 1 950 ? 32.247 43.248 -77.190 1.00 85.31 950 ASN A N 1
ATOM 7732 C CA . ASN A 1 950 ? 32.249 42.369 -78.359 1.00 85.31 950 ASN A CA 1
ATOM 7733 C C . ASN A 1 950 ? 31.582 43.031 -79.577 1.00 85.31 950 ASN A C 1
ATOM 7735 O O . ASN A 1 950 ? 32.093 42.886 -80.687 1.00 85.31 950 ASN A O 1
ATOM 7739 N N . LYS A 1 951 ? 30.508 43.819 -79.398 1.00 86.31 951 LYS A N 1
ATOM 7740 C CA . LYS A 1 951 ? 29.950 44.661 -80.478 1.00 86.31 951 LYS A CA 1
ATOM 7741 C C . LYS A 1 951 ? 30.975 45.692 -80.955 1.00 86.31 951 LYS A C 1
ATOM 7743 O O . LYS A 1 951 ? 31.204 45.793 -82.154 1.00 86.31 951 LYS A O 1
ATOM 7748 N N . GLU A 1 952 ? 31.617 46.414 -80.036 1.00 86.19 952 GLU A N 1
ATOM 7749 C CA . GLU A 1 952 ? 32.670 47.396 -80.337 1.00 86.19 952 GLU A CA 1
ATOM 7750 C C . GLU A 1 952 ? 33.834 46.744 -81.097 1.00 86.19 952 GLU A C 1
ATOM 7752 O O . GLU A 1 952 ? 34.227 47.224 -82.157 1.00 86.19 952 GLU A O 1
ATOM 7757 N N . THR A 1 953 ? 34.311 45.587 -80.631 1.00 85.38 953 THR A N 1
ATOM 7758 C CA . THR A 1 953 ? 35.361 44.802 -81.300 1.00 85.38 953 THR A CA 1
ATOM 7759 C C . THR A 1 953 ? 34.925 44.326 -82.688 1.00 85.38 953 THR A C 1
ATOM 7761 O O . THR A 1 953 ? 35.721 44.363 -83.622 1.00 85.38 953 THR A O 1
ATOM 7764 N N . SER A 1 954 ? 33.660 43.927 -82.867 1.00 84.69 954 SER A N 1
ATOM 7765 C CA . SER A 1 954 ? 33.116 43.548 -84.177 1.00 84.69 954 SER A CA 1
ATOM 7766 C C . SER A 1 954 ? 33.021 44.738 -85.136 1.00 84.69 954 SER A C 1
ATOM 7768 O O . SER A 1 954 ? 33.318 44.577 -86.318 1.00 84.69 954 SER A O 1
ATOM 7770 N N . VAL A 1 955 ? 32.634 45.923 -84.651 1.00 85.75 955 VAL A N 1
ATOM 7771 C CA . VAL A 1 955 ? 32.596 47.161 -85.449 1.00 85.75 955 VAL A CA 1
ATOM 7772 C C . VAL A 1 955 ? 34.012 47.572 -85.853 1.00 85.75 955 VAL A C 1
ATOM 7774 O O . VAL A 1 955 ? 34.259 47.790 -87.036 1.00 85.75 955 VAL A O 1
ATOM 7777 N N . LEU A 1 956 ? 34.960 47.577 -84.912 1.00 85.00 956 LEU A N 1
ATOM 7778 C CA . LEU A 1 956 ? 36.375 47.851 -85.183 1.00 85.00 956 LEU A CA 1
ATOM 7779 C C . LEU A 1 956 ? 36.986 46.818 -86.142 1.00 85.00 956 LEU A C 1
ATOM 7781 O O . LEU A 1 956 ? 37.752 47.178 -87.028 1.00 85.00 956 LEU A O 1
ATOM 7785 N N . SER A 1 957 ? 36.628 45.538 -86.023 1.00 85.62 957 SER A N 1
ATOM 7786 C CA . SER A 1 957 ? 37.067 44.494 -86.958 1.00 85.62 957 SER A CA 1
ATOM 7787 C C . SER A 1 957 ? 36.518 44.735 -88.369 1.00 85.62 957 SER A C 1
ATOM 7789 O O . SER A 1 957 ? 37.263 44.645 -89.345 1.00 85.62 957 SER A O 1
ATOM 7791 N N . GLN A 1 958 ? 35.246 45.125 -88.489 1.00 83.94 958 GLN A N 1
ATOM 7792 C CA . GLN A 1 958 ? 34.630 45.489 -89.766 1.00 83.94 958 GLN A CA 1
ATOM 7793 C C . GLN A 1 958 ? 35.256 46.760 -90.370 1.00 83.94 958 GLN A C 1
ATOM 7795 O O . GLN A 1 958 ? 35.456 46.828 -91.585 1.00 83.94 958 GLN A O 1
ATOM 7800 N N . GLU A 1 959 ? 35.626 47.737 -89.540 1.00 85.50 959 GLU A N 1
ATOM 7801 C CA . GLU A 1 959 ? 36.373 48.930 -89.947 1.00 85.50 959 GLU A CA 1
ATOM 7802 C C . GLU A 1 959 ? 37.791 48.575 -90.421 1.00 85.50 959 GLU A C 1
ATOM 7804 O O . GLU A 1 959 ? 38.190 49.003 -91.501 1.00 85.50 959 GLU A O 1
ATOM 7809 N N . VAL A 1 960 ? 38.517 47.711 -89.704 1.00 86.44 960 VAL A N 1
ATOM 7810 C CA . VAL A 1 960 ? 39.834 47.194 -90.121 1.00 86.44 960 VAL A CA 1
ATOM 7811 C C . VAL A 1 960 ? 39.747 46.431 -91.446 1.00 86.44 960 VAL A C 1
ATOM 7813 O O . VAL A 1 960 ? 40.614 46.609 -92.299 1.00 86.44 960 VAL A O 1
ATOM 7816 N N . VAL A 1 961 ? 38.701 45.630 -91.674 1.00 84.19 961 VAL A N 1
ATOM 7817 C CA . VAL A 1 961 ? 38.467 44.968 -92.972 1.00 84.19 961 VAL A CA 1
ATOM 7818 C C . VAL A 1 961 ? 38.172 45.994 -94.072 1.00 84.19 961 VAL A C 1
ATOM 7820 O O . VAL A 1 961 ? 38.726 45.888 -95.163 1.00 84.19 961 VAL A O 1
ATOM 7823 N N . SER A 1 962 ? 37.365 47.021 -93.793 1.00 84.75 962 SER A N 1
ATOM 7824 C CA . SER A 1 962 ? 37.102 48.119 -94.735 1.00 84.75 962 SER A CA 1
ATOM 7825 C C . SER A 1 962 ? 38.385 48.875 -95.102 1.00 84.75 962 SER A C 1
ATOM 7827 O O . SER A 1 962 ? 38.680 49.055 -96.283 1.00 84.75 962 SER A O 1
ATOM 7829 N N . LEU A 1 963 ? 39.198 49.241 -94.107 1.00 86.81 963 LEU A N 1
ATOM 7830 C CA . LEU A 1 963 ? 40.495 49.895 -94.287 1.00 86.81 963 LEU A CA 1
ATOM 7831 C C . LEU A 1 963 ? 41.493 48.998 -95.028 1.00 86.81 963 LEU A C 1
ATOM 7833 O O . LEU A 1 963 ? 42.218 49.488 -95.888 1.00 86.81 963 LEU A O 1
ATOM 7837 N N . LYS A 1 964 ? 41.504 47.686 -94.760 1.00 85.25 964 LYS A N 1
ATOM 7838 C CA . LYS A 1 964 ? 42.330 46.721 -95.497 1.00 85.25 964 LYS A CA 1
ATOM 7839 C C . LYS A 1 964 ? 41.922 46.651 -96.969 1.00 85.25 964 LYS A C 1
ATOM 7841 O O . LYS A 1 964 ? 42.795 46.708 -97.826 1.00 85.25 964 LYS A O 1
ATOM 7846 N N . ASN A 1 965 ? 40.623 46.609 -97.268 1.00 84.69 965 ASN A N 1
ATOM 7847 C CA . ASN A 1 965 ? 40.119 46.618 -98.644 1.00 84.69 965 ASN A CA 1
ATOM 7848 C C . ASN A 1 965 ? 40.443 47.944 -99.362 1.00 84.69 965 ASN A C 1
ATOM 7850 O O . ASN A 1 965 ? 40.804 47.938 -100.536 1.00 84.69 965 ASN A O 1
ATOM 7854 N N . GLN A 1 966 ? 40.358 49.082 -98.662 1.00 83.38 966 GLN A N 1
ATOM 7855 C CA . GLN A 1 966 ? 40.773 50.389 -99.191 1.00 83.38 966 GLN A CA 1
ATOM 7856 C C . GLN A 1 966 ? 42.284 50.449 -99.453 1.00 83.38 966 GLN A C 1
ATOM 7858 O O . GLN A 1 966 ? 42.702 50.969 -100.486 1.00 83.38 966 GLN A O 1
ATOM 7863 N N . LEU A 1 967 ? 43.099 49.896 -98.548 1.00 82.62 967 LEU A N 1
ATOM 7864 C CA . LEU A 1 967 ? 44.548 49.802 -98.705 1.00 82.62 967 LEU A CA 1
ATOM 7865 C C . LEU A 1 967 ? 44.918 48.893 -99.880 1.00 82.62 967 LEU A C 1
ATOM 7867 O O . LEU A 1 967 ? 45.749 49.275 -100.691 1.00 82.62 967 LEU A O 1
ATOM 7871 N N . GLU A 1 968 ? 44.272 47.736 -100.017 1.00 82.00 968 GLU A N 1
ATOM 7872 C CA . GLU A 1 968 ? 44.490 46.807 -101.129 1.00 82.00 968 GLU A CA 1
ATOM 7873 C C . GLU A 1 968 ? 44.099 47.438 -102.474 1.00 82.00 968 GLU A C 1
ATOM 7875 O O . GLU A 1 968 ? 44.856 47.348 -103.439 1.00 82.00 968 GLU A O 1
ATOM 7880 N N . TYR A 1 969 ? 42.985 48.175 -102.526 1.00 83.38 969 TYR A N 1
ATOM 7881 C CA . TYR A 1 969 ? 42.601 48.973 -103.693 1.00 83.38 969 TYR A CA 1
ATOM 7882 C C . TYR A 1 969 ? 43.624 50.081 -104.008 1.00 83.38 969 TYR A C 1
ATOM 7884 O O . TYR A 1 969 ? 43.997 50.272 -105.167 1.00 83.38 969 TYR A O 1
ATOM 7892 N N . ALA A 1 970 ? 44.145 50.776 -102.991 1.00 77.31 970 ALA A N 1
ATOM 7893 C CA . ALA A 1 970 ? 45.210 51.763 -103.163 1.00 77.31 970 ALA A CA 1
ATOM 7894 C C . ALA A 1 970 ? 46.529 51.123 -103.639 1.00 77.31 970 ALA A C 1
ATOM 7896 O O . ALA A 1 970 ? 47.192 51.681 -104.509 1.00 77.31 970 ALA A O 1
ATOM 7897 N N . SER A 1 971 ? 46.887 49.935 -103.142 1.00 79.38 971 SER A N 1
ATOM 7898 C CA . SER A 1 971 ? 48.042 49.157 -103.606 1.00 79.38 971 SER A CA 1
ATOM 7899 C C . SER A 1 971 ? 47.871 48.657 -105.042 1.00 79.38 971 SER A C 1
ATOM 7901 O O . SER A 1 971 ? 48.840 48.655 -105.796 1.00 79.38 971 SER A O 1
ATOM 7903 N N . GLN A 1 972 ? 46.656 48.291 -105.462 1.00 76.88 972 GLN A N 1
ATOM 7904 C CA . GLN A 1 972 ? 46.362 47.971 -106.863 1.00 76.88 972 GLN A CA 1
ATOM 7905 C C . GLN A 1 972 ? 46.505 49.207 -107.764 1.00 76.88 972 GLN A C 1
ATOM 7907 O O . GLN A 1 972 ? 47.104 49.106 -108.833 1.00 76.88 972 GLN A O 1
ATOM 7912 N N . LEU A 1 973 ? 46.036 50.382 -107.326 1.00 75.38 973 LEU A N 1
ATOM 7913 C CA . LEU A 1 973 ? 46.256 51.646 -108.042 1.00 75.38 973 LEU A CA 1
ATOM 7914 C C . LEU A 1 973 ? 47.748 52.006 -108.134 1.00 75.38 973 LEU A C 1
ATOM 7916 O O . LEU A 1 973 ? 48.212 52.350 -109.217 1.00 75.38 973 LEU A O 1
ATOM 7920 N N . LEU A 1 974 ? 48.510 51.865 -107.045 1.00 70.12 974 LEU A N 1
ATOM 7921 C CA . LEU A 1 974 ? 49.968 52.038 -107.047 1.00 70.12 974 LEU A CA 1
ATOM 7922 C C . LEU A 1 974 ? 50.658 51.048 -107.994 1.00 70.12 974 LEU A C 1
ATOM 7924 O O . LEU A 1 974 ? 51.475 51.469 -108.796 1.00 70.12 974 LEU A O 1
ATOM 7928 N N . SER A 1 975 ? 50.255 49.775 -108.020 1.00 69.75 975 SER A N 1
ATOM 7929 C CA . SER A 1 975 ? 50.791 48.793 -108.976 1.00 69.75 975 SER A CA 1
ATOM 7930 C C . SER A 1 975 ? 50.497 49.145 -110.445 1.00 69.75 975 SER A C 1
ATOM 7932 O O . SER A 1 975 ? 51.283 48.797 -111.330 1.00 69.75 975 SER A O 1
ATOM 7934 N N . VAL A 1 976 ? 49.390 49.843 -110.726 1.00 66.44 976 VAL A N 1
ATOM 7935 C CA . VAL A 1 976 ? 49.101 50.397 -112.060 1.00 66.44 976 VAL A CA 1
ATOM 7936 C C . VAL A 1 976 ? 49.995 51.605 -112.363 1.00 66.44 976 VAL A C 1
ATOM 7938 O O . VAL A 1 976 ? 50.480 51.707 -113.487 1.00 66.44 976 VAL A O 1
ATOM 7941 N N . VAL A 1 977 ? 50.269 52.469 -111.379 1.00 61.94 977 VAL A N 1
ATOM 7942 C CA . VAL A 1 977 ? 51.212 53.595 -111.515 1.00 61.94 977 VAL A CA 1
ATOM 7943 C C . VAL A 1 977 ? 52.647 53.096 -111.722 1.00 61.94 977 VAL A C 1
ATOM 7945 O O . VAL A 1 977 ? 53.281 53.511 -112.684 1.00 61.94 977 VAL A O 1
ATOM 7948 N N . ASP A 1 978 ? 53.125 52.134 -110.930 1.00 60.66 978 ASP A N 1
ATOM 7949 C CA . ASP A 1 978 ? 54.461 51.534 -111.067 1.00 60.66 978 ASP A CA 1
ATOM 7950 C C . ASP A 1 978 ? 54.643 50.858 -112.441 1.00 60.66 978 ASP A C 1
ATOM 7952 O O . ASP A 1 978 ? 55.711 50.932 -113.053 1.00 60.66 978 ASP A O 1
ATOM 7956 N N . ARG A 1 979 ? 53.581 50.237 -112.984 1.00 57.28 979 ARG A N 1
ATOM 7957 C CA . ARG A 1 979 ? 53.573 49.733 -114.371 1.00 57.28 979 ARG A CA 1
ATOM 7958 C C . ARG A 1 979 ? 53.634 50.854 -115.409 1.00 57.28 979 ARG A C 1
ATOM 7960 O O . ARG A 1 979 ? 54.298 50.684 -116.425 1.00 57.28 979 ARG A O 1
ATOM 7967 N N . GLN A 1 980 ? 52.970 51.983 -115.169 1.00 53.69 980 GLN A N 1
ATOM 7968 C CA . GLN A 1 980 ? 53.014 53.143 -116.065 1.00 53.69 980 GLN A CA 1
ATOM 7969 C C . GLN A 1 980 ? 54.365 53.879 -116.008 1.00 53.69 980 GLN A C 1
ATOM 7971 O O . GLN A 1 980 ? 54.825 54.363 -117.042 1.00 53.69 980 GLN A O 1
ATOM 7976 N N . GLU A 1 981 ? 55.051 53.900 -114.859 1.00 52.44 981 GLU A N 1
ATOM 7977 C CA . GLU A 1 981 ? 56.422 54.419 -114.752 1.00 52.44 981 GLU A CA 1
ATOM 7978 C C . GLU A 1 981 ? 57.449 53.502 -115.442 1.00 52.44 981 GLU A C 1
ATOM 7980 O O . GLU A 1 981 ? 58.372 53.998 -116.092 1.00 52.44 981 GLU A O 1
ATOM 7985 N N . ALA A 1 982 ? 57.267 52.177 -115.385 1.00 54.75 982 ALA A N 1
ATOM 7986 C CA . ALA A 1 982 ? 58.155 51.215 -116.043 1.00 54.75 982 ALA A CA 1
ATOM 7987 C C . ALA A 1 982 ? 58.101 51.246 -117.589 1.00 54.75 982 ALA A C 1
ATOM 7989 O O . ALA A 1 982 ? 59.061 50.824 -118.237 1.00 54.75 982 ALA A O 1
ATOM 7990 N N . GLU A 1 983 ? 57.011 51.740 -118.191 1.00 45.94 983 GLU A N 1
ATOM 7991 C CA . GLU A 1 983 ? 56.801 51.748 -119.653 1.00 45.94 983 GLU A CA 1
ATOM 7992 C C . GLU A 1 983 ? 57.134 53.085 -120.349 1.00 45.94 983 GLU A C 1
ATOM 7994 O O . GLU A 1 983 ? 57.122 53.157 -121.579 1.00 45.94 983 GLU A O 1
ATOM 7999 N N . GLY A 1 984 ? 57.500 54.131 -119.599 1.00 46.53 984 GLY A N 1
ATOM 8000 C CA . GLY A 1 984 ? 58.170 55.318 -120.144 1.00 46.53 984 GLY A CA 1
ATOM 8001 C C . GLY A 1 984 ? 57.390 56.112 -121.204 1.00 46.53 984 GLY A C 1
ATOM 8002 O O . GLY A 1 984 ? 57.896 56.328 -122.308 1.00 46.53 984 GLY A O 1
ATOM 8003 N N . GLN A 1 985 ? 56.198 56.620 -120.866 1.00 39.34 985 GLN A N 1
ATOM 8004 C CA . GLN A 1 985 ? 55.490 57.625 -121.677 1.00 39.34 985 GLN A CA 1
ATOM 8005 C C . GLN A 1 985 ? 55.304 58.963 -120.935 1.00 39.34 985 GLN A C 1
ATOM 8007 O O . GLN A 1 985 ? 55.051 58.967 -119.732 1.00 39.34 985 GLN A O 1
ATOM 8012 N N . PRO A 1 986 ? 55.432 60.115 -121.627 1.00 42.16 986 PRO A N 1
ATOM 8013 C CA . PRO A 1 986 ? 55.337 61.429 -121.002 1.00 42.16 986 PRO A CA 1
ATOM 8014 C C . PRO A 1 986 ? 53.893 61.888 -120.746 1.00 42.16 986 PRO A C 1
ATOM 8016 O O . PRO A 1 986 ? 52.953 61.526 -121.450 1.00 42.16 986 PRO A O 1
ATOM 8019 N N . SER A 1 987 ? 53.776 62.776 -119.760 1.00 45.06 987 SER A N 1
ATOM 8020 C CA . SER A 1 987 ? 52.582 63.502 -119.310 1.00 45.06 987 SER A CA 1
ATOM 8021 C C . SER A 1 987 ? 51.675 64.078 -120.409 1.00 45.06 987 SER A C 1
ATOM 8023 O O . SER A 1 987 ? 52.160 64.706 -121.354 1.00 45.06 987 SER A O 1
ATOM 8025 N N . ALA A 1 988 ? 50.360 64.033 -120.171 1.00 40.44 988 ALA A N 1
ATOM 8026 C CA . ALA A 1 988 ? 49.376 64.915 -120.801 1.00 40.44 988 ALA A CA 1
ATOM 8027 C C . ALA A 1 988 ? 48.465 65.554 -119.732 1.00 40.44 988 ALA A C 1
ATOM 8029 O O . ALA A 1 988 ? 47.921 64.863 -118.871 1.00 40.44 988 ALA A O 1
ATOM 8030 N N . ASP A 1 989 ? 48.333 66.880 -119.784 1.00 33.94 989 ASP A N 1
ATOM 8031 C CA . ASP A 1 989 ? 47.714 67.713 -118.746 1.00 33.94 989 ASP A CA 1
ATOM 8032 C C . ASP A 1 989 ? 46.171 67.781 -118.766 1.00 33.94 989 ASP A C 1
ATOM 8034 O O . ASP A 1 989 ? 45.533 67.738 -119.813 1.00 33.94 989 ASP A O 1
ATOM 8038 N N . ALA A 1 990 ? 45.621 68.054 -117.574 1.00 37.66 990 ALA A N 1
ATOM 8039 C CA . ALA A 1 990 ? 44.461 68.913 -117.279 1.00 37.66 990 ALA A CA 1
ATOM 8040 C C . ALA A 1 990 ? 43.098 68.710 -118.000 1.00 37.66 990 ALA A C 1
ATOM 8042 O O . ALA A 1 990 ? 42.922 69.063 -119.165 1.00 37.66 990 ALA A O 1
ATOM 8043 N N . ASN A 1 991 ? 42.031 68.492 -117.207 1.00 36.53 991 ASN A N 1
ATOM 8044 C CA . ASN A 1 991 ? 41.241 69.648 -116.736 1.00 36.53 991 ASN A CA 1
ATOM 8045 C C . ASN A 1 991 ? 40.199 69.379 -115.625 1.00 36.53 991 ASN A C 1
ATOM 8047 O O . ASN A 1 991 ? 39.327 68.522 -115.711 1.00 36.53 991 ASN A O 1
ATOM 8051 N N . LEU A 1 992 ? 40.285 70.261 -114.631 1.00 38.34 992 LEU A N 1
ATOM 8052 C CA . LEU A 1 992 ? 39.322 70.704 -113.619 1.00 38.34 992 LEU A CA 1
ATOM 8053 C C . LEU A 1 992 ? 37.813 70.606 -113.952 1.00 38.34 992 LEU A C 1
ATOM 8055 O O . LEU A 1 992 ? 37.343 71.222 -114.905 1.00 38.34 992 LEU A O 1
ATOM 8059 N N . SER A 1 993 ? 37.023 70.057 -113.021 1.00 33.88 993 SER A N 1
ATOM 8060 C CA . SER A 1 993 ? 35.921 70.787 -112.348 1.00 33.88 993 SER A CA 1
ATOM 8061 C C . SER A 1 993 ? 35.351 69.970 -111.173 1.00 33.88 993 SER A C 1
ATOM 8063 O O . SER A 1 993 ? 35.251 68.753 -111.273 1.00 33.88 993 SER A O 1
ATOM 8065 N N . GLY A 1 994 ? 34.986 70.624 -110.059 1.00 32.56 994 GLY A N 1
ATOM 8066 C CA . GLY A 1 994 ? 34.347 69.953 -108.909 1.00 32.56 994 GLY A CA 1
ATOM 8067 C C . GLY A 1 994 ? 34.998 70.198 -107.543 1.00 32.56 994 GLY A C 1
ATOM 8068 O O . GLY A 1 994 ? 35.355 69.252 -106.851 1.00 32.56 994 GLY A O 1
ATOM 8069 N N . SER A 1 995 ? 35.133 71.460 -107.131 1.00 35.38 995 SER A N 1
ATOM 8070 C CA . SER A 1 995 ? 35.475 71.829 -105.751 1.00 35.38 995 SER A CA 1
ATOM 8071 C C . SER A 1 995 ? 34.449 72.837 -105.242 1.00 35.38 995 SER A C 1
ATOM 8073 O O . SER A 1 995 ? 34.201 73.827 -105.928 1.00 35.38 995 SER A O 1
ATOM 8075 N N . GLN A 1 996 ? 33.875 72.602 -104.056 1.00 34.75 996 GLN A N 1
ATOM 8076 C CA . GLN A 1 996 ? 34.223 73.320 -102.813 1.00 34.75 996 GLN A CA 1
ATOM 8077 C C . GLN A 1 996 ? 33.023 73.459 -101.842 1.00 34.75 996 GLN A C 1
ATOM 8079 O O . GLN A 1 996 ? 31.903 73.711 -102.268 1.00 34.75 996 GLN A O 1
ATOM 8084 N N . VAL A 1 997 ? 33.337 73.426 -100.536 1.00 36.09 997 VAL A N 1
ATOM 8085 C CA . VAL A 1 997 ? 32.525 73.852 -99.366 1.00 36.09 997 VAL A CA 1
ATOM 8086 C C . VAL A 1 997 ? 31.414 72.905 -98.870 1.00 36.09 997 VAL A C 1
ATOM 8088 O O . VAL A 1 997 ? 30.316 72.890 -99.402 1.00 36.09 997 VAL A O 1
ATOM 8091 N N . ASP A 1 998 ? 31.709 72.191 -97.775 1.00 35.56 998 ASP A N 1
ATOM 8092 C CA . ASP A 1 998 ? 31.060 72.344 -96.450 1.00 35.56 998 ASP A CA 1
ATOM 8093 C C . ASP A 1 998 ? 31.976 71.671 -95.395 1.00 35.56 998 ASP A C 1
ATOM 8095 O O . ASP A 1 998 ? 32.358 70.512 -95.528 1.00 35.56 998 ASP A O 1
ATOM 8099 N N . GLN A 1 999 ? 32.651 72.435 -94.525 1.00 36.28 999 GLN A N 1
ATOM 8100 C CA . GLN A 1 999 ? 32.235 72.729 -93.138 1.00 36.28 999 GLN A CA 1
ATOM 8101 C C . GLN A 1 999 ? 31.907 71.460 -92.328 1.00 36.28 999 GLN A C 1
ATOM 8103 O O . GLN A 1 999 ? 30.824 70.903 -92.409 1.00 36.28 999 GLN A O 1
ATOM 8108 N N . ILE A 1 1000 ? 32.876 70.895 -91.599 1.00 37.34 1000 ILE A N 1
ATOM 8109 C CA . ILE A 1 1000 ? 33.212 71.279 -90.209 1.00 37.34 1000 ILE A CA 1
ATOM 8110 C C . ILE A 1 1000 ? 31.970 71.376 -89.312 1.00 37.34 1000 ILE A C 1
ATOM 8112 O O . ILE A 1 1000 ? 31.310 72.410 -89.261 1.00 37.34 1000 ILE A O 1
ATOM 8116 N N . THR A 1 1001 ? 31.763 70.375 -88.455 1.00 34.81 1001 THR A N 1
ATOM 8117 C CA . THR A 1 1001 ? 31.295 70.632 -87.083 1.00 34.81 1001 THR A CA 1
ATOM 8118 C C . THR A 1 1001 ? 31.902 69.605 -86.129 1.00 34.81 1001 THR A C 1
ATOM 8120 O O . THR A 1 1001 ? 31.757 68.401 -86.320 1.00 34.81 1001 THR A O 1
ATOM 8123 N N . CYS A 1 1002 ? 32.609 70.088 -85.109 1.00 36.47 1002 CYS A N 1
ATOM 8124 C CA . CYS A 1 1002 ? 33.081 69.276 -83.989 1.00 36.47 1002 CYS A CA 1
ATOM 8125 C C . CYS A 1 1002 ? 31.925 68.912 -83.048 1.00 36.47 1002 CYS A C 1
ATOM 8127 O O . CYS A 1 1002 ? 30.991 69.696 -82.917 1.00 36.47 1002 CYS A O 1
ATOM 8129 N N . ASN A 1 1003 ? 32.061 67.787 -82.342 1.00 34.25 1003 ASN A N 1
ATOM 8130 C CA . ASN A 1 1003 ? 31.743 67.548 -80.920 1.00 34.25 1003 ASN A CA 1
ATOM 8131 C C . ASN A 1 1003 ? 32.133 66.074 -80.671 1.00 34.25 1003 ASN A C 1
ATOM 8133 O O . ASN A 1 1003 ? 31.591 65.204 -81.339 1.00 34.25 1003 ASN A O 1
ATOM 8137 N N . VAL A 1 1004 ? 33.143 65.676 -79.887 1.00 42.44 1004 VAL A N 1
ATOM 8138 C CA . VAL A 1 1004 ? 33.722 66.205 -78.634 1.00 42.44 1004 VAL A CA 1
ATOM 8139 C C . VAL A 1 1004 ? 32.696 66.249 -77.501 1.00 42.44 1004 VAL A C 1
ATOM 8141 O O . VAL A 1 1004 ? 31.852 67.136 -77.475 1.00 42.44 1004 VAL A O 1
ATOM 8144 N N . ILE A 1 1005 ? 32.883 65.328 -76.541 1.00 38.84 1005 ILE A N 1
ATOM 8145 C CA . ILE A 1 1005 ? 32.131 65.134 -75.285 1.00 38.84 1005 ILE A CA 1
ATOM 8146 C C . ILE A 1 1005 ? 30.703 64.591 -75.546 1.00 38.84 1005 ILE A C 1
ATOM 8148 O O . ILE A 1 1005 ? 29.910 65.224 -76.231 1.00 38.84 1005 ILE A O 1
ATOM 8152 N N . LYS A 1 1006 ? 30.314 63.419 -75.029 1.00 35.47 1006 LYS A N 1
ATOM 8153 C CA . LYS A 1 1006 ? 30.735 62.755 -73.783 1.00 35.47 1006 LYS A CA 1
ATOM 8154 C C . LYS A 1 1006 ? 30.782 61.235 -73.916 1.00 35.47 1006 LYS A C 1
ATOM 8156 O O . LYS A 1 1006 ? 29.892 60.712 -74.615 1.00 35.47 1006 LYS A O 1
#